Protein AF-0000000070206198 (afdb_homodimer)

Nearest PDB structures (foldseek):
  3ctz-assembly1_A  TM=8.657E-01  e=7.249E-51  Homo sapiens
  5jqk-assembly1_B  TM=8.959E-01  e=2.485E-43  Plasmodium falciparum 3D7
  5jqk-assembly1_A  TM=8.964E-01  e=6.941E-43  Plasmodium falciparum 3D7
  5jr6-assembly1_A  TM=8.856E-01  e=7.781E-43  Plasmodium falciparum 3D7
  5jr6-assembly1_B  TM=8.798E-01  e=1.015E-41  Plasmodium falciparum 3D7

InterPro domains:
  IPR000994 Peptidase M24 [PF00557] (266-506)
  IPR029149 Creatinase/Aminopeptidase P/Spt16, N-terminal [G3DSA:3.40.350.10] (60-255)
  IPR032416 Peptidase M24, C-terminal domain [PF16188] (518-578)
  IPR036005 Creatinase/aminopeptidase-like [G3DSA:3.90.230.10] (256-581)
  IPR036005 Creatinase/aminopeptidase-like [SSF55920] (259-543)
  IPR050422 Xaa-Pro aminopeptidase P [PTHR43763] (31-578)

Structure (mmCIF, N/CA/C/O backbone):
data_AF-0000000070206198-model_v1
#
loop_
_entity.id
_entity.type
_entity.pdbx_description
1 polymer 'Xaa-Pro aminopeptidase 2'
#
loop_
_atom_site.group_PDB
_atom_site.id
_atom_site.type_symbol
_atom_site.label_atom_id
_atom_site.label_alt_id
_atom_site.label_comp_id
_atom_site.label_asym_id
_atom_site.label_entity_id
_atom_site.label_seq_id
_atom_site.pdbx_PDB_ins_code
_atom_site.Cartn_x
_atom_site.Cartn_y
_atom_site.Cartn_z
_atom_site.occupancy
_atom_site.B_iso_or_equiv
_atom_site.auth_seq_id
_atom_site.auth_comp_id
_atom_site.auth_asym_id
_atom_site.auth_atom_id
_atom_site.pdbx_PDB_model_num
ATOM 1 N N . MET A 1 1 ? -30.25 1.085 -16.406 1 30.2 1 MET A N 1
ATOM 2 C CA . MET A 1 1 ? -29.781 1.892 -17.531 1 30.2 1 MET A CA 1
ATOM 3 C C . MET A 1 1 ? -30.578 1.557 -18.797 1 30.2 1 MET A C 1
ATOM 5 O O . MET A 1 1 ? -30.594 0.405 -19.234 1 30.2 1 MET A O 1
ATOM 9 N N . ARG A 1 2 ? -31.609 2.211 -19.172 1 36.41 2 ARG A N 1
ATOM 10 C CA . ARG A 1 2 ? -32.719 1.746 -20 1 36.41 2 ARG A CA 1
ATOM 11 C C . ARG A 1 2 ? -32.219 1.082 -21.281 1 36.41 2 ARG A C 1
ATOM 13 O O . ARG A 1 2 ? -32.781 0.085 -21.719 1 36.41 2 ARG A O 1
ATOM 20 N N . ASN A 1 3 ? -31.438 1.739 -22.125 1 33.91 3 ASN A N 1
ATOM 21 C CA . ASN A 1 3 ? -31.203 1.327 -23.516 1 33.91 3 ASN A CA 1
ATOM 22 C C . ASN A 1 3 ? -29.797 0.773 -23.703 1 33.91 3 ASN A C 1
ATOM 24 O O . ASN A 1 3 ? -29.266 0.753 -24.812 1 33.91 3 ASN A O 1
ATOM 28 N N . LYS A 1 4 ? -28.922 0.793 -22.672 1 36.22 4 LYS A N 1
ATOM 29 C CA . LYS A 1 4 ? -27.578 0.307 -22.953 1 36.22 4 LYS A CA 1
ATOM 30 C C . LYS A 1 4 ? -27.375 -1.102 -22.406 1 36.22 4 LYS A C 1
ATOM 32 O O . LYS A 1 4 ? -27.844 -1.419 -21.312 1 36.22 4 LYS A O 1
ATOM 37 N N . THR A 1 5 ? -27.375 -2.033 -23.312 1 38 5 THR A N 1
ATOM 38 C CA . THR A 1 5 ? -26.969 -3.385 -22.953 1 38 5 THR A CA 1
ATOM 39 C C . THR A 1 5 ? -25.5 -3.412 -22.531 1 38 5 THR A C 1
ATOM 41 O O . THR A 1 5 ? -24.641 -2.898 -23.234 1 38 5 THR A O 1
ATOM 44 N N . VAL A 1 6 ? -25.297 -3.48 -21.266 1 41.12 6 VAL A N 1
ATOM 45 C CA . VAL A 1 6 ? -23.938 -3.549 -20.719 1 41.12 6 VAL A CA 1
ATOM 46 C C . VAL A 1 6 ? -23.531 -5.008 -20.531 1 41.12 6 VAL A C 1
ATOM 48 O O . VAL A 1 6 ? -24.328 -5.84 -20.109 1 41.12 6 VAL A O 1
ATOM 51 N N . ILE A 1 7 ? -22.625 -5.426 -21.375 1 41.59 7 ILE A N 1
ATOM 52 C CA . ILE A 1 7 ? -22.047 -6.746 -21.125 1 41.59 7 ILE A CA 1
ATOM 53 C C . ILE A 1 7 ? -20.891 -6.629 -20.141 1 41.59 7 ILE A C 1
ATOM 55 O O . ILE A 1 7 ? -20.047 -5.738 -20.266 1 41.59 7 ILE A O 1
ATOM 59 N N . TRP A 1 8 ? -21.047 -7.23 -19.203 1 42.62 8 TRP A N 1
ATOM 60 C CA . TRP A 1 8 ? -20.016 -7.324 -18.172 1 42.62 8 TRP A CA 1
ATOM 61 C C . TRP A 1 8 ? -19 -8.414 -18.531 1 42.62 8 TRP A C 1
ATOM 63 O O . TRP A 1 8 ? -19.391 -9.531 -18.875 1 42.62 8 TRP A O 1
ATOM 73 N N . THR A 1 9 ? -17.922 -8.062 -19.156 1 40.81 9 THR A N 1
ATOM 74 C CA . THR A 1 9 ? -16.938 -9.094 -19.469 1 40.81 9 THR A CA 1
ATOM 75 C C . THR A 1 9 ? -15.688 -8.922 -18.594 1 40.81 9 THR A C 1
ATOM 77 O O . THR A 1 9 ? -15.438 -7.836 -18.062 1 40.81 9 THR A O 1
ATOM 80 N N . ASP A 1 10 ? -15.039 -9.938 -18.109 1 41.94 10 ASP A N 1
ATOM 81 C CA . ASP A 1 10 ? -13.875 -9.969 -17.234 1 41.94 10 ASP A CA 1
ATOM 82 C C . ASP A 1 10 ? -12.641 -9.414 -17.938 1 41.94 10 ASP A C 1
ATOM 84 O O . ASP A 1 10 ? -11.516 -9.617 -17.469 1 41.94 10 ASP A O 1
ATOM 88 N N . GLY A 1 11 ? -12.781 -8.57 -18.828 1 39.56 11 GLY A N 1
ATOM 89 C CA . GLY A 1 11 ? -11.68 -7.934 -19.531 1 39.56 11 GLY A CA 1
ATOM 90 C C . GLY A 1 11 ? -11.102 -8.789 -20.641 1 39.56 11 GLY A C 1
ATOM 91 O O . GLY A 1 11 ? -10.406 -8.281 -21.516 1 39.56 11 GLY A O 1
ATOM 92 N N . ARG A 1 12 ? -11.039 -10.203 -20.484 1 39.44 12 ARG A N 1
ATOM 93 C CA . ARG A 1 12 ? -10.438 -11.117 -21.453 1 39.44 12 ARG A CA 1
ATOM 94 C C . ARG A 1 12 ? -11.258 -11.172 -22.734 1 39.44 12 ARG A C 1
ATOM 96 O O . ARG A 1 12 ? -10.797 -11.695 -23.75 1 39.44 12 ARG A O 1
ATOM 103 N N . ASN A 1 13 ? -12.453 -10.938 -22.516 1 35.34 13 ASN A N 1
ATOM 104 C CA . ASN A 1 13 ? -13.273 -11.055 -23.719 1 35.34 13 ASN A CA 1
ATOM 105 C C . ASN A 1 13 ? -13.445 -9.703 -24.406 1 35.34 13 ASN A C 1
ATOM 107 O O . ASN A 1 13 ? -14.516 -9.406 -24.938 1 35.34 13 ASN A O 1
ATOM 111 N N . ILE A 1 14 ? -12.531 -8.922 -24.141 1 37.81 14 ILE A N 1
ATOM 112 C CA . ILE A 1 14 ? -12.602 -7.617 -24.797 1 37.81 14 ILE A CA 1
ATOM 113 C C . ILE A 1 14 ? -12.797 -7.797 -26.297 1 37.81 14 ILE A C 1
ATOM 115 O O . ILE A 1 14 ? -13.547 -7.047 -26.922 1 37.81 14 ILE A O 1
ATOM 119 N N . GLN A 1 15 ? -12.125 -8.742 -26.766 1 37.66 15 GLN A N 1
ATOM 120 C CA . GLN A 1 15 ? -12.281 -8.961 -28.203 1 37.66 15 GLN A CA 1
ATOM 121 C C . GLN A 1 15 ? -13.734 -9.242 -28.562 1 37.66 15 GLN A C 1
ATOM 123 O O . GLN A 1 15 ? -14.242 -8.727 -29.562 1 37.66 15 GLN A O 1
ATOM 128 N N . ASN A 1 16 ? -14.234 -10.07 -27.812 1 41.06 16 ASN A N 1
ATOM 129 C CA . ASN A 1 16 ? -15.633 -10.336 -28.141 1 41.06 16 ASN A CA 1
ATOM 130 C C . ASN A 1 16 ? -16.531 -9.156 -27.797 1 41.06 16 ASN A C 1
ATOM 132 O O . ASN A 1 16 ? -17.5 -8.883 -28.5 1 41.06 16 ASN A O 1
ATOM 136 N N . ALA A 1 17 ? -16.109 -8.531 -26.688 1 41.19 17 ALA A N 1
ATOM 137 C CA . ALA A 1 17 ? -16.844 -7.305 -26.375 1 41.19 17 ALA A CA 1
ATOM 138 C C . ALA A 1 17 ? -16.641 -6.258 -27.469 1 41.19 17 ALA A C 1
ATOM 140 O O . ALA A 1 17 ? -17.547 -5.504 -27.797 1 41.19 17 ALA A O 1
ATOM 141 N N . MET A 1 18 ? -15.461 -6.273 -27.984 1 38.88 18 MET A N 1
ATOM 142 C CA . MET A 1 18 ? -15.156 -5.375 -29.109 1 38.88 18 MET A CA 1
ATOM 143 C C . MET A 1 18 ? -15.906 -5.797 -30.359 1 38.88 18 MET A C 1
ATOM 145 O O . MET A 1 18 ? -16.031 -5.016 -31.312 1 38.88 18 MET A O 1
ATOM 149 N N . LYS A 1 19 ? -16.156 -7.039 -30.484 1 41.38 19 LYS A N 1
ATOM 150 C CA . LYS A 1 19 ? -16.922 -7.488 -31.641 1 41.38 19 LYS A CA 1
ATOM 151 C C . LYS A 1 19 ? -18.406 -7.195 -31.469 1 41.38 19 LYS A C 1
ATOM 153 O O . LYS A 1 19 ? -19.203 -7.434 -32.375 1 41.38 19 LYS A O 1
ATOM 158 N N . MET A 1 20 ? -18.688 -6.965 -30.234 1 38.75 20 MET A N 1
ATOM 159 C CA . MET A 1 20 ? -20.109 -6.703 -30.078 1 38.75 20 MET A CA 1
ATOM 160 C C . MET A 1 20 ? -20.453 -5.297 -30.547 1 38.75 20 MET A C 1
ATOM 162 O O . MET A 1 20 ? -19.609 -4.402 -30.547 1 38.75 20 MET A O 1
ATOM 166 N N . ASP A 1 21 ? -21.578 -5.133 -31.203 1 36.81 21 ASP A N 1
ATOM 167 C CA . ASP A 1 21 ? -22.078 -3.881 -31.766 1 36.81 21 ASP A CA 1
ATOM 168 C C . ASP A 1 21 ? -21.922 -2.73 -30.766 1 36.81 21 ASP A C 1
ATOM 170 O O . ASP A 1 21 ? -21.891 -2.953 -29.562 1 36.81 21 ASP A O 1
ATOM 174 N N . CYS A 1 22 ? -21.609 -1.554 -31.234 1 36.34 22 CYS A N 1
ATOM 175 C CA . CYS A 1 22 ? -21.297 -0.255 -30.641 1 36.34 22 CYS A CA 1
ATOM 176 C C . CYS A 1 22 ? -22.156 0.024 -29.422 1 36.34 22 CYS A C 1
ATOM 178 O O . CYS A 1 22 ? -21.875 0.941 -28.656 1 36.34 22 CYS A O 1
ATOM 180 N N . ASP A 1 23 ? -23.344 -0.534 -29.391 1 36.03 23 ASP A N 1
ATOM 181 C CA . ASP A 1 23 ? -24.281 -0.052 -28.391 1 36.03 23 ASP A CA 1
ATOM 182 C C . ASP A 1 23 ? -24.078 -0.774 -27.062 1 36.03 23 ASP A C 1
ATOM 184 O O . ASP A 1 23 ? -24.828 -0.547 -26.109 1 36.03 23 ASP A O 1
ATOM 188 N N . TRP A 1 24 ? -23.344 -1.861 -27.109 1 33.28 24 TRP A N 1
ATOM 189 C CA . TRP A 1 24 ? -23.234 -2.596 -25.859 1 33.28 24 TRP A CA 1
ATOM 190 C C . TRP A 1 24 ? -22.078 -2.051 -25.016 1 33.28 24 TRP A C 1
ATOM 192 O O . TRP A 1 24 ? -20.984 -1.808 -25.516 1 33.28 24 TRP A O 1
ATOM 202 N N . GLN A 1 25 ? -22.5 -1.375 -24.016 1 37.34 25 GLN A N 1
ATOM 203 C CA . GLN A 1 25 ? -21.484 -0.979 -23.031 1 37.34 25 GLN A CA 1
ATOM 204 C C . GLN A 1 25 ? -20.984 -2.186 -22.25 1 37.34 25 GLN A C 1
ATOM 206 O O . GLN A 1 25 ? -21.766 -3.006 -21.781 1 37.34 25 GLN A O 1
ATOM 211 N N . ILE A 1 26 ? -20.016 -2.779 -22.641 1 36.34 26 ILE A N 1
ATOM 212 C CA . ILE A 1 26 ? -19.391 -3.938 -22.016 1 36.34 26 ILE A CA 1
ATOM 213 C C . ILE A 1 26 ? -18.938 -3.58 -20.594 1 36.34 26 ILE A C 1
ATOM 215 O O . ILE A 1 26 ? -18.203 -2.607 -20.391 1 36.34 26 ILE A O 1
ATOM 219 N N . TYR A 1 27 ? -19.75 -4.074 -19.688 1 38.09 27 TYR A N 1
ATOM 220 C CA . TYR A 1 27 ? -19.312 -3.91 -18.297 1 38.09 27 TYR A CA 1
ATOM 221 C C . TYR A 1 27 ? -18.594 -5.156 -17.812 1 38.09 27 TYR A C 1
ATOM 223 O O . TYR A 1 27 ? -18.922 -6.273 -18.203 1 38.09 27 TYR A O 1
ATOM 231 N N . ARG A 1 28 ? -17.469 -5.203 -17.641 1 37.06 28 ARG A N 1
ATOM 232 C CA . ARG A 1 28 ? -16.781 -6.34 -17.016 1 37.06 28 ARG A CA 1
ATOM 233 C C . ARG A 1 28 ? -17.469 -6.766 -15.734 1 37.06 28 ARG A C 1
ATOM 235 O O . ARG A 1 28 ? -18.141 -5.957 -15.086 1 37.06 28 ARG A O 1
ATOM 242 N N . LYS A 1 29 ? -17.469 -7.988 -15.391 1 39.72 29 LYS A N 1
ATOM 243 C CA . LYS A 1 29 ? -18.016 -8.617 -14.195 1 39.72 29 LYS A CA 1
ATOM 244 C C . LYS A 1 29 ? -17.609 -7.863 -12.938 1 39.72 29 LYS A C 1
ATOM 246 O O . LYS A 1 29 ? -16.422 -7.723 -12.656 1 39.72 29 LYS A O 1
ATOM 251 N N . VAL A 1 30 ? -18.297 -6.789 -12.633 1 43.5 30 VAL A N 1
ATOM 252 C CA . VAL A 1 30 ? -18.141 -6.125 -11.344 1 43.5 30 VAL A CA 1
ATOM 253 C C . VAL A 1 30 ? -18.781 -6.973 -10.25 1 43.5 30 VAL A C 1
ATOM 255 O O . VAL A 1 30 ? -19.781 -7.66 -10.492 1 43.5 30 VAL A O 1
ATOM 258 N N . TRP A 1 31 ? -17.906 -7.184 -9.25 1 54.62 31 TRP A N 1
ATOM 259 C CA . TRP A 1 31 ? -18.422 -7.77 -8.023 1 54.62 31 TRP A CA 1
ATOM 260 C C . TRP A 1 31 ? -19.781 -7.168 -7.656 1 54.62 31 TRP A C 1
ATOM 262 O O . TRP A 1 31 ? -19.922 -5.945 -7.598 1 54.62 31 TRP A O 1
ATOM 272 N N . TRP A 1 32 ? -20.781 -8.039 -7.938 1 59.16 32 TRP A N 1
ATOM 273 C CA . TRP A 1 32 ? -22.156 -7.602 -7.676 1 59.16 32 TRP A CA 1
ATOM 274 C C . TRP A 1 32 ? -22.203 -6.68 -6.461 1 59.16 32 TRP A C 1
ATOM 276 O O . TRP A 1 32 ? -23.047 -5.777 -6.395 1 59.16 32 TRP A O 1
ATOM 286 N N . LYS A 1 33 ? -21.234 -6.852 -5.59 1 57.88 33 LYS A N 1
ATOM 287 C CA . LYS A 1 33 ? -21.234 -6.043 -4.375 1 57.88 33 LYS A CA 1
ATOM 288 C C . LYS A 1 33 ? -20.938 -4.578 -4.688 1 57.88 33 LYS A C 1
ATOM 290 O O . LYS A 1 33 ? -21.5 -3.678 -4.062 1 57.88 33 LYS A O 1
ATOM 295 N N . ASN A 1 34 ? -20.062 -4.477 -5.648 1 56.97 34 ASN A N 1
ATOM 296 C CA . ASN A 1 34 ? -19.75 -3.107 -6.047 1 56.97 34 ASN A CA 1
ATOM 297 C C . ASN A 1 34 ? -20.984 -2.418 -6.648 1 56.97 34 ASN A C 1
ATOM 299 O O . ASN A 1 34 ? -21.219 -1.235 -6.391 1 56.97 34 ASN A O 1
ATOM 303 N N . PHE A 1 35 ? -21.766 -3.197 -7.32 1 59.75 35 PHE A N 1
ATOM 304 C CA . PHE A 1 35 ? -22.984 -2.66 -7.906 1 59.75 35 PHE A CA 1
ATOM 305 C C . PHE A 1 35 ? -24.016 -2.355 -6.824 1 59.75 35 PHE A C 1
ATOM 307 O O . PHE A 1 35 ? -24.672 -1.312 -6.863 1 59.75 35 PHE A O 1
ATOM 314 N N . GLU A 1 36 ? -24.094 -3.246 -5.965 1 60.69 36 GLU A N 1
ATOM 315 C CA . GLU A 1 36 ? -25.062 -3.053 -4.883 1 60.69 36 GLU A CA 1
ATOM 316 C C . GLU A 1 36 ? -24.766 -1.777 -4.098 1 60.69 36 GLU A C 1
ATOM 318 O O . GLU A 1 36 ? -25.672 -0.99 -3.814 1 60.69 36 GLU A O 1
ATOM 323 N N . LEU A 1 37 ? -23.469 -1.62 -3.828 1 57.81 37 LEU A N 1
ATOM 324 C CA . LEU A 1 37 ? -23.062 -0.439 -3.076 1 57.81 37 LEU A CA 1
ATOM 325 C C . LEU A 1 37 ? -23.281 0.829 -3.895 1 57.81 37 LEU A C 1
ATOM 327 O O . LEU A 1 37 ? -23.766 1.833 -3.371 1 57.81 37 LEU A O 1
ATOM 331 N N . SER A 1 38 ? -22.922 0.688 -5.18 1 56.59 38 SER A N 1
ATOM 332 C CA . SER A 1 38 ? -23.062 1.844 -6.055 1 56.59 38 SER A CA 1
ATOM 333 C C . SER A 1 38 ? -24.531 2.207 -6.258 1 56.59 38 SER A C 1
ATOM 335 O O . SER A 1 38 ? -24.891 3.387 -6.281 1 56.59 38 SER A O 1
ATOM 337 N N . PHE A 1 39 ? -25.344 1.146 -6.301 1 60.5 39 PHE A N 1
ATOM 338 C CA . PHE A 1 39 ? -26.75 1.351 -6.57 1 60.5 39 PHE A CA 1
ATOM 339 C C . PHE A 1 39 ? -27.469 1.852 -5.324 1 60.5 39 PHE A C 1
ATOM 341 O O . PHE A 1 39 ? -28.453 2.607 -5.426 1 60.5 39 PHE A O 1
ATOM 348 N N . ALA A 1 40 ? -26.938 1.454 -4.25 1 58.25 40 ALA A N 1
ATOM 349 C CA . ALA A 1 40 ? -27.547 1.843 -2.982 1 58.25 40 ALA A CA 1
ATOM 350 C C . ALA A 1 40 ? -27.516 3.357 -2.795 1 58.25 40 ALA A C 1
ATOM 352 O O . ALA A 1 40 ? -28.422 3.939 -2.209 1 58.25 40 ALA A O 1
ATOM 353 N N . LYS A 1 41 ? -26.5 3.914 -3.348 1 55.16 41 LYS A N 1
ATOM 354 C CA . LYS A 1 41 ? -26.359 5.367 -3.256 1 55.16 41 LYS A CA 1
ATOM 355 C C . LYS A 1 41 ? -27.531 6.07 -3.93 1 55.16 41 LYS A C 1
ATOM 357 O O . LYS A 1 41 ? -27.922 7.172 -3.531 1 55.16 41 LYS A O 1
ATOM 362 N N . ASP A 1 42 ? -28.094 5.398 -4.926 1 54.72 42 ASP A N 1
ATOM 363 C CA . ASP A 1 42 ? -29.203 5.957 -5.691 1 54.72 42 ASP A CA 1
ATOM 364 C C . ASP A 1 42 ? -30.516 5.242 -5.363 1 54.72 42 ASP A C 1
ATOM 366 O O . ASP A 1 42 ? -31.469 5.277 -6.156 1 54.72 42 ASP A O 1
ATOM 370 N N . ASN A 1 43 ? -30.484 4.441 -4.309 1 56.88 43 ASN A N 1
ATOM 371 C CA . ASN A 1 43 ? -31.656 3.709 -3.832 1 56.88 43 ASN A CA 1
ATOM 372 C C . ASN A 1 43 ? -32.125 2.67 -4.848 1 56.88 43 ASN A C 1
ATOM 374 O O . ASN A 1 43 ? -33.312 2.516 -5.078 1 56.88 43 ASN A O 1
ATOM 378 N N . ILE A 1 44 ? -31.203 2.229 -5.613 1 63.62 44 ILE A N 1
ATOM 379 C CA . ILE A 1 44 ? -31.453 1.126 -6.535 1 63.62 44 ILE A CA 1
ATOM 380 C C . ILE A 1 44 ? -31.031 -0.193 -5.891 1 63.62 44 ILE A C 1
ATOM 382 O O . ILE A 1 44 ? -29.953 -0.286 -5.305 1 63.62 44 ILE A O 1
ATOM 386 N N . THR A 1 45 ? -32 -1.112 -5.879 1 67 45 THR A N 1
ATOM 387 C CA . THR A 1 45 ? -31.703 -2.416 -5.301 1 67 45 THR A CA 1
ATOM 388 C C . THR A 1 45 ? -31.625 -3.486 -6.387 1 67 45 THR A C 1
ATOM 390 O O . THR A 1 45 ? -32.344 -3.418 -7.383 1 67 45 THR A O 1
ATOM 393 N N . LEU A 1 46 ? -30.75 -4.422 -6.258 1 65.75 46 LEU A N 1
ATOM 394 C CA . LEU A 1 46 ? -30.609 -5.559 -7.164 1 65.75 46 LEU A CA 1
ATOM 395 C C . LEU A 1 46 ? -31.594 -6.66 -6.809 1 65.75 46 LEU A C 1
ATOM 397 O O . LEU A 1 46 ? -31.781 -6.977 -5.633 1 65.75 46 LEU A O 1
ATOM 401 N N . LEU A 1 47 ? -32.375 -7.031 -7.887 1 67.25 47 LEU A N 1
ATOM 402 C CA . LEU A 1 47 ? -33.312 -8.125 -7.695 1 67.25 47 LEU A CA 1
ATOM 403 C C . LEU A 1 47 ? -32.812 -9.406 -8.359 1 67.25 47 LEU A C 1
ATOM 405 O O . LEU A 1 47 ? -32.469 -9.398 -9.555 1 67.25 47 LEU A O 1
ATOM 409 N N . GLY A 1 48 ? -32.594 -10.398 -7.648 1 68.19 48 GLY A N 1
ATOM 410 C CA . GLY A 1 48 ? -32.281 -11.703 -8.195 1 68.19 48 GLY A CA 1
ATOM 411 C C . GLY A 1 48 ? -33.469 -12.414 -8.828 1 68.19 48 GLY A C 1
ATOM 412 O O . GLY A 1 48 ? -34.562 -12.383 -8.281 1 68.19 48 GLY A O 1
ATOM 413 N N . ILE A 1 49 ? -33.219 -12.875 -10.102 1 70.19 49 ILE A N 1
ATOM 414 C CA . ILE A 1 49 ? -34.281 -13.641 -10.758 1 70.19 49 ILE A CA 1
ATOM 415 C C . ILE A 1 49 ? -33.875 -15.109 -10.82 1 70.19 49 ILE A C 1
ATOM 417 O O . ILE A 1 49 ? -32.719 -15.445 -11.047 1 70.19 49 ILE A O 1
ATOM 421 N N . GLU A 1 50 ? -34.812 -15.945 -10.57 1 67.31 50 GLU A N 1
ATOM 422 C CA . GLU A 1 50 ? -34.562 -17.375 -10.531 1 67.31 50 GLU A CA 1
ATOM 423 C C . GLU A 1 50 ? -34.312 -17.938 -11.93 1 67.31 50 GLU A C 1
ATOM 425 O O . GLU A 1 50 ? -33.469 -18.812 -12.125 1 67.31 50 GLU A O 1
ATOM 430 N N . ASP A 1 51 ? -35.062 -17.375 -12.812 1 66.69 51 ASP A N 1
ATOM 431 C CA . ASP A 1 51 ? -34.969 -17.906 -14.172 1 66.69 51 ASP A CA 1
ATOM 432 C C . ASP A 1 51 ? -33.812 -17.266 -14.922 1 66.69 51 ASP A C 1
ATOM 434 O O . ASP A 1 51 ? -33.562 -16.062 -14.805 1 66.69 51 ASP A O 1
ATOM 438 N N . ASP A 1 52 ? -33 -18.156 -15.477 1 67.38 52 ASP A N 1
ATOM 439 C CA . ASP A 1 52 ? -31.938 -17.656 -16.344 1 67.38 52 ASP A CA 1
ATOM 440 C C . ASP A 1 52 ? -32.5 -17.188 -17.672 1 67.38 52 ASP A C 1
ATOM 442 O O . ASP A 1 52 ? -32.781 -17.984 -18.562 1 67.38 52 ASP A O 1
ATOM 446 N N . LEU A 1 53 ? -32.531 -15.938 -17.781 1 69.12 53 LEU A N 1
ATOM 447 C CA . LEU A 1 53 ? -33.156 -15.359 -18.984 1 69.12 53 LEU A CA 1
ATOM 448 C C . LEU A 1 53 ? -32.312 -15.641 -20.219 1 69.12 53 LEU A C 1
ATOM 450 O O . LEU A 1 53 ? -32.844 -15.703 -21.328 1 69.12 53 LEU A O 1
ATOM 454 N N . VAL A 1 54 ? -31.047 -15.797 -19.984 1 66.5 54 VAL A N 1
ATOM 455 C CA . VAL A 1 54 ? -30.156 -16.062 -21.125 1 66.5 54 VAL A CA 1
ATOM 456 C C . VAL A 1 54 ? -30.422 -17.469 -21.672 1 66.5 54 VAL A C 1
ATOM 458 O O . VAL A 1 54 ? -30.453 -17.672 -22.891 1 66.5 54 VAL A O 1
ATOM 461 N N . ASP A 1 55 ? -30.594 -18.375 -20.688 1 68.81 55 ASP A N 1
ATOM 462 C CA . ASP A 1 55 ? -30.891 -19.75 -21.094 1 68.81 55 ASP A CA 1
ATOM 463 C C . ASP A 1 55 ? -32.188 -19.812 -21.922 1 68.81 55 ASP A C 1
ATOM 465 O O . ASP A 1 55 ? -32.312 -20.656 -22.812 1 68.81 55 ASP A O 1
ATOM 469 N N . GLN A 1 56 ? -32.906 -18.906 -21.625 1 69.38 56 GLN A N 1
ATOM 470 C CA . GLN A 1 56 ? -34.219 -18.922 -22.297 1 69.38 56 GLN A CA 1
ATOM 471 C C . GLN A 1 56 ? -34.062 -18.5 -23.766 1 69.38 56 GLN A C 1
ATOM 473 O O . GLN A 1 56 ? -34.906 -18.859 -24.609 1 69.38 56 GLN A O 1
ATOM 478 N N . VAL A 1 57 ? -33.031 -17.734 -23.906 1 69.06 57 VAL A N 1
ATOM 479 C CA . VAL A 1 57 ? -32.875 -17.203 -25.25 1 69.06 57 VAL A CA 1
ATOM 480 C C . VAL A 1 57 ? -32.031 -18.156 -26.094 1 69.06 57 VAL A C 1
ATOM 482 O O . VAL A 1 57 ? -32.062 -18.109 -27.328 1 69.06 57 VAL A O 1
ATOM 485 N N . TRP A 1 58 ? -31.25 -18.938 -25.266 1 64.31 58 TRP A N 1
ATOM 486 C CA . TRP A 1 58 ? -30.438 -19.891 -26 1 64.31 58 TRP A CA 1
ATOM 487 C C . TRP A 1 58 ? -31.297 -21.016 -26.578 1 64.31 58 TRP A C 1
ATOM 489 O O . TRP A 1 58 ? -32 -21.688 -25.828 1 64.31 58 TRP A O 1
ATOM 499 N N . VAL A 1 59 ? -31.891 -21.062 -27.734 1 61.84 59 VAL A N 1
ATOM 500 C CA . VAL A 1 59 ? -32.812 -22.031 -28.297 1 61.84 59 VAL A CA 1
ATOM 501 C C . VAL A 1 59 ? -32.062 -23.234 -28.844 1 61.84 59 VAL A C 1
ATOM 503 O O . VAL A 1 59 ? -32.344 -24.375 -28.469 1 61.84 59 VAL A O 1
ATOM 506 N N . ASP A 1 60 ? -31.359 -23.281 -29.938 1 62.78 60 ASP A N 1
ATOM 507 C CA . ASP A 1 60 ? -30.891 -24.469 -30.625 1 62.78 60 ASP A CA 1
ATOM 508 C C . ASP A 1 60 ? -29.375 -24.547 -30.641 1 62.78 60 ASP A C 1
ATOM 510 O O . ASP A 1 60 ? -28.797 -25.625 -30.688 1 62.78 60 ASP A O 1
ATOM 514 N N . ASP A 1 61 ? -28.672 -23.469 -30.422 1 66.25 61 ASP A N 1
ATOM 515 C CA . ASP A 1 61 ? -27.266 -23.516 -30.812 1 66.25 61 ASP A CA 1
ATOM 516 C C . ASP A 1 61 ? -26.359 -23.203 -29.625 1 66.25 61 ASP A C 1
ATOM 518 O O . ASP A 1 61 ? -25.297 -22.594 -29.781 1 66.25 61 ASP A O 1
ATOM 522 N N . ARG A 1 62 ? -26.812 -23.797 -28.438 1 69.81 62 ARG A N 1
ATOM 523 C CA . ARG A 1 62 ? -25.891 -23.562 -27.328 1 69.81 62 ARG A CA 1
ATOM 524 C C . ARG A 1 62 ? -24.703 -24.531 -27.375 1 69.81 62 ARG A C 1
ATOM 526 O O . ARG A 1 62 ? -24.891 -25.75 -27.516 1 69.81 62 ARG A O 1
ATOM 533 N N . PRO A 1 63 ? -23.531 -24.016 -27.391 1 70.81 63 PRO A N 1
ATOM 534 C CA . PRO A 1 63 ? -22.375 -24.922 -27.359 1 70.81 63 PRO A CA 1
ATOM 535 C C . PRO A 1 63 ? -22.406 -25.891 -26.172 1 70.81 63 PRO A C 1
ATOM 537 O O . PRO A 1 63 ? -22.859 -25.516 -25.094 1 70.81 63 PRO A O 1
ATOM 540 N N . PRO A 1 64 ? -22.125 -27.141 -26.531 1 68.69 64 PRO A N 1
ATOM 541 C CA . PRO A 1 64 ? -22.125 -28.109 -25.438 1 68.69 64 PRO A CA 1
ATOM 542 C C . PRO A 1 64 ? -21.141 -27.734 -24.312 1 68.69 64 PRO A C 1
ATOM 544 O O . PRO A 1 64 ? -20.141 -27.062 -24.578 1 68.69 64 PRO A O 1
ATOM 547 N N . GLN A 1 65 ? -21.547 -28.109 -23.219 1 72.75 65 GLN A N 1
ATOM 548 C CA . GLN A 1 65 ? -20.672 -27.938 -22.062 1 72.75 65 GLN A CA 1
ATOM 549 C C . GLN A 1 65 ? -19.453 -28.844 -22.156 1 72.75 65 GLN A C 1
ATOM 551 O O . GLN A 1 65 ? -19.578 -30.016 -22.484 1 72.75 65 GLN A O 1
ATOM 556 N N . ILE A 1 66 ? -18.281 -28.312 -22.047 1 75.5 66 ILE A N 1
ATOM 557 C CA . ILE A 1 66 ? -17.047 -29.078 -22.109 1 75.5 66 ILE A CA 1
ATOM 558 C C . ILE A 1 66 ? -16.969 -30.031 -20.922 1 75.5 66 ILE A C 1
ATOM 560 O O . ILE A 1 66 ? -17.109 -29.609 -19.766 1 75.5 66 ILE A O 1
ATOM 564 N N . ASN A 1 67 ? -16.984 -31.266 -21.188 1 79.94 67 ASN A N 1
ATOM 565 C CA . ASN A 1 67 ? -16.875 -32.312 -20.188 1 79.94 67 ASN A CA 1
ATOM 566 C C . ASN A 1 67 ? -15.68 -33.219 -20.453 1 79.94 67 ASN A C 1
ATOM 568 O O . ASN A 1 67 ? -15.695 -34.031 -21.391 1 79.94 67 ASN A O 1
ATOM 572 N N . VAL A 1 68 ? -14.648 -33 -19.719 1 89.06 68 VAL A N 1
ATOM 573 C CA . VAL A 1 68 ? -13.422 -33.781 -19.875 1 89.06 68 VAL A CA 1
ATOM 574 C C . VAL A 1 68 ? -13.219 -34.688 -18.641 1 89.06 68 VAL A C 1
ATOM 576 O O . VAL A 1 68 ? -13.797 -34.406 -17.594 1 89.06 68 VAL A O 1
ATOM 579 N N . THR A 1 69 ? -12.461 -35.75 -18.875 1 94.06 69 THR A N 1
ATOM 580 C CA . THR A 1 69 ? -12.195 -36.688 -17.781 1 94.06 69 THR A CA 1
ATOM 581 C C . THR A 1 69 ? -11.477 -35.969 -16.641 1 94.06 69 THR A C 1
ATOM 583 O O . THR A 1 69 ? -10.508 -35.25 -16.859 1 94.06 69 THR A O 1
ATOM 586 N N . ILE A 1 70 ? -12.031 -36.125 -15.43 1 96.44 70 ILE A N 1
ATOM 587 C CA . ILE A 1 70 ? -11.375 -35.625 -14.219 1 96.44 70 ILE A CA 1
ATOM 588 C C . ILE A 1 70 ? -10.438 -36.688 -13.672 1 96.44 70 ILE A C 1
ATOM 590 O O . ILE A 1 70 ? -10.844 -37.844 -13.461 1 96.44 70 ILE A O 1
ATOM 594 N N . ASN A 1 71 ? -9.18 -36.375 -13.508 1 96.56 71 ASN A N 1
ATOM 595 C CA . ASN A 1 71 ? -8.18 -37.281 -13 1 96.56 71 ASN A CA 1
ATOM 596 C C . ASN A 1 71 ? -7.82 -37 -11.547 1 96.56 71 ASN A C 1
ATOM 598 O O . ASN A 1 71 ? -7.781 -35.844 -11.133 1 96.56 71 ASN A O 1
ATOM 602 N N . ALA A 1 72 ? -7.586 -38.094 -10.805 1 95.88 72 ALA A N 1
ATOM 603 C CA . ALA A 1 72 ? -6.988 -37.906 -9.477 1 95.88 72 ALA A CA 1
ATOM 604 C C . ALA A 1 72 ? -5.527 -37.469 -9.586 1 95.88 72 ALA A C 1
ATOM 606 O O . ALA A 1 72 ? -4.801 -37.938 -10.469 1 95.88 72 ALA A O 1
ATOM 607 N N . LEU A 1 73 ? -5.152 -36.594 -8.758 1 96.31 73 LEU A N 1
ATOM 608 C CA . LEU A 1 73 ? -3.736 -36.281 -8.641 1 96.31 73 LEU A CA 1
ATOM 609 C C . LEU A 1 73 ? -3.057 -37.156 -7.609 1 96.31 73 LEU A C 1
ATOM 611 O O . LEU A 1 73 ? -3.398 -37.125 -6.426 1 96.31 73 LEU A O 1
ATOM 615 N N . PRO A 1 74 ? -2.125 -37.906 -8.023 1 94.88 74 PRO A N 1
ATOM 616 C CA . PRO A 1 74 ? -1.46 -38.844 -7.098 1 94.88 74 PRO A CA 1
ATOM 617 C C . PRO A 1 74 ? -0.803 -38.125 -5.922 1 94.88 74 PRO A C 1
ATOM 619 O O . PRO A 1 74 ? -0.271 -37.031 -6.086 1 94.88 74 PRO A O 1
ATOM 622 N N . ILE A 1 75 ? -0.759 -38.75 -4.789 1 94.31 75 ILE A N 1
ATOM 623 C CA . ILE A 1 75 ? -0.279 -38.188 -3.533 1 94.31 75 ILE A CA 1
ATOM 624 C C . ILE A 1 75 ? 1.199 -37.812 -3.662 1 94.31 75 ILE A C 1
ATOM 626 O O . ILE A 1 75 ? 1.667 -36.875 -3.037 1 94.31 75 ILE A O 1
ATOM 630 N N . GLN A 1 76 ? 1.958 -38.531 -4.488 1 94.19 76 GLN A N 1
ATOM 631 C CA . GLN A 1 76 ? 3.379 -38.281 -4.672 1 94.19 76 GLN A CA 1
ATOM 632 C C . GLN A 1 76 ? 3.598 -36.875 -5.266 1 94.19 76 GLN A C 1
ATOM 634 O O . GLN A 1 76 ? 4.664 -36.281 -5.098 1 94.19 76 GLN A O 1
ATOM 639 N N . PHE A 1 77 ? 2.602 -36.344 -5.957 1 95.62 77 PHE A N 1
ATOM 640 C CA . PHE A 1 77 ? 2.689 -35.031 -6.531 1 95.62 77 PHE A CA 1
ATOM 641 C C . PHE A 1 77 ? 1.982 -34 -5.645 1 95.62 77 PHE A C 1
ATOM 643 O O . PHE A 1 77 ? 2.463 -32.875 -5.477 1 95.62 77 PHE A O 1
ATOM 650 N N . ALA A 1 78 ? 0.891 -34.438 -5.016 1 95.69 78 ALA A N 1
ATOM 651 C CA . ALA A 1 78 ? 0.104 -33.5 -4.191 1 95.69 78 ALA A CA 1
ATOM 652 C C . ALA A 1 78 ? 0.796 -33.25 -2.859 1 95.69 78 ALA A C 1
ATOM 654 O O . ALA A 1 78 ? 0.633 -32.156 -2.275 1 95.69 78 ALA A O 1
ATOM 655 N N . GLY A 1 79 ? 1.509 -34.188 -2.303 1 96.44 79 GLY A N 1
ATOM 656 C CA . GLY A 1 79 ? 2.232 -34.062 -1.049 1 96.44 79 GLY A CA 1
ATOM 657 C C . GLY A 1 79 ? 1.357 -34.281 0.171 1 96.44 79 GLY A C 1
ATOM 658 O O . GLY A 1 79 ? 1.857 -34.594 1.25 1 96.44 79 GLY A O 1
ATOM 659 N N . ARG A 1 80 ? 0.031 -34 0.049 1 96.44 80 ARG A N 1
ATOM 660 C CA . ARG A 1 80 ? -0.957 -34.188 1.105 1 96.44 80 ARG A CA 1
ATOM 661 C C . ARG A 1 80 ? -2.221 -34.844 0.558 1 96.44 80 ARG A C 1
ATOM 663 O O . ARG A 1 80 ? -2.672 -34.5 -0.542 1 96.44 80 ARG A O 1
ATOM 670 N N . SER A 1 81 ? -2.76 -35.75 1.345 1 94.88 81 SER A N 1
ATOM 671 C CA . SER A 1 81 ? -4.016 -36.375 0.923 1 94.88 81 SER A CA 1
ATOM 672 C C . SER A 1 81 ? -5.172 -35.375 1.012 1 94.88 81 SER A C 1
ATOM 674 O O . SER A 1 81 ? -5.098 -34.406 1.748 1 94.88 81 SER A O 1
ATOM 676 N N . TRP A 1 82 ? -6.164 -35.594 0.179 1 95.56 82 TRP A N 1
ATOM 677 C CA . TRP A 1 82 ? -7.316 -34.719 0.257 1 95.56 82 TRP A CA 1
ATOM 678 C C . TRP A 1 82 ? -7.988 -34.812 1.622 1 95.56 82 TRP A C 1
ATOM 680 O O . TRP A 1 82 ? -8.547 -33.812 2.117 1 95.56 82 TRP A O 1
ATOM 690 N N . GLN A 1 83 ? -7.91 -35.969 2.289 1 92.56 83 GLN A N 1
ATOM 691 C CA . GLN A 1 83 ? -8.461 -36.125 3.629 1 92.56 83 GLN A CA 1
ATOM 692 C C . GLN A 1 83 ? -7.754 -35.25 4.637 1 92.56 83 GLN A C 1
ATOM 694 O O . GLN A 1 83 ? -8.398 -34.594 5.477 1 92.56 83 GLN A O 1
ATOM 699 N N . ASP A 1 84 ? -6.449 -35.25 4.559 1 94.12 84 ASP A N 1
ATOM 700 C CA . ASP A 1 84 ? -5.68 -34.375 5.441 1 94.12 84 ASP A CA 1
ATOM 701 C C . ASP A 1 84 ? -6.027 -32.906 5.207 1 94.12 84 ASP A C 1
ATOM 703 O O . ASP A 1 84 ? -6.176 -32.156 6.16 1 94.12 84 ASP A O 1
ATOM 707 N N . LYS A 1 85 ? -6.16 -32.531 3.939 1 96.81 85 LYS A N 1
ATOM 708 C CA . LYS A 1 85 ? -6.543 -31.172 3.6 1 96.81 85 LYS A CA 1
ATOM 709 C C . LYS A 1 85 ? -7.922 -30.828 4.16 1 96.81 85 LYS A C 1
ATOM 711 O O . LYS A 1 85 ? -8.133 -29.734 4.691 1 96.81 85 LYS A O 1
ATOM 716 N N . MET A 1 86 ? -8.805 -31.766 4.039 1 95.38 86 MET A N 1
ATOM 717 C CA . MET A 1 86 ? -10.156 -31.578 4.555 1 95.38 86 MET A CA 1
ATOM 718 C C . MET A 1 86 ? -10.141 -31.375 6.066 1 95.38 86 MET A C 1
ATOM 720 O O . MET A 1 86 ? -10.883 -30.547 6.598 1 95.38 86 MET A O 1
ATOM 724 N N . ARG A 1 87 ? -9.32 -32.125 6.738 1 93.88 87 ARG A N 1
ATOM 725 C CA . ARG A 1 87 ? -9.195 -31.969 8.18 1 93.88 87 ARG A CA 1
ATOM 726 C C . ARG A 1 87 ? -8.742 -30.562 8.539 1 93.88 87 ARG A C 1
ATOM 728 O O . ARG A 1 87 ? -9.25 -29.953 9.492 1 93.88 87 ARG A O 1
ATOM 735 N N . ASP A 1 88 ? -7.785 -30.062 7.809 1 96.25 88 ASP A N 1
ATOM 736 C CA . ASP A 1 88 ? -7.324 -28.703 8.039 1 96.25 88 ASP A CA 1
ATOM 737 C C . ASP A 1 88 ? -8.453 -27.688 7.809 1 96.25 88 ASP A C 1
ATOM 739 O O . ASP A 1 88 ? -8.586 -26.719 8.555 1 96.25 88 ASP A O 1
ATOM 743 N N . VAL A 1 89 ? -9.219 -27.891 6.75 1 97.38 89 VAL A N 1
ATOM 744 C CA . VAL A 1 89 ? -10.336 -27.016 6.438 1 97.38 89 VAL A CA 1
ATOM 745 C C . VAL A 1 89 ? -11.344 -27.016 7.586 1 97.38 89 VAL A C 1
ATOM 747 O O . VAL A 1 89 ? -11.812 -25.969 8.023 1 97.38 89 VAL A O 1
ATOM 750 N N . LEU A 1 90 ? -11.633 -28.188 8.094 1 94.62 90 LEU A N 1
ATOM 751 C CA . LEU A 1 90 ? -12.578 -28.328 9.195 1 94.62 90 LEU A CA 1
ATOM 752 C C . LEU A 1 90 ? -12.055 -27.625 10.453 1 94.62 90 LEU A C 1
ATOM 754 O O . LEU A 1 90 ? -12.828 -27.047 11.211 1 94.62 90 LEU A O 1
ATOM 758 N N . GLU A 1 91 ? -10.828 -27.734 10.648 1 95.31 91 GLU A N 1
ATOM 759 C CA . GLU A 1 91 ? -10.219 -27.031 11.781 1 95.31 91 GLU A CA 1
ATOM 760 C C . GLU A 1 91 ? -10.383 -25.531 11.648 1 95.31 91 GLU A C 1
ATOM 762 O O . GLU A 1 91 ? -10.688 -24.844 12.625 1 95.31 91 GLU A O 1
ATOM 767 N N . GLU A 1 92 ? -10.156 -25.016 10.461 1 96.19 92 GLU A N 1
ATOM 768 C CA . GLU A 1 92 ? -10.336 -23.578 10.227 1 96.19 92 GLU A CA 1
ATOM 769 C C . GLU A 1 92 ? -11.789 -23.156 10.43 1 96.19 92 GLU A C 1
ATOM 771 O O . GLU A 1 92 ? -12.062 -22.062 10.93 1 96.19 92 GLU A O 1
ATOM 776 N N . MET A 1 93 ? -12.703 -24 10.023 1 94.88 93 MET A N 1
ATOM 777 C CA . MET A 1 93 ? -14.125 -23.734 10.242 1 94.88 93 MET A CA 1
ATOM 778 C C . MET A 1 93 ? -14.438 -23.672 11.734 1 94.88 93 MET A C 1
ATOM 780 O O . MET A 1 93 ? -15.211 -22.812 12.172 1 94.88 93 MET A O 1
ATOM 784 N N . THR A 1 94 ? -13.805 -24.562 12.461 1 93.75 94 THR A N 1
ATOM 785 C CA . THR A 1 94 ? -13.984 -24.578 13.906 1 93.75 94 THR A CA 1
ATOM 786 C C . THR A 1 94 ? -13.484 -23.281 14.523 1 93.75 94 THR A C 1
ATOM 788 O O . THR A 1 94 ? -14.18 -22.656 15.328 1 93.75 94 THR A O 1
ATOM 791 N N . LYS A 1 95 ? -12.336 -22.875 14.086 1 91.06 95 LYS A N 1
ATOM 792 C CA . LYS A 1 95 ? -11.742 -21.641 14.586 1 91.06 95 LYS A CA 1
ATOM 793 C C . LYS A 1 95 ? -12.633 -20.438 14.273 1 91.06 95 LYS A C 1
ATOM 795 O O . LYS A 1 95 ? -12.75 -19.516 15.086 1 91.06 95 LYS A O 1
ATOM 800 N N . ALA A 1 96 ? -13.281 -20.453 13.109 1 88 96 ALA A N 1
ATOM 801 C CA . ALA A 1 96 ? -14.094 -19.328 12.656 1 88 96 ALA A CA 1
ATOM 802 C C . ALA A 1 96 ? -15.508 -19.406 13.219 1 88 96 ALA A C 1
ATOM 804 O O . ALA A 1 96 ? -16.297 -18.469 13.094 1 88 96 ALA A O 1
ATOM 805 N N . GLY A 1 97 ? -15.812 -20.484 13.789 1 89.06 97 GLY A N 1
ATOM 806 C CA . GLY A 1 97 ? -17.141 -20.688 14.32 1 89.06 97 GLY A CA 1
ATOM 807 C C . GLY A 1 97 ? -18.203 -20.844 13.242 1 89.06 97 GLY A C 1
ATOM 808 O O . GLY A 1 97 ? -19.328 -20.359 13.391 1 89.06 97 GLY A O 1
ATOM 809 N N . VAL A 1 98 ? -17.844 -21.469 12.094 1 94.38 98 VAL A N 1
ATOM 810 C CA . VAL A 1 98 ? -18.766 -21.641 10.977 1 94.38 98 VAL A CA 1
ATOM 811 C C . VAL A 1 98 ? -19.203 -23.094 10.875 1 94.38 98 VAL A C 1
ATOM 813 O O . VAL A 1 98 ? -18.422 -24 11.156 1 94.38 98 VAL A O 1
ATOM 816 N N . ASP A 1 99 ? -20.406 -23.281 10.414 1 95.38 99 ASP A N 1
ATOM 817 C CA . ASP A 1 99 ? -20.984 -24.625 10.383 1 95.38 99 ASP A CA 1
ATOM 818 C C . ASP A 1 99 ? -20.953 -25.203 8.969 1 95.38 99 ASP A C 1
ATOM 820 O O . ASP A 1 99 ? -20.875 -26.406 8.789 1 95.38 99 ASP A O 1
ATOM 824 N N . VAL A 1 100 ? -21.078 -24.344 8.016 1 97.25 100 VAL A N 1
ATOM 825 C CA . VAL A 1 100 ? -21.141 -24.766 6.617 1 97.25 100 VAL A CA 1
ATOM 826 C C . VAL A 1 100 ? -20.172 -23.906 5.785 1 97.25 100 VAL A C 1
ATOM 828 O O . VAL A 1 100 ? -20.078 -22.703 5.988 1 97.25 100 VAL A O 1
ATOM 831 N N . LEU A 1 101 ? -19.438 -24.547 4.945 1 98.25 101 LEU A N 1
ATOM 832 C CA . LEU A 1 101 ? -18.594 -23.875 3.971 1 98.25 101 LEU A CA 1
ATOM 833 C C . LEU A 1 101 ? -19.016 -24.219 2.549 1 98.25 101 LEU A C 1
ATOM 835 O O . LEU A 1 101 ? -19.172 -25.391 2.215 1 98.25 101 LEU A O 1
ATOM 839 N N . VAL A 1 102 ? -19.203 -23.188 1.773 1 97.81 102 VAL A N 1
ATOM 840 C CA . VAL A 1 102 ? -19.484 -23.391 0.356 1 97.81 102 VAL A CA 1
ATOM 841 C C . VAL A 1 102 ? -18.25 -23.062 -0.472 1 97.81 102 VAL A C 1
ATOM 843 O O . VAL A 1 102 ? -17.766 -21.922 -0.449 1 97.81 102 VAL A O 1
ATOM 846 N N . VAL A 1 103 ? -17.734 -24.031 -1.146 1 97.56 103 VAL A N 1
ATOM 847 C CA . VAL A 1 103 ? -16.594 -23.844 -2.037 1 97.56 103 VAL A CA 1
ATOM 848 C C . VAL A 1 103 ? -17.078 -23.688 -3.475 1 97.56 103 VAL A C 1
ATOM 850 O O . VAL A 1 103 ? -17.531 -24.641 -4.098 1 97.56 103 VAL A O 1
ATOM 853 N N . SER A 1 104 ? -16.922 -22.484 -3.943 1 93.94 104 SER A N 1
ATOM 854 C CA . SER A 1 104 ? -17.516 -22.172 -5.242 1 93.94 104 SER A CA 1
ATOM 855 C C . SER A 1 104 ? -16.469 -21.703 -6.242 1 93.94 104 SER A C 1
ATOM 857 O O . SER A 1 104 ? -16.719 -21.656 -7.445 1 93.94 104 SER A O 1
ATOM 859 N N . ASP A 1 105 ? -15.273 -21.391 -5.797 1 88.81 105 ASP A N 1
ATOM 860 C CA . ASP A 1 105 ? -14.242 -20.906 -6.703 1 88.81 105 ASP A CA 1
ATOM 861 C C . ASP A 1 105 ? -13.633 -22.047 -7.504 1 88.81 105 ASP A C 1
ATOM 863 O O . ASP A 1 105 ? -13.406 -23.141 -6.965 1 88.81 105 ASP A O 1
ATOM 867 N N . LEU A 1 106 ? -13.281 -21.797 -8.664 1 88.69 106 LEU A N 1
ATOM 868 C CA . LEU A 1 106 ? -12.938 -22.828 -9.633 1 88.69 106 LEU A CA 1
ATOM 869 C C . LEU A 1 106 ? -11.648 -23.547 -9.234 1 88.69 106 LEU A C 1
ATOM 871 O O . LEU A 1 106 ? -11.461 -24.719 -9.562 1 88.69 106 LEU A O 1
ATOM 875 N N . ASP A 1 107 ? -10.797 -22.891 -8.57 1 93.19 107 ASP A N 1
ATOM 876 C CA . ASP A 1 107 ? -9.469 -23.438 -8.328 1 93.19 107 ASP A CA 1
ATOM 877 C C . ASP A 1 107 ? -9.406 -24.141 -6.969 1 93.19 107 ASP A C 1
ATOM 879 O O . ASP A 1 107 ? -8.383 -24.734 -6.617 1 93.19 107 ASP A O 1
ATOM 883 N N . GLU A 1 108 ? -10.453 -24.156 -6.203 1 96.81 108 GLU A N 1
ATOM 884 C CA . GLU A 1 108 ? -10.375 -24.625 -4.824 1 96.81 108 GLU A CA 1
ATOM 885 C C . GLU A 1 108 ? -10.664 -26.125 -4.734 1 96.81 108 GLU A C 1
ATOM 887 O O . GLU A 1 108 ? -9.898 -26.875 -4.121 1 96.81 108 GLU A O 1
ATOM 892 N N . ASN A 1 109 ? -11.703 -26.578 -5.383 1 97.06 109 ASN A N 1
ATOM 893 C CA . ASN A 1 109 ? -12.055 -27.984 -5.305 1 97.06 109 ASN A CA 1
ATOM 894 C C . ASN A 1 109 ? -10.969 -28.875 -5.926 1 97.06 109 ASN A C 1
ATOM 896 O O . ASN A 1 109 ? -10.625 -29.906 -5.371 1 97.06 109 ASN A O 1
ATOM 900 N N . PRO A 1 110 ? -10.445 -28.5 -7.113 1 96.81 110 PRO A N 1
ATOM 901 C CA . PRO A 1 110 ? -9.344 -29.297 -7.664 1 96.81 110 PRO A CA 1
ATOM 902 C C . PRO A 1 110 ? -8.195 -29.484 -6.68 1 96.81 110 PRO A C 1
ATOM 904 O O . PRO A 1 110 ? -7.629 -30.562 -6.582 1 96.81 110 PRO A O 1
ATOM 907 N N . TRP A 1 111 ? -7.875 -28.438 -5.961 1 97.69 111 TRP A N 1
ATOM 908 C CA . TRP A 1 111 ? -6.793 -28.547 -4.984 1 97.69 111 TRP A CA 1
ATOM 909 C C . TRP A 1 111 ? -7.223 -29.359 -3.773 1 97.69 111 TRP A C 1
ATOM 911 O O . TRP A 1 111 ? -6.5 -30.266 -3.338 1 97.69 111 TRP A O 1
ATOM 921 N N . LEU A 1 112 ? -8.367 -29.062 -3.217 1 98.19 112 LEU A N 1
ATOM 922 C CA . LEU A 1 112 ? -8.844 -29.672 -1.979 1 98.19 112 LEU A CA 1
ATOM 923 C C . LEU A 1 112 ? -8.953 -31.188 -2.129 1 98.19 112 LEU A C 1
ATOM 925 O O . LEU A 1 112 ? -8.523 -31.938 -1.246 1 98.19 112 LEU A O 1
ATOM 929 N N . PHE A 1 113 ? -9.438 -31.641 -3.264 1 97.31 113 PHE A N 1
ATOM 930 C CA . PHE A 1 113 ? -9.727 -33.062 -3.439 1 97.31 113 PHE A CA 1
ATOM 931 C C . PHE A 1 113 ? -8.648 -33.719 -4.27 1 97.31 113 PHE A C 1
ATOM 933 O O . PHE A 1 113 ? -8.773 -34.906 -4.625 1 97.31 113 PHE A O 1
ATOM 940 N N . ASN A 1 114 ? -7.598 -33.062 -4.645 1 96.88 114 ASN A N 1
ATOM 941 C CA . ASN A 1 114 ? -6.535 -33.594 -5.488 1 96.88 114 ASN A CA 1
ATOM 942 C C . ASN A 1 114 ? -7.086 -34.156 -6.797 1 96.88 114 ASN A C 1
ATOM 944 O O . ASN A 1 114 ? -6.809 -35.281 -7.152 1 96.88 114 ASN A O 1
ATOM 948 N N . MET A 1 115 ? -7.828 -33.312 -7.469 1 96.81 115 MET A N 1
ATOM 949 C CA . MET A 1 115 ? -8.398 -33.656 -8.773 1 96.81 115 MET A CA 1
ATOM 950 C C . MET A 1 115 ? -8.039 -32.594 -9.805 1 96.81 115 MET A C 1
ATOM 952 O O . MET A 1 115 ? -7.84 -31.406 -9.453 1 96.81 115 MET A O 1
ATOM 956 N N . ARG A 1 116 ? -7.887 -33 -11.039 1 96.19 116 ARG A N 1
ATOM 957 C CA . ARG A 1 116 ? -7.531 -32.062 -12.094 1 96.19 116 ARG A CA 1
ATOM 958 C C . ARG A 1 116 ? -8.203 -32.438 -13.406 1 96.19 116 ARG A C 1
ATOM 960 O O . ARG A 1 116 ? -8.406 -33.625 -13.695 1 96.19 116 ARG A O 1
ATOM 967 N N . ALA A 1 117 ? -8.516 -31.469 -14.141 1 94.88 117 ALA A N 1
ATOM 968 C CA . ALA A 1 117 ? -9.016 -31.609 -15.508 1 94.88 117 ALA A CA 1
ATOM 969 C C . ALA A 1 117 ? -8.836 -30.297 -16.281 1 94.88 117 ALA A C 1
ATOM 971 O O . ALA A 1 117 ? -8.844 -29.219 -15.703 1 94.88 117 ALA A O 1
ATOM 972 N N . PHE A 1 118 ? -8.641 -30.344 -17.531 1 92.19 118 PHE A N 1
ATOM 973 C CA . PHE A 1 118 ? -8.523 -29.156 -18.375 1 92.19 118 PHE A CA 1
ATOM 974 C C . PHE A 1 118 ? -9.852 -28.844 -19.047 1 92.19 118 PHE A C 1
ATOM 976 O O . PHE A 1 118 ? -9.953 -28.875 -20.281 1 92.19 118 PHE A O 1
ATOM 983 N N . SER A 1 119 ? -10.805 -28.375 -18.297 1 85.69 119 SER A N 1
ATOM 984 C CA . SER A 1 119 ? -12.125 -28.062 -18.828 1 85.69 119 SER A CA 1
ATOM 985 C C . SER A 1 119 ? -12.18 -26.672 -19.422 1 85.69 119 SER A C 1
ATOM 987 O O . SER A 1 119 ? -13.102 -26.344 -20.172 1 85.69 119 SER A O 1
ATOM 989 N N . PHE A 1 120 ? -11.336 -25.688 -19 1 72.69 120 PHE A N 1
ATOM 990 C CA . PHE A 1 120 ? -11.406 -24.266 -19.344 1 72.69 120 PHE A CA 1
ATOM 991 C C . PHE A 1 120 ? -10.156 -23.828 -20.094 1 72.69 120 PHE A C 1
ATOM 993 O O . PHE A 1 120 ? -9.711 -22.688 -19.938 1 72.69 120 PHE A O 1
ATOM 1000 N N . GLY A 1 121 ? -9.68 -24.688 -20.781 1 78.5 121 GLY A N 1
ATOM 1001 C CA . GLY A 1 121 ? -8.516 -24.125 -21.438 1 78.5 121 GLY A CA 1
ATOM 1002 C C . GLY A 1 121 ? -7.203 -24.609 -20.859 1 78.5 121 GLY A C 1
ATOM 1003 O O . GLY A 1 121 ? -6.949 -25.812 -20.812 1 78.5 121 GLY A O 1
ATOM 1004 N N . PHE A 1 122 ? -6.461 -23.578 -20.188 1 87.81 122 PHE A N 1
ATOM 1005 C CA . PHE A 1 122 ? -5.062 -23.812 -19.844 1 87.81 122 PHE A CA 1
ATOM 1006 C C . PHE A 1 122 ? -4.926 -24.25 -18.391 1 87.81 122 PHE A C 1
ATOM 1008 O O . PHE A 1 122 ? -3.912 -24.844 -18.016 1 87.81 122 PHE A O 1
ATOM 1015 N N . ASP A 1 123 ? -5.949 -23.953 -17.516 1 90.19 123 ASP A N 1
ATOM 1016 C CA . ASP A 1 123 ? -5.871 -24.281 -16.094 1 90.19 123 ASP A CA 1
ATOM 1017 C C . ASP A 1 123 ? -6.426 -25.672 -15.828 1 90.19 123 ASP A C 1
ATOM 1019 O O . ASP A 1 123 ? -7.441 -26.062 -16.406 1 90.19 123 ASP A O 1
ATOM 1023 N N . PRO A 1 124 ? -5.805 -26.453 -15.055 1 94.69 124 PRO A N 1
ATOM 1024 C CA . PRO A 1 124 ? -6.258 -27.812 -14.797 1 94.69 124 PRO A CA 1
ATOM 1025 C C . PRO A 1 124 ? -7.426 -27.875 -13.812 1 94.69 124 PRO A C 1
ATOM 1027 O O . PRO A 1 124 ? -7.34 -28.547 -12.781 1 94.69 124 PRO A O 1
ATOM 1030 N N . PHE A 1 125 ? -8.5 -27.219 -14.234 1 94.06 125 PHE A N 1
ATOM 1031 C CA . PHE A 1 125 ? -9.688 -27.109 -13.391 1 94.06 125 PHE A CA 1
ATOM 1032 C C . PHE A 1 125 ? -10.898 -27.719 -14.086 1 94.06 125 PHE A C 1
ATOM 1034 O O . PHE A 1 125 ? -10.812 -28.141 -15.242 1 94.06 125 PHE A O 1
ATOM 1041 N N . PHE A 1 126 ? -11.977 -27.875 -13.383 1 92.12 126 PHE A N 1
ATOM 1042 C CA . PHE A 1 126 ? -13.281 -28.344 -13.844 1 92.12 126 PHE A CA 1
ATOM 1043 C C . PHE A 1 126 ? -14.406 -27.688 -13.055 1 92.12 126 PHE A C 1
ATOM 1045 O O . PHE A 1 126 ? -14.188 -27.188 -11.953 1 92.12 126 PHE A O 1
ATOM 1052 N N . TYR A 1 127 ? -15.57 -27.656 -13.609 1 90.94 127 TYR A N 1
ATOM 1053 C CA . TYR A 1 127 ? -16.719 -27.094 -12.906 1 90.94 127 TYR A CA 1
ATOM 1054 C C . TYR A 1 127 ? -17.109 -27.953 -11.711 1 90.94 127 TYR A C 1
ATOM 1056 O O . TYR A 1 127 ? -17.344 -29.156 -11.859 1 90.94 127 TYR A O 1
ATOM 1064 N N . SER A 1 128 ? -17.172 -27.297 -10.625 1 94.31 128 SER A N 1
ATOM 1065 C CA . SER A 1 128 ? -17.578 -28.031 -9.43 1 94.31 128 SER A CA 1
ATOM 1066 C C . SER A 1 128 ? -17.984 -27.094 -8.305 1 94.31 128 SER A C 1
ATOM 1068 O O . SER A 1 128 ? -17.625 -25.906 -8.312 1 94.31 128 SER A O 1
ATOM 1070 N N . PHE A 1 129 ? -18.828 -27.516 -7.426 1 96.69 129 PHE A N 1
ATOM 1071 C CA . PHE A 1 129 ? -19.109 -26.938 -6.117 1 96.69 129 PHE A CA 1
ATOM 1072 C C . PHE A 1 129 ? -18.875 -27.953 -5.012 1 96.69 129 PHE A C 1
ATOM 1074 O O . PHE A 1 129 ? -18.906 -29.172 -5.254 1 96.69 129 PHE A O 1
ATOM 1081 N N . ALA A 1 130 ? -18.609 -27.484 -3.895 1 97.75 130 ALA A N 1
ATOM 1082 C CA . ALA A 1 130 ? -18.625 -28.328 -2.709 1 97.75 130 ALA A CA 1
ATOM 1083 C C . ALA A 1 130 ? -19.312 -27.625 -1.539 1 97.75 130 ALA A C 1
ATOM 1085 O O . ALA A 1 130 ? -19.141 -26.422 -1.354 1 97.75 130 ALA A O 1
ATOM 1086 N N . VAL A 1 131 ? -20.141 -28.312 -0.833 1 97.25 131 VAL A N 1
ATOM 1087 C CA . VAL A 1 131 ? -20.75 -27.844 0.408 1 97.25 131 VAL A CA 1
ATOM 1088 C C . VAL A 1 131 ? -20.281 -28.734 1.569 1 97.25 131 VAL A C 1
ATOM 1090 O O . VAL A 1 131 ? -20.594 -29.922 1.613 1 97.25 131 VAL A O 1
ATOM 1093 N N . ILE A 1 132 ? -19.594 -28.141 2.48 1 96.44 132 ILE A N 1
ATOM 1094 C CA . ILE A 1 132 ? -18.953 -28.875 3.566 1 96.44 132 ILE A CA 1
ATOM 1095 C C . ILE A 1 132 ? -19.656 -28.578 4.883 1 96.44 132 ILE A C 1
ATOM 1097 O O . ILE A 1 132 ? -19.781 -27.406 5.277 1 96.44 132 ILE A O 1
ATOM 1101 N N . GLU A 1 133 ? -20.062 -29.531 5.504 1 93.81 133 GLU A N 1
ATOM 1102 C CA . GLU A 1 133 ? -20.688 -29.406 6.812 1 93.81 133 GLU A CA 1
ATOM 1103 C C . GLU A 1 133 ? -19.734 -29.812 7.93 1 93.81 133 GLU A C 1
ATOM 1105 O O . GLU A 1 133 ? -19.281 -30.969 7.977 1 93.81 133 GLU A O 1
ATOM 1110 N N . ARG A 1 134 ? -19.531 -28.938 8.836 1 92.62 134 ARG A N 1
ATOM 1111 C CA . ARG A 1 134 ? -18.547 -29.172 9.883 1 92.62 134 ARG A CA 1
ATOM 1112 C C . ARG A 1 134 ? -19.031 -30.219 10.867 1 92.62 134 ARG A C 1
ATOM 1114 O O . ARG A 1 134 ? -18.281 -31.125 11.234 1 92.62 134 ARG A O 1
ATOM 1121 N N . ARG A 1 135 ? -20.234 -30.188 11.289 1 86.25 135 ARG A N 1
ATOM 1122 C CA . ARG A 1 135 ? -20.75 -31.031 12.359 1 86.25 135 ARG A CA 1
ATOM 1123 C C . ARG A 1 135 ? -20.891 -32.469 11.898 1 86.25 135 ARG A C 1
ATOM 1125 O O . ARG A 1 135 ? -20.516 -33.406 12.617 1 86.25 135 ARG A O 1
ATOM 1132 N N . THR A 1 136 ? -21.438 -32.625 10.703 1 82.81 136 THR A N 1
ATOM 1133 C CA . THR A 1 136 ? -21.672 -33.969 10.195 1 82.81 136 THR A CA 1
ATOM 1134 C C . THR A 1 136 ? -20.438 -34.5 9.469 1 82.81 136 THR A C 1
ATOM 1136 O O . THR A 1 136 ? -20.344 -35.688 9.188 1 82.81 136 THR A O 1
ATOM 1139 N N . ARG A 1 137 ? -19.547 -33.625 9.031 1 87.12 137 ARG A N 1
ATOM 1140 C CA . ARG A 1 137 ? -18.344 -33.906 8.266 1 87.12 137 ARG A CA 1
ATOM 1141 C C . ARG A 1 137 ? -18.688 -34.406 6.867 1 87.12 137 ARG A C 1
ATOM 1143 O O . ARG A 1 137 ? -17.875 -35.094 6.227 1 87.12 137 ARG A O 1
ATOM 1150 N N . ILE A 1 138 ? -19.922 -34.219 6.484 1 88.25 138 ILE A N 1
ATOM 1151 C CA . ILE A 1 138 ? -20.344 -34.562 5.133 1 88.25 138 ILE A CA 1
ATOM 1152 C C . ILE A 1 138 ? -19.969 -33.438 4.168 1 88.25 138 ILE A C 1
ATOM 1154 O O . ILE A 1 138 ? -20.203 -32.281 4.457 1 88.25 138 ILE A O 1
ATOM 1158 N N . THR A 1 139 ? -19.375 -33.875 3.119 1 94.06 139 THR A N 1
ATOM 1159 C CA . THR A 1 139 ? -19.109 -32.969 2.014 1 94.06 139 THR A CA 1
ATOM 1160 C C . THR A 1 139 ? -19.875 -33.375 0.763 1 94.06 139 THR A C 1
ATOM 1162 O O . THR A 1 139 ? -19.719 -34.531 0.292 1 94.06 139 THR A O 1
ATOM 1165 N N . ARG A 1 140 ? -20.688 -32.562 0.281 1 94.31 140 ARG A N 1
ATOM 1166 C CA . ARG A 1 140 ? -21.344 -32.781 -1.006 1 94.31 140 ARG A CA 1
ATOM 1167 C C . ARG A 1 140 ? -20.531 -32.156 -2.141 1 94.31 140 ARG A C 1
ATOM 1169 O O . ARG A 1 140 ? -20.375 -30.938 -2.199 1 94.31 140 ARG A O 1
ATOM 1176 N N . LEU A 1 141 ? -20.016 -33 -2.941 1 96.12 141 LEU A N 1
ATOM 1177 C CA . LEU A 1 141 ? -19.234 -32.562 -4.098 1 96.12 141 LEU A CA 1
ATOM 1178 C C . LEU A 1 141 ? -20.062 -32.656 -5.375 1 96.12 141 LEU A C 1
ATOM 1180 O O . LEU A 1 141 ? -20.547 -33.719 -5.723 1 96.12 141 LEU A O 1
ATOM 1184 N N . TYR A 1 142 ? -20.219 -31.531 -6.07 1 95.44 142 TYR A N 1
ATOM 1185 C CA . TYR A 1 142 ? -21.016 -31.469 -7.297 1 95.44 142 TYR A CA 1
ATOM 1186 C C . TYR A 1 142 ? -20.109 -31.391 -8.523 1 95.44 142 TYR A C 1
ATOM 1188 O O . TYR A 1 142 ? -19.344 -30.422 -8.688 1 95.44 142 TYR A O 1
ATOM 1196 N N . ILE A 1 143 ? -20.172 -32.375 -9.406 1 94.62 143 ILE A N 1
ATOM 1197 C CA . ILE A 1 143 ? -19.375 -32.344 -10.633 1 94.62 143 ILE A CA 1
ATOM 1198 C C . ILE A 1 143 ? -20.25 -32.75 -11.82 1 94.62 143 ILE A C 1
ATOM 1200 O O . ILE A 1 143 ? -21.297 -33.406 -11.633 1 94.62 143 ILE A O 1
ATOM 1204 N N . LEU A 1 144 ? -19.859 -32.344 -13 1 92 144 LEU A N 1
ATOM 1205 C CA . LEU A 1 144 ? -20.594 -32.688 -14.219 1 92 144 LEU A CA 1
ATOM 1206 C C . LEU A 1 144 ? -20.469 -34.188 -14.531 1 92 144 LEU A C 1
ATOM 1208 O O . LEU A 1 144 ? -19.391 -34.75 -14.438 1 92 144 LEU A O 1
ATOM 1212 N N . ASP A 1 145 ? -21.609 -34.781 -14.859 1 91.69 145 ASP A N 1
ATOM 1213 C CA . ASP A 1 145 ? -21.641 -36.188 -15.211 1 91.69 145 ASP A CA 1
ATOM 1214 C C . ASP A 1 145 ? -20.953 -37.062 -14.148 1 91.69 145 ASP A C 1
ATOM 1216 O O . ASP A 1 145 ? -20.047 -37.812 -14.445 1 91.69 145 ASP A O 1
ATOM 1220 N N . HIS A 1 146 ? -21.375 -36.844 -12.969 1 91.06 146 HIS A N 1
ATOM 1221 C CA . HIS A 1 146 ? -20.656 -37.375 -11.82 1 91.06 146 HIS A CA 1
ATOM 1222 C C . HIS A 1 146 ? -20.562 -38.875 -11.852 1 91.06 146 HIS A C 1
ATOM 1224 O O . HIS A 1 146 ? -19.531 -39.469 -11.492 1 91.06 146 HIS A O 1
ATOM 1230 N N . LYS A 1 147 ? -21.594 -39.594 -12.344 1 89.25 147 LYS A N 1
ATOM 1231 C CA . LYS A 1 147 ? -21.578 -41.062 -12.359 1 89.25 147 LYS A CA 1
ATOM 1232 C C . LYS A 1 147 ? -20.5 -41.562 -13.312 1 89.25 147 LYS A C 1
ATOM 1234 O O . LYS A 1 147 ? -19.688 -42.438 -12.938 1 89.25 147 LYS A O 1
ATOM 1239 N N . SER A 1 148 ? -20.531 -41 -14.445 1 90.81 148 SER A N 1
ATOM 1240 C CA . SER A 1 148 ? -19.547 -41.406 -15.445 1 90.81 148 SER A CA 1
ATOM 1241 C C . SER A 1 148 ? -18.141 -41.031 -15.031 1 90.81 148 SER A C 1
ATOM 1243 O O . SER A 1 148 ? -17.188 -41.781 -15.25 1 90.81 148 SER A O 1
ATOM 1245 N N . MET A 1 149 ? -18 -39.906 -14.484 1 91.12 149 MET A N 1
ATOM 1246 C CA . MET A 1 149 ? -16.688 -39.438 -14.055 1 91.12 149 MET A CA 1
ATOM 1247 C C . MET A 1 149 ? -16.109 -40.312 -12.961 1 91.12 149 MET A C 1
ATOM 1249 O O . MET A 1 149 ? -14.914 -40.594 -12.953 1 91.12 149 MET A O 1
ATOM 1253 N N . LEU A 1 150 ? -16.891 -40.75 -12.047 1 90.19 150 LEU A N 1
ATOM 1254 C CA . LEU A 1 150 ? -16.453 -41.562 -10.914 1 90.19 150 LEU A CA 1
ATOM 1255 C C . LEU A 1 150 ? -15.922 -42.938 -11.391 1 90.19 150 LEU A C 1
ATOM 1257 O O . LEU A 1 150 ? -14.859 -43.375 -10.945 1 90.19 150 LEU A O 1
ATOM 1261 N N . SER A 1 151 ? -16.641 -43.469 -12.328 1 88.06 151 SER A N 1
ATOM 1262 C CA . SER A 1 151 ? -16.328 -44.844 -12.719 1 88.06 151 SER A CA 1
ATOM 1263 C C . SER A 1 151 ? -15.406 -44.875 -13.938 1 88.06 151 SER A C 1
ATOM 1265 O O . SER A 1 151 ? -14.836 -45.906 -14.258 1 88.06 151 SER A O 1
ATOM 1267 N N . GLY A 1 152 ? -15.273 -43.781 -14.5 1 90.06 152 GLY A N 1
ATOM 1268 C CA . GLY A 1 152 ? -14.492 -43.75 -15.727 1 90.06 152 GLY A CA 1
ATOM 1269 C C . GLY A 1 152 ? -13.016 -44 -15.5 1 90.06 152 GLY A C 1
ATOM 1270 O O . GLY A 1 152 ? -12.492 -43.719 -14.414 1 90.06 152 GLY A O 1
ATOM 1271 N N . ARG A 1 153 ? -12.352 -44.469 -16.531 1 92.62 153 ARG A N 1
ATOM 1272 C CA . ARG A 1 153 ? -10.906 -44.656 -16.5 1 92.62 153 ARG A CA 1
ATOM 1273 C C . ARG A 1 153 ? -10.18 -43.312 -16.594 1 92.62 153 ARG A C 1
ATOM 1275 O O . ARG A 1 153 ? -10.609 -42.438 -17.344 1 92.62 153 ARG A O 1
ATOM 1282 N N . PRO A 1 154 ? -9.055 -43.25 -15.844 1 94.56 154 PRO A N 1
ATOM 1283 C CA . PRO A 1 154 ? -8.266 -42.031 -15.969 1 94.56 154 PRO A CA 1
ATOM 1284 C C . PRO A 1 154 ? -7.773 -41.812 -17.391 1 94.56 154 PRO A C 1
ATOM 1286 O O . PRO A 1 154 ? -7.531 -42.75 -18.141 1 94.56 154 PRO A O 1
ATOM 1289 N N . SER A 1 155 ? -7.641 -40.531 -17.766 1 93.69 155 SER A N 1
ATOM 1290 C CA . SER A 1 155 ? -7.156 -40.156 -19.094 1 93.69 155 SER A CA 1
ATOM 1291 C C . SER A 1 155 ? -5.672 -39.812 -19.062 1 93.69 155 SER A C 1
ATOM 1293 O O . SER A 1 155 ? -5.02 -39.781 -20.109 1 93.69 155 SER A O 1
ATOM 1295 N N . ASP A 1 156 ? -5.121 -39.594 -17.906 1 93.5 156 ASP A N 1
ATOM 1296 C CA . ASP A 1 156 ? -3.699 -39.312 -17.766 1 93.5 156 ASP A CA 1
ATOM 1297 C C . ASP A 1 156 ? -2.904 -40.594 -17.531 1 93.5 156 ASP A C 1
ATOM 1299 O O . ASP A 1 156 ? -3.227 -41.406 -16.641 1 93.5 156 ASP A O 1
ATOM 1303 N N . PRO A 1 157 ? -1.832 -40.781 -18.25 1 91.94 157 PRO A N 1
ATOM 1304 C CA . PRO A 1 157 ? -1.085 -42.031 -18.172 1 91.94 157 PRO A CA 1
ATOM 1305 C C . PRO A 1 157 ? -0.423 -42.25 -16.797 1 91.94 157 PRO A C 1
ATOM 1307 O O . PRO A 1 157 ? -0.103 -43.375 -16.438 1 91.94 157 PRO A O 1
ATOM 1310 N N . GLU A 1 158 ? -0.223 -41.188 -16.062 1 92.56 158 GLU A N 1
ATOM 1311 C CA . GLU A 1 158 ? 0.445 -41.312 -14.773 1 92.56 158 GLU A CA 1
ATOM 1312 C C . GLU A 1 158 ? -0.559 -41.562 -13.656 1 92.56 158 GLU A C 1
ATOM 1314 O O . GLU A 1 158 ? -0.171 -41.781 -12.5 1 92.56 158 GLU A O 1
ATOM 1319 N N . VAL A 1 159 ? -1.775 -41.531 -13.93 1 91.94 159 VAL A N 1
ATOM 1320 C CA . VAL A 1 159 ? -2.84 -41.719 -12.953 1 91.94 159 VAL A CA 1
ATOM 1321 C C . VAL A 1 159 ? -3.463 -43.094 -13.133 1 91.94 159 VAL A C 1
ATOM 1323 O O . VAL A 1 159 ? -3.904 -43.469 -14.227 1 91.94 159 VAL A O 1
ATOM 1326 N N . HIS A 1 160 ? -3.594 -43.844 -12.023 1 90.44 160 HIS A N 1
ATOM 1327 C CA . HIS A 1 160 ? -4.02 -45.219 -12.156 1 90.44 160 HIS A CA 1
ATOM 1328 C C . HIS A 1 160 ? -5.254 -45.5 -11.305 1 90.44 160 HIS A C 1
ATOM 1330 O O . HIS A 1 160 ? -5.824 -46.594 -11.367 1 90.44 160 HIS A O 1
ATOM 1336 N N . MET A 1 161 ? -5.652 -44.594 -10.625 1 91.31 161 MET A N 1
ATOM 1337 C CA . MET A 1 161 ? -6.789 -44.75 -9.727 1 91.31 161 MET A CA 1
ATOM 1338 C C . MET A 1 161 ? -8.023 -44.031 -10.258 1 91.31 161 MET A C 1
ATOM 1340 O O . MET A 1 161 ? -7.918 -42.906 -10.758 1 91.31 161 MET A O 1
ATOM 1344 N N . THR A 1 162 ? -9.18 -44.719 -10.172 1 92.69 162 THR A N 1
ATOM 1345 C CA . THR A 1 162 ? -10.43 -44.062 -10.531 1 92.69 162 THR A CA 1
ATOM 1346 C C . THR A 1 162 ? -10.797 -43 -9.484 1 92.69 162 THR A C 1
ATOM 1348 O O . THR A 1 162 ? -10.305 -43.031 -8.359 1 92.69 162 THR A O 1
ATOM 1351 N N . LEU A 1 163 ? -11.648 -42.125 -9.898 1 94.06 163 LEU A N 1
ATOM 1352 C CA . LEU A 1 163 ? -12.094 -41.094 -8.977 1 94.06 163 LEU A CA 1
ATOM 1353 C C . LEU A 1 163 ? -12.883 -41.688 -7.82 1 94.06 163 LEU A C 1
ATOM 1355 O O . LEU A 1 163 ? -12.828 -41.219 -6.695 1 94.06 163 LEU A O 1
ATOM 1359 N N . GLU A 1 164 ? -13.688 -42.719 -8.109 1 91.31 164 GLU A N 1
ATOM 1360 C CA . GLU A 1 164 ? -14.453 -43.406 -7.082 1 91.31 164 GLU A CA 1
ATOM 1361 C C . GLU A 1 164 ? -13.547 -43.938 -5.973 1 91.31 164 GLU A C 1
ATOM 1363 O O . GLU A 1 164 ? -13.836 -43.75 -4.789 1 91.31 164 GLU A O 1
ATOM 1368 N N . ASN A 1 165 ? -12.492 -44.594 -6.34 1 90.25 165 ASN A N 1
ATOM 1369 C CA . ASN A 1 165 ? -11.531 -45.094 -5.375 1 90.25 165 ASN A CA 1
ATOM 1370 C C . ASN A 1 165 ? -10.773 -43.969 -4.684 1 90.25 165 ASN A C 1
ATOM 1372 O O . ASN A 1 165 ? -10.508 -44.031 -3.482 1 90.25 165 ASN A O 1
ATOM 1376 N N . HIS A 1 166 ? -10.469 -42.969 -5.496 1 93.56 166 HIS A N 1
ATOM 1377 C CA . HIS A 1 166 ? -9.727 -41.812 -4.973 1 93.56 166 HIS A CA 1
ATOM 1378 C C . HIS A 1 166 ? -10.508 -41.125 -3.875 1 93.56 166 HIS A C 1
ATOM 1380 O O . HIS A 1 166 ? -9.953 -40.781 -2.832 1 93.56 166 HIS A O 1
ATOM 1386 N N . LEU A 1 167 ? -11.828 -40.906 -4.09 1 92.31 167 LEU A N 1
ATOM 1387 C CA . LEU A 1 167 ? -12.672 -40.156 -3.164 1 92.31 167 LEU A CA 1
ATOM 1388 C C . LEU A 1 167 ? -13.227 -41.062 -2.078 1 92.31 167 LEU A C 1
ATOM 1390 O O . LEU A 1 167 ? -13.969 -40.625 -1.202 1 92.31 167 LEU A O 1
ATOM 1394 N N . ASP A 1 168 ? -12.82 -42.312 -2.258 1 81.31 168 ASP A N 1
ATOM 1395 C CA . ASP A 1 168 ? -13.25 -43.312 -1.29 1 81.31 168 ASP A CA 1
ATOM 1396 C C . ASP A 1 168 ? -14.773 -43.375 -1.191 1 81.31 168 ASP A C 1
ATOM 1398 O O . ASP A 1 168 ? -15.336 -43.281 -0.096 1 81.31 168 ASP A O 1
ATOM 1402 N N . ILE A 1 169 ? -15.344 -43.156 -2.623 1 66.75 169 ILE A N 1
ATOM 1403 C CA . ILE A 1 169 ? -16.797 -43.25 -2.793 1 66.75 169 ILE A CA 1
ATOM 1404 C C . ILE A 1 169 ? -17.203 -44.688 -3.045 1 66.75 169 ILE A C 1
ATOM 1406 O O . ILE A 1 169 ? -16.547 -45.406 -3.787 1 66.75 169 ILE A O 1
ATOM 1410 N N . GLY A 1 170 ? -17.781 -45.594 -2.305 1 48.28 170 GLY A N 1
ATOM 1411 C CA . GLY A 1 170 ? -18.266 -46.969 -2.463 1 48.28 170 GLY A CA 1
ATOM 1412 C C . GLY A 1 170 ? -18.797 -47.562 -1.173 1 48.28 170 GLY A C 1
ATOM 1413 O O . GLY A 1 170 ? -19.047 -46.844 -0.204 1 48.28 170 GLY A O 1
ATOM 1414 N N . ASP A 1 171 ? -18.312 -48.906 -0.944 1 40.41 171 ASP A N 1
ATOM 1415 C CA . ASP A 1 171 ? -19.031 -49.844 -0.1 1 40.41 171 ASP A CA 1
ATOM 1416 C C . ASP A 1 171 ? -19.422 -49.188 1.228 1 40.41 171 ASP A C 1
ATOM 1418 O O . ASP A 1 171 ? -18.891 -48.156 1.599 1 40.41 171 ASP A O 1
ATOM 1422 N N . GLY A 1 172 ? -20.016 -50.094 2.381 1 36.22 172 GLY A N 1
ATOM 1423 C CA . GLY A 1 172 ? -20.766 -50.156 3.623 1 36.22 172 GLY A CA 1
ATOM 1424 C C . GLY A 1 172 ? -20.188 -49.312 4.73 1 36.22 172 GLY A C 1
ATOM 1425 O O . GLY A 1 172 ? -20.578 -49.438 5.891 1 36.22 172 GLY A O 1
ATOM 1426 N N . ARG A 1 173 ? -19.125 -48.781 4.57 1 38.25 173 ARG A N 1
ATOM 1427 C CA . ARG A 1 173 ? -18.625 -48.469 5.906 1 38.25 173 ARG A CA 1
ATOM 1428 C C . ARG A 1 173 ? -19.344 -47.25 6.484 1 38.25 173 ARG A C 1
ATOM 1430 O O . ARG A 1 173 ? -19.797 -47.281 7.633 1 38.25 173 ARG A O 1
ATOM 1437 N N . CYS A 1 174 ? -19.078 -46 6.102 1 39.91 174 CYS A N 1
ATOM 1438 C CA . CYS A 1 174 ? -19.734 -44.938 6.891 1 39.91 174 CYS A CA 1
ATOM 1439 C C . CYS A 1 174 ? -21.031 -44.5 6.234 1 39.91 174 CYS A C 1
ATOM 1441 O O . CYS A 1 174 ? -21.047 -43.5 5.512 1 39.91 174 CYS A O 1
ATOM 1443 N N . SER A 1 175 ? -21.922 -45.438 5.863 1 36.53 175 SER A N 1
ATOM 1444 C CA . SER A 1 175 ? -23.281 -45.094 5.516 1 36.53 175 SER A CA 1
ATOM 1445 C C . SER A 1 175 ? -23.922 -44.219 6.605 1 36.53 175 SER A C 1
ATOM 1447 O O . SER A 1 175 ? -24.266 -44.719 7.68 1 36.53 175 SER A O 1
ATOM 1449 N N . VAL A 1 176 ? -23.469 -43.062 6.871 1 39.25 176 VAL A N 1
ATOM 1450 C CA . VAL A 1 176 ? -24.188 -42.156 7.766 1 39.25 176 VAL A CA 1
ATOM 1451 C C . VAL A 1 176 ? -25.594 -41.906 7.23 1 39.25 176 VAL A C 1
ATOM 1453 O O . VAL A 1 176 ? -25.766 -41.562 6.059 1 39.25 176 VAL A O 1
ATOM 1456 N N . MET A 1 177 ? -26.594 -42.656 7.703 1 37.66 177 MET A N 1
ATOM 1457 C CA . MET A 1 177 ? -28 -42.344 7.41 1 37.66 177 MET A CA 1
ATOM 1458 C C . MET A 1 177 ? -28.375 -40.969 7.934 1 37.66 177 MET A C 1
ATOM 1460 O O . MET A 1 177 ? -28.109 -40.625 9.094 1 37.66 177 MET A O 1
ATOM 1464 N N . VAL A 1 178 ? -28.469 -39.969 7.172 1 39 178 VAL A N 1
ATOM 1465 C CA . VAL A 1 178 ? -29.047 -38.656 7.477 1 39 178 VAL A CA 1
ATOM 1466 C C . VAL A 1 178 ? -30.531 -38.812 7.793 1 39 178 VAL A C 1
ATOM 1468 O O . VAL A 1 178 ? -31.297 -39.344 6.984 1 39 178 VAL A O 1
ATOM 1471 N N . THR A 1 179 ? -30.938 -38.688 9.078 1 40.62 179 THR A N 1
ATOM 1472 C CA . THR A 1 179 ? -32.344 -38.719 9.445 1 40.62 179 THR A CA 1
ATOM 1473 C C . THR A 1 179 ? -33.094 -37.531 8.844 1 40.62 179 THR A C 1
ATOM 1475 O O . THR A 1 179 ? -32.469 -36.594 8.344 1 40.62 179 THR A O 1
ATOM 1478 N N . GLU A 1 180 ? -34.375 -37.656 8.742 1 39.47 180 GLU A N 1
ATOM 1479 C CA . GLU A 1 180 ? -35.312 -36.656 8.227 1 39.47 180 GLU A CA 1
ATOM 1480 C C . GLU A 1 180 ? -35 -35.281 8.805 1 39.47 180 GLU A C 1
ATOM 1482 O O . GLU A 1 180 ? -35.219 -34.25 8.141 1 39.47 180 GLU A O 1
ATOM 1487 N N . ASN A 1 181 ? -34.719 -35.25 10.117 1 39.72 181 ASN A N 1
ATOM 1488 C CA . ASN A 1 181 ? -34.531 -33.969 10.789 1 39.72 181 ASN A CA 1
ATOM 1489 C C . ASN A 1 181 ? -33.125 -33.406 10.602 1 39.72 181 ASN A C 1
ATOM 1491 O O . ASN A 1 181 ? -32.719 -32.469 11.281 1 39.72 181 ASN A O 1
ATOM 1495 N N . GLY A 1 182 ? -32.375 -33.938 9.57 1 38.97 182 GLY A N 1
ATOM 1496 C CA . GLY A 1 182 ? -31.094 -33.406 9.133 1 38.97 182 GLY A CA 1
ATOM 1497 C C . GLY A 1 182 ? -29.922 -33.906 9.953 1 38.97 182 GLY A C 1
ATOM 1498 O O . GLY A 1 182 ? -28.797 -33.438 9.812 1 38.97 182 GLY A O 1
ATOM 1499 N N . TYR A 1 183 ? -30.297 -34.594 11.109 1 38.44 183 TYR A N 1
ATOM 1500 C CA . TYR A 1 183 ? -29.266 -35.188 11.938 1 38.44 183 TYR A CA 1
ATOM 1501 C C . TYR A 1 183 ? -28.766 -36.5 11.328 1 38.44 183 TYR A C 1
ATOM 1503 O O . TYR A 1 183 ? -29.531 -37.188 10.648 1 38.44 183 TYR A O 1
ATOM 1511 N N . ILE A 1 184 ? -27.5 -36.688 11.094 1 41.84 184 ILE A N 1
ATOM 1512 C CA . ILE A 1 184 ? -26.859 -37.906 10.633 1 41.84 184 ILE A CA 1
ATOM 1513 C C . ILE A 1 184 ? -26.953 -38.969 11.719 1 41.84 184 ILE A C 1
ATOM 1515 O O . ILE A 1 184 ? -26.531 -38.75 12.859 1 41.84 184 ILE A O 1
ATOM 1519 N N . GLU A 1 185 ? -27.984 -39.812 11.781 1 40.06 185 GLU A N 1
ATOM 1520 C CA . GLU A 1 185 ? -27.969 -41 12.602 1 40.06 185 GLU A CA 1
ATOM 1521 C C . GLU A 1 185 ? -27.109 -42.094 11.969 1 40.06 185 GLU A C 1
ATOM 1523 O O . GLU A 1 185 ? -27.359 -42.5 10.836 1 40.06 185 GLU A O 1
ATOM 1528 N N . SER A 1 186 ? -25.828 -42 12 1 40.84 186 SER A N 1
ATOM 1529 C CA . SER A 1 186 ? -25.016 -43.125 11.516 1 40.84 186 SER A CA 1
ATOM 1530 C C . SER A 1 186 ? -25.266 -44.375 12.344 1 40.84 186 SER A C 1
ATOM 1532 O O . SER A 1 186 ? -25.266 -44.312 13.578 1 40.84 186 SER A O 1
ATOM 1534 N N . PRO A 1 187 ? -25.922 -45.344 11.93 1 37.56 187 PRO A N 1
ATOM 1535 C CA . PRO A 1 187 ? -25.953 -46.562 12.719 1 37.56 187 PRO A CA 1
ATOM 1536 C C . PRO A 1 187 ? -24.578 -46.969 13.234 1 37.56 187 PRO A C 1
ATOM 1538 O O . PRO A 1 187 ? -24.453 -47.938 14.016 1 37.56 187 PRO A O 1
ATOM 1541 N N . TYR A 1 188 ? -23.531 -47.031 12.375 1 37.34 188 TYR A N 1
ATOM 1542 C CA . TYR A 1 188 ? -22.25 -47.5 12.906 1 37.34 188 TYR A CA 1
ATOM 1543 C C . TYR A 1 188 ? -21.719 -46.562 13.977 1 37.34 188 TYR A C 1
ATOM 1545 O O . TYR A 1 188 ? -22.062 -45.375 14.008 1 37.34 188 TYR A O 1
ATOM 1553 N N . SER A 1 189 ? -21.016 -47.188 15.039 1 36.72 189 SER A N 1
ATOM 1554 C CA . SER A 1 189 ? -20.5 -46.5 16.219 1 36.72 189 SER A CA 1
ATOM 1555 C C . SER A 1 189 ? -19.891 -45.125 15.859 1 36.72 189 SER A C 1
ATOM 1557 O O . SER A 1 189 ? -19.25 -45 14.812 1 36.72 189 SER A O 1
ATOM 1559 N N . ALA A 1 190 ? -20.391 -44 16.391 1 36.72 190 ALA A N 1
ATOM 1560 C CA . ALA A 1 190 ? -19.969 -42.625 16.484 1 36.72 190 ALA A CA 1
ATOM 1561 C C . ALA A 1 190 ? -18.469 -42.469 16.297 1 36.72 190 ALA A C 1
ATOM 1563 O O . ALA A 1 190 ? -18 -41.531 15.68 1 36.72 190 ALA A O 1
ATOM 1564 N N . ASP A 1 191 ? -17.672 -43.375 16.781 1 38.56 191 ASP A N 1
ATOM 1565 C CA . ASP A 1 191 ? -16.219 -43.25 16.922 1 38.56 191 ASP A CA 1
ATOM 1566 C C . ASP A 1 191 ? -15.523 -43.438 15.578 1 38.56 191 ASP A C 1
ATOM 1568 O O . ASP A 1 191 ? -14.547 -42.75 15.289 1 38.56 191 ASP A O 1
ATOM 1572 N N . GLU A 1 192 ? -15.797 -44.469 14.82 1 39.38 192 GLU A N 1
ATOM 1573 C CA . GLU A 1 192 ? -15.023 -44.781 13.617 1 39.38 192 GLU A CA 1
ATOM 1574 C C . GLU A 1 192 ? -15.391 -43.844 12.469 1 39.38 192 GLU A C 1
ATOM 1576 O O . GLU A 1 192 ? -14.531 -43.469 11.672 1 39.38 192 GLU A O 1
ATOM 1581 N N . CYS A 1 193 ? -16.641 -43.719 12.031 1 41.78 193 CYS A N 1
ATOM 1582 C CA . CYS A 1 193 ? -17.062 -42.719 11.062 1 41.78 193 CYS A CA 1
ATOM 1583 C C . CYS A 1 193 ? -16.594 -41.312 11.469 1 41.78 193 CYS A C 1
ATOM 1585 O O . CYS A 1 193 ? -16.625 -40.375 10.664 1 41.78 193 CYS A O 1
ATOM 1587 N N . SER A 1 194 ? -16.391 -41.156 12.758 1 44.91 194 SER A N 1
ATOM 1588 C CA . SER A 1 194 ? -16.203 -39.844 13.406 1 44.91 194 SER A CA 1
ATOM 1589 C C . SER A 1 194 ? -14.922 -39.188 12.906 1 44.91 194 SER A C 1
ATOM 1591 O O . SER A 1 194 ? -14.805 -37.938 12.961 1 44.91 194 SER A O 1
ATOM 1593 N N . GLN A 1 195 ? -13.898 -40.031 12.477 1 55.47 195 GLN A N 1
ATOM 1594 C CA . GLN A 1 195 ? -12.672 -39.219 12.375 1 55.47 195 GLN A CA 1
ATOM 1595 C C . GLN A 1 195 ? -12.359 -38.906 10.914 1 55.47 195 GLN A C 1
ATOM 1597 O O . GLN A 1 195 ? -11.539 -38.031 10.641 1 55.47 195 GLN A O 1
ATOM 1602 N N . ASN A 1 196 ? -13.234 -39.531 9.859 1 67.56 196 ASN A N 1
ATOM 1603 C CA . ASN A 1 196 ? -12.781 -39.25 8.5 1 67.56 196 ASN A CA 1
ATOM 1604 C C . ASN A 1 196 ? -13.828 -38.5 7.711 1 67.56 196 ASN A C 1
ATOM 1606 O O . ASN A 1 196 ? -15.031 -38.75 7.844 1 67.56 196 ASN A O 1
ATOM 1610 N N . PRO A 1 197 ? -13.461 -37.531 6.871 1 77.56 197 PRO A N 1
ATOM 1611 C CA . PRO A 1 197 ? -14.391 -36.781 6.012 1 77.56 197 PRO A CA 1
ATOM 1612 C C . PRO A 1 197 ? -15.109 -37.656 5.004 1 77.56 197 PRO A C 1
ATOM 1614 O O . PRO A 1 197 ? -14.516 -38.625 4.488 1 77.56 197 PRO A O 1
ATOM 1617 N N . ILE A 1 198 ? -16.438 -37.5 4.867 1 83.88 198 ILE A N 1
ATOM 1618 C CA . ILE A 1 198 ? -17.266 -38.25 3.934 1 83.88 198 ILE A CA 1
ATOM 1619 C C . ILE A 1 198 ? -17.641 -37.375 2.744 1 83.88 198 ILE A C 1
ATOM 1621 O O . ILE A 1 198 ? -18.094 -36.25 2.918 1 83.88 198 ILE A O 1
ATOM 1625 N N . VAL A 1 199 ? -17.453 -37.969 1.52 1 91.44 199 VAL A N 1
ATOM 1626 C CA . VAL A 1 199 ? -17.797 -37.219 0.316 1 91.44 199 VAL A CA 1
ATOM 1627 C C . VAL A 1 199 ? -18.984 -37.875 -0.38 1 91.44 199 VAL A C 1
ATOM 1629 O O . VAL A 1 199 ? -19.016 -39.094 -0.579 1 91.44 199 VAL A O 1
ATOM 1632 N N . GLN A 1 200 ? -20 -37.125 -0.618 1 89.69 200 GLN A N 1
ATOM 1633 C CA . GLN A 1 200 ? -21.125 -37.5 -1.484 1 89.69 200 GLN A CA 1
ATOM 1634 C C . GLN A 1 200 ? -21.078 -36.688 -2.787 1 89.69 200 GLN A C 1
ATOM 1636 O O . GLN A 1 200 ? -21.047 -35.469 -2.768 1 89.69 200 GLN A O 1
ATOM 1641 N N . THR A 1 201 ? -21.094 -37.406 -3.895 1 93.56 201 THR A N 1
ATOM 1642 C CA . THR A 1 201 ? -21.031 -36.719 -5.18 1 93.56 201 THR A CA 1
ATOM 1643 C C . THR A 1 201 ? -22.422 -36.531 -5.762 1 93.56 201 THR A C 1
ATOM 1645 O O . THR A 1 201 ? -23.297 -37.375 -5.617 1 93.56 201 THR A O 1
ATOM 1648 N N . ARG A 1 202 ? -22.578 -35.438 -6.332 1 93.38 202 ARG A N 1
ATOM 1649 C CA . ARG A 1 202 ? -23.844 -35.094 -6.969 1 93.38 202 ARG A CA 1
ATOM 1650 C C . ARG A 1 202 ? -23.609 -34.438 -8.328 1 93.38 202 ARG A C 1
ATOM 1652 O O . ARG A 1 202 ? -22.469 -34.094 -8.672 1 93.38 202 ARG A O 1
ATOM 1659 N N . GLU A 1 203 ? -24.703 -34.375 -9.047 1 93.5 203 GLU A N 1
ATOM 1660 C CA . GLU A 1 203 ? -24.609 -33.719 -10.352 1 93.5 203 GLU A CA 1
ATOM 1661 C C . GLU A 1 203 ? -24.469 -32.219 -10.203 1 93.5 203 GLU A C 1
ATOM 1663 O O . GLU A 1 203 ? -25.125 -31.594 -9.367 1 93.5 203 GLU A O 1
ATOM 1668 N N . TYR A 1 204 ? -23.562 -31.688 -10.992 1 92.56 204 TYR A N 1
ATOM 1669 C CA . TYR A 1 204 ? -23.375 -30.234 -11.023 1 92.56 204 TYR A CA 1
ATOM 1670 C C . TYR A 1 204 ? -24.609 -29.547 -11.594 1 92.56 204 TYR A C 1
ATOM 1672 O O . TYR A 1 204 ? -24.922 -29.688 -12.773 1 92.56 204 TYR A O 1
ATOM 1680 N N . ASN A 1 205 ? -25.312 -28.812 -10.789 1 88.56 205 ASN A N 1
ATOM 1681 C CA . ASN A 1 205 ? -26.469 -27.969 -11.078 1 88.56 205 ASN A CA 1
ATOM 1682 C C . ASN A 1 205 ? -26.594 -26.828 -10.07 1 88.56 205 ASN A C 1
ATOM 1684 O O . ASN A 1 205 ? -26.859 -27.047 -8.891 1 88.56 205 ASN A O 1
ATOM 1688 N N . VAL A 1 206 ? -26.469 -25.656 -10.555 1 87.19 206 VAL A N 1
ATOM 1689 C CA . VAL A 1 206 ? -26.406 -24.484 -9.68 1 87.19 206 VAL A CA 1
ATOM 1690 C C . VAL A 1 206 ? -27.672 -24.391 -8.852 1 87.19 206 VAL A C 1
ATOM 1692 O O . VAL A 1 206 ? -27.625 -24.062 -7.664 1 87.19 206 VAL A O 1
ATOM 1695 N N . LYS A 1 207 ? -28.797 -24.703 -9.43 1 86.62 207 LYS A N 1
ATOM 1696 C CA . LYS A 1 207 ? -30.078 -24.625 -8.711 1 86.62 207 LYS A CA 1
ATOM 1697 C C . LYS A 1 207 ? -30.094 -25.609 -7.543 1 86.62 207 LYS A C 1
ATOM 1699 O O . LYS A 1 207 ? -30.578 -25.266 -6.457 1 86.62 207 LYS A O 1
ATOM 1704 N N . ASP A 1 208 ? -29.625 -26.766 -7.836 1 90.81 208 ASP A N 1
ATOM 1705 C CA . ASP A 1 208 ? -29.594 -27.781 -6.793 1 90.81 208 ASP A CA 1
ATOM 1706 C C . ASP A 1 208 ? -28.641 -27.375 -5.664 1 90.81 208 ASP A C 1
ATOM 1708 O O . ASP A 1 208 ? -28.938 -27.609 -4.488 1 90.81 208 ASP A O 1
ATOM 1712 N N . VAL A 1 209 ? -27.516 -26.812 -6.027 1 93.25 209 VAL A N 1
ATOM 1713 C CA . VAL A 1 209 ? -26.562 -26.359 -5.031 1 93.25 209 VAL A CA 1
ATOM 1714 C C . VAL A 1 209 ? -27.188 -25.266 -4.164 1 93.25 209 VAL A C 1
ATOM 1716 O O . VAL A 1 209 ? -27.078 -25.297 -2.936 1 93.25 209 VAL A O 1
ATOM 1719 N N . VAL A 1 210 ? -27.828 -24.312 -4.82 1 93 210 VAL A N 1
ATOM 1720 C CA . VAL A 1 210 ? -28.469 -23.203 -4.117 1 93 210 VAL A CA 1
ATOM 1721 C C . VAL A 1 210 ? -29.531 -23.75 -3.17 1 93 210 VAL A C 1
ATOM 1723 O O . VAL A 1 210 ? -29.641 -23.297 -2.023 1 93 210 VAL A O 1
ATOM 1726 N N . LYS A 1 211 ? -30.297 -24.672 -3.604 1 93.38 211 LYS A N 1
ATOM 1727 C CA . LYS A 1 211 ? -31.344 -25.297 -2.781 1 93.38 211 LYS A CA 1
ATOM 1728 C C . LYS A 1 211 ? -30.734 -25.969 -1.556 1 93.38 211 LYS A C 1
ATOM 1730 O O . LYS A 1 211 ? -31.266 -25.859 -0.449 1 93.38 211 LYS A O 1
ATOM 1735 N N . ASP A 1 212 ? -29.703 -26.703 -1.78 1 94.25 212 ASP A N 1
ATOM 1736 C CA . ASP A 1 212 ? -29.031 -27.391 -0.678 1 94.25 212 ASP A CA 1
ATOM 1737 C C . ASP A 1 212 ? -28.469 -26.391 0.335 1 94.25 212 ASP A C 1
ATOM 1739 O O . ASP A 1 212 ? -28.594 -26.594 1.546 1 94.25 212 ASP A O 1
ATOM 1743 N N . VAL A 1 213 ? -27.859 -25.344 -0.153 1 96.56 213 VAL A N 1
ATOM 1744 C CA . VAL A 1 213 ? -27.297 -24.312 0.714 1 96.56 213 VAL A CA 1
ATOM 1745 C C . VAL A 1 213 ? -28.406 -23.656 1.517 1 96.56 213 VAL A C 1
ATOM 1747 O O . VAL A 1 213 ? -28.266 -23.422 2.719 1 96.56 213 VAL A O 1
ATOM 1750 N N . THR A 1 214 ? -29.5 -23.359 0.841 1 95.56 214 THR A N 1
ATOM 1751 C CA . THR A 1 214 ? -30.641 -22.766 1.513 1 95.56 214 THR A CA 1
ATOM 1752 C C . THR A 1 214 ? -31.156 -23.688 2.619 1 95.56 214 THR A C 1
ATOM 1754 O O . THR A 1 214 ? -31.438 -23.234 3.73 1 95.56 214 THR A O 1
ATOM 1757 N N . ARG A 1 215 ? -31.328 -24.859 2.287 1 95.25 215 ARG A N 1
ATOM 1758 C CA . ARG A 1 215 ? -31.797 -25.859 3.248 1 95.25 215 ARG A CA 1
ATOM 1759 C C . ARG A 1 215 ? -30.875 -25.922 4.465 1 95.25 215 ARG A C 1
ATOM 1761 O O . ARG A 1 215 ? -31.344 -25.875 5.605 1 95.25 215 ARG A O 1
ATOM 1768 N N . LEU A 1 216 ? -29.625 -26.047 4.258 1 94.88 216 LEU A N 1
ATOM 1769 C CA . LEU A 1 216 ? -28.672 -26.156 5.348 1 94.88 216 LEU A CA 1
ATOM 1770 C C . LEU A 1 216 ? -28.656 -24.875 6.195 1 94.88 216 LEU A C 1
ATOM 1772 O O . LEU A 1 216 ? -28.562 -24.953 7.422 1 94.88 216 LEU A O 1
ATOM 1776 N N . ALA A 1 217 ? -28.734 -23.75 5.535 1 94.88 217 ALA A N 1
ATOM 1777 C CA . ALA A 1 217 ? -28.734 -22.469 6.23 1 94.88 217 ALA A CA 1
ATOM 1778 C C . ALA A 1 217 ? -29.969 -22.312 7.105 1 94.88 217 ALA A C 1
ATOM 1780 O O . ALA A 1 217 ? -29.969 -21.578 8.086 1 94.88 217 ALA A O 1
ATOM 1781 N N . SER A 1 218 ? -31 -23.031 6.727 1 92.81 218 SER A N 1
ATOM 1782 C CA . SER A 1 218 ? -32.281 -22.891 7.43 1 92.81 218 SER A CA 1
ATOM 1783 C C . SER A 1 218 ? -32.312 -23.781 8.672 1 92.81 218 SER A C 1
ATOM 1785 O O . SER A 1 218 ? -33.188 -23.625 9.531 1 92.81 218 SER A O 1
ATOM 1787 N N . ILE A 1 219 ? -31.438 -24.656 8.711 1 90.12 219 ILE A N 1
ATOM 1788 C CA . ILE A 1 219 ? -31.359 -25.484 9.898 1 90.12 219 ILE A CA 1
ATOM 1789 C C . ILE A 1 219 ? -31 -24.641 11.109 1 90.12 219 ILE A C 1
ATOM 1791 O O . ILE A 1 219 ? -30.062 -23.844 11.07 1 90.12 219 ILE A O 1
ATOM 1795 N N . PRO A 1 220 ? -31.734 -24.75 12.211 1 87.69 220 PRO A N 1
ATOM 1796 C CA . PRO A 1 220 ? -31.516 -23.922 13.398 1 87.69 220 PRO A CA 1
ATOM 1797 C C . PRO A 1 220 ? -30.094 -24.062 13.953 1 87.69 220 PRO A C 1
ATOM 1799 O O . PRO A 1 220 ? -29.547 -23.094 14.492 1 87.69 220 PRO A O 1
ATOM 1802 N N . GLN A 1 221 ? -29.547 -25.234 13.766 1 86.31 221 GLN A N 1
ATOM 1803 C CA . GLN A 1 221 ? -28.219 -25.5 14.312 1 86.31 221 GLN A CA 1
ATOM 1804 C C . GLN A 1 221 ? -27.125 -24.812 13.492 1 86.31 221 GLN A C 1
ATOM 1806 O O . GLN A 1 221 ? -26 -24.656 13.953 1 86.31 221 GLN A O 1
ATOM 1811 N N . THR A 1 222 ? -27.5 -24.453 12.289 1 92.06 222 THR A N 1
ATOM 1812 C CA . THR A 1 222 ? -26.547 -23.734 11.453 1 92.06 222 THR A CA 1
ATOM 1813 C C . THR A 1 222 ? -26.5 -22.25 11.82 1 92.06 222 THR A C 1
ATOM 1815 O O . THR A 1 222 ? -27.438 -21.516 11.5 1 92.06 222 THR A O 1
ATOM 1818 N N . ARG A 1 223 ? -25.453 -21.844 12.406 1 89.81 223 ARG A N 1
ATOM 1819 C CA . ARG A 1 223 ? -25.328 -20.453 12.852 1 89.81 223 ARG A CA 1
ATOM 1820 C C . ARG A 1 223 ? -24.719 -19.578 11.766 1 89.81 223 ARG A C 1
ATOM 1822 O O . ARG A 1 223 ? -25.156 -18.453 11.547 1 89.81 223 ARG A O 1
ATOM 1829 N N . LYS A 1 224 ? -23.688 -20.156 11.086 1 93.94 224 LYS A N 1
ATOM 1830 C CA . LYS A 1 224 ? -23 -19.375 10.07 1 93.94 224 LYS A CA 1
ATOM 1831 C C . LYS A 1 224 ? -22.672 -20.234 8.852 1 93.94 224 LYS A C 1
ATOM 1833 O O . LYS A 1 224 ? -22.375 -21.422 8.984 1 93.94 224 LYS A O 1
ATOM 1838 N N . VAL A 1 225 ? -22.688 -19.578 7.684 1 95 225 VAL A N 1
ATOM 1839 C CA . VAL A 1 225 ? -22.297 -20.156 6.402 1 95 225 VAL A CA 1
ATOM 1840 C C . VAL A 1 225 ? -21.172 -19.344 5.789 1 95 225 VAL A C 1
ATOM 1842 O O . VAL A 1 225 ? -21.312 -18.141 5.559 1 95 225 VAL A O 1
ATOM 1845 N N . TRP A 1 226 ? -20.062 -20 5.578 1 95.75 226 TRP A N 1
ATOM 1846 C CA . TRP A 1 226 ? -18.875 -19.359 5.004 1 95.75 226 TRP A CA 1
ATOM 1847 C C . TRP A 1 226 ? -18.984 -19.297 3.484 1 95.75 226 TRP A C 1
ATOM 1849 O O . TRP A 1 226 ? -19.062 -20.344 2.818 1 95.75 226 TRP A O 1
ATOM 1859 N N . LEU A 1 227 ? -19 -18.078 2.939 1 90.5 227 LEU A N 1
ATOM 1860 C CA . LEU A 1 227 ? -19.031 -17.828 1.503 1 90.5 227 LEU A CA 1
ATOM 1861 C C . LEU A 1 227 ? -17.812 -17.016 1.066 1 90.5 227 LEU A C 1
ATOM 1863 O O . LEU A 1 227 ? -17.375 -16.125 1.784 1 90.5 227 LEU A O 1
ATOM 1867 N N . SER A 1 228 ? -17.312 -17.375 -0.066 1 87.19 228 SER A N 1
ATOM 1868 C CA . SER A 1 228 ? -16.281 -16.547 -0.684 1 87.19 228 SER A CA 1
ATOM 1869 C C . SER A 1 228 ? -16.812 -15.164 -1.028 1 87.19 228 SER A C 1
ATOM 1871 O O . SER A 1 228 ? -17.969 -15.023 -1.456 1 87.19 228 SER A O 1
ATOM 1873 N N . PRO A 1 229 ? -15.93 -14.156 -0.868 1 77.44 229 PRO A N 1
ATOM 1874 C CA . PRO A 1 229 ? -16.359 -12.836 -1.347 1 77.44 229 PRO A CA 1
ATOM 1875 C C . PRO A 1 229 ? -16.688 -12.828 -2.84 1 77.44 229 PRO A C 1
ATOM 1877 O O . PRO A 1 229 ? -17.406 -11.953 -3.316 1 77.44 229 PRO A O 1
ATOM 1880 N N . TYR A 1 230 ? -16.25 -13.812 -3.549 1 76.5 230 TYR A N 1
ATOM 1881 C CA . TYR A 1 230 ? -16.438 -13.867 -4.996 1 76.5 230 TYR A CA 1
ATOM 1882 C C . TYR A 1 230 ? -17.594 -14.789 -5.363 1 76.5 230 TYR A C 1
ATOM 1884 O O . TYR A 1 230 ? -17.859 -15.016 -6.547 1 76.5 230 TYR A O 1
ATOM 1892 N N . CYS A 1 231 ? -18.25 -15.258 -4.355 1 84 231 CYS A N 1
ATOM 1893 C CA . CYS A 1 231 ? -19.344 -16.172 -4.676 1 84 231 CYS A CA 1
ATOM 1894 C C . CYS A 1 231 ? -20.422 -15.453 -5.488 1 84 231 CYS A C 1
ATOM 1896 O O . CYS A 1 231 ? -20.5 -14.227 -5.48 1 84 231 CYS A O 1
ATOM 1898 N N . SER A 1 232 ? -21.172 -16.188 -6.254 1 80.31 232 SER A N 1
ATOM 1899 C CA . SER A 1 232 ? -22.266 -15.609 -7.035 1 80.31 232 SER A CA 1
ATOM 1900 C C . SER A 1 232 ? -23.359 -15.047 -6.125 1 80.31 232 SER A C 1
ATOM 1902 O O . SER A 1 232 ? -23.484 -15.445 -4.965 1 80.31 232 SER A O 1
ATOM 1904 N N . TYR A 1 233 ? -24.094 -14.164 -6.656 1 79.19 233 TYR A N 1
ATOM 1905 C CA . TYR A 1 233 ? -25.203 -13.602 -5.891 1 79.19 233 TYR A CA 1
ATOM 1906 C C . TYR A 1 233 ? -26.219 -14.68 -5.531 1 79.19 233 TYR A C 1
ATOM 1908 O O . TYR A 1 233 ? -26.828 -14.633 -4.461 1 79.19 233 TYR A O 1
ATOM 1916 N N . ALA A 1 234 ? -26.406 -15.68 -6.395 1 83.5 234 ALA A N 1
ATOM 1917 C CA . ALA A 1 234 ? -27.328 -16.781 -6.125 1 83.5 234 ALA A CA 1
ATOM 1918 C C . ALA A 1 234 ? -26.953 -17.5 -4.832 1 83.5 234 ALA A C 1
ATOM 1920 O O . ALA A 1 234 ? -27.828 -17.797 -4.012 1 83.5 234 ALA A O 1
ATOM 1921 N N . LEU A 1 235 ? -25.719 -17.766 -4.684 1 88.94 235 LEU A N 1
ATOM 1922 C CA . LEU A 1 235 ? -25.25 -18.438 -3.469 1 88.94 235 LEU A CA 1
ATOM 1923 C C . LEU A 1 235 ? -25.359 -17.5 -2.266 1 88.94 235 LEU A C 1
ATOM 1925 O O . LEU A 1 235 ? -25.75 -17.938 -1.18 1 88.94 235 LEU A O 1
ATOM 1929 N N . TYR A 1 236 ? -24.953 -16.25 -2.482 1 85.81 236 TYR A N 1
ATOM 1930 C CA . TYR A 1 236 ? -25.016 -15.25 -1.414 1 85.81 236 TYR A CA 1
ATOM 1931 C C . TYR A 1 236 ? -26.453 -15.094 -0.903 1 85.81 236 TYR A C 1
ATOM 1933 O O . TYR A 1 236 ? -26.688 -15.094 0.307 1 85.81 236 TYR A O 1
ATOM 1941 N N . SER A 1 237 ? -27.391 -14.969 -1.773 1 82 237 SER A N 1
ATOM 1942 C CA . SER A 1 237 ? -28.797 -14.703 -1.428 1 82 237 SER A CA 1
ATOM 1943 C C . SER A 1 237 ? -29.469 -15.945 -0.859 1 82 237 SER A C 1
ATOM 1945 O O . SER A 1 237 ? -30.547 -15.859 -0.263 1 82 237 SER A O 1
ATOM 1947 N N . ALA A 1 238 ? -28.875 -17.078 -1.056 1 90.56 238 ALA A N 1
ATOM 1948 C 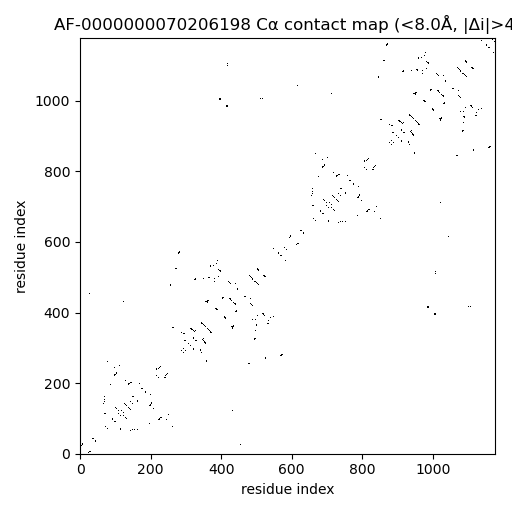CA . ALA A 1 238 ? -29.422 -18.344 -0.542 1 90.56 238 ALA A CA 1
ATOM 1949 C C . ALA A 1 238 ? -29.297 -18.406 0.977 1 90.56 238 ALA A C 1
ATOM 1951 O O . ALA A 1 238 ? -29.938 -19.234 1.622 1 90.56 238 ALA A O 1
ATOM 1952 N N . VAL A 1 239 ? -28.484 -17.562 1.532 1 92.5 239 VAL A N 1
ATOM 1953 C CA . VAL A 1 239 ? -28.172 -17.578 2.961 1 92.5 239 VAL A CA 1
ATOM 1954 C C . VAL A 1 239 ? -28.719 -16.312 3.615 1 92.5 239 VAL A C 1
ATOM 1956 O O . VAL A 1 239 ? -28.484 -15.203 3.125 1 92.5 239 VAL A O 1
ATOM 1959 N N . PRO A 1 240 ? -29.469 -16.453 4.727 1 88.38 240 PRO A N 1
ATOM 1960 C CA . PRO A 1 240 ? -29.875 -15.25 5.453 1 88.38 240 PRO A CA 1
ATOM 1961 C C . PRO A 1 240 ? -28.672 -14.375 5.844 1 88.38 240 PRO A C 1
ATOM 1963 O O . PRO A 1 240 ? -27.656 -14.891 6.289 1 88.38 240 PRO A O 1
ATOM 1966 N N . LYS A 1 241 ? -28.859 -13.117 5.73 1 80.31 241 LYS A N 1
ATOM 1967 C CA . LYS A 1 241 ? -27.781 -12.148 5.922 1 80.31 241 LYS A CA 1
ATOM 1968 C C . LYS A 1 241 ? -27.125 -12.32 7.289 1 80.31 241 LYS A C 1
ATOM 1970 O O . LYS A 1 241 ? -25.906 -12.25 7.406 1 80.31 241 LYS A O 1
ATOM 1975 N N . VAL A 1 242 ? -27.828 -12.578 8.258 1 78.62 242 VAL A N 1
ATOM 1976 C CA . VAL A 1 242 ? -27.344 -12.672 9.625 1 78.62 242 VAL A CA 1
ATOM 1977 C C . VAL A 1 242 ? -26.453 -13.914 9.781 1 78.62 242 VAL A C 1
ATOM 1979 O O . VAL A 1 242 ? -25.641 -13.992 10.711 1 78.62 242 VAL A O 1
ATOM 1982 N N . LYS A 1 243 ? -26.625 -14.898 8.828 1 89.38 243 LYS A N 1
ATOM 1983 C CA . LYS A 1 243 ? -25.891 -16.156 8.945 1 89.38 243 LYS A CA 1
ATOM 1984 C C . LYS A 1 243 ? -24.688 -16.188 8.008 1 89.38 243 LYS A C 1
ATOM 1986 O O . LYS A 1 243 ? -23.953 -17.172 7.961 1 89.38 243 LYS A O 1
ATOM 1991 N N . ILE A 1 244 ? -24.438 -15.141 7.285 1 87.88 244 ILE A N 1
ATOM 1992 C CA . ILE A 1 244 ? -23.359 -15.102 6.297 1 87.88 244 ILE A CA 1
ATOM 1993 C C . ILE A 1 244 ? -22.047 -14.781 6.984 1 87.88 244 ILE A C 1
ATOM 1995 O O . ILE A 1 244 ? -21.953 -13.836 7.781 1 87.88 244 ILE A O 1
ATOM 1999 N N . TYR A 1 245 ? -21.078 -15.562 6.789 1 86.75 245 TYR A N 1
ATOM 2000 C CA . TYR A 1 245 ? -19.656 -15.289 7.059 1 86.75 245 TYR A CA 1
ATOM 2001 C C . TYR A 1 245 ? -18.875 -15.172 5.758 1 86.75 245 TYR A C 1
ATOM 2003 O O . TYR A 1 245 ? -18.656 -16.172 5.062 1 86.75 245 TYR A O 1
ATOM 2011 N N . GLN A 1 246 ? -18.438 -13.945 5.438 1 83.25 246 GLN A N 1
ATOM 2012 C CA . GLN A 1 246 ? -17.75 -13.75 4.172 1 83.25 246 GLN A CA 1
ATOM 2013 C C . GLN A 1 246 ? -16.266 -13.422 4.406 1 83.25 246 GLN A C 1
ATOM 2015 O O . GLN A 1 246 ? -15.945 -12.453 5.098 1 83.25 246 GLN A O 1
ATOM 2020 N N . ASP A 1 247 ? -15.391 -14.211 3.898 1 83.19 247 ASP A N 1
ATOM 2021 C CA . ASP A 1 247 ? -13.938 -14.078 3.965 1 83.19 247 ASP A CA 1
ATOM 2022 C C . ASP A 1 247 ? -13.258 -14.984 2.943 1 83.19 247 ASP A C 1
ATOM 2024 O O . ASP A 1 247 ? -13.922 -15.766 2.258 1 83.19 247 ASP A O 1
ATOM 2028 N N . ASN A 1 248 ? -11.984 -14.758 2.801 1 88.31 248 ASN A N 1
ATOM 2029 C CA . ASN A 1 248 ? -11.25 -15.805 2.092 1 88.31 248 ASN A CA 1
ATOM 2030 C C . ASN A 1 248 ? -11.555 -17.188 2.656 1 88.31 248 ASN A C 1
ATOM 2032 O O . ASN A 1 248 ? -11.539 -17.391 3.873 1 88.31 248 ASN A O 1
ATOM 2036 N N . THR A 1 249 ? -11.852 -18.062 1.812 1 93.75 249 THR A N 1
ATOM 2037 C CA . THR A 1 249 ? -12.109 -19.406 2.295 1 93.75 249 THR A CA 1
ATOM 2038 C C . THR A 1 249 ? -10.828 -20.047 2.836 1 93.75 249 THR A C 1
ATOM 2040 O O . THR A 1 249 ? -9.727 -19.656 2.447 1 93.75 249 THR A O 1
ATOM 2043 N N . PRO A 1 250 ? -11 -20.938 3.748 1 96.38 250 PRO A N 1
ATOM 2044 C CA . PRO A 1 250 ? -9.789 -21.609 4.227 1 96.38 250 PRO A CA 1
ATOM 2045 C C . PRO A 1 250 ? -9.055 -22.375 3.119 1 96.38 250 PRO A C 1
ATOM 2047 O O . PRO A 1 250 ? -7.828 -22.484 3.152 1 96.38 250 PRO A O 1
ATOM 2050 N N . VAL A 1 251 ? -9.781 -22.875 2.119 1 97.81 251 VAL A N 1
ATOM 2051 C CA . VAL A 1 251 ? -9.156 -23.594 1.011 1 97.81 251 VAL A CA 1
ATOM 2052 C C . VAL A 1 251 ? -8.258 -22.641 0.219 1 97.81 251 VAL A C 1
ATOM 2054 O O . VAL A 1 251 ? -7.148 -23 -0.174 1 97.81 251 VAL A O 1
ATOM 2057 N N . ARG A 1 252 ? -8.789 -21.469 -0.015 1 95.75 252 ARG A N 1
ATOM 2058 C CA . ARG A 1 252 ? -8.039 -20.453 -0.745 1 95.75 252 ARG A CA 1
ATOM 2059 C C . ARG A 1 252 ? -6.699 -20.172 -0.069 1 95.75 252 ARG A C 1
ATOM 2061 O O . ARG A 1 252 ? -5.664 -20.078 -0.736 1 95.75 252 ARG A O 1
ATOM 2068 N N . ILE A 1 253 ? -6.688 -20.062 1.23 1 95.75 253 ILE A N 1
ATOM 2069 C CA . ILE A 1 253 ? -5.488 -19.734 1.991 1 95.75 253 ILE A CA 1
ATOM 2070 C C . ILE A 1 253 ? -4.547 -20.922 2.02 1 95.75 253 ILE A C 1
ATOM 2072 O O . ILE A 1 253 ? -3.355 -20.797 1.722 1 95.75 253 ILE A O 1
ATOM 2076 N N . LEU A 1 254 ? -5.074 -22.078 2.309 1 97.69 254 LEU A N 1
ATOM 2077 C CA . LEU A 1 254 ? -4.258 -23.266 2.461 1 97.69 254 LEU A CA 1
ATOM 2078 C C . LEU A 1 254 ? -3.578 -23.641 1.145 1 97.69 254 LEU A C 1
ATOM 2080 O O . LEU A 1 254 ? -2.414 -24.047 1.133 1 97.69 254 LEU A O 1
ATOM 2084 N N . LYS A 1 255 ? -4.285 -23.484 0.041 1 96.81 255 LYS A N 1
ATOM 2085 C CA . LYS A 1 255 ? -3.73 -23.828 -1.266 1 96.81 255 LYS A CA 1
ATOM 2086 C C . LYS A 1 255 ? -2.6 -22.875 -1.651 1 96.81 255 LYS A C 1
ATOM 2088 O O . LYS A 1 255 ? -1.709 -23.25 -2.422 1 96.81 255 LYS A O 1
ATOM 2093 N N . SER A 1 256 ? -2.66 -21.672 -1.177 1 96.94 256 SER A N 1
ATOM 2094 C CA . SER A 1 256 ? -1.692 -20.641 -1.561 1 96.94 256 SER A CA 1
ATOM 2095 C C . SER A 1 256 ? -0.357 -20.859 -0.854 1 96.94 256 SER A C 1
ATOM 2097 O O . SER A 1 256 ? 0.668 -20.328 -1.281 1 96.94 256 SER A O 1
ATOM 2099 N N . VAL A 1 257 ? -0.345 -21.547 0.264 1 97.81 257 VAL A N 1
ATOM 2100 C CA . VAL A 1 257 ? 0.869 -21.906 0.994 1 97.81 257 VAL A CA 1
ATOM 2101 C C . VAL A 1 257 ? 1.304 -23.312 0.624 1 97.81 257 VAL A C 1
ATOM 2103 O O . VAL A 1 257 ? 0.758 -24.297 1.14 1 97.81 257 VAL A O 1
ATOM 2106 N N . LYS A 1 258 ? 2.305 -23.422 -0.195 1 98.06 258 LYS A N 1
ATOM 2107 C CA . LYS A 1 258 ? 2.676 -24.719 -0.774 1 98.06 258 LYS A CA 1
ATOM 2108 C C . LYS A 1 258 ? 3.387 -25.594 0.25 1 98.06 258 LYS A C 1
ATOM 2110 O O . LYS A 1 258 ? 4.176 -25.094 1.059 1 98.06 258 LYS A O 1
ATOM 2115 N N . ASN A 1 259 ? 3.102 -26.906 0.248 1 97.44 259 ASN A N 1
ATOM 2116 C CA . ASN A 1 259 ? 3.822 -27.891 1.062 1 97.44 259 ASN A CA 1
ATOM 2117 C C . ASN A 1 259 ? 5.16 -28.266 0.435 1 97.44 259 ASN A C 1
ATOM 2119 O O . ASN A 1 259 ? 5.449 -27.875 -0.699 1 97.44 259 ASN A O 1
ATOM 2123 N N . PRO A 1 260 ? 5.992 -29 1.12 1 97.62 260 PRO A N 1
ATOM 2124 C CA . PRO A 1 260 ? 7.344 -29.281 0.634 1 97.62 260 PRO A CA 1
ATOM 2125 C C . PRO A 1 260 ? 7.355 -30.016 -0.708 1 97.62 260 PRO A C 1
ATOM 2127 O O . PRO A 1 260 ? 8.219 -29.75 -1.548 1 97.62 260 PRO A O 1
ATOM 2130 N N . VAL A 1 261 ? 6.414 -30.891 -0.958 1 97.69 261 VAL A N 1
ATOM 2131 C CA . VAL A 1 261 ? 6.344 -31.641 -2.211 1 97.69 261 VAL A CA 1
ATOM 2132 C C . VAL A 1 261 ? 5.957 -30.688 -3.35 1 97.69 261 VAL A C 1
ATOM 2134 O O . VAL A 1 261 ? 6.547 -30.75 -4.434 1 97.69 261 VAL A O 1
ATOM 2137 N N . GLU A 1 262 ? 4.988 -29.891 -3.094 1 97.94 262 GLU A N 1
ATOM 2138 C CA . GLU A 1 262 ? 4.59 -28.891 -4.082 1 97.94 262 GLU A CA 1
ATOM 2139 C C . GLU A 1 262 ? 5.742 -27.938 -4.406 1 97.94 262 GLU A C 1
ATOM 2141 O O . GLU A 1 262 ? 5.965 -27.594 -5.57 1 97.94 262 GLU A O 1
ATOM 2146 N N . ILE A 1 263 ? 6.469 -27.516 -3.395 1 98.25 263 ILE A N 1
ATOM 2147 C CA . ILE A 1 263 ? 7.594 -26.594 -3.582 1 98.25 263 ILE A CA 1
ATOM 2148 C C . ILE A 1 263 ? 8.641 -27.25 -4.48 1 98.25 263 ILE A C 1
ATOM 2150 O O . ILE A 1 263 ? 9.094 -26.656 -5.457 1 98.25 263 ILE A O 1
ATOM 2154 N N . LYS A 1 264 ? 8.977 -28.438 -4.152 1 97.56 264 LYS A N 1
ATOM 2155 C CA . LYS A 1 264 ? 9.969 -29.156 -4.945 1 97.56 264 LYS A CA 1
ATOM 2156 C C . LYS A 1 264 ? 9.5 -29.328 -6.391 1 97.56 264 LYS A C 1
ATOM 2158 O O . LYS A 1 264 ? 10.281 -29.156 -7.328 1 97.56 264 LYS A O 1
ATOM 2163 N N . GLY A 1 265 ? 8.25 -29.719 -6.551 1 97.06 265 GLY A N 1
ATOM 2164 C CA . GLY A 1 265 ? 7.695 -29.859 -7.891 1 97.06 265 GLY A CA 1
ATOM 2165 C C . GLY A 1 265 ? 7.758 -28.562 -8.688 1 97.06 265 GLY A C 1
ATOM 2166 O O . GLY A 1 265 ? 8.102 -28.578 -9.875 1 97.06 265 GLY A O 1
ATOM 2167 N N . MET A 1 266 ? 7.445 -27.5 -8.078 1 97.81 266 MET A N 1
ATOM 2168 C CA . MET A 1 266 ? 7.465 -26.203 -8.75 1 97.81 266 MET A CA 1
ATOM 2169 C C . MET A 1 266 ? 8.891 -25.797 -9.094 1 97.81 266 MET A C 1
ATOM 2171 O O . MET A 1 266 ? 9.141 -25.25 -10.164 1 97.81 266 MET A O 1
ATOM 2175 N N . GLU A 1 267 ? 9.844 -26.016 -8.156 1 97.88 267 GLU A N 1
ATOM 2176 C CA . GLU A 1 267 ? 11.258 -25.75 -8.438 1 97.88 267 GLU A CA 1
ATOM 2177 C C . GLU A 1 267 ? 11.734 -26.562 -9.641 1 97.88 267 GLU A C 1
ATOM 2179 O O . GLU A 1 267 ? 12.375 -26.016 -10.547 1 97.88 267 GLU A O 1
ATOM 2184 N N . ASP A 1 268 ? 11.398 -27.828 -9.648 1 97.31 268 ASP A N 1
ATOM 2185 C CA . ASP A 1 268 ? 11.828 -28.719 -10.719 1 97.31 268 ASP A CA 1
ATOM 2186 C C . ASP A 1 268 ? 11.219 -28.297 -12.062 1 97.31 268 ASP A C 1
ATOM 2188 O O . ASP A 1 268 ? 11.914 -28.281 -13.078 1 97.31 268 ASP A O 1
ATOM 2192 N N . ALA A 1 269 ? 9.953 -28.047 -12.039 1 97.56 269 ALA A N 1
ATOM 2193 C CA . ALA A 1 269 ? 9.273 -27.641 -13.266 1 97.56 269 ALA A CA 1
ATOM 2194 C C . ALA A 1 269 ? 9.875 -26.344 -13.828 1 97.56 269 ALA A C 1
ATOM 2196 O O . ALA A 1 269 ? 10.086 -26.234 -15.039 1 97.56 269 ALA A O 1
ATOM 2197 N N . ASN A 1 270 ? 10.125 -25.391 -12.984 1 98.12 270 ASN A N 1
ATOM 2198 C CA . ASN A 1 270 ? 10.68 -24.125 -13.453 1 98.12 270 ASN A CA 1
ATOM 2199 C C . ASN A 1 270 ? 12.102 -24.312 -13.984 1 98.12 270 ASN A C 1
ATOM 2201 O O . ASN A 1 270 ? 12.5 -23.641 -14.945 1 98.12 270 ASN A O 1
ATOM 2205 N N . LEU A 1 271 ? 12.867 -25.156 -13.344 1 98.06 271 LEU A N 1
ATOM 2206 C CA . LEU A 1 271 ? 14.211 -25.453 -13.836 1 98.06 271 LEU A CA 1
ATOM 2207 C C . LEU A 1 271 ? 14.164 -26.047 -15.234 1 98.06 271 LEU A C 1
ATOM 2209 O O . LEU A 1 271 ? 14.836 -25.562 -16.141 1 98.06 271 LEU A O 1
ATOM 2213 N N . GLN A 1 272 ? 13.359 -27.062 -15.438 1 97.44 272 GLN A N 1
ATOM 2214 C CA . GLN A 1 272 ? 13.258 -27.734 -16.734 1 97.44 272 GLN A CA 1
ATOM 2215 C C . GLN A 1 272 ? 12.688 -26.797 -17.797 1 97.44 272 GLN A C 1
ATOM 2217 O O . GLN A 1 272 ? 13.125 -26.812 -18.938 1 97.44 272 GLN A O 1
ATOM 2222 N N . ASP A 1 273 ? 11.703 -26.078 -17.391 1 98.25 273 ASP A N 1
ATOM 2223 C CA . ASP A 1 273 ? 11.109 -25.094 -18.312 1 98.25 273 ASP A CA 1
ATOM 2224 C C . ASP A 1 273 ? 12.125 -24.047 -18.719 1 98.25 273 ASP A C 1
ATOM 2226 O O . ASP A 1 273 ? 12.133 -23.594 -19.875 1 98.25 273 ASP A O 1
ATOM 2230 N N . SER A 1 274 ? 12.953 -23.609 -17.781 1 98.5 274 SER A N 1
ATOM 2231 C CA . SER A 1 274 ? 14.008 -22.641 -18.078 1 98.5 274 SER A CA 1
ATOM 2232 C C . SER A 1 274 ? 14.992 -23.203 -19.109 1 98.5 274 SER A C 1
ATOM 2234 O O . SER A 1 274 ? 15.414 -22.5 -20.016 1 98.5 274 SER A O 1
ATOM 2236 N N . VAL A 1 275 ? 15.352 -24.406 -18.953 1 98.25 275 VAL A N 1
ATOM 2237 C CA . VAL A 1 275 ? 16.25 -25.062 -19.906 1 98.25 275 VAL A CA 1
ATOM 2238 C C . VAL A 1 275 ? 15.617 -25.094 -21.281 1 98.25 275 VAL A C 1
ATOM 2240 O O . VAL A 1 275 ? 16.281 -24.797 -22.281 1 98.25 275 VAL A O 1
ATOM 2243 N N . ALA A 1 276 ? 14.352 -25.453 -21.344 1 98 276 ALA A N 1
ATOM 2244 C CA . ALA A 1 276 ? 13.625 -25.453 -22.609 1 98 276 ALA A CA 1
ATOM 2245 C C . ALA A 1 276 ? 13.625 -24.078 -23.25 1 98 276 ALA A C 1
ATOM 2247 O O . ALA A 1 276 ? 13.828 -23.953 -24.469 1 98 276 ALA A O 1
ATOM 2248 N N . ALA A 1 277 ? 13.391 -23.078 -22.484 1 98.31 277 ALA A N 1
ATOM 2249 C CA . ALA A 1 277 ? 13.367 -21.703 -22.969 1 98.31 277 ALA A CA 1
ATOM 2250 C C . ALA A 1 277 ? 14.734 -21.297 -23.5 1 98.31 277 ALA A C 1
ATOM 2252 O O . ALA A 1 277 ? 14.844 -20.688 -24.578 1 98.31 277 ALA A O 1
ATOM 2253 N N . ILE A 1 278 ? 15.781 -21.594 -22.734 1 98.5 278 ILE A N 1
ATOM 2254 C CA . ILE A 1 278 ? 17.141 -21.266 -23.141 1 98.5 278 ILE A CA 1
ATOM 2255 C C . ILE A 1 278 ? 17.453 -21.906 -24.484 1 98.5 278 ILE A C 1
ATOM 2257 O O . ILE A 1 278 ? 18 -21.25 -25.391 1 98.5 278 ILE A O 1
ATOM 2261 N N . ARG A 1 279 ? 17.078 -23.156 -24.656 1 98.38 279 ARG A N 1
ATOM 2262 C CA . ARG A 1 279 ? 17.312 -23.875 -25.906 1 98.38 279 ARG A CA 1
ATOM 2263 C C . ARG A 1 279 ? 16.578 -23.219 -27.062 1 98.38 279 ARG A C 1
ATOM 2265 O O . ARG A 1 279 ? 17.125 -23.031 -28.141 1 98.38 279 ARG A O 1
ATOM 2272 N N . PHE A 1 280 ? 15.375 -22.875 -26.875 1 98.31 280 PHE A N 1
ATOM 2273 C CA . PHE A 1 280 ? 14.57 -22.25 -27.906 1 98.31 280 PHE A CA 1
ATOM 2274 C C . PHE A 1 280 ? 15.148 -20.891 -28.281 1 98.31 280 PHE A C 1
ATOM 2276 O O . PHE A 1 280 ? 15.32 -20.578 -29.469 1 98.31 280 PHE A O 1
ATOM 2283 N N . PHE A 1 281 ? 15.43 -20 -27.266 1 98.25 281 PHE A N 1
ATOM 2284 C CA . PHE A 1 281 ? 15.914 -18.656 -27.531 1 98.25 281 PHE A CA 1
ATOM 2285 C C . PHE A 1 281 ? 17.266 -18.703 -28.234 1 98.25 281 PHE A C 1
ATOM 2287 O O . PHE A 1 281 ? 17.562 -17.859 -29.078 1 98.25 281 PHE A O 1
ATOM 2294 N N . ALA A 1 282 ? 18.125 -19.672 -27.891 1 98.06 282 ALA A N 1
ATOM 2295 C CA . ALA A 1 282 ? 19.391 -19.859 -28.578 1 98.06 282 ALA A CA 1
ATOM 2296 C C . ALA A 1 282 ? 19.172 -20.141 -30.062 1 98.06 282 ALA A C 1
ATOM 2298 O O . ALA A 1 282 ? 19.844 -19.547 -30.906 1 98.06 282 ALA A O 1
ATOM 2299 N N . LYS A 1 283 ? 18.234 -21.016 -30.344 1 97.88 283 LYS A N 1
ATOM 2300 C CA . LYS A 1 283 ? 17.922 -21.328 -31.734 1 97.88 283 LYS A CA 1
ATOM 2301 C C . LYS A 1 283 ? 17.344 -20.125 -32.469 1 97.88 283 LYS A C 1
ATOM 2303 O O . LYS A 1 283 ? 17.734 -19.812 -33.594 1 97.88 283 LYS A O 1
ATOM 2308 N N . LEU A 1 284 ? 16.422 -19.5 -31.844 1 97.81 284 LEU A N 1
ATOM 2309 C CA . LEU A 1 284 ? 15.75 -18.359 -32.438 1 97.81 284 LEU A CA 1
ATOM 2310 C C . LEU A 1 284 ? 16.766 -17.281 -32.844 1 97.81 284 LEU A C 1
ATOM 2312 O O . LEU A 1 284 ? 16.75 -16.812 -33.969 1 97.81 284 LEU A O 1
ATOM 2316 N N . GLU A 1 285 ? 17.594 -16.875 -31.891 1 97.31 285 GLU A N 1
ATOM 2317 C CA . GLU A 1 285 ? 18.578 -15.844 -32.188 1 97.31 285 GLU A CA 1
ATOM 2318 C C . GLU A 1 285 ? 19.5 -16.266 -33.312 1 97.31 285 GLU A C 1
ATOM 2320 O O . GLU A 1 285 ? 19.781 -15.469 -34.219 1 97.31 285 GLU A O 1
ATOM 2325 N N . LYS A 1 286 ? 20.031 -17.438 -33.25 1 97.25 286 LYS A N 1
ATOM 2326 C CA . LYS A 1 286 ? 20.938 -17.953 -34.281 1 97.25 286 LYS A CA 1
ATOM 2327 C C . LYS A 1 286 ? 20.297 -17.859 -35.656 1 97.25 286 LYS A C 1
ATOM 2329 O O . LYS A 1 286 ? 20.891 -17.328 -36.594 1 97.25 286 LYS A O 1
ATOM 2334 N N . GLU A 1 287 ? 19.109 -18.328 -35.75 1 97.69 287 GLU A N 1
ATOM 2335 C CA . GLU A 1 287 ? 18.438 -18.406 -37.031 1 97.69 287 GLU A CA 1
ATOM 2336 C C . GLU A 1 287 ? 18.016 -17.031 -37.531 1 97.69 287 GLU A C 1
ATOM 2338 O O . GLU A 1 287 ? 18.078 -16.75 -38.719 1 97.69 287 GLU A O 1
ATOM 2343 N N . VAL A 1 288 ? 17.562 -16.203 -36.688 1 96.62 288 VAL A N 1
ATOM 2344 C CA . VAL A 1 288 ? 17.234 -14.844 -37.062 1 96.62 288 VAL A CA 1
ATOM 2345 C C . VAL A 1 288 ? 18.484 -14.141 -37.594 1 96.62 288 VAL A C 1
ATOM 2347 O O . VAL A 1 288 ? 18.422 -13.477 -38.656 1 96.62 288 VAL A O 1
ATOM 2350 N N . LYS A 1 289 ? 19.578 -14.289 -36.938 1 95.56 289 LYS A N 1
ATOM 2351 C CA . LYS A 1 289 ? 20.828 -13.656 -37.344 1 95.56 289 LYS A CA 1
ATOM 2352 C C . LYS A 1 289 ? 21.344 -14.234 -38.656 1 95.56 289 LYS A C 1
ATOM 2354 O O . LYS A 1 289 ? 22.031 -13.547 -39.438 1 95.56 289 LYS A O 1
ATOM 2359 N N . GLN A 1 290 ? 20.969 -15.422 -38.938 1 96.31 290 GLN A N 1
ATOM 2360 C CA . GLN A 1 290 ? 21.359 -16.078 -40.188 1 96.31 290 GLN A CA 1
ATOM 2361 C C . GLN A 1 290 ? 20.422 -15.688 -41.344 1 96.31 290 GLN A C 1
ATOM 2363 O O . GLN A 1 290 ? 20.625 -16.094 -42.469 1 96.31 290 GLN A O 1
ATOM 2368 N N . GLY A 1 291 ? 19.375 -14.977 -41 1 94.38 291 GLY A N 1
ATOM 2369 C CA . GLY A 1 291 ? 18.484 -14.461 -42.031 1 94.38 291 GLY A CA 1
ATOM 2370 C C . GLY A 1 291 ? 17.25 -15.328 -42.25 1 94.38 291 GLY A C 1
ATOM 2371 O O . GLY A 1 291 ? 16.484 -15.102 -43.188 1 94.38 291 GLY A O 1
ATOM 2372 N N . LYS A 1 292 ? 17.094 -16.312 -41.406 1 95.88 292 LYS A N 1
ATOM 2373 C CA . LYS A 1 292 ? 15.883 -17.125 -41.531 1 95.88 292 LYS A CA 1
ATOM 2374 C C . LYS A 1 292 ? 14.641 -16.312 -41.125 1 95.88 292 LYS A C 1
ATOM 2376 O O . LYS A 1 292 ? 14.688 -15.523 -40.188 1 95.88 292 LYS A O 1
ATOM 2381 N N . ASN A 1 293 ? 13.586 -16.594 -41.812 1 92.69 293 ASN A N 1
ATOM 2382 C CA . ASN A 1 293 ? 12.344 -15.867 -41.562 1 92.69 293 ASN A CA 1
ATOM 2383 C C . ASN A 1 293 ? 11.594 -16.453 -40.375 1 92.69 293 ASN A C 1
ATOM 2385 O O . ASN A 1 293 ? 11.094 -17.578 -40.438 1 92.69 293 ASN A O 1
ATOM 2389 N N . TRP A 1 294 ? 11.547 -15.82 -39.312 1 94.06 294 TRP A N 1
ATOM 2390 C CA . TRP A 1 294 ? 10.75 -16.125 -38.125 1 94.06 294 TRP A CA 1
ATOM 2391 C C . TRP A 1 294 ? 9.625 -15.102 -37.938 1 94.06 294 TRP A C 1
ATOM 2393 O O . TRP A 1 294 ? 9.828 -13.906 -38.156 1 94.06 294 TRP A O 1
ATOM 2403 N N . THR A 1 295 ? 8.484 -15.578 -37.562 1 91 295 THR A N 1
ATOM 2404 C CA . THR A 1 295 ? 7.391 -14.695 -37.188 1 91 295 THR A CA 1
ATOM 2405 C C . THR A 1 295 ? 7.004 -14.914 -35.719 1 91 295 THR A C 1
ATOM 2407 O O . THR A 1 295 ? 7.434 -15.891 -35.094 1 91 295 THR A O 1
ATOM 2410 N N . VAL A 1 296 ? 6.188 -14.031 -35.25 1 89.62 296 VAL A N 1
ATOM 2411 C CA . VAL A 1 296 ? 5.691 -14.156 -33.875 1 89.62 296 VAL A CA 1
ATOM 2412 C C . VAL A 1 296 ? 4.84 -15.414 -33.75 1 89.62 296 VAL A C 1
ATOM 2414 O O . VAL A 1 296 ? 4.832 -16.062 -32.719 1 89.62 296 VAL A O 1
ATOM 2417 N N . TYR A 1 297 ? 4.176 -15.734 -34.812 1 89.44 297 TYR A N 1
ATOM 2418 C CA . TYR A 1 297 ? 3.383 -16.953 -34.844 1 89.44 297 TYR A CA 1
ATOM 2419 C C . TYR A 1 297 ? 4.273 -18.188 -34.688 1 89.44 297 TYR A C 1
ATOM 2421 O O . TYR A 1 297 ? 3.943 -19.125 -33.938 1 89.44 297 TYR A O 1
ATOM 2429 N N . ASP A 1 298 ? 5.332 -18.188 -35.406 1 92.75 298 ASP A N 1
ATOM 2430 C CA . ASP A 1 298 ? 6.27 -19.312 -35.344 1 92.75 298 ASP A CA 1
ATOM 2431 C C . ASP A 1 298 ? 6.816 -19.484 -33.938 1 92.75 298 ASP A C 1
ATOM 2433 O O . ASP A 1 298 ? 6.859 -20.594 -33.406 1 92.75 298 ASP A O 1
ATOM 2437 N N . ALA A 1 299 ? 7.219 -18.391 -33.375 1 92.94 299 ALA A N 1
ATOM 2438 C CA . ALA A 1 299 ? 7.82 -18.422 -32.062 1 92.94 299 ALA A CA 1
ATOM 2439 C C . ALA A 1 299 ? 6.805 -18.859 -31 1 92.94 299 ALA A C 1
ATOM 2441 O O . ALA A 1 299 ? 7.152 -19.547 -30.047 1 92.94 299 ALA A O 1
ATOM 2442 N N . PHE A 1 300 ? 5.605 -18.406 -31.188 1 87.75 300 PHE A N 1
ATOM 2443 C CA . PHE A 1 300 ? 4.484 -18.766 -30.328 1 87.75 300 PHE A CA 1
ATOM 2444 C C . PHE A 1 300 ? 4.367 -20.281 -30.203 1 87.75 300 PHE A C 1
ATOM 2446 O O . PHE A 1 300 ? 4.18 -20.812 -29.109 1 87.75 300 PHE A O 1
ATOM 2453 N N . HIS A 1 301 ? 4.574 -20.984 -31.219 1 90.88 301 HIS A N 1
ATOM 2454 C CA . HIS A 1 301 ? 4.379 -22.422 -31.266 1 90.88 301 HIS A CA 1
ATOM 2455 C C . HIS A 1 301 ? 5.664 -23.172 -30.906 1 90.88 301 HIS A C 1
ATOM 2457 O O . HIS A 1 301 ? 5.625 -24.188 -30.219 1 90.88 301 HIS A O 1
ATOM 2463 N N . GLU A 1 302 ? 6.723 -22.656 -31.359 1 95.25 302 GLU A N 1
ATOM 2464 C CA . GLU A 1 302 ? 7.988 -23.375 -31.266 1 95.25 302 GLU A CA 1
ATOM 2465 C C . GLU A 1 302 ? 8.391 -23.594 -29.812 1 95.25 302 GLU A C 1
ATOM 2467 O O . GLU A 1 302 ? 8.953 -24.641 -29.469 1 95.25 302 GLU A O 1
ATOM 2472 N N . ILE A 1 303 ? 8.125 -22.688 -28.938 1 96.75 303 ILE A N 1
ATOM 2473 C CA . ILE A 1 303 ? 8.508 -22.812 -27.531 1 96.75 303 ILE A CA 1
ATOM 2474 C C . ILE A 1 303 ? 7.82 -24.031 -26.922 1 96.75 303 ILE A C 1
ATOM 2476 O O . ILE A 1 303 ? 8.391 -24.703 -26.062 1 96.75 303 ILE A O 1
ATOM 2480 N N . HIS A 1 304 ? 6.633 -24.328 -27.312 1 95.56 304 HIS A N 1
ATOM 2481 C CA . HIS A 1 304 ? 5.895 -25.453 -26.734 1 95.56 304 HIS A CA 1
ATOM 2482 C C . HIS A 1 304 ? 6.426 -26.781 -27.266 1 95.56 304 HIS A C 1
ATOM 2484 O O . HIS A 1 304 ? 6.301 -27.812 -26.594 1 95.56 304 HIS A O 1
ATOM 2490 N N . ASN A 1 305 ? 7.051 -26.75 -28.438 1 97 305 ASN A N 1
ATOM 2491 C CA . ASN A 1 305 ? 7.715 -27.969 -28.922 1 97 305 ASN A CA 1
ATOM 2492 C C . ASN A 1 305 ? 8.875 -28.359 -28 1 97 305 ASN A C 1
ATOM 2494 O O . ASN A 1 305 ? 9.164 -29.547 -27.844 1 97 305 ASN A O 1
ATOM 2498 N N . TYR A 1 306 ? 9.523 -27.391 -27.5 1 97.38 306 TYR A N 1
ATOM 2499 C CA . TYR A 1 306 ? 10.586 -27.672 -26.531 1 97.38 306 TYR A CA 1
ATOM 2500 C C . TYR A 1 306 ? 10.008 -28.141 -25.203 1 97.38 306 TYR A C 1
ATOM 2502 O O . TYR A 1 306 ? 10.539 -29.062 -24.578 1 97.38 306 TYR A O 1
ATOM 2510 N N . ARG A 1 307 ? 8.891 -27.609 -24.734 1 97.06 307 ARG A N 1
ATOM 2511 C CA . ARG A 1 307 ? 8.281 -27.984 -23.469 1 97.06 307 ARG A CA 1
ATOM 2512 C C . ARG A 1 307 ? 7.715 -29.391 -23.531 1 97.06 307 ARG A C 1
ATOM 2514 O O . ARG A 1 307 ? 7.738 -30.125 -22.531 1 97.06 307 ARG A O 1
ATOM 2521 N N . LYS A 1 308 ? 7.223 -29.766 -24.688 1 96.56 308 LYS A N 1
ATOM 2522 C CA . LYS A 1 308 ? 6.645 -31.094 -24.891 1 96.56 308 LYS A CA 1
ATOM 2523 C C . LYS A 1 308 ? 7.68 -32.188 -24.641 1 96.56 308 LYS A C 1
ATOM 2525 O O . LYS A 1 308 ? 7.328 -33.344 -24.391 1 96.56 308 LYS A O 1
ATOM 2530 N N . GLN A 1 309 ? 8.922 -31.781 -24.672 1 95.06 309 GLN A N 1
ATOM 2531 C CA . GLN A 1 309 ? 9.992 -32.75 -24.453 1 95.06 309 GLN A CA 1
ATOM 2532 C C . GLN A 1 309 ? 10.266 -32.938 -22.953 1 95.06 309 GLN A C 1
ATOM 2534 O O . GLN A 1 309 ? 10.969 -33.844 -22.562 1 95.06 309 GLN A O 1
ATOM 2539 N N . ILE A 1 310 ? 9.727 -32.094 -22.141 1 94.12 310 ILE A N 1
ATOM 2540 C CA . ILE A 1 310 ? 9.938 -32.156 -20.703 1 94.12 310 ILE A CA 1
ATOM 2541 C C . ILE A 1 310 ? 9.008 -33.219 -20.094 1 94.12 310 ILE A C 1
ATOM 2543 O O . ILE A 1 310 ? 7.797 -33.188 -20.344 1 94.12 310 ILE A O 1
ATOM 2547 N N . PRO A 1 311 ? 9.562 -34 -19.234 1 92.44 311 PRO A N 1
ATOM 2548 C CA . PRO A 1 311 ? 8.688 -34.969 -18.547 1 92.44 311 PRO A CA 1
ATOM 2549 C C . PRO A 1 311 ? 7.551 -34.281 -17.797 1 92.44 311 PRO A C 1
ATOM 2551 O O . PRO A 1 311 ? 7.746 -33.219 -17.203 1 92.44 311 PRO A O 1
ATOM 2554 N N . TYR A 1 312 ? 6.297 -34.781 -17.859 1 94.75 312 TYR A N 1
ATOM 2555 C CA . TYR A 1 312 ? 5.125 -34.406 -17.094 1 94.75 312 TYR A CA 1
ATOM 2556 C C . TYR A 1 312 ? 4.473 -33.156 -17.688 1 94.75 312 TYR A C 1
ATOM 2558 O O . TYR A 1 312 ? 3.5 -32.625 -17.125 1 94.75 312 TYR A O 1
ATOM 2566 N N . PHE A 1 313 ? 5.043 -32.625 -18.766 1 96.69 313 PHE A N 1
ATOM 2567 C CA . PHE A 1 313 ? 4.344 -31.531 -19.422 1 96.69 313 PHE A CA 1
ATOM 2568 C C . PHE A 1 313 ? 2.934 -31.953 -19.828 1 96.69 313 PHE A C 1
ATOM 2570 O O . PHE A 1 313 ? 2.734 -33.062 -20.359 1 96.69 313 PHE A O 1
ATOM 2577 N N . ARG A 1 314 ? 1.917 -31.109 -19.641 1 95.56 314 ARG A N 1
ATOM 2578 C CA . ARG A 1 314 ? 0.546 -31.469 -20 1 95.56 314 ARG A CA 1
ATOM 2579 C C . ARG A 1 314 ? -0.073 -30.422 -20.922 1 95.56 314 ARG A C 1
ATOM 2581 O O . ARG A 1 314 ? -0.845 -30.75 -21.812 1 95.56 314 ARG A O 1
ATOM 2588 N N . ALA A 1 315 ? 0.269 -29.125 -20.688 1 94.62 315 ALA A N 1
ATOM 2589 C CA . ALA A 1 315 ? -0.316 -28.047 -21.484 1 94.62 315 ALA A CA 1
ATOM 2590 C C . ALA A 1 315 ? 0.415 -26.734 -21.234 1 94.62 315 ALA A C 1
ATOM 2592 O O . ALA A 1 315 ? 1.16 -26.609 -20.25 1 94.62 315 ALA A O 1
ATOM 2593 N N . PRO A 1 316 ? 0.248 -25.75 -22.203 1 94.81 316 PRO A N 1
ATOM 2594 C CA . PRO A 1 316 ? 0.638 -24.391 -21.828 1 94.81 316 PRO A CA 1
ATOM 2595 C C . PRO A 1 316 ? -0.131 -23.875 -20.609 1 94.81 316 PRO A C 1
ATOM 2597 O O . PRO A 1 316 ? -1.276 -24.281 -20.391 1 94.81 316 PRO A O 1
ATOM 2600 N N . ALA A 1 317 ? 0.496 -23.109 -19.766 1 94.62 317 ALA A N 1
ATOM 2601 C CA . ALA A 1 317 ? -0.134 -22.578 -18.562 1 94.62 317 ALA A CA 1
ATOM 2602 C C . ALA A 1 317 ? -1.131 -21.469 -18.891 1 94.62 317 ALA A C 1
ATOM 2604 O O . ALA A 1 317 ? -2.025 -21.172 -18.109 1 94.62 317 ALA A O 1
ATOM 2605 N N . PHE A 1 318 ? -0.978 -20.781 -19.969 1 89.5 318 PHE A N 1
ATOM 2606 C CA . PHE A 1 318 ? -1.804 -19.703 -20.5 1 89.5 318 PHE A CA 1
ATOM 2607 C C . PHE A 1 318 ? -1.482 -19.453 -21.969 1 89.5 318 PHE A C 1
ATOM 2609 O O . PHE A 1 318 ? -0.6 -20.094 -22.547 1 89.5 318 PHE A O 1
ATOM 2616 N N . ARG A 1 319 ? -2.209 -18.656 -22.5 1 85.31 319 ARG A N 1
ATOM 2617 C CA . ARG A 1 319 ? -1.928 -18.297 -23.875 1 85.31 319 ARG A CA 1
ATOM 2618 C C . ARG A 1 319 ? -0.611 -17.531 -23.984 1 85.31 319 ARG A C 1
ATOM 2620 O O . ARG A 1 319 ? -0.441 -16.484 -23.359 1 85.31 319 ARG A O 1
ATOM 2627 N N . THR A 1 320 ? 0.289 -18.062 -24.766 1 88.5 320 THR A N 1
ATOM 2628 C CA . THR A 1 320 ? 1.59 -17.438 -24.969 1 88.5 320 THR A CA 1
ATOM 2629 C C . THR A 1 320 ? 1.431 -16.062 -25.609 1 88.5 320 THR A C 1
ATOM 2631 O O . THR A 1 320 ? 0.625 -15.883 -26.516 1 88.5 320 THR A O 1
ATOM 2634 N N . LEU A 1 321 ? 2.141 -15.125 -25.078 1 85.38 321 LEU A N 1
ATOM 2635 C CA . LEU A 1 321 ? 2.201 -13.781 -25.641 1 85.38 321 LEU A CA 1
ATOM 2636 C C . LEU A 1 321 ? 3.566 -13.523 -26.281 1 85.38 321 LEU A C 1
ATOM 2638 O O . LEU A 1 321 ? 4.594 -13.641 -25.609 1 85.38 321 LEU A O 1
ATOM 2642 N N . THR A 1 322 ? 3.545 -13.281 -27.562 1 87.31 322 THR A N 1
ATOM 2643 C CA . THR A 1 322 ? 4.77 -13 -28.312 1 87.31 322 THR A CA 1
ATOM 2644 C C . THR A 1 322 ? 4.633 -11.703 -29.094 1 87.31 322 THR A C 1
ATOM 2646 O O . THR A 1 322 ? 3.578 -11.43 -29.672 1 87.31 322 THR A O 1
ATOM 2649 N N . GLY A 1 323 ? 5.68 -10.914 -29.016 1 84.12 323 GLY A N 1
ATOM 2650 C CA . GLY A 1 323 ? 5.684 -9.672 -29.781 1 84.12 323 GLY A CA 1
ATOM 2651 C C . GLY A 1 323 ? 7.07 -9.258 -30.234 1 84.12 323 GLY A C 1
ATOM 2652 O O . GLY A 1 323 ? 8.078 -9.766 -29.734 1 84.12 323 GLY A O 1
ATOM 2653 N N . SER A 1 324 ? 7.074 -8.438 -31.297 1 83.62 324 SER A N 1
ATOM 2654 C CA . SER A 1 324 ? 8.289 -7.828 -31.828 1 83.62 324 SER A CA 1
ATOM 2655 C C . SER A 1 324 ? 8.047 -6.375 -32.219 1 83.62 324 SER A C 1
ATOM 2657 O O . SER A 1 324 ? 7.141 -6.09 -33.031 1 83.62 324 SER A O 1
ATOM 2659 N N . GLY A 1 325 ? 8.914 -5.484 -31.656 1 75.81 325 GLY A N 1
ATOM 2660 C CA . GLY A 1 325 ? 8.773 -4.066 -31.953 1 75.81 325 GLY A CA 1
ATOM 2661 C C . GLY A 1 325 ? 7.418 -3.51 -31.547 1 75.81 325 GLY A C 1
ATOM 2662 O O . GLY A 1 325 ? 7.004 -3.643 -30.391 1 75.81 325 GLY A O 1
ATOM 2663 N N . PRO A 1 326 ? 6.789 -2.969 -32.562 1 66.31 326 PRO A N 1
ATOM 2664 C CA . PRO A 1 326 ? 5.508 -2.301 -32.312 1 66.31 326 PRO A CA 1
ATOM 2665 C C . PRO A 1 326 ? 4.457 -3.238 -31.719 1 66.31 326 PRO A C 1
ATOM 2667 O O . PRO A 1 326 ? 3.498 -2.779 -31.094 1 66.31 326 PRO A O 1
ATOM 2670 N N . THR A 1 327 ? 4.695 -4.535 -31.875 1 62.84 327 THR A N 1
ATOM 2671 C CA . THR A 1 327 ? 3.666 -5.469 -31.438 1 62.84 327 THR A CA 1
ATOM 2672 C C . THR A 1 327 ? 4.051 -6.109 -30.094 1 62.84 327 THR A C 1
ATOM 2674 O O . THR A 1 327 ? 3.355 -7.004 -29.609 1 62.84 327 THR A O 1
ATOM 2677 N N . ALA A 1 328 ? 5.152 -5.773 -29.594 1 60.81 328 ALA A N 1
ATOM 2678 C CA . ALA A 1 328 ? 5.551 -6.344 -28.312 1 60.81 328 ALA A CA 1
ATOM 2679 C C . ALA A 1 328 ? 4.617 -5.887 -27.203 1 60.81 328 ALA A C 1
ATOM 2681 O O . ALA A 1 328 ? 4.594 -6.48 -26.125 1 60.81 328 ALA A O 1
ATOM 2682 N N . ALA A 1 329 ? 3.887 -4.852 -27.312 1 55.31 329 ALA A N 1
ATOM 2683 C CA . ALA A 1 329 ? 2.918 -4.414 -26.312 1 55.31 329 ALA A CA 1
ATOM 2684 C C . ALA A 1 329 ? 1.675 -5.297 -26.312 1 55.31 329 ALA A C 1
ATOM 2686 O O . ALA A 1 329 ? 1.111 -5.57 -27.375 1 55.31 329 ALA A O 1
ATOM 2687 N N . PRO A 1 330 ? 1.57 -6.332 -25.375 1 53.53 330 PRO A N 1
ATOM 2688 C CA . PRO A 1 330 ? 0.699 -7.508 -25.297 1 53.53 330 PRO A CA 1
ATOM 2689 C C . PRO A 1 330 ? -0.726 -7.223 -25.766 1 53.53 330 PRO A C 1
ATOM 2691 O O . PRO A 1 330 ? -1.642 -7.996 -25.469 1 53.53 330 PRO A O 1
ATOM 2694 N N . ILE A 1 331 ? -1.104 -6.047 -25.953 1 46.56 331 ILE A N 1
ATOM 2695 C CA . ILE A 1 331 ? -2.541 -5.977 -25.719 1 46.56 331 ILE A CA 1
ATOM 2696 C C . ILE A 1 331 ? -3.242 -7.117 -26.453 1 46.56 331 ILE A C 1
ATOM 2698 O O . ILE A 1 331 ? -4.121 -7.777 -25.891 1 46.56 331 ILE A O 1
ATOM 2702 N N . TYR A 1 332 ? -3.625 -7.078 -27.688 1 46 332 TYR A N 1
ATOM 2703 C CA . TYR A 1 332 ? -4.941 -7.531 -28.109 1 46 332 TYR A CA 1
ATOM 2704 C C . TYR A 1 332 ? -4.836 -8.797 -28.953 1 46 332 TYR A C 1
ATOM 2706 O O . TYR A 1 332 ? -5.777 -9.594 -29.016 1 46 332 TYR A O 1
ATOM 2714 N N . ASN A 1 333 ? -3.918 -9.047 -30.031 1 50.38 333 ASN A N 1
ATOM 2715 C CA . ASN A 1 333 ? -4.422 -9.914 -31.094 1 50.38 333 ASN A CA 1
ATOM 2716 C C . ASN A 1 333 ? -3.586 -11.18 -31.219 1 50.38 333 ASN A C 1
ATOM 2718 O O . ASN A 1 333 ? -2.359 -11.133 -31.109 1 50.38 333 ASN A O 1
ATOM 2722 N N . MET A 1 334 ? -4.207 -12.453 -30.969 1 58.94 334 MET A N 1
ATOM 2723 C CA . MET A 1 334 ? -3.615 -13.719 -31.375 1 58.94 334 MET A CA 1
ATOM 2724 C C . MET A 1 334 ? -3.023 -13.609 -32.781 1 58.94 334 MET A C 1
ATOM 2726 O O . MET A 1 334 ? -3.709 -13.203 -33.719 1 58.94 334 MET A O 1
ATOM 2730 N N . PRO A 1 335 ? -1.645 -13.922 -32.75 1 67.12 335 PRO A N 1
ATOM 2731 C CA . PRO A 1 335 ? -1.087 -13.898 -34.094 1 67.12 335 PRO A CA 1
ATOM 2732 C C . PRO A 1 335 ? -1.673 -14.992 -35 1 67.12 335 PRO A C 1
ATOM 2734 O O . PRO A 1 335 ? -2.045 -16.062 -34.5 1 67.12 335 PRO A O 1
ATOM 2737 N N . THR A 1 336 ? -1.968 -14.656 -36.219 1 72.56 336 THR A N 1
ATOM 2738 C CA . THR A 1 336 ? -2.307 -15.633 -37.25 1 72.56 336 THR A CA 1
ATOM 2739 C C . THR A 1 336 ? -1.145 -15.812 -38.219 1 72.56 336 THR A C 1
ATOM 2741 O O . THR A 1 336 ? -0.268 -14.953 -38.312 1 72.56 336 THR A O 1
ATOM 2744 N N . PRO A 1 337 ? -1.141 -17.016 -38.781 1 77.44 337 PRO A N 1
ATOM 2745 C CA . PRO A 1 337 ? -0.063 -17.219 -39.75 1 77.44 337 PRO A CA 1
ATOM 2746 C C . PRO A 1 337 ? 0.004 -16.125 -40.781 1 77.44 337 PRO A C 1
ATOM 2748 O O . PRO A 1 337 ? 1.094 -15.758 -41.25 1 77.44 337 PRO A O 1
ATOM 2751 N N . GLU A 1 338 ? -1.105 -15.57 -41.188 1 76.81 338 GLU A N 1
ATOM 2752 C CA . GLU A 1 338 ? -1.187 -14.594 -42.281 1 76.81 338 GLU A CA 1
ATOM 2753 C C . GLU A 1 338 ? -0.808 -13.195 -41.781 1 76.81 338 GLU A C 1
ATOM 2755 O O . GLU A 1 338 ? -0.24 -12.406 -42.531 1 76.81 338 GLU A O 1
ATOM 2760 N N . ASP A 1 339 ? -1.112 -12.992 -40.594 1 71.69 339 ASP A N 1
ATOM 2761 C CA . ASP A 1 339 ? -0.927 -11.641 -40.062 1 71.69 339 ASP A CA 1
ATOM 2762 C C . ASP A 1 339 ? 0.045 -11.641 -38.875 1 71.69 339 ASP A C 1
ATOM 2764 O O . ASP A 1 339 ? -0.24 -11.055 -37.844 1 71.69 339 ASP A O 1
ATOM 2768 N N . SER A 1 340 ? 1.172 -12.32 -39.188 1 83.62 340 SER A N 1
ATOM 2769 C CA . SER A 1 340 ? 2.133 -12.398 -38.094 1 83.62 340 SER A CA 1
ATOM 2770 C C . SER A 1 340 ? 3.367 -11.547 -38.375 1 83.62 340 SER A C 1
ATOM 2772 O O . SER A 1 340 ? 3.924 -11.602 -39.469 1 83.62 340 SER A O 1
ATOM 2774 N N . GLN A 1 341 ? 3.693 -10.742 -37.469 1 84.75 341 GLN A N 1
ATOM 2775 C CA . GLN A 1 341 ? 4.84 -9.844 -37.594 1 84.75 341 GLN A CA 1
ATOM 2776 C C . GLN A 1 341 ? 6.148 -10.625 -37.625 1 84.75 341 GLN A C 1
ATOM 2778 O O . GLN A 1 341 ? 6.309 -11.609 -36.875 1 84.75 341 GLN A O 1
ATOM 2783 N N . PRO A 1 342 ? 7.082 -10.18 -38.469 1 89.94 342 PRO A N 1
ATOM 2784 C CA . PRO A 1 342 ? 8.391 -10.828 -38.469 1 89.94 342 PRO A CA 1
ATOM 2785 C C . PRO A 1 342 ? 9.219 -10.516 -37.219 1 89.94 342 PRO A C 1
ATOM 2787 O O . PRO A 1 342 ? 9.125 -9.414 -36.688 1 89.94 342 PRO A O 1
ATOM 2790 N N . ILE A 1 343 ? 9.961 -11.5 -36.781 1 92.69 343 ILE A N 1
ATOM 2791 C CA . ILE A 1 343 ? 10.984 -11.297 -35.75 1 92.69 343 ILE A CA 1
ATOM 2792 C C . ILE A 1 343 ? 12.312 -10.938 -36.438 1 92.69 343 ILE A C 1
ATOM 2794 O O . ILE A 1 343 ? 12.859 -11.719 -37.219 1 92.69 343 ILE A O 1
ATOM 2798 N N . THR A 1 344 ? 12.766 -9.648 -36.156 1 91.81 344 THR A N 1
ATOM 2799 C CA . THR A 1 344 ? 13.961 -9.141 -36.812 1 91.81 344 THR A CA 1
ATOM 2800 C C . THR A 1 344 ? 15.016 -8.734 -35.812 1 91.81 344 THR A C 1
ATOM 2802 O O . THR A 1 344 ? 14.789 -8.828 -34.594 1 91.81 344 THR A O 1
ATOM 2805 N N . SER A 1 345 ? 16.141 -8.312 -36.344 1 93.69 345 SER A N 1
ATOM 2806 C CA . SER A 1 345 ? 17.219 -7.828 -35.469 1 93.69 345 SER A CA 1
ATOM 2807 C C . SER A 1 345 ? 17.078 -6.332 -35.219 1 93.69 345 SER A C 1
ATOM 2809 O O . SER A 1 345 ? 17.984 -5.719 -34.625 1 93.69 345 SER A O 1
ATOM 2811 N N . GLU A 1 346 ? 15.969 -5.75 -35.562 1 91 346 GLU A N 1
ATOM 2812 C CA . GLU A 1 346 ? 15.836 -4.297 -35.5 1 91 346 GLU A CA 1
ATOM 2813 C C . GLU A 1 346 ? 15.047 -3.871 -34.25 1 91 346 GLU A C 1
ATOM 2815 O O . GLU A 1 346 ? 15.094 -2.707 -33.844 1 91 346 GLU A O 1
ATOM 2820 N N . HIS A 1 347 ? 14.328 -4.84 -33.75 1 89.56 347 HIS A N 1
ATOM 2821 C CA . HIS A 1 347 ? 13.438 -4.488 -32.656 1 89.56 347 HIS A CA 1
ATOM 2822 C C . HIS A 1 347 ? 13.586 -5.457 -31.484 1 89.56 347 HIS A C 1
ATOM 2824 O O . HIS A 1 347 ? 14.109 -6.562 -31.656 1 89.56 347 HIS A O 1
ATOM 2830 N N . ILE A 1 348 ? 13.055 -5.012 -30.359 1 93.38 348 ILE A N 1
ATOM 2831 C CA . ILE A 1 348 ? 13.008 -5.891 -29.203 1 93.38 348 ILE A CA 1
ATOM 2832 C C . ILE A 1 348 ? 11.992 -7.004 -29.438 1 93.38 348 ILE A C 1
ATOM 2834 O O . ILE A 1 348 ? 10.898 -6.758 -29.969 1 93.38 348 ILE A O 1
ATOM 2838 N N . PHE A 1 349 ? 12.422 -8.195 -29.172 1 93.06 349 PHE A N 1
ATOM 2839 C CA . PHE A 1 349 ? 11.57 -9.375 -29.125 1 93.06 349 PHE A CA 1
ATOM 2840 C C . PHE A 1 349 ? 11.102 -9.641 -27.703 1 93.06 349 PHE A C 1
ATOM 2842 O O . PHE A 1 349 ? 11.883 -9.508 -26.75 1 93.06 349 PHE A O 1
ATOM 2849 N N . MET A 1 350 ? 9.828 -9.969 -27.453 1 93.38 350 MET A N 1
ATOM 2850 C CA . MET A 1 350 ? 9.305 -10.297 -26.125 1 93.38 350 MET A CA 1
ATOM 2851 C C . MET A 1 350 ? 8.406 -11.531 -26.188 1 93.38 350 MET A C 1
ATOM 2853 O O . MET A 1 350 ? 7.578 -11.656 -27.094 1 93.38 350 MET A O 1
ATOM 2857 N N . GLN A 1 351 ? 8.562 -12.406 -25.266 1 93.94 351 GLN A N 1
ATOM 2858 C CA . GLN A 1 351 ? 7.68 -13.57 -25.172 1 93.94 351 GLN A CA 1
ATOM 2859 C C . GLN A 1 351 ? 7.344 -13.891 -23.719 1 93.94 351 GLN A C 1
ATOM 2861 O O . GLN A 1 351 ? 8.234 -13.945 -22.875 1 93.94 351 GLN A O 1
ATOM 2866 N N . ASP A 1 352 ? 6.098 -14 -23.453 1 93.75 352 ASP A N 1
ATOM 2867 C CA . ASP A 1 352 ? 5.496 -14.422 -22.188 1 93.75 352 ASP A CA 1
ATOM 2868 C C . ASP A 1 352 ? 4.832 -15.789 -22.328 1 93.75 352 ASP A C 1
ATOM 2870 O O . ASP A 1 352 ? 3.818 -15.922 -23.016 1 93.75 352 ASP A O 1
ATOM 2874 N N . SER A 1 353 ? 5.434 -16.766 -21.656 1 94.69 353 SER A N 1
ATOM 2875 C CA . SER A 1 353 ? 4.938 -18.125 -21.844 1 94.69 353 SER A CA 1
ATOM 2876 C C . SER A 1 353 ? 5.188 -18.969 -20.609 1 94.69 353 SER A C 1
ATOM 2878 O O . SER A 1 353 ? 6.004 -18.625 -19.75 1 94.69 353 SER A O 1
ATOM 2880 N N . GLY A 1 354 ? 4.461 -20.062 -20.469 1 96.69 354 GLY A N 1
ATOM 2881 C CA . GLY A 1 354 ? 4.578 -21 -19.359 1 96.69 354 GLY A CA 1
ATOM 2882 C C . GLY A 1 354 ? 3.943 -22.344 -19.656 1 96.69 354 GLY A C 1
ATOM 2883 O O . GLY A 1 354 ? 3.303 -22.531 -20.688 1 96.69 354 GLY A O 1
ATOM 2884 N N . GLY A 1 355 ? 4.199 -23.312 -18.812 1 97.25 355 GLY A N 1
ATOM 2885 C CA . GLY A 1 355 ? 3.672 -24.656 -18.953 1 97.25 355 GLY A CA 1
ATOM 2886 C C . GLY A 1 355 ? 3.047 -25.188 -17.688 1 97.25 355 GLY A C 1
ATOM 2887 O O . GLY A 1 355 ? 3.271 -24.656 -16.609 1 97.25 355 GLY A O 1
ATOM 2888 N N . GLN A 1 356 ? 2.172 -26.188 -17.875 1 97 356 GLN A N 1
ATOM 2889 C CA . GLN A 1 356 ? 1.606 -26.984 -16.797 1 97 356 GLN A CA 1
ATOM 2890 C C . GLN A 1 356 ? 2.291 -28.344 -16.703 1 97 356 GLN A C 1
ATOM 2892 O O . GLN A 1 356 ? 2.455 -29.031 -17.703 1 97 356 GLN A O 1
ATOM 2897 N N . TYR A 1 357 ? 2.666 -28.703 -15.531 1 97.12 357 TYR A N 1
ATOM 2898 C CA . TYR A 1 357 ? 3.379 -29.953 -15.312 1 97.12 357 TYR A CA 1
ATOM 2899 C C . TYR A 1 357 ? 2.721 -30.766 -14.203 1 97.12 357 TYR A C 1
ATOM 2901 O O . TYR A 1 357 ? 2.416 -30.234 -13.133 1 97.12 357 TYR A O 1
ATOM 2909 N N . LEU A 1 358 ? 2.568 -31.984 -14.398 1 94.94 358 LEU A N 1
ATOM 2910 C CA . LEU A 1 358 ? 1.892 -32.906 -13.484 1 94.94 358 LEU A CA 1
ATOM 2911 C C . LEU A 1 358 ? 2.588 -32.938 -12.133 1 94.94 358 LEU A C 1
ATOM 2913 O O . LEU A 1 358 ? 1.936 -33.094 -11.094 1 94.94 358 LEU A O 1
ATOM 2917 N N . ASN A 1 359 ? 3.844 -32.812 -12.078 1 87.06 359 ASN A N 1
ATOM 2918 C CA . ASN A 1 359 ? 4.594 -32.844 -10.828 1 87.06 359 ASN A CA 1
ATOM 2919 C C . ASN A 1 359 ? 4.523 -31.516 -10.102 1 87.06 359 ASN A C 1
ATOM 2921 O O . ASN A 1 359 ? 5.52 -31.062 -9.547 1 87.06 359 ASN A O 1
ATOM 2925 N N . THR A 1 360 ? 3.457 -30.906 -10.289 1 78.12 360 THR A N 1
ATOM 2926 C CA . THR A 1 360 ? 2.943 -29.766 -9.547 1 78.12 360 THR A CA 1
ATOM 2927 C C . THR A 1 360 ? 3.664 -28.484 -9.953 1 78.12 360 THR A C 1
ATOM 2929 O O . THR A 1 360 ? 3.918 -27.609 -9.117 1 78.12 360 THR A O 1
ATOM 2932 N N . GLY A 1 361 ? 3.859 -28.469 -11.133 1 87.62 361 GLY A N 1
ATOM 2933 C CA . GLY A 1 361 ? 4.5 -27.234 -11.555 1 87.62 361 GLY A CA 1
ATOM 2934 C C . GLY A 1 361 ? 3.648 -26.406 -12.5 1 87.62 361 GLY A C 1
ATOM 2935 O O . GLY A 1 361 ? 2.998 -26.953 -13.391 1 87.62 361 GLY A O 1
ATOM 2936 N N . THR A 1 362 ? 3.438 -25.188 -12.227 1 95.69 362 THR A N 1
ATOM 2937 C CA . THR A 1 362 ? 2.973 -24.156 -13.141 1 95.69 362 THR A CA 1
ATOM 2938 C C . THR A 1 362 ? 4.035 -23.078 -13.328 1 95.69 362 THR A C 1
ATOM 2940 O O . THR A 1 362 ? 4.57 -22.547 -12.352 1 95.69 362 THR A O 1
ATOM 2943 N N . THR A 1 363 ? 4.422 -22.828 -14.531 1 98 363 THR A N 1
ATOM 2944 C CA . THR A 1 363 ? 5.488 -21.859 -14.781 1 98 363 THR A CA 1
ATOM 2945 C C . THR A 1 363 ? 4.941 -20.625 -15.5 1 98 363 THR A C 1
ATOM 2947 O O . THR A 1 363 ? 3.838 -20.656 -16.047 1 98 363 THR A O 1
ATOM 2950 N N . ASP A 1 364 ? 5.578 -19.594 -15.43 1 97.94 364 ASP A N 1
ATOM 2951 C CA . ASP A 1 364 ? 5.273 -18.297 -16.016 1 97.94 364 ASP A CA 1
ATOM 2952 C C . ASP A 1 364 ? 6.539 -17.453 -16.156 1 97.94 364 ASP A C 1
ATOM 2954 O O . ASP A 1 364 ? 7.121 -17 -15.172 1 97.94 364 ASP A O 1
ATOM 2958 N N . MET A 1 365 ? 6.977 -17.297 -17.359 1 97.5 365 MET A N 1
ATOM 2959 C CA . MET A 1 365 ? 8.258 -16.641 -17.625 1 97.5 365 MET A CA 1
ATOM 2960 C C . MET A 1 365 ? 8.133 -15.664 -18.797 1 97.5 365 MET A C 1
ATOM 2962 O O . MET A 1 365 ? 7.504 -15.977 -19.797 1 97.5 365 MET A O 1
ATOM 2966 N N . THR A 1 366 ? 8.609 -14.484 -18.656 1 96.88 366 THR A N 1
ATOM 2967 C CA . THR A 1 366 ? 8.703 -13.523 -19.75 1 96.88 366 THR A CA 1
ATOM 2968 C C . THR A 1 366 ? 10.141 -13.039 -19.922 1 96.88 366 THR A C 1
ATOM 2970 O O . THR A 1 366 ? 10.836 -12.766 -18.938 1 96.88 366 THR A O 1
ATOM 2973 N N . ARG A 1 367 ? 10.617 -13.008 -21.156 1 97.38 367 ARG A N 1
ATOM 2974 C CA . ARG A 1 367 ? 11.914 -12.414 -21.484 1 97.38 367 ARG A CA 1
ATOM 2975 C C . ARG A 1 367 ? 11.812 -11.508 -22.703 1 97.38 367 ARG A C 1
ATOM 2977 O O . ARG A 1 367 ? 10.992 -11.742 -23.594 1 97.38 367 ARG A O 1
ATOM 2984 N N . SER A 1 368 ? 12.586 -10.508 -22.688 1 96.31 368 SER A N 1
ATOM 2985 C CA . SER A 1 368 ? 12.781 -9.594 -23.812 1 96.31 368 SER A CA 1
ATOM 2986 C C . SER A 1 368 ? 14.227 -9.617 -24.297 1 96.31 368 SER A C 1
ATOM 2988 O O . SER A 1 368 ? 15.156 -9.5 -23.5 1 96.31 368 SER A O 1
ATOM 2990 N N . PHE A 1 369 ? 14.391 -9.797 -25.594 1 96.38 369 PHE A N 1
ATOM 2991 C CA . PHE A 1 369 ? 15.703 -9.844 -26.219 1 96.38 369 PHE A CA 1
ATOM 2992 C C . PHE A 1 369 ? 15.781 -8.883 -27.406 1 96.38 369 PHE A C 1
ATOM 2994 O O . PHE A 1 369 ? 14.75 -8.398 -27.875 1 96.38 369 PHE A O 1
ATOM 3001 N N . HIS A 1 370 ? 16.984 -8.578 -27.797 1 96.12 370 HIS A N 1
ATOM 3002 C CA . HIS A 1 370 ? 17.281 -7.852 -29.016 1 96.12 370 HIS A CA 1
ATOM 3003 C C . HIS A 1 370 ? 18.359 -8.57 -29.828 1 96.12 370 HIS A C 1
ATOM 3005 O O . HIS A 1 370 ? 19.484 -8.758 -29.344 1 96.12 370 HIS A O 1
ATOM 3011 N N . PHE A 1 371 ? 18.125 -8.922 -31.094 1 95.75 371 PHE A N 1
ATOM 3012 C CA . PHE A 1 371 ? 19 -9.797 -31.844 1 95.75 371 PHE A CA 1
ATOM 3013 C C . PHE A 1 371 ? 19.938 -8.984 -32.75 1 95.75 371 PHE A C 1
ATOM 3015 O O . PHE A 1 371 ? 20.594 -9.531 -33.625 1 95.75 371 PHE A O 1
ATOM 3022 N N . GLY A 1 372 ? 19.938 -7.699 -32.562 1 95.75 372 GLY A N 1
ATOM 3023 C CA . GLY A 1 372 ? 20.812 -6.766 -33.25 1 95.75 372 GLY A CA 1
ATOM 3024 C C . GLY A 1 372 ? 21.391 -5.703 -32.312 1 95.75 372 GLY A C 1
ATOM 3025 O O . GLY A 1 372 ? 21.906 -6.02 -31.25 1 95.75 372 GLY A O 1
ATOM 3026 N N . ILE A 1 373 ? 21.375 -4.414 -32.844 1 96.38 373 ILE A N 1
ATOM 3027 C CA . ILE A 1 373 ? 21.922 -3.301 -32.062 1 96.38 373 ILE A CA 1
ATOM 3028 C C . ILE A 1 373 ? 20.766 -2.459 -31.516 1 96.38 373 ILE A C 1
ATOM 3030 O O . ILE A 1 373 ? 20.094 -1.751 -32.25 1 96.38 373 ILE A O 1
ATOM 3034 N N . PRO A 1 374 ? 20.641 -2.479 -30.203 1 96.25 374 PRO A N 1
ATOM 3035 C CA . PRO A 1 374 ? 19.531 -1.712 -29.609 1 96.25 374 PRO A CA 1
ATOM 3036 C C . PRO A 1 374 ? 19.797 -0.208 -29.594 1 96.25 374 PRO A C 1
ATOM 3038 O O . PRO A 1 374 ? 20.953 0.22 -29.578 1 96.25 374 PRO A O 1
ATOM 3041 N N . THR A 1 375 ? 18.766 0.607 -29.641 1 94.19 375 THR A N 1
ATOM 3042 C CA . THR A 1 375 ? 18.859 2.053 -29.469 1 94.19 375 THR A CA 1
ATOM 3043 C C . THR A 1 375 ? 19.078 2.412 -28 1 94.19 375 THR A C 1
ATOM 3045 O O . THR A 1 375 ? 18.859 1.58 -27.109 1 94.19 375 THR A O 1
ATOM 3048 N N . GLU A 1 376 ? 19.469 3.627 -27.797 1 94.62 376 GLU A N 1
ATOM 3049 C CA . GLU A 1 376 ? 19.656 4.098 -26.422 1 94.62 376 GLU A CA 1
ATOM 3050 C C . GLU A 1 376 ? 18.328 4.098 -25.656 1 94.62 376 GLU A C 1
ATOM 3052 O O . GLU A 1 376 ? 18.312 3.801 -24.453 1 94.62 376 GLU A O 1
ATOM 3057 N N . ALA A 1 377 ? 17.297 4.391 -26.344 1 90.69 377 ALA A N 1
ATOM 3058 C CA . ALA A 1 377 ? 15.977 4.406 -25.719 1 90.69 377 ALA A CA 1
ATOM 3059 C C . ALA A 1 377 ? 15.562 3.004 -25.281 1 90.69 377 ALA A C 1
ATOM 3061 O O . ALA A 1 377 ? 15 2.828 -24.203 1 90.69 377 ALA A O 1
ATOM 3062 N N . GLU A 1 378 ? 15.844 2.045 -26.125 1 93.75 378 GLU A N 1
ATOM 3063 C CA . GLU A 1 378 ? 15.555 0.654 -25.797 1 93.75 378 GLU A CA 1
ATOM 3064 C C . GLU A 1 378 ? 16.344 0.198 -24.578 1 93.75 378 GLU A C 1
ATOM 3066 O O . GLU A 1 378 ? 15.805 -0.47 -23.688 1 93.75 378 GLU A O 1
ATOM 3071 N N . LYS A 1 379 ? 17.594 0.605 -24.5 1 96.44 379 LYS A N 1
ATOM 3072 C CA . LYS A 1 379 ? 18.453 0.225 -23.391 1 96.44 379 LYS A CA 1
ATOM 3073 C C . LYS A 1 379 ? 17.969 0.862 -22.078 1 96.44 379 LYS A C 1
ATOM 3075 O O . LYS A 1 379 ? 17.969 0.22 -21.031 1 96.44 379 LYS A O 1
ATOM 3080 N N . ASP A 1 380 ? 17.594 2.088 -22.188 1 93.56 380 ASP A N 1
ATOM 3081 C CA . ASP A 1 380 ? 17.125 2.809 -21.016 1 93.56 380 ASP A CA 1
ATOM 3082 C C . ASP A 1 380 ? 15.875 2.15 -20.422 1 93.56 380 ASP A C 1
ATOM 3084 O O . ASP A 1 380 ? 15.812 1.891 -19.219 1 93.56 380 ASP A O 1
ATOM 3088 N N . ILE A 1 381 ? 14.938 1.832 -21.266 1 92.31 381 ILE A N 1
ATOM 3089 C CA . ILE A 1 381 ? 13.664 1.255 -20.844 1 92.31 381 ILE A CA 1
ATOM 3090 C C . ILE A 1 381 ? 13.891 -0.154 -20.297 1 92.31 381 ILE A C 1
ATOM 3092 O O . ILE A 1 381 ? 13.359 -0.517 -19.25 1 92.31 381 ILE A O 1
ATOM 3096 N N . TYR A 1 382 ? 14.68 -0.903 -21.047 1 96.38 382 TYR A N 1
ATOM 3097 C CA . TYR A 1 382 ? 14.992 -2.256 -20.594 1 96.38 382 TYR A CA 1
ATOM 3098 C C . TYR A 1 382 ? 15.625 -2.24 -19.219 1 96.38 382 TYR A C 1
ATOM 3100 O O . TYR A 1 382 ? 15.258 -3.035 -18.344 1 96.38 382 TYR A O 1
ATOM 3108 N N . THR A 1 383 ? 16.562 -1.344 -19.031 1 97.06 383 THR A N 1
ATOM 3109 C CA . THR A 1 383 ? 17.281 -1.271 -17.766 1 97.06 383 THR A CA 1
ATOM 3110 C C . THR A 1 383 ? 16.344 -0.88 -16.625 1 97.06 383 THR A C 1
ATOM 3112 O O . THR A 1 383 ? 16.422 -1.434 -15.531 1 97.06 383 THR A O 1
ATOM 3115 N N . ARG A 1 384 ? 15.445 0.01 -16.875 1 95.62 384 ARG A N 1
ATOM 3116 C CA . ARG A 1 384 ? 14.492 0.438 -15.852 1 95.62 384 ARG A CA 1
ATOM 3117 C C . ARG A 1 384 ? 13.555 -0.7 -15.469 1 95.62 384 ARG A C 1
ATOM 3119 O O . ARG A 1 384 ? 13.219 -0.863 -14.297 1 95.62 384 ARG A O 1
ATOM 3126 N N . VAL A 1 385 ? 13.109 -1.431 -16.438 1 97 385 VAL A N 1
ATOM 3127 C CA . VAL A 1 385 ? 12.25 -2.58 -16.156 1 97 385 VAL A CA 1
ATOM 3128 C C . VAL A 1 385 ? 13.031 -3.629 -15.367 1 97 385 VAL A C 1
ATOM 3130 O O . VAL A 1 385 ? 12.492 -4.238 -14.438 1 97 385 VAL A O 1
ATOM 3133 N N . LEU A 1 386 ? 14.273 -3.795 -15.742 1 98.31 386 LEU A N 1
ATOM 3134 C CA . LEU A 1 386 ? 15.125 -4.723 -15.008 1 98.31 386 LEU A CA 1
ATOM 3135 C C . LEU A 1 386 ? 15.297 -4.27 -13.562 1 98.31 386 LEU A C 1
ATOM 3137 O O . LEU A 1 386 ? 15.234 -5.086 -12.641 1 98.31 386 LEU A O 1
ATOM 3141 N N . MET A 1 387 ? 15.578 -2.975 -13.406 1 97.19 387 MET A N 1
ATOM 3142 C CA . MET A 1 387 ? 15.688 -2.428 -12.055 1 97.19 387 MET A CA 1
ATOM 3143 C C . MET A 1 387 ? 14.422 -2.705 -11.258 1 97.19 387 MET A C 1
ATOM 3145 O O . MET A 1 387 ? 14.492 -3.088 -10.086 1 97.19 387 MET A O 1
ATOM 3149 N N . ALA A 1 388 ? 13.281 -2.516 -11.883 1 97.81 388 ALA A N 1
ATOM 3150 C CA . ALA A 1 388 ? 12 -2.783 -11.242 1 97.81 388 ALA A CA 1
ATOM 3151 C C . ALA A 1 388 ? 11.914 -4.234 -10.781 1 97.81 388 ALA A C 1
ATOM 3153 O O . ALA A 1 388 ? 11.508 -4.512 -9.648 1 97.81 388 ALA A O 1
ATOM 3154 N N . HIS A 1 389 ? 12.281 -5.094 -11.617 1 98.62 389 HIS A N 1
ATOM 3155 C CA . HIS A 1 389 ? 12.266 -6.52 -11.312 1 98.62 389 HIS A CA 1
ATOM 3156 C C . HIS A 1 389 ? 13.195 -6.852 -10.156 1 98.62 389 HIS A C 1
ATOM 3158 O O . HIS A 1 389 ? 12.805 -7.543 -9.211 1 98.62 389 HIS A O 1
ATOM 3164 N N . ILE A 1 390 ? 14.422 -6.352 -10.227 1 98.19 390 ILE A N 1
ATOM 3165 C CA . ILE A 1 390 ? 15.438 -6.656 -9.227 1 98.19 390 ILE A CA 1
ATOM 3166 C C . ILE A 1 390 ? 15.016 -6.094 -7.871 1 98.19 390 ILE A C 1
ATOM 3168 O O . ILE A 1 390 ? 15.188 -6.754 -6.84 1 98.19 390 ILE A O 1
ATOM 3172 N N . ASN A 1 391 ? 14.477 -4.887 -7.859 1 97.31 391 ASN A N 1
ATOM 3173 C CA . ASN A 1 391 ? 14.039 -4.285 -6.602 1 97.31 391 ASN A CA 1
ATOM 3174 C C . ASN A 1 391 ? 13.055 -5.184 -5.863 1 97.31 391 ASN A C 1
ATOM 3176 O O . ASN A 1 391 ? 13.172 -5.387 -4.652 1 97.31 391 ASN A O 1
ATOM 3180 N N . MET A 1 392 ? 12.117 -5.719 -6.57 1 98 392 MET A N 1
ATOM 3181 C CA . MET A 1 392 ? 11.141 -6.605 -5.949 1 98 392 MET A CA 1
ATOM 3182 C C . MET A 1 392 ? 11.781 -7.938 -5.57 1 98 392 MET A C 1
ATOM 3184 O O . MET A 1 392 ? 11.539 -8.461 -4.48 1 98 392 MET A O 1
ATOM 3188 N N . ALA A 1 393 ? 12.578 -8.469 -6.422 1 98.19 393 ALA A N 1
ATOM 3189 C CA . ALA A 1 393 ? 13.172 -9.789 -6.227 1 98.19 393 ALA A CA 1
ATOM 3190 C C . ALA A 1 393 ? 14.07 -9.805 -4.996 1 98.19 393 ALA A C 1
ATOM 3192 O O . ALA A 1 393 ? 14.188 -10.836 -4.32 1 98.19 393 ALA A O 1
ATOM 3193 N N . LYS A 1 394 ? 14.742 -8.695 -4.719 1 96.56 394 LYS A N 1
ATOM 3194 C CA . LYS A 1 394 ? 15.711 -8.688 -3.627 1 96.56 394 LYS A CA 1
ATOM 3195 C C . LYS A 1 394 ? 15.102 -8.102 -2.355 1 96.56 394 LYS A C 1
ATOM 3197 O O . LYS A 1 394 ? 15.789 -7.957 -1.342 1 96.56 394 LYS A O 1
ATOM 3202 N N . LEU A 1 395 ? 13.93 -7.684 -2.396 1 97.19 395 LEU A N 1
ATOM 3203 C CA . LEU A 1 395 ? 13.297 -6.965 -1.295 1 97.19 395 LEU A CA 1
ATOM 3204 C C . LEU A 1 395 ? 13.211 -7.848 -0.053 1 97.19 395 LEU A C 1
ATOM 3206 O O . LEU A 1 395 ? 12.883 -9.031 -0.149 1 97.19 395 LEU A O 1
ATOM 3210 N N . VAL A 1 396 ? 13.492 -7.305 1.103 1 95.31 396 VAL A N 1
ATOM 3211 C CA . VAL A 1 396 ? 13.211 -7.855 2.422 1 95.31 396 VAL A CA 1
ATOM 3212 C C . VAL A 1 396 ? 12.094 -7.059 3.09 1 95.31 396 VAL A C 1
ATOM 3214 O O . VAL A 1 396 ? 12.094 -5.828 3.053 1 95.31 396 VAL A O 1
ATOM 3217 N N . TRP A 1 397 ? 11.102 -7.719 3.607 1 92.88 397 TRP A N 1
ATOM 3218 C CA . TRP A 1 397 ? 9.992 -7 4.227 1 92.88 397 TRP A CA 1
ATOM 3219 C C . TRP A 1 397 ? 9.484 -7.738 5.465 1 92.88 397 TRP A C 1
ATOM 3221 O O . TRP A 1 397 ? 9.703 -8.945 5.605 1 92.88 397 TRP A O 1
ATOM 3231 N N . PRO A 1 398 ? 8.867 -7.051 6.422 1 89 398 PRO A N 1
ATOM 3232 C CA . PRO A 1 398 ? 8.367 -7.711 7.629 1 89 398 PRO A CA 1
ATOM 3233 C C . PRO A 1 398 ? 7.148 -8.586 7.359 1 89 398 PRO A C 1
ATOM 3235 O O . PRO A 1 398 ? 6.309 -8.242 6.523 1 89 398 PRO A O 1
ATOM 3238 N N . GLU A 1 399 ? 7.039 -9.641 8.086 1 87.94 399 GLU A N 1
ATOM 3239 C CA . GLU A 1 399 ? 5.848 -10.484 8.031 1 87.94 399 GLU A CA 1
ATOM 3240 C C . GLU A 1 399 ? 4.586 -9.68 8.305 1 87.94 399 GLU A C 1
ATOM 3242 O O . GLU A 1 399 ? 4.609 -8.727 9.086 1 87.94 399 GLU A O 1
ATOM 3247 N N . GLY A 1 400 ? 3.52 -10.023 7.586 1 86.44 400 GLY A N 1
ATOM 3248 C CA . GLY A 1 400 ? 2.244 -9.352 7.789 1 86.44 400 GLY A CA 1
ATOM 3249 C C . GLY A 1 400 ? 1.917 -8.352 6.695 1 86.44 400 GLY A C 1
ATOM 3250 O O . GLY A 1 400 ? 0.778 -7.895 6.59 1 86.44 400 GLY A O 1
ATOM 3251 N N . ARG A 1 401 ? 2.887 -8.023 5.859 1 88.12 401 ARG A N 1
ATOM 3252 C CA . ARG A 1 401 ? 2.652 -7.086 4.77 1 88.12 401 ARG A CA 1
ATOM 3253 C C . ARG A 1 401 ? 2.016 -7.781 3.572 1 88.12 401 ARG A C 1
ATOM 3255 O O . ARG A 1 401 ? 2.271 -8.961 3.326 1 88.12 401 ARG A O 1
ATOM 3262 N N . THR A 1 402 ? 1.161 -7.023 2.816 1 89.25 402 THR A N 1
ATOM 3263 C CA . THR A 1 402 ? 0.54 -7.512 1.59 1 89.25 402 THR A CA 1
ATOM 3264 C C . THR A 1 402 ? 1.345 -7.082 0.367 1 89.25 402 THR A C 1
ATOM 3266 O O . THR A 1 402 ? 2.279 -6.285 0.482 1 89.25 402 THR A O 1
ATOM 3269 N N . GLY A 1 403 ? 0.991 -7.66 -0.757 1 91.81 403 GLY A N 1
ATOM 3270 C CA . GLY A 1 403 ? 1.624 -7.23 -1.994 1 91.81 403 GLY A CA 1
ATOM 3271 C C . GLY A 1 403 ? 1.362 -5.773 -2.324 1 91.81 403 GLY A C 1
ATOM 3272 O O . GLY A 1 403 ? 2.193 -5.113 -2.951 1 91.81 403 GLY A O 1
ATOM 3273 N N . HIS A 1 404 ? 0.243 -5.301 -1.9 1 87.94 404 HIS A N 1
ATOM 3274 C CA . HIS A 1 404 ? -0.092 -3.889 -2.045 1 87.94 404 HIS A CA 1
ATOM 3275 C C . HIS A 1 404 ? 0.921 -3.006 -1.326 1 87.94 404 HIS A C 1
ATOM 3277 O O . HIS A 1 404 ? 1.338 -1.974 -1.856 1 87.94 404 HIS A O 1
ATOM 3283 N N . ASP A 1 405 ? 1.378 -3.43 -0.215 1 88.94 405 ASP A N 1
ATOM 3284 C CA . ASP A 1 405 ? 2.273 -2.664 0.646 1 88.94 405 ASP A CA 1
ATOM 3285 C C . ASP A 1 405 ? 3.641 -2.48 -0.01 1 88.94 405 ASP A C 1
ATOM 3287 O O . ASP A 1 405 ? 4.332 -1.493 0.25 1 88.94 405 ASP A O 1
ATOM 3291 N N . ILE A 1 406 ? 3.977 -3.357 -0.885 1 94.62 406 ILE A N 1
ATOM 3292 C CA . ILE A 1 406 ? 5.371 -3.354 -1.313 1 94.62 406 ILE A CA 1
ATOM 3293 C C . ILE A 1 406 ? 5.453 -3.059 -2.809 1 94.62 406 ILE A C 1
ATOM 3295 O O . ILE A 1 406 ? 6.543 -2.928 -3.365 1 94.62 406 ILE A O 1
ATOM 3299 N N . ASP A 1 407 ? 4.355 -2.871 -3.498 1 94.81 407 ASP A N 1
ATOM 3300 C CA . ASP A 1 407 ? 4.266 -2.744 -4.949 1 94.81 407 ASP A CA 1
ATOM 3301 C C . ASP A 1 407 ? 5.113 -1.576 -5.449 1 94.81 407 ASP A C 1
ATOM 3303 O O . ASP A 1 407 ? 5.77 -1.679 -6.488 1 94.81 407 ASP A O 1
ATOM 3307 N N . ALA A 1 408 ? 5.113 -0.501 -4.734 1 95.38 408 ALA A N 1
ATOM 3308 C CA . ALA A 1 408 ? 5.773 0.728 -5.168 1 95.38 408 ALA A CA 1
ATOM 3309 C C . ALA A 1 408 ? 7.281 0.521 -5.309 1 95.38 408 ALA A C 1
ATOM 3311 O O . ALA A 1 408 ? 7.93 1.169 -6.133 1 95.38 408 ALA A O 1
ATOM 3312 N N . THR A 1 409 ? 7.875 -0.378 -4.539 1 96.19 409 THR A N 1
ATOM 3313 C CA . THR A 1 409 ? 9.312 -0.614 -4.578 1 96.19 409 THR A CA 1
ATOM 3314 C C . THR A 1 409 ? 9.742 -1.115 -5.953 1 96.19 409 THR A C 1
ATOM 3316 O O . THR A 1 409 ? 10.859 -0.838 -6.398 1 96.19 409 THR A O 1
ATOM 3319 N N . ALA A 1 410 ? 8.828 -1.759 -6.625 1 96.88 410 ALA A N 1
ATOM 3320 C CA . ALA A 1 410 ? 9.117 -2.236 -7.977 1 96.88 410 ALA A CA 1
ATOM 3321 C C . ALA A 1 410 ? 8.906 -1.13 -9.008 1 96.88 410 ALA A C 1
ATOM 3323 O O . ALA A 1 410 ? 9.672 -1.015 -9.969 1 96.88 410 ALA A O 1
ATOM 3324 N N . ARG A 1 411 ? 7.992 -0.305 -8.82 1 94.38 411 ARG A N 1
ATOM 3325 C CA . ARG A 1 411 ? 7.543 0.614 -9.867 1 94.38 411 ARG A CA 1
ATOM 3326 C C . ARG A 1 411 ? 8.406 1.873 -9.891 1 94.38 411 ARG A C 1
ATOM 3328 O O . ARG A 1 411 ? 8.461 2.572 -10.906 1 94.38 411 ARG A O 1
ATOM 3335 N N . GLU A 1 412 ? 9.062 2.146 -8.789 1 94.69 412 GLU A N 1
ATOM 3336 C CA . GLU A 1 412 ? 9.75 3.412 -8.555 1 94.69 412 GLU A CA 1
ATOM 3337 C C . GLU A 1 412 ? 10.727 3.734 -9.688 1 94.69 412 GLU A C 1
ATOM 3339 O O . GLU A 1 412 ? 10.781 4.871 -10.148 1 94.69 412 GLU A O 1
ATOM 3344 N N . PRO A 1 413 ? 11.516 2.779 -10.234 1 94.31 413 PRO A N 1
ATOM 3345 C CA . PRO A 1 413 ? 12.477 3.107 -11.297 1 94.31 413 PRO A CA 1
ATOM 3346 C C . PRO A 1 413 ? 11.805 3.65 -12.555 1 94.31 413 PRO A C 1
ATOM 3348 O O . PRO A 1 413 ? 12.383 4.484 -13.258 1 94.31 413 PRO A O 1
ATOM 3351 N N . LEU A 1 414 ? 10.641 3.178 -12.859 1 92 414 LEU A N 1
ATOM 3352 C CA . LEU A 1 414 ? 9.898 3.686 -14.008 1 92 414 LEU A CA 1
ATOM 3353 C C . LEU A 1 414 ? 9.242 5.023 -13.688 1 92 414 LEU A C 1
ATOM 3355 O O . LEU A 1 414 ? 9.172 5.91 -14.539 1 92 414 LEU A O 1
ATOM 3359 N N . TRP A 1 415 ? 8.781 5.164 -12.469 1 90.81 415 TRP A N 1
ATOM 3360 C CA . TRP A 1 415 ? 8.148 6.406 -12.039 1 90.81 415 TRP A CA 1
ATOM 3361 C C . TRP A 1 415 ? 9.117 7.578 -12.164 1 90.81 415 TRP A C 1
ATOM 3363 O O . TRP A 1 415 ? 8.711 8.703 -12.469 1 90.81 415 TRP A O 1
ATOM 3373 N N . GLU A 1 416 ? 10.352 7.301 -11.922 1 89.12 416 GLU A N 1
ATOM 3374 C CA . GLU A 1 416 ? 11.375 8.336 -12.023 1 89.12 416 GLU A CA 1
ATOM 3375 C C . GLU A 1 416 ? 11.375 8.992 -13.398 1 89.12 416 GLU A C 1
ATOM 3377 O O . GLU A 1 416 ? 11.766 10.148 -13.547 1 89.12 416 GLU A O 1
ATOM 3382 N N . LEU A 1 417 ? 10.852 8.242 -14.398 1 86.88 417 LEU A N 1
ATOM 3383 C CA . LEU A 1 417 ? 10.805 8.75 -15.766 1 86.88 417 LEU A CA 1
ATOM 3384 C C . LEU A 1 417 ? 9.391 9.141 -16.156 1 86.88 417 LEU A C 1
ATOM 3386 O O . LEU A 1 417 ? 9.133 9.477 -17.312 1 86.88 417 LEU A O 1
ATOM 3390 N N . GLY A 1 418 ? 8.547 9.047 -15.18 1 86.81 418 GLY A N 1
ATOM 3391 C CA . GLY A 1 418 ? 7.152 9.312 -15.5 1 86.81 418 GLY A CA 1
ATOM 3392 C C . GLY A 1 418 ? 6.484 8.18 -16.25 1 86.81 418 GLY A C 1
ATOM 3393 O O . GLY A 1 418 ? 5.57 8.406 -17.047 1 86.81 418 GLY A O 1
ATOM 3394 N N . LEU A 1 419 ? 7.047 7.004 -16.141 1 86.94 419 LEU A N 1
ATOM 3395 C CA . LEU A 1 419 ? 6.5 5.816 -16.781 1 86.94 419 LEU A CA 1
ATOM 3396 C C . LEU A 1 419 ? 5.867 4.879 -15.766 1 86.94 419 LEU A C 1
ATOM 3398 O O . LEU A 1 419 ? 6.184 4.949 -14.57 1 86.94 419 LEU A O 1
ATOM 3402 N N . ASP A 1 420 ? 4.93 4.082 -16.203 1 86.69 420 ASP A N 1
ATOM 3403 C CA . ASP A 1 420 ? 4.273 3.064 -15.383 1 86.69 420 ASP A CA 1
ATOM 3404 C C . ASP A 1 420 ? 3.77 1.909 -16.234 1 86.69 420 ASP A C 1
ATOM 3406 O O . ASP A 1 420 ? 3.992 1.888 -17.453 1 86.69 420 ASP A O 1
ATOM 3410 N N . TYR A 1 421 ? 3.348 0.922 -15.648 1 83.38 421 TYR A N 1
ATOM 3411 C CA . TYR A 1 421 ? 2.701 -0.172 -16.375 1 83.38 421 TYR A CA 1
ATOM 3412 C C . TYR A 1 421 ? 1.361 -0.523 -15.734 1 83.38 421 TYR A C 1
ATOM 3414 O O . TYR A 1 421 ? 1.171 -0.34 -14.531 1 83.38 421 TYR A O 1
ATOM 3422 N N . SER A 1 422 ? 0.456 -1.096 -16.438 1 75.31 422 SER A N 1
ATOM 3423 C CA . SER A 1 422 ? -0.946 -1.177 -16.031 1 75.31 422 SER A CA 1
ATOM 3424 C C . SER A 1 422 ? -1.251 -2.508 -15.352 1 75.31 422 SER A C 1
ATOM 3426 O O . SER A 1 422 ? -2.256 -2.635 -14.648 1 75.31 422 SER A O 1
ATOM 3428 N N . HIS A 1 423 ? -0.456 -3.457 -15.594 1 81.44 423 HIS A N 1
ATOM 3429 C CA . HIS A 1 423 ? -0.729 -4.754 -14.984 1 81.44 423 HIS A CA 1
ATOM 3430 C C . HIS A 1 423 ? -0.07 -4.871 -13.617 1 81.44 423 HIS A C 1
ATOM 3432 O O . HIS A 1 423 ? 0.711 -4.004 -13.219 1 81.44 423 HIS A O 1
ATOM 3438 N N . GLU A 1 424 ? -0.45 -5.91 -12.922 1 88.62 424 GLU A N 1
ATOM 3439 C CA . GLU A 1 424 ? 0.144 -6.156 -11.609 1 88.62 424 GLU A CA 1
ATOM 3440 C C . GLU A 1 424 ? 1.636 -6.453 -11.727 1 88.62 424 GLU A C 1
ATOM 3442 O O . GLU A 1 424 ? 2.092 -6.977 -12.742 1 88.62 424 GLU A O 1
ATOM 3447 N N . THR A 1 425 ? 2.342 -6.059 -10.703 1 95.19 425 THR A N 1
ATOM 3448 C CA . THR A 1 425 ? 3.754 -6.418 -10.625 1 95.19 425 THR A CA 1
ATOM 3449 C C . THR A 1 425 ? 3.92 -7.93 -10.5 1 95.19 425 THR A C 1
ATOM 3451 O O . THR A 1 425 ? 4.918 -8.492 -10.953 1 95.19 425 THR A O 1
ATOM 3454 N N . GLY A 1 426 ? 2.885 -8.484 -9.852 1 95.06 426 GLY A N 1
ATOM 3455 C CA . GLY A 1 426 ? 2.912 -9.93 -9.734 1 95.06 426 GLY A CA 1
ATOM 3456 C C . GLY A 1 426 ? 1.611 -10.508 -9.211 1 95.06 426 GLY A C 1
ATOM 3457 O O . GLY A 1 426 ? 0.766 -9.781 -8.688 1 95.06 426 GLY A O 1
ATOM 3458 N N . HIS A 1 427 ? 1.439 -11.797 -9.406 1 93.56 427 HIS A N 1
ATOM 3459 C CA . HIS A 1 427 ? 0.292 -12.547 -8.914 1 93.56 427 HIS A CA 1
ATOM 3460 C C . HIS A 1 427 ? 0.713 -13.922 -8.398 1 93.56 427 HIS A C 1
ATOM 3462 O O . HIS A 1 427 ? 1.79 -14.414 -8.742 1 93.56 427 HIS A O 1
ATOM 3468 N N . GLY A 1 428 ? -0.137 -14.438 -7.539 1 96 428 GLY A N 1
ATOM 3469 C CA . GLY A 1 428 ? 0.124 -15.789 -7.078 1 96 428 GLY A CA 1
ATOM 3470 C C . GLY A 1 428 ? 0.059 -16.828 -8.188 1 96 428 GLY A C 1
ATOM 3471 O O . GLY A 1 428 ? -0.628 -16.625 -9.188 1 96 428 GLY A O 1
ATOM 3472 N N . ILE A 1 429 ? 0.78 -17.922 -8.008 1 96.56 429 ILE A N 1
ATOM 3473 C CA . ILE A 1 429 ? 0.787 -19.016 -8.969 1 96.56 429 ILE A CA 1
ATOM 3474 C C . ILE A 1 429 ? 0.549 -20.344 -8.25 1 96.56 429 ILE A C 1
ATOM 3476 O O . ILE A 1 429 ? 1.074 -20.562 -7.152 1 96.56 429 ILE A O 1
ATOM 3480 N N . GLY A 1 430 ? -0.2 -21.172 -8.859 1 96.38 430 GLY A N 1
ATOM 3481 C CA . GLY A 1 430 ? -0.591 -22.438 -8.258 1 96.38 430 GLY A CA 1
ATOM 3482 C C . GLY A 1 430 ? 0.356 -23.562 -8.586 1 96.38 430 GLY A C 1
ATOM 3483 O O . GLY A 1 430 ? 1.216 -23.438 -9.453 1 96.38 430 GLY A O 1
ATOM 3484 N N . ALA A 1 431 ? 0.265 -24.625 -7.871 1 97.25 431 ALA A N 1
ATOM 3485 C CA . ALA A 1 431 ? 0.966 -25.875 -8.109 1 97.25 431 ALA A CA 1
ATOM 3486 C C . ALA A 1 431 ? 0.138 -26.812 -8.984 1 97.25 431 ALA A C 1
ATOM 3488 O O . ALA A 1 431 ? -0.769 -27.5 -8.5 1 97.25 431 ALA A O 1
ATOM 3489 N N . TYR A 1 432 ? 0.595 -26.906 -10.242 1 97.06 432 TYR A N 1
ATOM 3490 C CA . TYR A 1 432 ? -0.298 -27.562 -11.195 1 97.06 432 TYR A CA 1
ATOM 3491 C C . TYR A 1 432 ? -1.733 -27.078 -11.016 1 97.06 432 TYR A C 1
ATOM 3493 O O . TYR A 1 432 ? -2.641 -27.891 -10.805 1 97.06 432 TYR A O 1
ATOM 3501 N N . GLY A 1 433 ? -1.816 -25.812 -11.016 1 95.81 433 GLY A N 1
ATOM 3502 C CA . GLY A 1 433 ? -3.023 -25.047 -10.742 1 95.81 433 GLY A CA 1
ATOM 3503 C C . GLY A 1 433 ? -3.127 -23.797 -11.578 1 95.81 433 GLY A C 1
ATOM 3504 O O . GLY A 1 433 ? -2.643 -23.75 -12.711 1 95.81 433 GLY A O 1
ATOM 3505 N N . GLY A 1 434 ? -3.799 -22.859 -11.078 1 94.06 434 GLY A N 1
ATOM 3506 C CA . GLY A 1 434 ? -3.963 -21.625 -11.836 1 94.06 434 GLY A CA 1
ATOM 3507 C C . GLY A 1 434 ? -2.668 -20.859 -12.016 1 94.06 434 GLY A C 1
ATOM 3508 O O . GLY A 1 434 ? -1.879 -20.734 -11.078 1 94.06 434 GLY A O 1
ATOM 3509 N N . VAL A 1 435 ? -2.488 -20.391 -13.281 1 94.25 435 VAL A N 1
ATOM 3510 C CA . VAL A 1 435 ? -1.356 -19.484 -13.492 1 94.25 435 VAL A CA 1
ATOM 3511 C C . VAL A 1 435 ? -1.529 -18.234 -12.648 1 94.25 435 VAL A C 1
ATOM 3513 O O . VAL A 1 435 ? -0.545 -17.625 -12.227 1 94.25 435 VAL A O 1
ATOM 3516 N N . ILE A 1 436 ? -2.752 -17.906 -12.43 1 91.62 436 ILE A N 1
ATOM 3517 C CA . ILE A 1 436 ? -3.105 -16.891 -11.43 1 91.62 436 ILE A CA 1
ATOM 3518 C C . ILE A 1 436 ? -3.807 -17.562 -10.25 1 91.62 436 ILE A C 1
ATOM 3520 O O . ILE A 1 436 ? -4.832 -18.219 -10.422 1 91.62 436 ILE A O 1
ATOM 3524 N N . GLU A 1 437 ? -3.26 -17.438 -9.164 1 92.12 437 GLU A N 1
ATOM 3525 C CA . GLU A 1 437 ? -3.83 -18.047 -7.961 1 92.12 437 GLU A CA 1
ATOM 3526 C C . GLU A 1 437 ? -3.895 -17.031 -6.812 1 92.12 437 GLU A C 1
ATOM 3528 O O . GLU A 1 437 ? -2.939 -16.297 -6.578 1 92.12 437 GLU A O 1
ATOM 3533 N N . GLY A 1 438 ? -5.031 -16.953 -6.207 1 88.19 438 GLY A N 1
ATOM 3534 C CA . GLY A 1 438 ? -5.164 -16.141 -5.008 1 88.19 438 GLY A CA 1
ATOM 3535 C C . GLY A 1 438 ? -5.16 -16.969 -3.729 1 88.19 438 GLY A C 1
ATOM 3536 O O . GLY A 1 438 ? -5.188 -18.188 -3.773 1 88.19 438 GLY A O 1
ATOM 3537 N N . PRO A 1 439 ? -5.105 -16.375 -2.582 1 89.25 439 PRO A N 1
ATOM 3538 C CA . PRO A 1 439 ? -4.996 -14.93 -2.41 1 89.25 439 PRO A CA 1
ATOM 3539 C C . PRO A 1 439 ? -3.568 -14.422 -2.59 1 89.25 439 PRO A C 1
ATOM 3541 O O . PRO A 1 439 ? -2.637 -15.219 -2.715 1 89.25 439 PRO A O 1
ATOM 3544 N N . GLY A 1 440 ? -3.438 -13.141 -2.66 1 84.5 440 GLY A N 1
ATOM 3545 C CA . GLY A 1 440 ? -2.141 -12.484 -2.766 1 84.5 440 GLY A CA 1
ATOM 3546 C C . GLY A 1 440 ? -1.863 -11.93 -4.148 1 84.5 440 GLY A C 1
ATOM 3547 O O . GLY A 1 440 ? -2.086 -12.602 -5.152 1 84.5 440 GLY A O 1
ATOM 3548 N N . ARG A 1 441 ? -1.641 -10.812 -4.266 1 89.12 441 ARG A N 1
ATOM 3549 C CA . ARG A 1 441 ? -1.234 -10.055 -5.449 1 89.12 441 ARG A CA 1
ATOM 3550 C C . ARG A 1 441 ? -0.225 -8.977 -5.086 1 89.12 441 ARG A C 1
ATOM 3552 O O . ARG A 1 441 ? -0.186 -8.516 -3.941 1 89.12 441 ARG A O 1
ATOM 3559 N N . ILE A 1 442 ? 0.642 -8.742 -5.969 1 94.19 442 ILE A N 1
ATOM 3560 C CA . ILE A 1 442 ? 1.54 -7.605 -5.789 1 94.19 442 ILE A CA 1
ATOM 3561 C C . ILE A 1 442 ? 1.115 -6.461 -6.699 1 94.19 442 ILE A C 1
ATOM 3563 O O . ILE A 1 442 ? 1.526 -6.398 -7.863 1 94.19 442 ILE A O 1
ATOM 3567 N N . SER A 1 443 ? 0.243 -5.621 -6.113 1 88.56 443 SER A N 1
ATOM 3568 C CA . SER A 1 443 ? -0.298 -4.508 -6.887 1 88.56 443 SER A CA 1
ATOM 3569 C C . SER A 1 443 ? -0.967 -3.479 -5.984 1 88.56 443 SER A C 1
ATOM 3571 O O . SER A 1 443 ? -1.641 -3.84 -5.016 1 88.56 443 SER A O 1
ATOM 3573 N N . SER A 1 444 ? -0.624 -2.191 -6.191 1 74.69 444 SER A N 1
ATOM 3574 C CA . SER A 1 444 ? -1.304 -1.124 -5.465 1 74.69 444 SER A CA 1
ATOM 3575 C C . SER A 1 444 ? -2.518 -0.617 -6.238 1 74.69 444 SER A C 1
ATOM 3577 O O . SER A 1 444 ? -3.254 0.245 -5.75 1 74.69 444 SER A O 1
ATOM 3579 N N . THR A 1 445 ? -2.535 -0.85 -7.523 1 57.47 445 THR A N 1
ATOM 3580 C CA . THR A 1 445 ? -3.641 -0.357 -8.336 1 57.47 445 THR A CA 1
ATOM 3581 C C . THR A 1 445 ? -4.871 -1.246 -8.18 1 57.47 445 THR A C 1
ATOM 3583 O O . THR A 1 445 ? -4.746 -2.463 -8.016 1 57.47 445 THR A O 1
ATOM 3586 N N . TYR A 1 446 ? -5.695 -0.716 -7.457 1 48.34 446 TYR A N 1
ATOM 3587 C CA . TYR A 1 446 ? -6.93 -1.494 -7.418 1 48.34 446 TYR A CA 1
ATOM 3588 C C . TYR A 1 446 ? -7.336 -1.941 -8.812 1 48.34 446 TYR A C 1
ATOM 3590 O O . TYR A 1 446 ? -8.438 -2.471 -9.008 1 48.34 446 TYR A O 1
ATOM 3598 N N . ALA A 1 447 ? -6.395 -1.374 -9.758 1 39.47 447 ALA A N 1
ATOM 3599 C CA . ALA A 1 447 ? -6.816 -1.568 -11.148 1 39.47 447 ALA A CA 1
ATOM 3600 C C . ALA A 1 447 ? -7.305 -2.996 -11.375 1 39.47 447 ALA A C 1
ATOM 3602 O O . ALA A 1 447 ? -8.25 -3.221 -12.133 1 39.47 447 ALA A O 1
ATOM 3603 N N . ASP A 1 448 ? -6.289 -3.781 -11.008 1 36.84 448 ASP A N 1
ATOM 3604 C CA . ASP A 1 448 ? -6.336 -4.988 -11.828 1 36.84 448 ASP A CA 1
ATOM 3605 C C . ASP A 1 448 ? -7.676 -5.703 -11.672 1 36.84 448 ASP A C 1
ATOM 3607 O O . ASP A 1 448 ? -8 -6.598 -12.453 1 36.84 448 ASP A O 1
ATOM 3611 N N . PHE A 1 449 ? -7.977 -5.809 -10.43 1 34.12 449 PHE A N 1
ATOM 3612 C CA . PHE A 1 449 ? -9.227 -6.492 -10.742 1 34.12 449 PHE A CA 1
ATOM 3613 C C . PHE A 1 449 ? -10.094 -5.641 -11.656 1 34.12 449 PHE A C 1
ATOM 3615 O O . PHE A 1 449 ? -10.891 -6.168 -12.43 1 34.12 449 PHE A O 1
ATOM 3622 N N . ILE A 1 450 ? -9.75 -4.199 -11.461 1 32.28 450 ILE A N 1
ATOM 3623 C CA . ILE A 1 450 ? -10.5 -3.25 -12.273 1 32.28 450 ILE A CA 1
ATOM 3624 C C . ILE A 1 450 ? -9.688 -2.869 -13.508 1 32.28 450 ILE A C 1
ATOM 3626 O O . ILE A 1 450 ? -10.203 -2.242 -14.43 1 32.28 450 ILE A O 1
ATOM 3630 N N . SER A 1 451 ? -8.438 -2.791 -13.461 1 29.62 451 SER A N 1
ATOM 3631 C CA . SER A 1 451 ? -7.625 -2.146 -14.484 1 29.62 451 SER A CA 1
ATOM 3632 C C . SER A 1 451 ? -7.891 -2.744 -15.859 1 29.62 451 SER A C 1
ATOM 3634 O O . SER A 1 451 ? -7.617 -2.111 -16.875 1 29.62 451 SER A O 1
ATOM 3636 N N . ASP A 1 452 ? -7.695 -3.953 -15.945 1 29.61 452 ASP A N 1
ATOM 3637 C CA . ASP A 1 452 ? -7.828 -4.32 -17.344 1 29.61 452 ASP A CA 1
ATOM 3638 C C . ASP A 1 452 ? -9.094 -3.729 -17.953 1 29.61 452 ASP A C 1
ATOM 3640 O O . ASP A 1 452 ? -9.438 -4.023 -19.109 1 29.61 452 ASP A O 1
ATOM 3644 N N . VAL A 1 453 ? -10.047 -3.229 -17.109 1 28.31 453 VAL A N 1
ATOM 3645 C CA . VAL A 1 453 ? -11.172 -2.498 -17.688 1 28.31 453 VAL A CA 1
ATOM 3646 C C . VAL A 1 453 ? -10.852 -1.006 -17.719 1 28.31 453 VAL A C 1
ATOM 3648 O O . VAL A 1 453 ? -10.672 -0.375 -16.688 1 28.31 453 VAL A O 1
ATOM 3651 N N . PRO A 1 454 ? -10.195 -0.487 -18.703 1 28.02 454 PRO A N 1
ATOM 3652 C CA . PRO A 1 454 ? -10.148 0.97 -18.844 1 28.02 454 PRO A CA 1
ATOM 3653 C C . PRO A 1 454 ? -11.289 1.668 -18.109 1 28.02 454 PRO A C 1
ATOM 3655 O O . PRO A 1 454 ? -11.227 2.873 -17.859 1 28.02 454 PRO A O 1
ATOM 3658 N N . PHE A 1 455 ? -12.414 1.026 -18.047 1 27.45 455 PHE A N 1
ATOM 3659 C CA . PHE A 1 455 ? -13.719 1.627 -17.781 1 27.45 455 PHE A CA 1
ATOM 3660 C C . PHE A 1 455 ? -13.828 2.037 -16.312 1 27.45 455 PHE A C 1
ATOM 3662 O O . PHE A 1 455 ? -14.703 2.826 -15.945 1 27.45 455 PHE A O 1
ATOM 3669 N N . TYR A 1 456 ? -13.086 1.399 -15.562 1 30.25 456 TYR A N 1
ATOM 3670 C CA . TYR A 1 456 ? -13.422 1.908 -14.234 1 30.25 456 TYR A CA 1
ATOM 3671 C C . TYR A 1 456 ? -13.07 3.387 -14.117 1 30.25 456 TYR A C 1
ATOM 3673 O O . TYR A 1 456 ? -13.656 4.105 -13.305 1 30.25 456 TYR A O 1
ATOM 3681 N N . ALA A 1 457 ? -12.047 3.699 -14.75 1 30.5 457 ALA A N 1
ATOM 3682 C CA . ALA A 1 457 ? -11.977 5.156 -14.789 1 30.5 457 ALA A CA 1
ATOM 3683 C C . ALA A 1 457 ? -13.25 5.754 -15.375 1 30.5 457 ALA A C 1
ATOM 3685 O O . ALA A 1 457 ? -13.641 6.867 -15.023 1 30.5 457 ALA A O 1
ATOM 3686 N N . ALA A 1 458 ? -13.742 5.121 -16.422 1 28.23 458 ALA A N 1
ATOM 3687 C CA . ALA A 1 458 ? -14.875 5.758 -17.094 1 28.23 458 ALA A CA 1
ATOM 3688 C C . ALA A 1 458 ? -16.156 5.574 -16.297 1 28.23 458 ALA A C 1
ATOM 3690 O O . ALA A 1 458 ? -17.094 6.375 -16.406 1 28.23 458 ALA A O 1
ATOM 3691 N N . ILE A 1 459 ? -16.469 4.352 -15.945 1 30.36 459 ILE A N 1
ATOM 3692 C CA . ILE A 1 459 ? -17.812 4.227 -15.383 1 30.36 459 ILE A CA 1
ATOM 3693 C C . ILE A 1 459 ? -17.844 4.863 -13.992 1 30.36 459 ILE A C 1
ATOM 3695 O O . ILE A 1 459 ? -18.922 5.223 -13.5 1 30.36 459 ILE A O 1
ATOM 3699 N N . PHE A 1 460 ? -16.828 4.473 -13.203 1 31.91 460 PHE A N 1
ATOM 3700 C CA . PHE A 1 460 ? -16.953 5.281 -12 1 31.91 460 PHE A CA 1
ATOM 3701 C C . PHE A 1 460 ? -16.5 6.711 -12.258 1 31.91 460 PHE A C 1
ATOM 3703 O O . PHE A 1 460 ? -15.453 6.941 -12.844 1 31.91 460 PHE A O 1
ATOM 3710 N N . SER A 1 461 ? -17.453 7.434 -12.594 1 30.36 461 SER A N 1
ATOM 3711 C CA . SER A 1 461 ? -17.156 8.859 -12.703 1 30.36 461 SER A CA 1
ATOM 3712 C C . SER A 1 461 ? -16.016 9.258 -11.789 1 30.36 461 SER A C 1
ATOM 3714 O O . SER A 1 461 ? -15.727 8.578 -10.805 1 30.36 461 SER A O 1
ATOM 3716 N N . GLU A 1 462 ? -15 9.984 -12.289 1 33.38 462 GLU A N 1
ATOM 3717 C CA . GLU A 1 462 ? -14.023 10.719 -11.492 1 33.38 462 GLU A CA 1
ATOM 3718 C C . GLU A 1 462 ? -14.469 10.828 -10.039 1 33.38 462 GLU A C 1
ATOM 3720 O O . GLU A 1 462 ? -13.641 10.953 -9.133 1 33.38 462 GLU A O 1
ATOM 3725 N N . GLU A 1 463 ? -15.742 10.898 -9.859 1 33.59 463 GLU A N 1
ATOM 3726 C CA . GLU A 1 463 ? -16.391 11.25 -8.594 1 33.59 463 GLU A CA 1
ATOM 3727 C C . GLU A 1 463 ? -16.438 10.047 -7.652 1 33.59 463 GLU A C 1
ATOM 3729 O O . GLU A 1 463 ? -16.625 10.203 -6.445 1 33.59 463 GLU A O 1
ATOM 3734 N N . GLU A 1 464 ? -16.625 8.828 -8.211 1 36.09 464 GLU A N 1
ATOM 3735 C CA . GLU A 1 464 ? -16.812 7.691 -7.309 1 36.09 464 GLU A CA 1
ATOM 3736 C C . GLU A 1 464 ? -15.469 7.09 -6.895 1 36.09 464 GLU A C 1
ATOM 3738 O O . GLU A 1 464 ? -14.656 6.723 -7.746 1 36.09 464 GLU A O 1
ATOM 3743 N N . ASN A 1 465 ? -14.875 7.555 -5.918 1 36.78 465 ASN A N 1
ATOM 3744 C CA . ASN A 1 465 ? -13.602 7.246 -5.273 1 36.78 465 ASN A CA 1
ATOM 3745 C C . ASN A 1 465 ? -13.367 5.738 -5.203 1 36.78 465 ASN A C 1
ATOM 3747 O O . ASN A 1 465 ? -13.805 5.078 -4.266 1 36.78 465 ASN A O 1
ATOM 3751 N N . ILE A 1 466 ? -13.289 5.047 -6.312 1 39.88 466 ILE A N 1
ATOM 3752 C CA . ILE A 1 466 ? -12.953 3.643 -6.52 1 39.88 466 ILE A CA 1
ATOM 3753 C C . ILE A 1 466 ? -11.812 3.244 -5.578 1 39.88 466 ILE A C 1
ATOM 3755 O O . ILE A 1 466 ? -11.531 2.057 -5.402 1 39.88 466 ILE A O 1
ATOM 3759 N N . TYR A 1 467 ? -10.977 4.223 -5.242 1 39.66 467 TYR A N 1
ATOM 3760 C CA . TYR A 1 467 ? -9.805 3.961 -4.414 1 39.66 467 TYR A CA 1
ATOM 3761 C C . TYR A 1 467 ? -10.203 3.381 -3.064 1 39.66 467 TYR A C 1
ATOM 3763 O O . TYR A 1 467 ? -9.352 2.938 -2.291 1 39.66 467 TYR A O 1
ATOM 3771 N N . LYS A 1 468 ? -11.727 3.355 -2.969 1 45.59 468 LYS A N 1
ATOM 3772 C CA . LYS A 1 468 ? -12.164 3.107 -1.596 1 45.59 468 LYS A CA 1
ATOM 3773 C C . LYS A 1 468 ? -12.375 1.618 -1.348 1 45.59 468 LYS A C 1
ATOM 3775 O O . LYS A 1 468 ? -12.625 1.202 -0.214 1 45.59 468 LYS A O 1
ATOM 3780 N N . PHE A 1 469 ? -12.273 0.848 -2.475 1 46.12 469 PHE A N 1
ATOM 3781 C CA . PHE A 1 469 ? -12.641 -0.499 -2.057 1 46.12 469 PHE A CA 1
ATOM 3782 C C . PHE A 1 469 ? -11.453 -1.447 -2.168 1 46.12 469 PHE A C 1
ATOM 3784 O O . PHE A 1 469 ? -11.031 -1.796 -3.273 1 46.12 469 PHE A O 1
ATOM 3791 N N . PRO A 1 470 ? -10.734 -1.515 -1 1 52.44 470 PRO A N 1
ATOM 3792 C CA . PRO A 1 470 ? -9.648 -2.498 -1.037 1 52.44 470 PRO A CA 1
ATOM 3793 C C . PRO A 1 470 ? -10.117 -3.875 -1.503 1 52.44 470 PRO A C 1
ATOM 3795 O O . PRO A 1 470 ? -11.305 -4.199 -1.388 1 52.44 470 PRO A O 1
ATOM 3798 N N . ASP A 1 471 ? -9.32 -4.621 -2.293 1 61.81 471 ASP A N 1
ATOM 3799 C CA . ASP A 1 471 ? -9.555 -6.027 -2.604 1 61.81 471 ASP A CA 1
ATOM 3800 C C . ASP A 1 471 ? -9.906 -6.816 -1.345 1 61.81 471 ASP A C 1
ATOM 3802 O O . ASP A 1 471 ? -9.086 -6.941 -0.435 1 61.81 471 ASP A O 1
ATOM 3806 N N . PRO A 1 472 ? -11.172 -7.184 -1.26 1 61.28 472 PRO A N 1
ATOM 3807 C CA . PRO A 1 472 ? -11.578 -7.887 -0.042 1 61.28 472 PRO A CA 1
ATOM 3808 C C . PRO A 1 472 ? -10.773 -9.164 0.201 1 61.28 472 PRO A C 1
ATOM 3810 O O . PRO A 1 472 ? -10.836 -9.742 1.288 1 61.28 472 PRO A O 1
ATOM 3813 N N . THR A 1 473 ? -10.008 -9.484 -0.792 1 66.88 473 THR A N 1
ATOM 3814 C CA . THR A 1 473 ? -9.281 -10.734 -0.642 1 66.88 473 THR A CA 1
ATOM 3815 C C . THR A 1 473 ? -7.797 -10.477 -0.388 1 66.88 473 THR A C 1
ATOM 3817 O O . THR A 1 473 ? -6.988 -11.406 -0.391 1 66.88 473 THR A O 1
ATOM 3820 N N . GLU A 1 474 ? -7.512 -9.211 -0.18 1 79.19 474 GLU A N 1
ATOM 3821 C CA . GLU A 1 474 ? -6.113 -8.922 0.122 1 79.19 474 GLU A CA 1
ATOM 3822 C C . GLU A 1 474 ? -5.629 -9.734 1.321 1 79.19 474 GLU A C 1
ATOM 3824 O O . GLU A 1 474 ? -6.348 -9.875 2.311 1 79.19 474 GLU A O 1
ATOM 3829 N N . TYR A 1 475 ? -4.496 -10.273 1.177 1 87 475 TYR A N 1
ATOM 3830 C CA . TYR A 1 475 ? -3.943 -11.188 2.17 1 87 475 TYR A CA 1
ATOM 3831 C C . TYR A 1 475 ? -2.434 -11.008 2.295 1 87 475 TYR A C 1
ATOM 3833 O O . TYR A 1 475 ? -1.742 -10.812 1.293 1 87 475 TYR A O 1
ATOM 3841 N N . PRO A 1 476 ? -1.912 -11.039 3.551 1 89.75 476 PRO A N 1
ATOM 3842 C CA . PRO A 1 476 ? -0.463 -10.906 3.719 1 89.75 476 PRO A CA 1
ATOM 3843 C C . PRO A 1 476 ? 0.314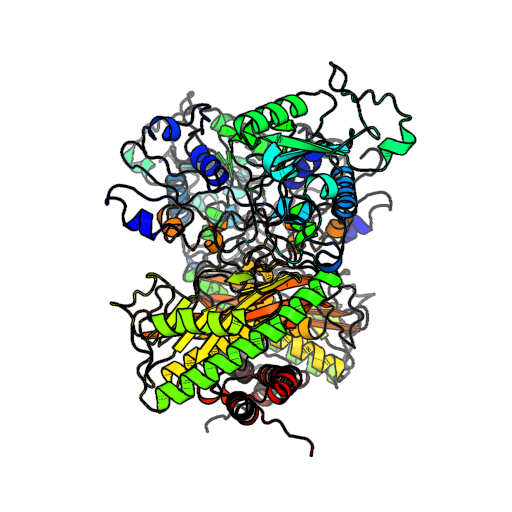 -12 2.984 1 89.75 476 PRO A C 1
ATOM 3845 O O . PRO A 1 476 ? -0.131 -13.148 2.93 1 89.75 476 PRO A O 1
ATOM 3848 N N . LEU A 1 477 ? 1.418 -11.609 2.465 1 94.19 477 LEU A N 1
ATOM 3849 C CA . LEU A 1 477 ? 2.314 -12.594 1.866 1 94.19 477 LEU A CA 1
ATOM 3850 C C . LEU A 1 477 ? 2.885 -13.531 2.928 1 94.19 477 LEU A C 1
ATOM 3852 O O . LEU A 1 477 ? 3.346 -13.078 3.979 1 94.19 477 LEU A O 1
ATOM 3856 N N . GLN A 1 478 ? 2.83 -14.797 2.709 1 95.44 478 GLN A N 1
ATOM 3857 C CA . GLN A 1 478 ? 3.283 -15.789 3.686 1 95.44 478 GLN A CA 1
ATOM 3858 C C . GLN A 1 478 ? 4.371 -16.672 3.102 1 95.44 478 GLN A C 1
ATOM 3860 O O . GLN A 1 478 ? 4.441 -16.859 1.884 1 95.44 478 GLN A O 1
ATOM 3865 N N . LYS A 1 479 ? 5.164 -17.172 4.051 1 97 479 LYS A N 1
ATOM 3866 C CA . LYS A 1 479 ? 6.184 -18.141 3.65 1 97 479 LYS A CA 1
ATOM 3867 C C . LYS A 1 479 ? 5.574 -19.266 2.822 1 97 479 LYS A C 1
ATOM 3869 O O . LYS A 1 479 ? 4.484 -19.75 3.131 1 97 479 LYS A O 1
ATOM 3874 N N . ASN A 1 480 ? 6.195 -19.594 1.681 1 98.19 480 ASN A N 1
ATOM 3875 C CA . ASN A 1 480 ? 5.875 -20.719 0.805 1 98.19 480 ASN A CA 1
ATOM 3876 C C . ASN A 1 480 ? 4.77 -20.359 -0.184 1 98.19 480 ASN A C 1
ATOM 3878 O O . ASN A 1 480 ? 4.258 -21.234 -0.89 1 98.19 480 ASN A O 1
ATOM 3882 N N . MET A 1 481 ? 4.316 -19.125 -0.18 1 98.12 481 MET A N 1
ATOM 3883 C CA . MET A 1 481 ? 3.49 -18.656 -1.284 1 98.12 481 MET A CA 1
ATOM 3884 C C . MET A 1 481 ? 4.344 -18.359 -2.516 1 98.12 481 MET A C 1
ATOM 3886 O O . MET A 1 481 ? 5.465 -17.875 -2.398 1 98.12 481 MET A O 1
ATOM 3890 N N . PHE A 1 482 ? 3.887 -18.656 -3.654 1 98.31 482 PHE A N 1
ATOM 3891 C CA . PHE A 1 482 ? 4.59 -18.438 -4.914 1 98.31 482 PHE A CA 1
ATOM 3892 C C . PHE A 1 482 ? 3.965 -17.281 -5.684 1 98.31 482 PHE A C 1
ATOM 3894 O O . PHE A 1 482 ? 2.74 -17.141 -5.727 1 98.31 482 PHE A O 1
ATOM 3901 N N . PHE A 1 483 ? 4.805 -16.484 -6.273 1 98.06 483 PHE A N 1
ATOM 3902 C CA . PHE A 1 483 ? 4.363 -15.312 -7.031 1 98.06 483 PHE A CA 1
ATOM 3903 C C . PHE A 1 483 ? 5.191 -15.148 -8.297 1 98.06 483 PHE A C 1
ATOM 3905 O O . PHE A 1 483 ? 6.332 -15.617 -8.367 1 98.06 483 PHE A O 1
ATOM 3912 N N . THR A 1 484 ? 4.59 -14.5 -9.273 1 97.69 484 THR A N 1
ATOM 3913 C CA . THR A 1 484 ? 5.367 -13.898 -10.352 1 97.69 484 THR A CA 1
ATOM 3914 C C . THR A 1 484 ? 5.844 -12.508 -9.961 1 97.69 484 THR A C 1
ATOM 3916 O O . THR A 1 484 ? 5.234 -11.852 -9.109 1 97.69 484 THR A O 1
ATOM 3919 N N . VAL A 1 485 ? 6.926 -12.109 -10.469 1 98.19 485 VAL A N 1
ATOM 3920 C CA . VAL A 1 485 ? 7.359 -10.711 -10.516 1 98.19 485 VAL A CA 1
ATOM 3921 C C . VAL A 1 485 ? 7.605 -10.297 -11.969 1 98.19 485 VAL A C 1
ATOM 3923 O O . VAL A 1 485 ? 8.562 -10.758 -12.594 1 98.19 485 VAL A O 1
ATOM 3926 N N . GLU A 1 486 ? 6.73 -9.406 -12.445 1 97 486 GLU A N 1
ATOM 3927 C CA . GLU A 1 486 ? 6.703 -9.258 -13.891 1 97 486 GLU A CA 1
ATOM 3928 C C . GLU A 1 486 ? 6.48 -7.801 -14.289 1 97 486 GLU A C 1
ATOM 3930 O O . GLU A 1 486 ? 5.574 -7.496 -15.07 1 97 486 GLU A O 1
ATOM 3935 N N . PRO A 1 487 ? 7.367 -6.922 -13.82 1 96.38 487 PRO A N 1
ATOM 3936 C CA . PRO A 1 487 ? 7.25 -5.551 -14.32 1 96.38 487 PRO A CA 1
ATOM 3937 C C . PRO A 1 487 ? 7.43 -5.457 -15.828 1 96.38 487 PRO A C 1
ATOM 3939 O O . PRO A 1 487 ? 7.992 -6.363 -16.453 1 96.38 487 PRO A O 1
ATOM 3942 N N . GLY A 1 488 ? 6.855 -4.379 -16.406 1 92.19 488 GLY A N 1
ATOM 3943 C CA . GLY A 1 488 ? 6.977 -4.148 -17.828 1 92.19 488 GLY A CA 1
ATOM 3944 C C . GLY A 1 488 ? 6.734 -2.701 -18.219 1 92.19 488 GLY A C 1
ATOM 3945 O O . GLY A 1 488 ? 6.523 -1.846 -17.359 1 92.19 488 GLY A O 1
ATOM 3946 N N . PHE A 1 489 ? 6.973 -2.418 -19.469 1 88.75 489 PHE A N 1
ATOM 3947 C CA . PHE A 1 489 ? 6.641 -1.147 -20.094 1 88.75 489 PHE A CA 1
ATOM 3948 C C . PHE A 1 489 ? 6.246 -1.357 -21.562 1 88.75 489 PHE A C 1
ATOM 3950 O O . PHE A 1 489 ? 6.875 -2.143 -22.266 1 88.75 489 PHE A O 1
ATOM 3957 N N . TYR A 1 490 ? 5.203 -0.65 -21.906 1 82.81 490 TYR A N 1
ATOM 3958 C CA . TYR A 1 490 ? 4.676 -0.773 -23.266 1 82.81 490 TYR A CA 1
ATOM 3959 C C . TYR A 1 490 ? 4.359 0.596 -23.844 1 82.81 490 TYR A C 1
ATOM 3961 O O . TYR A 1 490 ? 3.592 1.367 -23.266 1 82.81 490 TYR A O 1
ATOM 3969 N N . GLU A 1 491 ? 5.035 0.942 -24.812 1 79.44 491 GLU A N 1
ATOM 3970 C CA . GLU A 1 491 ? 4.707 2.107 -25.625 1 79.44 491 GLU A CA 1
ATOM 3971 C C . GLU A 1 491 ? 4.129 1.692 -26.984 1 79.44 491 GLU A C 1
ATOM 3973 O O . GLU A 1 491 ? 4.789 0.999 -27.75 1 79.44 491 GLU A O 1
ATOM 3978 N N . MET A 1 492 ? 3.037 2.17 -27.266 1 72 492 MET A N 1
ATOM 3979 C CA . MET A 1 492 ? 2.324 1.749 -28.469 1 72 492 MET A CA 1
ATOM 3980 C C . MET A 1 492 ? 3.156 2.025 -29.719 1 72 492 MET A C 1
ATOM 3982 O O . MET A 1 492 ? 3.729 3.107 -29.859 1 72 492 MET A O 1
ATOM 3986 N N . ASP A 1 493 ? 3.244 0.97 -30.531 1 73.44 493 ASP A N 1
ATOM 3987 C CA . ASP A 1 493 ? 3.869 0.983 -31.859 1 73.44 493 ASP A CA 1
ATOM 3988 C C . ASP A 1 493 ? 5.359 1.296 -31.75 1 73.44 493 ASP A C 1
ATOM 3990 O O . ASP A 1 493 ? 5.957 1.814 -32.688 1 73.44 493 ASP A O 1
ATOM 3994 N N . ASN A 1 494 ? 5.898 1.087 -30.656 1 79.62 494 ASN A N 1
ATOM 3995 C CA . ASN A 1 494 ? 7.301 1.455 -30.516 1 79.62 494 ASN A CA 1
ATOM 3996 C C . ASN A 1 494 ? 8.078 0.406 -29.719 1 79.62 494 ASN A C 1
ATOM 3998 O O . ASN A 1 494 ? 8.703 -0.481 -30.312 1 79.62 494 ASN A O 1
ATOM 4002 N N . ILE A 1 495 ? 7.918 0.363 -28.344 1 82.19 495 ILE A N 1
ATOM 4003 C CA . ILE A 1 495 ? 8.75 -0.498 -27.5 1 82.19 495 ILE A CA 1
ATOM 4004 C C . ILE A 1 495 ? 7.863 -1.281 -26.531 1 82.19 495 ILE A C 1
ATOM 4006 O O . ILE A 1 495 ? 6.891 -0.746 -26 1 82.19 495 ILE A O 1
ATOM 4010 N N . GLY A 1 496 ? 8.102 -2.576 -26.406 1 87.12 496 GLY A N 1
ATOM 4011 C CA . GLY A 1 496 ? 7.531 -3.404 -25.359 1 87.12 496 GLY A CA 1
ATOM 4012 C C . GLY A 1 496 ? 8.562 -4.262 -24.641 1 87.12 496 GLY A C 1
ATOM 4013 O O . GLY A 1 496 ? 9.367 -4.938 -25.297 1 87.12 496 GLY A O 1
ATOM 4014 N N . VAL A 1 497 ? 8.617 -4.066 -23.344 1 93.12 497 VAL A N 1
ATOM 4015 C CA . VAL A 1 497 ? 9.555 -4.84 -22.531 1 93.12 497 VAL A CA 1
ATOM 4016 C C . VAL A 1 497 ? 8.828 -5.422 -21.312 1 93.12 497 VAL A C 1
ATOM 4018 O O . VAL A 1 497 ? 7.992 -4.75 -20.703 1 93.12 497 VAL A O 1
ATOM 4021 N N . ARG A 1 498 ? 9.031 -6.672 -21.031 1 93.69 498 ARG A N 1
ATOM 4022 C CA . ARG A 1 498 ? 8.562 -7.328 -19.812 1 93.69 498 ARG A CA 1
ATOM 4023 C C . ARG A 1 498 ? 9.547 -8.406 -19.375 1 93.69 498 ARG A C 1
ATOM 4025 O O . ARG A 1 498 ? 10.227 -9.016 -20.203 1 93.69 498 ARG A O 1
ATOM 4032 N N . MET A 1 499 ? 9.742 -8.547 -18.188 1 96.19 499 MET A N 1
ATOM 4033 C CA . MET A 1 499 ? 10.531 -9.633 -17.609 1 96.19 499 MET A CA 1
ATOM 4034 C C . MET A 1 499 ? 9.812 -10.242 -16.406 1 96.19 499 MET A C 1
ATOM 4036 O O . MET A 1 499 ? 9.242 -9.523 -15.586 1 96.19 499 MET A O 1
ATOM 4040 N N . GLU A 1 500 ? 9.805 -11.484 -16.391 1 97.81 500 GLU A N 1
ATOM 4041 C CA . GLU A 1 500 ? 8.984 -12.172 -15.383 1 97.81 500 GLU A CA 1
ATOM 4042 C C . GLU A 1 500 ? 9.688 -13.422 -14.859 1 97.81 500 GLU A C 1
ATOM 4044 O O . GLU A 1 500 ? 10.188 -14.227 -15.641 1 97.81 500 GLU A O 1
ATOM 4049 N N . ASN A 1 501 ? 9.82 -13.531 -13.602 1 98.69 501 ASN A N 1
ATOM 4050 C CA . ASN A 1 501 ? 10.242 -14.75 -12.914 1 98.69 501 ASN A CA 1
ATOM 4051 C C . ASN A 1 501 ? 9.18 -15.227 -11.93 1 98.69 501 ASN A C 1
ATOM 4053 O O . ASN A 1 501 ? 8.414 -14.422 -11.398 1 98.69 501 ASN A O 1
ATOM 4057 N N . VAL A 1 502 ? 9.141 -16.516 -11.773 1 98.62 502 VAL A N 1
ATOM 4058 C CA . VAL A 1 502 ? 8.43 -17.094 -10.641 1 98.62 502 VAL A CA 1
ATOM 4059 C C . VAL A 1 502 ? 9.352 -17.141 -9.422 1 98.62 502 VAL A C 1
ATOM 4061 O O . VAL A 1 502 ? 10.523 -17.5 -9.531 1 98.62 502 VAL A O 1
ATOM 4064 N N . MET A 1 503 ? 8.82 -16.703 -8.312 1 98.31 503 MET A N 1
ATOM 4065 C CA . MET A 1 503 ? 9.523 -16.703 -7.039 1 98.31 503 MET A CA 1
ATOM 4066 C C . MET A 1 503 ? 8.625 -17.188 -5.914 1 98.31 503 MET A C 1
ATOM 4068 O O . MET A 1 503 ? 7.406 -17.281 -6.086 1 98.31 503 MET A O 1
ATOM 4072 N N . TYR A 1 504 ? 9.188 -17.578 -4.816 1 98.19 504 TYR A N 1
ATOM 4073 C CA . TYR A 1 504 ? 8.367 -17.891 -3.648 1 98.19 504 TYR A CA 1
ATOM 4074 C C . TYR A 1 504 ? 8.945 -17.234 -2.396 1 98.19 504 TYR A C 1
ATOM 4076 O O . TYR A 1 504 ? 10.117 -16.859 -2.365 1 98.19 504 TYR A O 1
ATOM 4084 N N . VAL A 1 505 ? 8.109 -17.031 -1.416 1 98.25 505 VAL A N 1
ATOM 4085 C CA . VAL A 1 505 ? 8.43 -16.297 -0.192 1 98.25 505 VAL A CA 1
ATOM 4086 C C . VAL A 1 505 ? 9.148 -17.234 0.788 1 98.25 505 VAL A C 1
ATOM 4088 O O . VAL A 1 505 ? 8.688 -18.344 1.039 1 98.25 505 VAL A O 1
ATOM 4091 N N . THR A 1 506 ? 10.219 -16.812 1.287 1 97.75 506 THR A N 1
ATOM 4092 C CA . THR A 1 506 ? 10.977 -17.516 2.311 1 97.75 506 THR A CA 1
ATOM 4093 C C . THR A 1 506 ? 11.375 -16.578 3.443 1 97.75 506 THR A C 1
ATOM 4095 O O . THR A 1 506 ? 11.141 -15.367 3.363 1 97.75 506 THR A O 1
ATOM 4098 N N . SER A 1 507 ? 11.898 -17.109 4.523 1 94.56 507 SER A N 1
ATOM 4099 C CA . SER A 1 507 ? 12.383 -16.297 5.633 1 94.56 507 SER A CA 1
ATOM 4100 C C . SER A 1 507 ? 13.664 -15.562 5.258 1 94.56 507 SER A C 1
ATOM 4102 O O . SER A 1 507 ? 14.531 -16.125 4.582 1 94.56 507 SER A O 1
ATOM 4104 N N . ALA A 1 508 ? 13.656 -14.281 5.652 1 91.62 508 ALA A N 1
ATOM 4105 C CA . ALA A 1 508 ? 14.898 -13.539 5.496 1 91.62 508 ALA A CA 1
ATOM 4106 C C . ALA A 1 508 ? 15.82 -13.75 6.691 1 91.62 508 ALA A C 1
ATOM 4108 O O . ALA A 1 508 ? 15.43 -13.523 7.836 1 91.62 508 ALA A O 1
ATOM 4109 N N . HIS A 1 509 ? 16.938 -14.43 6.645 1 81.44 509 HIS A N 1
ATOM 4110 C CA . HIS A 1 509 ? 17.891 -14.625 7.738 1 81.44 509 HIS A CA 1
ATOM 4111 C C . HIS A 1 509 ? 18.891 -13.484 7.801 1 81.44 509 HIS A C 1
ATOM 4113 O O . HIS A 1 509 ? 19.875 -13.484 7.062 1 81.44 509 HIS A O 1
ATOM 4119 N N . LEU A 1 510 ? 18.484 -12.555 8.688 1 77.31 510 LEU A N 1
ATOM 4120 C CA . LEU A 1 510 ? 19.312 -11.352 8.781 1 77.31 510 LEU A CA 1
ATOM 4121 C C . LEU A 1 510 ? 20.156 -11.367 10.047 1 77.31 510 LEU A C 1
ATOM 4123 O O . LEU A 1 510 ? 19.719 -11.891 11.078 1 77.31 510 LEU A O 1
ATOM 4127 N N . LYS A 1 511 ? 21.547 -11.5 9.977 1 60.28 511 LYS A N 1
ATOM 4128 C CA . LYS A 1 511 ? 22.516 -11.633 11.07 1 60.28 511 LYS A CA 1
ATOM 4129 C C . LYS A 1 511 ? 22.125 -10.742 12.25 1 60.28 511 LYS A C 1
ATOM 4131 O O . LYS A 1 511 ? 22.328 -11.109 13.406 1 60.28 511 LYS A O 1
ATOM 4136 N N . GLN A 1 512 ? 22.078 -9.633 12.023 1 54.16 512 GLN A N 1
ATOM 4137 C CA . GLN A 1 512 ? 22.234 -8.672 13.117 1 54.16 512 GLN A CA 1
ATOM 4138 C C . GLN A 1 512 ? 20.969 -8.617 13.969 1 54.16 512 GLN A C 1
ATOM 4140 O O . GLN A 1 512 ? 20.969 -8.008 15.039 1 54.16 512 GLN A O 1
ATOM 4145 N N . ILE A 1 513 ? 19.781 -8.898 13.531 1 51.94 513 ILE A N 1
ATOM 4146 C CA . ILE A 1 513 ? 18.828 -8.055 14.258 1 51.94 513 ILE A CA 1
ATOM 4147 C C . ILE A 1 513 ? 17.828 -8.93 15 1 51.94 513 ILE A C 1
ATOM 4149 O O . ILE A 1 513 ? 17.328 -9.914 14.453 1 51.94 513 ILE A O 1
ATOM 4153 N N . SER A 1 514 ? 18.031 -8.945 16.281 1 49.25 514 SER A N 1
ATOM 4154 C CA . SER A 1 514 ? 17.047 -9.352 17.281 1 49.25 514 SER A CA 1
ATOM 4155 C C . SER A 1 514 ? 15.672 -8.766 16.984 1 49.25 514 SER A C 1
ATOM 4157 O O . SER A 1 514 ? 15.258 -7.793 17.625 1 49.25 514 SER A O 1
ATOM 4159 N N . SER A 1 515 ? 15.375 -8.57 15.789 1 53.53 515 SER A N 1
ATOM 4160 C CA . SER A 1 515 ? 14.109 -7.859 15.648 1 53.53 515 SER A CA 1
ATOM 4161 C C . SER A 1 515 ? 12.938 -8.742 16.062 1 53.53 515 SER A C 1
ATOM 4163 O O . SER A 1 515 ? 12.992 -9.961 15.914 1 53.53 515 SER A O 1
ATOM 4165 N N . ARG A 1 516 ? 12.188 -8.289 16.922 1 56.72 516 ARG A N 1
ATOM 4166 C CA . ARG A 1 516 ? 10.922 -8.852 17.344 1 56.72 516 ARG A CA 1
ATOM 4167 C C . ARG A 1 516 ? 10.055 -9.25 16.156 1 56.72 516 ARG A C 1
ATOM 4169 O O . ARG A 1 516 ? 9.109 -10.023 16.297 1 56.72 516 ARG A O 1
ATOM 4176 N N . CYS A 1 517 ? 10.523 -8.688 14.938 1 68 517 CYS A N 1
ATOM 4177 C CA . CYS A 1 517 ? 9.672 -8.984 13.797 1 68 517 CYS A CA 1
ATOM 4178 C C . CYS A 1 517 ? 10.359 -9.953 12.836 1 68 517 CYS A C 1
ATOM 4180 O O . CYS A 1 517 ? 11.578 -9.945 12.711 1 68 517 CYS A O 1
ATOM 4182 N N . LYS A 1 518 ? 9.688 -10.953 12.383 1 85.25 518 LYS A N 1
ATOM 4183 C CA . LYS A 1 518 ? 10.172 -11.852 11.328 1 85.25 518 LYS A CA 1
ATOM 4184 C C . LYS A 1 518 ? 10.094 -11.18 9.961 1 85.25 518 LYS A C 1
ATOM 4186 O O . LYS A 1 518 ? 9.164 -10.43 9.68 1 85.25 518 LYS A O 1
ATOM 4191 N N . PHE A 1 519 ? 11.148 -11.367 9.211 1 91.44 519 PHE A N 1
ATOM 4192 C CA . PHE A 1 519 ? 11.195 -10.773 7.883 1 91.44 519 PHE A CA 1
ATOM 4193 C C . PHE A 1 519 ? 11.18 -11.852 6.809 1 91.44 519 PHE A C 1
ATOM 4195 O O . PHE A 1 519 ? 11.594 -12.984 7.051 1 91.44 519 PHE A O 1
ATOM 4202 N N . LEU A 1 520 ? 10.656 -11.477 5.691 1 95.69 520 LEU A N 1
ATOM 4203 C CA . LEU A 1 520 ? 10.492 -12.359 4.547 1 95.69 520 LEU A CA 1
ATOM 4204 C C . LEU A 1 520 ? 11.273 -11.844 3.34 1 95.69 520 LEU A C 1
ATOM 4206 O O . LEU A 1 520 ? 11.688 -10.68 3.318 1 95.69 520 LEU A O 1
ATOM 4210 N N . ARG A 1 521 ? 11.531 -12.672 2.396 1 97.31 521 ARG A N 1
ATOM 4211 C CA . ARG A 1 521 ? 12.156 -12.344 1.118 1 97.31 521 ARG A CA 1
ATOM 4212 C C . ARG A 1 521 ? 11.711 -13.312 0.028 1 97.31 521 ARG A C 1
ATOM 4214 O O . ARG A 1 521 ? 11.023 -14.297 0.307 1 97.31 521 ARG A O 1
ATOM 4221 N N . PHE A 1 522 ? 12.086 -13.039 -1.188 1 98.06 522 PHE A N 1
ATOM 4222 C CA . PHE A 1 522 ? 11.773 -13.914 -2.309 1 98.06 522 PHE A CA 1
ATOM 4223 C C . PHE A 1 522 ? 12.961 -14.812 -2.639 1 98.06 522 PHE A C 1
ATOM 4225 O O . PHE A 1 522 ? 14.109 -14.406 -2.488 1 98.06 522 PHE A O 1
ATOM 4232 N N . GLU A 1 523 ? 12.633 -15.953 -3.043 1 98.12 523 GLU A N 1
ATOM 4233 C CA . GLU A 1 523 ? 13.555 -16.859 -3.707 1 98.12 523 GLU A CA 1
ATOM 4234 C C . GLU A 1 523 ? 13.156 -17.094 -5.16 1 98.12 523 GLU A C 1
ATOM 4236 O O . GLU A 1 523 ? 12.055 -17.578 -5.434 1 98.12 523 GLU A O 1
ATOM 4241 N N . THR A 1 524 ? 14.055 -16.766 -6.098 1 98.44 524 THR A N 1
ATOM 4242 C CA . THR A 1 524 ? 13.758 -16.875 -7.52 1 98.44 524 THR A CA 1
ATOM 4243 C C . THR A 1 524 ? 13.984 -18.297 -8.023 1 98.44 524 THR A C 1
ATOM 4245 O O . THR A 1 524 ? 15.023 -18.891 -7.75 1 98.44 524 THR A O 1
ATOM 4248 N N . ILE A 1 525 ? 13.047 -18.781 -8.867 1 98.31 525 ILE A N 1
ATOM 4249 C CA . ILE A 1 525 ? 13.242 -20.156 -9.312 1 98.31 525 ILE A CA 1
ATOM 4250 C C . ILE A 1 525 ? 13.156 -20.234 -10.836 1 98.31 525 ILE A C 1
ATOM 4252 O O . ILE A 1 525 ? 13.477 -21.266 -11.438 1 98.31 525 ILE A O 1
ATOM 4256 N N . THR A 1 526 ? 12.68 -19.203 -11.531 1 98.62 526 THR A N 1
ATOM 4257 C CA . THR A 1 526 ? 12.867 -19.094 -12.977 1 98.62 526 THR A CA 1
ATOM 4258 C C . THR A 1 526 ? 14.312 -18.75 -13.312 1 98.62 526 THR A C 1
ATOM 4260 O O . THR A 1 526 ? 14.859 -17.781 -12.781 1 98.62 526 THR A O 1
ATOM 4263 N N . LEU A 1 527 ? 14.93 -19.484 -14.203 1 98.31 527 LEU A N 1
ATOM 4264 C CA . LEU A 1 527 ? 16.375 -19.391 -14.391 1 98.31 527 LEU A CA 1
ATOM 4265 C C . LEU A 1 527 ? 16.719 -19.188 -15.859 1 98.31 527 LEU A C 1
ATOM 4267 O O . LEU A 1 527 ? 17.438 -20.016 -16.453 1 98.31 527 LEU A O 1
ATOM 4271 N N . VAL A 1 528 ? 16.281 -18.156 -16.453 1 98.5 528 VAL A N 1
ATOM 4272 C CA . VAL A 1 528 ? 16.609 -17.734 -17.828 1 98.5 528 VAL A CA 1
ATOM 4273 C C . VAL A 1 528 ? 17.359 -16.422 -17.797 1 98.5 528 VAL A C 1
ATOM 4275 O O . VAL A 1 528 ? 16.938 -15.461 -17.141 1 98.5 528 VAL A O 1
ATOM 4278 N N . PRO A 1 529 ? 18.484 -16.328 -18.469 1 97.5 529 PRO A N 1
ATOM 4279 C CA . PRO A 1 529 ? 19.297 -15.102 -18.375 1 97.5 529 PRO A CA 1
ATOM 4280 C C . PRO A 1 529 ? 18.594 -13.891 -18.984 1 97.5 529 PRO A C 1
ATOM 4282 O O . PRO A 1 529 ? 17.672 -14.039 -19.797 1 97.5 529 PRO A O 1
ATOM 4285 N N . TYR A 1 530 ? 19 -12.703 -18.5 1 97.56 530 TYR A N 1
ATOM 4286 C CA . TYR A 1 530 ? 18.578 -11.445 -19.094 1 97.56 530 TYR A CA 1
ATOM 4287 C C . TYR A 1 530 ? 19.469 -11.086 -20.281 1 97.56 530 TYR A C 1
ATOM 4289 O O . TYR A 1 530 ? 20.422 -11.805 -20.594 1 97.56 530 TYR A O 1
ATOM 4297 N N . GLU A 1 531 ? 19.109 -10.055 -21 1 96.81 531 GLU A N 1
ATOM 4298 C CA . GLU A 1 531 ? 19.828 -9.641 -22.188 1 96.81 531 GLU A CA 1
ATOM 4299 C C . GLU A 1 531 ? 20.922 -8.625 -21.859 1 96.81 531 GLU A C 1
ATOM 4301 O O . GLU A 1 531 ? 20.641 -7.43 -21.719 1 96.81 531 GLU A O 1
ATOM 4306 N N . PRO A 1 532 ? 22.156 -8.992 -21.891 1 95.56 532 PRO A N 1
ATOM 4307 C CA . PRO A 1 532 ? 23.234 -8.148 -21.375 1 95.56 532 PRO A CA 1
ATOM 4308 C C . PRO A 1 532 ? 23.406 -6.852 -22.172 1 95.56 532 PRO A C 1
ATOM 4310 O O . PRO A 1 532 ? 23.641 -5.793 -21.594 1 95.56 532 PRO A O 1
ATOM 4313 N N . HIS A 1 533 ? 23.328 -6.852 -23.5 1 94 533 HIS A N 1
ATOM 4314 C CA . HIS A 1 533 ? 23.656 -5.66 -24.281 1 94 533 HIS A CA 1
ATOM 4315 C C . HIS A 1 533 ? 22.484 -4.676 -24.281 1 94 533 HIS A C 1
ATOM 4317 O O . HIS A 1 533 ? 22.562 -3.607 -24.891 1 94 533 HIS A O 1
ATOM 4323 N N . LEU A 1 534 ? 21.422 -5.062 -23.609 1 96.62 534 LEU A N 1
ATOM 4324 C CA . LEU A 1 534 ? 20.328 -4.117 -23.391 1 96.62 534 LEU A CA 1
ATOM 4325 C C . LEU A 1 534 ? 20.469 -3.43 -22.031 1 96.62 534 LEU A C 1
ATOM 4327 O O . LEU A 1 534 ? 19.734 -2.475 -21.75 1 96.62 534 LEU A O 1
ATOM 4331 N N . ILE A 1 535 ? 21.406 -3.82 -21.203 1 96.81 535 ILE A N 1
ATOM 4332 C CA . ILE A 1 535 ? 21.5 -3.322 -19.844 1 96.81 535 ILE A CA 1
ATOM 4333 C C . ILE A 1 535 ? 22.516 -2.176 -19.781 1 96.81 535 ILE A C 1
ATOM 4335 O O . ILE A 1 535 ? 23.656 -2.318 -20.234 1 96.81 535 ILE A O 1
ATOM 4339 N N . LYS A 1 536 ? 22.078 -1.058 -19.312 1 95.31 536 LYS A N 1
ATOM 4340 C CA . LYS A 1 536 ? 22.984 0.014 -18.906 1 95.31 536 LYS A CA 1
ATOM 4341 C C . LYS A 1 536 ? 23.469 -0.19 -17.484 1 95.31 536 LYS A C 1
ATOM 4343 O O . LYS A 1 536 ? 22.875 0.338 -16.531 1 95.31 536 LYS A O 1
ATOM 4348 N N . TYR A 1 537 ? 24.594 -0.729 -17.312 1 92.94 537 TYR A N 1
ATOM 4349 C CA . TYR A 1 537 ? 25.078 -1.212 -16.031 1 92.94 537 TYR A CA 1
ATOM 4350 C C . TYR A 1 537 ? 25.375 -0.051 -15.086 1 92.94 537 TYR A C 1
ATOM 4352 O O . TYR A 1 537 ? 25.266 -0.192 -13.859 1 92.94 537 TYR A O 1
ATOM 4360 N N . ASN A 1 538 ? 25.688 1.083 -15.586 1 88.69 538 ASN A N 1
ATOM 4361 C CA . ASN A 1 538 ? 26.016 2.24 -14.758 1 88.69 538 ASN A CA 1
ATOM 4362 C C . ASN A 1 538 ? 24.781 2.797 -14.055 1 88.69 538 ASN A C 1
ATOM 4364 O O . ASN A 1 538 ? 24.906 3.6 -13.125 1 88.69 538 ASN A O 1
ATOM 4368 N N . MET A 1 539 ? 23.641 2.383 -14.508 1 90.81 539 MET A N 1
ATOM 4369 C CA . MET A 1 539 ? 22.406 2.83 -13.883 1 90.81 539 MET A CA 1
ATOM 4370 C C . MET A 1 539 ? 22.078 1.987 -12.656 1 90.81 539 MET A C 1
ATOM 4372 O O . MET A 1 539 ? 21.266 2.385 -11.82 1 90.81 539 MET A O 1
ATOM 4376 N N . LEU A 1 540 ? 22.656 0.831 -12.555 1 92.56 540 LEU A N 1
ATOM 4377 C CA . LEU A 1 540 ? 22.328 -0.086 -11.469 1 92.56 540 LEU A CA 1
ATOM 4378 C C . LEU A 1 540 ? 23.109 0.27 -10.211 1 92.56 540 LEU A C 1
ATOM 4380 O O . LEU A 1 540 ? 24.281 0.646 -10.281 1 92.56 540 LEU A O 1
ATOM 4384 N N . SER A 1 541 ? 22.469 0.178 -9.094 1 86.56 541 SER A N 1
ATOM 4385 C CA . SER A 1 541 ? 23.172 0.281 -7.816 1 86.56 541 SER A CA 1
ATOM 4386 C C . SER A 1 541 ? 24.047 -0.942 -7.57 1 86.56 541 SER A C 1
ATOM 4388 O O . SER A 1 541 ? 23.922 -1.949 -8.273 1 86.56 541 SER A O 1
ATOM 4390 N N . GLN A 1 542 ? 24.859 -0.844 -6.535 1 86.62 542 GLN A N 1
ATOM 4391 C CA . GLN A 1 542 ? 25.719 -1.979 -6.199 1 86.62 542 GLN A CA 1
ATOM 4392 C C . GLN A 1 542 ? 24.891 -3.188 -5.777 1 86.62 542 GLN A C 1
ATOM 4394 O O . GLN A 1 542 ? 25.203 -4.32 -6.141 1 86.62 542 GLN A O 1
ATOM 4399 N N . THR A 1 543 ? 23.875 -2.953 -5.035 1 89.31 543 THR A N 1
ATOM 4400 C CA . THR A 1 543 ? 23.047 -4.059 -4.57 1 89.31 543 THR A CA 1
ATOM 4401 C C . THR A 1 543 ? 22.312 -4.711 -5.738 1 89.31 543 THR A C 1
ATOM 4403 O O . THR A 1 543 ? 22.078 -5.922 -5.738 1 89.31 543 THR A O 1
ATOM 4406 N N . GLN A 1 544 ? 21.922 -3.955 -6.75 1 93.19 544 GLN A N 1
ATOM 4407 C CA . GLN A 1 544 ? 21.281 -4.496 -7.945 1 93.19 544 GLN A CA 1
ATOM 4408 C C . GLN A 1 544 ? 22.266 -5.336 -8.758 1 93.19 544 GLN A C 1
ATOM 4410 O O . GLN A 1 544 ? 21.922 -6.41 -9.25 1 93.19 544 GLN A O 1
ATOM 4415 N N . LEU A 1 545 ? 23.469 -4.812 -8.859 1 93.31 545 LEU A N 1
ATOM 4416 C CA . LEU A 1 545 ? 24.5 -5.547 -9.57 1 93.31 545 LEU A CA 1
ATOM 4417 C C . LEU A 1 545 ? 24.812 -6.859 -8.859 1 93.31 545 LEU A C 1
ATOM 4419 O O . LEU A 1 545 ? 25 -7.895 -9.508 1 93.31 545 LEU A O 1
ATOM 4423 N N . ASP A 1 546 ? 24.891 -6.789 -7.559 1 93.19 546 ASP A N 1
ATOM 4424 C CA . ASP A 1 546 ? 25.156 -7.996 -6.785 1 93.19 546 ASP A CA 1
ATOM 4425 C C . ASP A 1 546 ? 24.062 -9.039 -7.004 1 93.19 546 ASP A C 1
ATOM 4427 O O . ASP A 1 546 ? 24.344 -10.227 -7.176 1 93.19 546 ASP A O 1
ATOM 4431 N N . TRP A 1 547 ? 22.875 -8.609 -6.969 1 95.44 547 TRP A N 1
ATOM 4432 C CA . TRP A 1 547 ? 21.75 -9.523 -7.195 1 95.44 547 TRP A CA 1
ATOM 4433 C C . TRP A 1 547 ? 21.844 -10.148 -8.586 1 95.44 547 TRP A C 1
ATOM 4435 O O . TRP A 1 547 ? 21.641 -11.352 -8.742 1 95.44 547 TRP A O 1
ATOM 4445 N N . LEU A 1 548 ? 22.062 -9.312 -9.594 1 96.44 548 LEU A N 1
ATOM 4446 C CA . LEU A 1 548 ? 22.141 -9.789 -10.977 1 96.44 548 LEU A CA 1
ATOM 4447 C C . LEU A 1 548 ? 23.25 -10.828 -11.125 1 96.44 548 LEU A C 1
ATOM 4449 O O . LEU A 1 548 ? 23.078 -11.844 -11.789 1 96.44 548 LEU A O 1
ATOM 4453 N N . ASN A 1 549 ? 24.359 -10.57 -10.484 1 94.94 549 ASN A N 1
ATOM 4454 C CA . ASN A 1 549 ? 25.484 -11.508 -10.523 1 94.94 549 ASN A CA 1
ATOM 4455 C C . ASN A 1 549 ? 25.125 -12.828 -9.844 1 94.94 549 ASN A C 1
ATOM 4457 O O . ASN A 1 549 ? 25.453 -13.906 -10.359 1 94.94 549 ASN A O 1
ATOM 4461 N N . ASP A 1 550 ? 24.594 -12.711 -8.703 1 95.75 550 ASP A N 1
ATOM 4462 C CA . ASP A 1 550 ? 24.172 -13.906 -7.988 1 95.75 550 ASP A CA 1
ATOM 4463 C C . ASP A 1 550 ? 23.156 -14.711 -8.805 1 95.75 550 ASP A C 1
ATOM 4465 O O . ASP A 1 550 ? 23.234 -15.938 -8.859 1 95.75 550 ASP A O 1
ATOM 4469 N N . TYR A 1 551 ? 22.25 -14.039 -9.375 1 97 551 TYR A N 1
ATOM 4470 C CA . TYR A 1 551 ? 21.234 -14.672 -10.211 1 97 551 TYR A CA 1
ATOM 4471 C C . TYR A 1 551 ? 21.891 -15.391 -11.398 1 97 551 TYR A C 1
ATOM 4473 O O . TYR A 1 551 ? 21.562 -16.547 -11.688 1 97 551 TYR A O 1
ATOM 4481 N N . ASN A 1 552 ? 22.719 -14.711 -12.102 1 96.38 552 ASN A N 1
ATOM 4482 C CA . ASN A 1 552 ? 23.438 -15.312 -13.227 1 96.38 552 ASN A CA 1
ATOM 4483 C C . ASN A 1 552 ? 24.219 -16.547 -12.789 1 96.38 552 ASN A C 1
ATOM 4485 O O . ASN A 1 552 ? 24.266 -17.547 -13.516 1 96.38 552 ASN A O 1
ATOM 4489 N N . GLY A 1 553 ? 24.844 -16.422 -11.664 1 95.62 553 GLY A N 1
ATOM 4490 C CA . GLY A 1 553 ? 25.531 -17.594 -11.125 1 95.62 553 GLY A CA 1
ATOM 4491 C C . GLY A 1 553 ? 24.625 -18.781 -10.898 1 95.62 553 GLY A C 1
ATOM 4492 O O . GLY A 1 553 ? 24.984 -19.906 -11.227 1 95.62 553 GLY A O 1
ATOM 4493 N N . LYS A 1 554 ? 23.5 -18.5 -10.383 1 97 554 LYS A N 1
ATOM 4494 C CA . LYS A 1 554 ? 22.516 -19.547 -10.141 1 97 554 LYS A CA 1
ATOM 4495 C C . LYS A 1 554 ? 22.031 -20.156 -11.453 1 97 554 LYS A C 1
ATOM 4497 O O . LYS A 1 554 ? 21.859 -21.375 -11.555 1 97 554 LYS A O 1
ATOM 4502 N N . VAL A 1 555 ? 21.734 -19.297 -12.414 1 97.88 555 VAL A N 1
ATOM 4503 C CA . VAL A 1 555 ? 21.312 -19.766 -13.734 1 97.88 555 VAL A CA 1
ATOM 4504 C C . VAL A 1 555 ? 22.359 -20.719 -14.297 1 97.88 555 VAL A C 1
ATOM 4506 O O . VAL A 1 555 ? 22.031 -21.828 -14.742 1 97.88 555 VAL A O 1
ATOM 4509 N N . LEU A 1 556 ? 23.578 -20.312 -14.25 1 96.25 556 LEU A N 1
ATOM 4510 C CA . LEU A 1 556 ? 24.672 -21.125 -14.781 1 96.25 556 LEU A CA 1
ATOM 4511 C C . LEU A 1 556 ? 24.781 -22.438 -14.016 1 96.25 556 LEU A C 1
ATOM 4513 O O . LEU A 1 556 ? 24.859 -23.516 -14.625 1 96.25 556 LEU A O 1
ATOM 4517 N N . GLN A 1 557 ? 24.781 -22.359 -12.781 1 96.62 557 GLN A N 1
ATOM 4518 C CA . GLN A 1 557 ? 24.984 -23.516 -11.922 1 96.62 557 GLN A CA 1
ATOM 4519 C C . GLN A 1 557 ? 23.891 -24.562 -12.125 1 96.62 557 GLN A C 1
ATOM 4521 O O . GLN A 1 557 ? 24.156 -25.766 -12.094 1 96.62 557 GLN A O 1
ATOM 4526 N N . LYS A 1 558 ? 22.719 -24.156 -12.367 1 97.88 558 LYS A N 1
ATOM 4527 C CA . LYS A 1 558 ? 21.594 -25.078 -12.375 1 97.88 558 LYS A CA 1
ATOM 4528 C C . LYS A 1 558 ? 21.281 -25.547 -13.789 1 97.88 558 LYS A C 1
ATOM 4530 O O . LYS A 1 558 ? 20.891 -26.703 -13.992 1 97.88 558 LYS A O 1
ATOM 4535 N N . THR A 1 559 ? 21.438 -24.703 -14.805 1 98.19 559 THR A N 1
ATOM 4536 C CA . THR A 1 559 ? 20.953 -25.031 -16.141 1 98.19 559 THR A CA 1
ATOM 4537 C C . THR A 1 559 ? 22.078 -25.594 -17 1 98.19 559 THR A C 1
ATOM 4539 O O . THR A 1 559 ? 21.844 -26.438 -17.875 1 98.19 559 THR A O 1
ATOM 4542 N N . ALA A 1 560 ? 23.312 -25.172 -16.812 1 97.12 560 ALA A N 1
ATOM 4543 C CA . ALA A 1 560 ? 24.438 -25.562 -17.656 1 97.12 560 ALA A CA 1
ATOM 4544 C C . ALA A 1 560 ? 24.641 -27.078 -17.625 1 97.12 560 ALA A C 1
ATOM 4546 O O . ALA A 1 560 ? 24.828 -27.703 -18.672 1 97.12 560 ALA A O 1
ATOM 4547 N N . PRO A 1 561 ? 24.656 -27.734 -16.453 1 97.81 561 PRO A N 1
ATOM 4548 C CA . PRO A 1 561 ? 24.844 -29.188 -16.406 1 97.81 561 PRO A CA 1
ATOM 4549 C C . PRO A 1 561 ? 23.766 -29.938 -17.203 1 97.81 561 PRO A C 1
ATOM 4551 O O . PRO A 1 561 ? 24.047 -30.984 -17.781 1 97.81 561 PRO A O 1
ATOM 4554 N N . ILE A 1 562 ? 22.594 -29.422 -17.188 1 97.56 562 ILE A N 1
ATOM 4555 C CA . ILE A 1 562 ? 21.5 -30.078 -17.906 1 97.56 562 ILE A CA 1
ATOM 4556 C C . ILE A 1 562 ? 21.719 -29.922 -19.406 1 97.56 562 ILE A C 1
ATOM 4558 O O . ILE A 1 562 ? 21.531 -30.875 -20.172 1 97.56 562 ILE A O 1
ATOM 4562 N N . LEU A 1 563 ? 22.125 -28.766 -19.859 1 97.88 563 LEU A N 1
ATOM 4563 C CA . LEU A 1 563 ? 22.422 -28.531 -21.266 1 97.88 563 LEU A CA 1
ATOM 4564 C C . LEU A 1 563 ? 23.594 -29.391 -21.719 1 97.88 563 LEU A C 1
ATOM 4566 O O . LEU A 1 563 ? 23.594 -29.906 -22.844 1 97.88 563 LEU A O 1
ATOM 4570 N N . GLU A 1 564 ? 24.594 -29.531 -20.922 1 97.06 564 GLU A N 1
ATOM 4571 C CA . GLU A 1 564 ? 25.75 -30.375 -21.234 1 97.06 564 GLU A CA 1
ATOM 4572 C C . GLU A 1 564 ? 25.328 -31.828 -21.406 1 97.06 564 GLU A C 1
ATOM 4574 O O . GLU A 1 564 ? 25.734 -32.469 -22.391 1 97.06 564 GLU A O 1
ATOM 4579 N N . ARG A 1 565 ? 24.531 -32.281 -20.516 1 96.69 565 ARG A N 1
ATOM 4580 C CA . ARG A 1 565 ? 24.078 -33.688 -20.562 1 96.69 565 ARG A CA 1
ATOM 4581 C C . ARG A 1 565 ? 23.219 -33.938 -21.797 1 96.69 565 ARG A C 1
ATOM 4583 O O . ARG A 1 565 ? 23.25 -35.031 -22.359 1 96.69 565 ARG A O 1
ATOM 4590 N N . SER A 1 566 ? 22.484 -32.938 -22.156 1 94.19 566 SER A N 1
ATOM 4591 C CA . SER A 1 566 ? 21.609 -33.094 -23.312 1 94.19 566 SER A CA 1
ATOM 4592 C C . SER A 1 566 ? 22.406 -32.938 -24.609 1 94.19 566 SER A C 1
ATOM 4594 O O . SER A 1 566 ? 21.891 -33.281 -25.688 1 94.19 566 SER A O 1
ATOM 4596 N N . GLY A 1 567 ? 23.641 -32.438 -24.562 1 95.19 567 GLY A N 1
ATOM 4597 C CA . GLY A 1 567 ? 24.5 -32.281 -25.719 1 95.19 567 GLY A CA 1
ATOM 4598 C C . GLY A 1 567 ? 24.172 -31.078 -26.562 1 95.19 567 GLY A C 1
ATOM 4599 O O . GLY A 1 567 ? 24.594 -30.984 -27.719 1 95.19 567 GLY A O 1
ATOM 4600 N N . ASP A 1 568 ? 23.375 -30.203 -26.031 1 96.75 568 ASP A N 1
ATOM 4601 C CA . ASP A 1 568 ? 23.016 -29 -26.781 1 96.75 568 ASP A CA 1
ATOM 4602 C C . ASP A 1 568 ? 24.094 -27.938 -26.656 1 96.75 568 ASP A C 1
ATOM 4604 O O . ASP A 1 568 ? 23.938 -26.953 -25.922 1 96.75 568 ASP A O 1
ATOM 4608 N N . LYS A 1 569 ? 25.094 -27.953 -27.453 1 96.75 569 LYS A N 1
ATOM 4609 C CA . LYS A 1 569 ? 26.281 -27.094 -27.391 1 96.75 569 LYS A CA 1
ATOM 4610 C C . LYS A 1 569 ? 25.938 -25.656 -27.75 1 96.75 569 LYS A C 1
ATOM 4612 O O . LYS A 1 569 ? 26.531 -24.719 -27.234 1 96.75 569 LYS A O 1
ATOM 4617 N N . GLU A 1 570 ? 25.062 -25.562 -28.609 1 96.56 570 GLU A N 1
ATOM 4618 C CA . GLU A 1 570 ? 24.672 -24.219 -29.047 1 96.56 570 GLU A CA 1
ATOM 4619 C C . GLU A 1 570 ? 23.984 -23.453 -27.922 1 96.56 570 GLU A C 1
ATOM 4621 O O . GLU A 1 570 ? 24.297 -22.281 -27.688 1 96.56 570 GLU A O 1
ATOM 4626 N N . ALA A 1 571 ? 23.062 -24.094 -27.266 1 97.94 571 ALA A N 1
ATOM 4627 C CA . ALA A 1 571 ? 22.359 -23.469 -26.156 1 97.94 571 ALA A CA 1
ATOM 4628 C C . ALA A 1 571 ? 23.328 -23.141 -25.016 1 97.94 571 ALA A C 1
ATOM 4630 O O . ALA A 1 571 ? 23.219 -22.094 -24.375 1 97.94 571 ALA A O 1
ATOM 4631 N N . LEU A 1 572 ? 24.234 -24.062 -24.797 1 97.5 572 LEU A N 1
ATOM 4632 C CA . LEU A 1 572 ? 25.234 -23.828 -23.75 1 97.5 572 LEU A CA 1
ATOM 4633 C C . LEU A 1 572 ? 26.109 -22.625 -24.078 1 97.5 572 LEU A C 1
ATOM 4635 O O . LEU A 1 572 ? 26.391 -21.797 -23.219 1 97.5 572 LEU A O 1
ATOM 4639 N N . ALA A 1 573 ? 26.547 -22.5 -25.312 1 96.75 573 ALA A N 1
ATOM 4640 C CA . ALA A 1 573 ? 27.344 -21.359 -25.75 1 96.75 573 ALA A CA 1
ATOM 4641 C C . ALA A 1 573 ? 26.562 -20.062 -25.625 1 96.75 573 ALA A C 1
ATOM 4643 O O . ALA A 1 573 ? 27.125 -19.031 -25.234 1 96.75 573 ALA A O 1
ATOM 4644 N N . TRP A 1 574 ? 25.344 -20.188 -26.031 1 97 574 TRP A N 1
ATOM 4645 C CA . TRP A 1 574 ? 24.438 -19.031 -25.938 1 97 574 TRP A CA 1
ATOM 4646 C C . TRP A 1 574 ? 24.312 -18.547 -24.5 1 97 574 TRP A C 1
ATOM 4648 O O . TRP A 1 574 ? 24.375 -17.344 -24.234 1 97 574 TRP A O 1
ATOM 4658 N N . LEU A 1 575 ? 24.109 -19.453 -23.562 1 97.06 575 LEU A N 1
ATOM 4659 C CA . LEU A 1 575 ? 23.984 -19.172 -22.141 1 97.06 575 LEU A CA 1
ATOM 4660 C C . LEU A 1 575 ? 25.266 -18.547 -21.594 1 97.06 575 LEU A C 1
ATOM 4662 O O . LEU A 1 575 ? 25.203 -17.531 -20.891 1 97.06 575 LEU A O 1
ATOM 4666 N N . MET A 1 576 ? 26.391 -19.047 -21.953 1 94.38 576 MET A N 1
ATOM 4667 C CA . MET A 1 576 ? 27.688 -18.578 -21.453 1 94.38 576 MET A CA 1
ATOM 4668 C C . MET A 1 576 ? 27.984 -17.156 -21.922 1 94.38 576 MET A C 1
ATOM 4670 O O . MET A 1 576 ? 28.5 -16.344 -21.156 1 94.38 576 MET A O 1
ATOM 4674 N N . LYS A 1 577 ? 27.656 -16.938 -23.094 1 92.5 577 LYS A N 1
ATOM 4675 C CA . LYS A 1 577 ? 27.859 -15.602 -23.641 1 92.5 577 LYS A CA 1
ATOM 4676 C C . LYS A 1 577 ? 27.078 -14.555 -22.859 1 92.5 577 LYS A C 1
ATOM 4678 O O . LYS A 1 577 ? 27.547 -13.438 -22.656 1 92.5 577 LYS A O 1
ATOM 4683 N N . ARG A 1 578 ? 25.969 -14.867 -22.438 1 91.81 578 ARG A N 1
ATOM 4684 C CA . ARG A 1 578 ? 25.109 -13.922 -21.734 1 91.81 578 ARG A CA 1
ATOM 4685 C C . ARG A 1 578 ? 25.531 -13.766 -20.281 1 91.81 578 ARG A C 1
ATOM 4687 O O . ARG A 1 578 ? 25.438 -12.68 -19.703 1 91.81 578 ARG A O 1
ATOM 4694 N N . ILE A 1 579 ? 25.906 -14.781 -19.672 1 89.06 579 ILE A N 1
ATOM 4695 C CA . ILE A 1 579 ? 26.297 -14.742 -18.266 1 89.06 579 ILE A CA 1
ATOM 4696 C C . ILE A 1 579 ? 27.641 -14.031 -18.125 1 89.06 579 ILE A C 1
ATOM 4698 O O . ILE A 1 579 ? 27.844 -13.25 -17.188 1 89.06 579 ILE A O 1
ATOM 4702 N N . LEU A 1 580 ? 28.594 -14.227 -18.984 1 71.56 580 LEU A N 1
ATOM 4703 C CA . LEU A 1 580 ? 29.922 -13.641 -18.938 1 71.56 580 LEU A CA 1
ATOM 4704 C C . LEU A 1 580 ? 29.859 -12.133 -19.188 1 71.56 580 LEU A C 1
ATOM 4706 O O . LEU A 1 580 ? 30.641 -11.375 -18.594 1 71.56 580 LEU A O 1
ATOM 4710 N N . LYS A 1 581 ? 28.984 -11.703 -19.938 1 63.41 581 LYS A N 1
ATOM 4711 C CA . LYS A 1 581 ? 28.875 -10.289 -20.312 1 63.41 581 LYS A CA 1
ATOM 4712 C C . LYS A 1 581 ? 28.219 -9.484 -19.188 1 63.41 581 LYS A C 1
ATOM 4714 O O . LYS A 1 581 ? 28.469 -8.281 -19.047 1 63.41 581 LYS A O 1
ATOM 4719 N N . THR A 1 582 ? 27.297 -9.969 -18.469 1 57.62 582 THR A N 1
ATOM 4720 C CA . THR A 1 582 ? 26.656 -9.25 -17.375 1 57.62 582 THR A CA 1
ATOM 4721 C C . THR A 1 582 ? 27.562 -9.242 -16.141 1 57.62 582 THR A C 1
ATOM 4723 O O . THR A 1 582 ? 27.469 -8.336 -15.305 1 57.62 582 THR A O 1
ATOM 4726 N N . GLY A 1 583 ? 28.297 -10.414 -15.75 1 54.47 583 GLY A N 1
ATOM 4727 C CA . GLY A 1 583 ? 29.109 -10.609 -14.562 1 54.47 583 GLY A CA 1
ATOM 4728 C C . GLY A 1 583 ? 30.453 -9.898 -14.641 1 54.47 583 GLY A C 1
ATOM 4729 O O . GLY A 1 583 ? 31.125 -9.938 -15.68 1 54.47 583 GLY A O 1
ATOM 4730 N N . ARG A 1 584 ? 30.672 -8.727 -14.266 1 47.75 584 ARG A N 1
ATOM 4731 C CA . ARG A 1 584 ? 32 -8.695 -13.688 1 47.75 584 ARG A CA 1
ATOM 4732 C C . ARG A 1 584 ? 32.312 -9.969 -12.906 1 47.75 584 ARG A C 1
ATOM 4734 O O . ARG A 1 584 ? 32.188 -9.984 -11.68 1 47.75 584 ARG A O 1
ATOM 4741 N N . LEU A 1 585 ? 31.672 -10.883 -13.242 1 42 585 LEU A N 1
ATOM 4742 C CA . LEU A 1 585 ? 31.969 -12.156 -12.586 1 42 585 LEU A CA 1
ATOM 4743 C C . LEU A 1 585 ? 33.469 -12.336 -12.438 1 42 585 LEU A C 1
ATOM 4745 O O . LEU A 1 585 ? 34.219 -12.344 -13.43 1 42 585 LEU A O 1
ATOM 4749 N N . MET A 1 586 ? 34.094 -11.68 -11.57 1 36.53 586 MET A N 1
ATOM 4750 C CA . MET A 1 586 ? 35.375 -12.234 -11.109 1 36.53 586 MET A CA 1
ATOM 4751 C C . MET A 1 586 ? 35.312 -13.758 -11.016 1 36.53 586 MET A C 1
ATOM 4753 O O . MET A 1 586 ? 34.531 -14.297 -10.211 1 36.53 586 MET A O 1
ATOM 4757 N N . ILE A 1 587 ? 35.219 -14.562 -11.984 1 27.81 587 ILE A N 1
ATOM 4758 C CA . ILE A 1 587 ? 35.719 -15.914 -11.742 1 27.81 587 ILE A CA 1
ATOM 4759 C C . ILE A 1 587 ? 36.938 -15.852 -10.812 1 27.81 587 ILE A C 1
ATOM 4761 O O . ILE A 1 587 ? 37.938 -15.258 -11.164 1 27.81 587 ILE A O 1
ATOM 4765 N N . LYS A 1 588 ? 36.812 -15.812 -9.594 1 27.48 588 LYS A N 1
ATOM 4766 C CA . LYS A 1 588 ? 37.938 -16.281 -8.789 1 27.48 588 LYS A CA 1
ATOM 4767 C C . LYS A 1 588 ? 38.594 -17.531 -9.398 1 27.48 588 LYS A C 1
ATOM 4769 O O . LYS A 1 588 ? 37.938 -18.578 -9.484 1 27.48 588 LYS A O 1
ATOM 4774 N N . GLU A 1 589 ? 39.281 -17.281 -10.492 1 20.27 589 GLU A N 1
ATOM 4775 C CA . GLU A 1 589 ? 40.281 -18.328 -10.633 1 20.27 589 GLU A CA 1
ATOM 4776 C C . GLU A 1 589 ? 40.938 -18.656 -9.297 1 20.27 589 GLU A C 1
ATOM 4778 O O . GLU A 1 589 ? 41.281 -17.766 -8.531 1 20.27 589 GLU A O 1
ATOM 4783 N N . MET B 1 1 ? -17.781 -7.477 28.328 1 30.31 1 MET B N 1
ATOM 4784 C CA . MET B 1 1 ? -16.734 -8.195 29.047 1 30.31 1 MET B CA 1
ATOM 4785 C C . MET B 1 1 ? -16.906 -8.031 30.547 1 30.31 1 MET B C 1
ATOM 4787 O O . MET B 1 1 ? -16.953 -6.902 31.047 1 30.31 1 MET B O 1
ATOM 4791 N N . ARG B 1 2 ? -17.453 -8.922 31.281 1 36.5 2 ARG B N 1
ATOM 4792 C CA . ARG B 1 2 ? -18.125 -8.719 32.562 1 36.5 2 ARG B CA 1
ATOM 4793 C C . ARG B 1 2 ? -17.266 -7.859 33.5 1 36.5 2 ARG B C 1
ATOM 4795 O O . ARG B 1 2 ? -17.797 -7.02 34.219 1 36.5 2 ARG B O 1
ATOM 4802 N N . ASN B 1 3 ? -16.031 -8.242 33.844 1 34.19 3 ASN B N 1
ATOM 4803 C CA . ASN B 1 3 ? -15.297 -7.691 34.969 1 34.19 3 ASN B CA 1
ATOM 4804 C C . ASN B 1 3 ? -14.164 -6.773 34.5 1 34.19 3 ASN B C 1
ATOM 4806 O O . ASN B 1 3 ? -13.211 -6.539 35.25 1 34.19 3 ASN B O 1
ATOM 4810 N N . LYS B 1 4 ? -13.891 -6.641 33.188 1 36.5 4 LYS B N 1
ATOM 4811 C CA . LYS B 1 4 ? -12.75 -5.797 32.844 1 36.5 4 LYS B CA 1
ATOM 4812 C C . LYS B 1 4 ? -13.211 -4.426 32.375 1 36.5 4 LYS B C 1
ATOM 4814 O O . LYS B 1 4 ? -14.203 -4.312 31.641 1 36.5 4 LYS B O 1
ATOM 4819 N N . THR B 1 5 ? -13 -3.479 33.219 1 38.16 5 THR B N 1
ATOM 4820 C CA . THR B 1 5 ? -13.18 -2.094 32.812 1 38.16 5 THR B CA 1
ATOM 4821 C C . THR B 1 5 ? -12.141 -1.717 31.75 1 38.16 5 THR B C 1
ATOM 4823 O O . THR B 1 5 ? -10.945 -1.946 31.938 1 38.16 5 THR B O 1
ATOM 4826 N N . VAL B 1 6 ? -12.562 -1.687 30.531 1 41.19 6 VAL B N 1
ATOM 4827 C CA . VAL B 1 6 ? -11.695 -1.3 29.422 1 41.19 6 VAL B CA 1
ATOM 4828 C C . VAL B 1 6 ? -11.805 0.203 29.172 1 41.19 6 VAL B C 1
ATOM 4830 O O . VAL B 1 6 ? -12.898 0.765 29.219 1 41.19 6 VAL B O 1
ATOM 4833 N N . ILE B 1 7 ? -10.758 0.892 29.531 1 41.47 7 ILE B N 1
ATOM 4834 C CA . ILE B 1 7 ? -10.727 2.299 29.156 1 41.47 7 ILE B CA 1
ATOM 4835 C C . ILE B 1 7 ? -10.164 2.436 27.734 1 41.47 7 ILE B C 1
ATOM 4837 O O . ILE B 1 7 ? -9.156 1.81 27.406 1 41.47 7 ILE B O 1
ATOM 4841 N N . TRP B 1 8 ? -10.891 2.918 27.016 1 42.62 8 TRP B N 1
ATOM 4842 C CA . TRP B 1 8 ? -10.508 3.219 25.656 1 42.62 8 TRP B CA 1
ATOM 4843 C C . TRP B 1 8 ? -9.766 4.551 25.578 1 42.62 8 TRP B C 1
ATOM 4845 O O . TRP B 1 8 ? -10.219 5.551 26.141 1 42.62 8 TRP B O 1
ATOM 4855 N N . THR B 1 9 ? -8.469 4.535 25.594 1 40.75 9 THR B N 1
ATOM 4856 C CA . THR B 1 9 ? -7.746 5.797 25.484 1 40.75 9 THR B CA 1
ATOM 4857 C C . THR B 1 9 ? -7.055 5.906 24.141 1 40.75 9 THR B C 1
ATOM 4859 O O . THR B 1 9 ? -6.82 4.895 23.469 1 40.75 9 THR B O 1
ATOM 4862 N N . ASP B 1 10 ? -6.977 7.023 23.5 1 41.88 10 ASP B N 1
ATOM 4863 C CA . ASP B 1 10 ? -6.414 7.309 22.172 1 41.88 10 ASP B CA 1
ATOM 4864 C C . ASP B 1 10 ? -4.898 7.129 22.172 1 41.88 10 ASP B C 1
ATOM 4866 O O . ASP B 1 10 ? -4.219 7.57 21.25 1 41.88 10 ASP B O 1
ATOM 4870 N N . GLY B 1 11 ? -4.387 6.316 22.953 1 39.38 11 GLY B N 1
ATOM 4871 C CA . GLY B 1 11 ? -2.963 6.016 23 1 39.38 11 GLY B CA 1
ATOM 4872 C C . GLY B 1 11 ? -2.164 7.043 23.781 1 39.38 11 GLY B C 1
ATOM 4873 O O . GLY B 1 11 ? -1.031 6.773 24.188 1 39.38 11 GLY B O 1
ATOM 4874 N N . ARG B 1 12 ? -2.512 8.422 23.719 1 39.19 12 ARG B N 1
ATOM 4875 C CA . ARG B 1 12 ? -1.773 9.508 24.359 1 39.19 12 ARG B CA 1
ATOM 4876 C C . ARG B 1 12 ? -1.883 9.414 25.891 1 39.19 12 ARG B C 1
ATOM 4878 O O . ARG B 1 12 ? -1.15 10.094 26.609 1 39.19 12 ARG B O 1
ATOM 4885 N N . ASN B 1 13 ? -2.941 8.883 26.219 1 35.25 13 ASN B N 1
ATOM 4886 C CA . ASN B 1 13 ? -3.1 8.852 27.672 1 35.25 13 ASN B CA 1
ATOM 4887 C C . ASN B 1 13 ? -2.568 7.547 28.25 1 35.25 13 ASN B C 1
ATOM 4889 O O . ASN B 1 13 ? -3.141 7.012 29.203 1 35.25 13 ASN B O 1
ATOM 4893 N N . ILE B 1 14 ? -1.708 7.023 27.547 1 37.75 14 ILE B N 1
ATOM 4894 C CA . ILE B 1 14 ? -1.121 5.789 28.047 1 37.75 14 ILE B CA 1
ATOM 4895 C C . ILE B 1 14 ? -0.623 5.996 29.469 1 37.75 14 ILE B C 1
ATOM 4897 O O . ILE B 1 14 ? -0.749 5.105 30.312 1 37.75 14 ILE B O 1
ATOM 4901 N N . GLN B 1 15 ? -0.079 7.105 29.656 1 37.41 15 GLN B N 1
ATOM 4902 C CA . GLN B 1 15 ? 0.412 7.363 31 1 37.41 15 GLN B CA 1
ATOM 4903 C C . GLN B 1 15 ? -0.717 7.273 32.031 1 37.41 15 GLN B C 1
ATOM 4905 O O . GLN B 1 15 ? -0.541 6.703 33.094 1 37.41 15 GLN B O 1
ATOM 4910 N N . ASN B 1 16 ? -1.71 7.891 31.656 1 40.94 16 ASN B N 1
ATOM 4911 C CA . ASN B 1 16 ? -2.805 7.801 32.625 1 40.94 16 ASN B CA 1
ATOM 4912 C C . ASN B 1 16 ? -3.418 6.402 32.656 1 40.94 16 ASN B C 1
ATOM 4914 O O . ASN B 1 16 ? -3.844 5.926 33.688 1 40.94 16 ASN B O 1
ATOM 4918 N N . ALA B 1 17 ? -3.436 5.84 31.438 1 41.06 17 ALA B N 1
ATOM 4919 C CA . ALA B 1 17 ? -3.869 4.445 31.406 1 41.06 17 ALA B CA 1
ATOM 4920 C C . ALA B 1 17 ? -2.91 3.564 32.219 1 41.06 17 ALA B C 1
ATOM 4922 O O . ALA B 1 17 ? -3.336 2.617 32.875 1 41.06 17 ALA B O 1
ATOM 4923 N N . MET B 1 18 ? -1.687 3.934 32.125 1 38.62 18 MET B N 1
ATOM 4924 C CA . MET B 1 18 ? -0.68 3.221 32.906 1 38.62 18 MET B CA 1
ATOM 4925 C C . MET B 1 18 ? -0.847 3.504 34.406 1 38.62 18 MET B C 1
ATOM 4927 O O . MET B 1 18 ? -0.33 2.766 35.219 1 38.62 18 MET B O 1
ATOM 4931 N N . LYS B 1 19 ? -1.319 4.645 34.719 1 41.25 19 LYS B N 1
ATOM 4932 C CA . LYS B 1 19 ? -1.544 4.949 36.125 1 41.25 19 LYS B CA 1
ATOM 4933 C C . LYS B 1 19 ? -2.811 4.273 36.625 1 41.25 19 LYS B C 1
ATOM 4935 O O . LYS B 1 19 ? -3.115 4.34 37.844 1 41.25 19 LYS B O 1
ATOM 4940 N N . MET B 1 20 ? -3.561 3.902 35.656 1 38.59 20 MET B N 1
ATOM 4941 C CA . MET B 1 20 ? -4.781 3.275 36.156 1 38.59 20 MET B CA 1
ATOM 4942 C C . MET B 1 20 ? -4.508 1.854 36.625 1 38.59 20 MET B C 1
ATOM 4944 O O . MET B 1 20 ? -3.57 1.205 36.156 1 38.59 20 MET B O 1
ATOM 4948 N N . ASP B 1 21 ? -5.113 1.439 37.719 1 36.75 21 ASP B N 1
ATOM 4949 C CA . ASP B 1 21 ? -4.957 0.136 38.344 1 36.75 21 ASP B CA 1
ATOM 4950 C C . ASP B 1 21 ? -5 -0.989 37.312 1 36.75 21 ASP B C 1
ATOM 4952 O O . ASP B 1 21 ? -5.582 -0.833 36.25 1 36.75 21 ASP B O 1
ATOM 4956 N N . CYS B 1 22 ? -4.215 -2.023 37.5 1 36.38 22 CYS B N 1
ATOM 4957 C CA . CYS B 1 22 ? -3.893 -3.232 36.75 1 36.38 22 CYS B CA 1
ATOM 4958 C C . CYS B 1 22 ? -5.133 -3.803 36.062 1 36.38 22 CYS B C 1
ATOM 4960 O O . CYS B 1 22 ? -5.027 -4.664 35.188 1 36.38 22 CYS B O 1
ATOM 4962 N N . ASP B 1 23 ? -6.289 -3.582 36.625 1 35.97 23 ASP B N 1
ATOM 4963 C CA . ASP B 1 23 ? -7.438 -4.344 36.156 1 35.97 23 ASP B CA 1
ATOM 4964 C C . ASP B 1 23 ? -8.07 -3.68 34.906 1 35.97 23 ASP B C 1
ATOM 4966 O O . ASP B 1 23 ? -9.094 -4.145 34.406 1 35.97 23 ASP B O 1
ATOM 4970 N N . TRP B 1 24 ? -7.695 -2.432 34.688 1 33.25 24 TRP B N 1
ATOM 4971 C CA . TRP B 1 24 ? -8.375 -1.771 33.562 1 33.25 24 TRP B CA 1
ATOM 4972 C C . TRP B 1 24 ? -7.648 -2.039 32.25 1 33.25 24 TRP B C 1
ATOM 4974 O O . TRP B 1 24 ? -6.418 -1.947 32.188 1 33.25 24 TRP B O 1
ATOM 4984 N N . GLN B 1 25 ? -8.273 -2.863 31.531 1 36.94 25 GLN B N 1
ATOM 4985 C CA . GLN B 1 25 ? -7.773 -3.039 30.172 1 36.94 25 GLN B CA 1
ATOM 4986 C C . GLN B 1 25 ? -8.023 -1.793 29.328 1 36.94 25 GLN B C 1
ATOM 4988 O O . GLN B 1 25 ? -9.133 -1.245 29.328 1 36.94 25 GLN B O 1
ATOM 4993 N N . ILE B 1 26 ? -7.188 -0.936 29.25 1 36.06 26 ILE B N 1
ATOM 4994 C CA . ILE B 1 26 ? -7.246 0.303 28.484 1 36.06 26 ILE B CA 1
ATOM 4995 C C . ILE B 1 26 ? -7.434 -0.015 27 1 36.06 26 ILE B C 1
ATOM 4997 O O . ILE B 1 26 ? -6.652 -0.773 26.422 1 36.06 26 ILE B O 1
ATOM 5001 N N . TYR B 1 27 ? -8.656 0.196 26.609 1 38.12 27 TYR B N 1
ATOM 5002 C CA . TYR B 1 27 ? -8.891 0.065 25.172 1 38.12 27 TYR B CA 1
ATOM 5003 C C . TYR B 1 27 ? -8.828 1.422 24.484 1 38.12 27 TYR B C 1
ATOM 5005 O O . TYR B 1 27 ? -9.234 2.436 25.047 1 38.12 27 TYR B O 1
ATOM 5013 N N . ARG B 1 28 ? -7.965 1.752 23.828 1 37.09 28 ARG B N 1
ATOM 5014 C CA . ARG B 1 28 ? -7.957 2.986 23.062 1 37.09 28 ARG B CA 1
ATOM 5015 C C . ARG B 1 28 ? -9.258 3.146 22.266 1 37.09 28 ARG B C 1
ATOM 5017 O O . ARG B 1 28 ? -9.922 2.156 21.953 1 37.09 28 ARG B O 1
ATOM 5024 N N . LYS B 1 29 ? -9.711 4.316 22.047 1 39.78 29 LYS B N 1
ATOM 5025 C CA . LYS B 1 29 ? -10.898 4.707 21.297 1 39.78 29 LYS B CA 1
ATOM 5026 C C . LYS B 1 29 ? -10.945 4.012 19.938 1 39.78 29 LYS B C 1
ATOM 5028 O O . LYS B 1 29 ? -10.031 4.156 19.125 1 39.78 29 LYS B O 1
ATOM 5033 N N . VAL B 1 30 ? -11.383 2.775 19.938 1 43.44 30 VAL B N 1
ATOM 5034 C CA . VAL B 1 30 ? -11.68 2.092 18.672 1 43.44 30 VAL B CA 1
ATOM 5035 C C . VAL B 1 30 ? -12.938 2.689 18.047 1 43.44 30 VAL B C 1
ATOM 5037 O O . VAL B 1 30 ? -13.844 3.131 18.766 1 43.44 30 VAL B O 1
ATOM 5040 N N . TRP B 1 31 ? -12.703 3.035 16.781 1 54.59 31 TRP B N 1
ATOM 5041 C CA . TRP B 1 31 ? -13.852 3.391 15.953 1 54.59 31 TRP B CA 1
ATOM 5042 C C . TRP B 1 31 ? -15.023 2.455 16.219 1 54.59 31 TRP B C 1
ATOM 5044 O O . TRP B 1 31 ? -14.875 1.232 16.172 1 54.59 31 TRP B O 1
ATOM 5054 N N . TRP B 1 32 ? -15.969 3.076 17 1 58.94 32 TRP B N 1
ATOM 5055 C CA . TRP B 1 32 ? -17.141 2.299 17.375 1 58.94 32 TRP B CA 1
ATOM 5056 C C . TRP B 1 32 ? -17.531 1.316 16.266 1 58.94 32 TRP B C 1
ATOM 5058 O O . TRP B 1 32 ? -18.047 0.235 16.547 1 58.94 32 TRP B O 1
ATOM 5068 N N . LYS B 1 33 ? -17.141 1.65 15.062 1 57.72 33 LYS B N 1
ATOM 5069 C CA . LYS B 1 33 ? -17.516 0.787 13.945 1 57.72 33 LYS B CA 1
ATOM 5070 C C . LYS B 1 33 ? -16.75 -0.535 14 1 57.72 33 LYS B C 1
ATOM 5072 O O . LYS B 1 33 ? -17.297 -1.586 13.656 1 57.72 33 LYS B O 1
ATOM 5077 N N . ASN B 1 34 ? -15.531 -0.355 14.43 1 56.78 34 ASN B N 1
ATOM 5078 C CA . ASN B 1 34 ? -14.758 -1.583 14.562 1 56.78 34 ASN B CA 1
ATOM 5079 C C . ASN B 1 34 ? -15.344 -2.51 15.617 1 56.78 34 ASN B C 1
ATOM 5081 O O . ASN B 1 34 ? -15.383 -3.727 15.438 1 56.78 34 ASN B O 1
ATOM 5085 N N . PHE B 1 35 ? -15.898 -1.909 16.625 1 59.59 35 PHE B N 1
ATOM 5086 C CA . PHE B 1 35 ? -16.531 -2.688 17.688 1 59.59 35 PHE B CA 1
ATOM 5087 C C . PHE B 1 35 ? -17.828 -3.303 17.203 1 59.59 35 PHE B C 1
ATOM 5089 O O . PHE B 1 35 ? -18.125 -4.469 17.469 1 59.59 35 PHE B O 1
ATOM 5096 N N . GLU B 1 36 ? -18.516 -2.508 16.516 1 60.69 36 GLU B N 1
ATOM 5097 C CA . GLU B 1 36 ? -19.797 -3 16 1 60.69 36 GLU B CA 1
ATOM 5098 C C . GLU B 1 36 ? -19.594 -4.211 15.094 1 60.69 36 GLU B C 1
ATOM 5100 O O . GLU B 1 36 ? -20.297 -5.211 15.211 1 60.69 36 GLU B O 1
ATOM 5105 N N . LEU B 1 37 ? -18.578 -4.07 14.242 1 57.56 37 LEU B N 1
ATOM 5106 C CA . LEU B 1 37 ? -18.281 -5.16 13.32 1 57.56 37 LEU B CA 1
ATOM 5107 C C . LEU B 1 37 ? -17.781 -6.387 14.07 1 57.56 37 LEU B C 1
ATOM 5109 O O . LEU B 1 37 ? -18.203 -7.512 13.781 1 57.56 37 LEU B O 1
ATOM 5113 N N . SER B 1 38 ? -16.922 -6.078 15.047 1 56.16 38 SER B N 1
ATOM 5114 C CA . SER B 1 38 ? -16.359 -7.176 15.82 1 56.16 38 SER B CA 1
ATOM 5115 C C . SER B 1 38 ? -17.422 -7.863 16.656 1 56.16 38 SER B C 1
ATOM 5117 O O . SER B 1 38 ? -17.438 -9.094 16.781 1 56.16 38 SER B O 1
ATOM 5119 N N . PHE B 1 39 ? -18.344 -7.031 17.141 1 60.19 39 PHE B N 1
ATOM 5120 C CA . PHE B 1 39 ? -19.391 -7.551 18.031 1 60.19 39 PHE B CA 1
ATOM 5121 C C . PHE B 1 39 ? -20.453 -8.289 17.234 1 60.19 39 PHE B C 1
ATOM 5123 O O . PHE B 1 39 ? -21.047 -9.25 17.734 1 60.19 39 PHE B O 1
ATOM 5130 N N . ALA B 1 40 ? -20.594 -7.84 16.047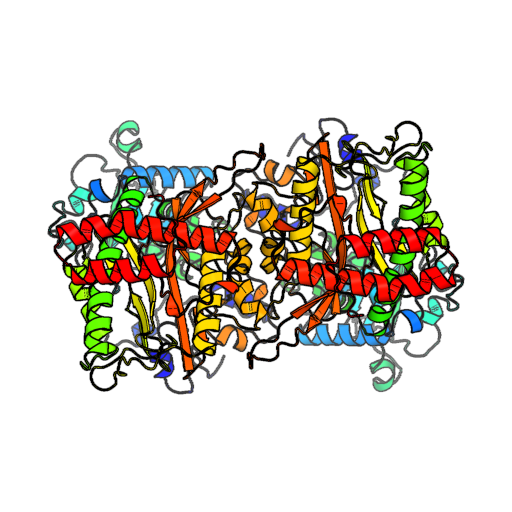 1 58.09 40 ALA B N 1
ATOM 5131 C CA . ALA B 1 40 ? -21.609 -8.445 15.195 1 58.09 40 ALA B CA 1
ATOM 5132 C C . ALA B 1 40 ? -21.297 -9.914 14.93 1 58.09 40 ALA B C 1
ATOM 5134 O O . ALA B 1 40 ? -22.203 -10.742 14.805 1 58.09 40 ALA B O 1
ATOM 5135 N N . LYS B 1 41 ? -20.047 -10.18 14.914 1 55.03 41 LYS B N 1
ATOM 5136 C CA . LYS B 1 41 ? -19.625 -11.555 14.688 1 55.03 41 LYS B CA 1
ATOM 5137 C C . LYS B 1 41 ? -20.141 -12.477 15.789 1 55.03 41 LYS B C 1
ATOM 5139 O O . LYS B 1 41 ? -20.375 -13.664 15.555 1 55.03 41 LYS B O 1
ATOM 5144 N N . ASP B 1 42 ? -20.312 -11.898 16.969 1 54.31 42 ASP B N 1
ATOM 5145 C CA . ASP B 1 42 ? -20.766 -12.656 18.125 1 54.31 42 ASP B CA 1
ATOM 5146 C C . ASP B 1 42 ? -22.203 -12.297 18.484 1 54.31 42 ASP B C 1
ATOM 5148 O O . ASP B 1 42 ? -22.625 -12.508 19.625 1 54.31 42 ASP B O 1
ATOM 5152 N N . ASN B 1 43 ? -22.859 -11.578 17.594 1 56.69 43 ASN B N 1
ATOM 5153 C CA . ASN B 1 43 ? -24.25 -11.172 17.766 1 56.69 43 ASN B CA 1
ATOM 5154 C C . ASN B 1 43 ? -24.422 -10.219 18.953 1 56.69 43 ASN B C 1
ATOM 5156 O O . ASN B 1 43 ? -25.375 -10.344 19.719 1 56.69 43 ASN B O 1
ATOM 5160 N N . ILE B 1 44 ? -23.391 -9.523 19.219 1 63.38 44 ILE B N 1
ATOM 5161 C CA . ILE B 1 44 ? -23.438 -8.469 20.219 1 63.38 44 ILE B CA 1
ATOM 5162 C C . ILE B 1 44 ? -23.703 -7.125 19.531 1 63.38 44 ILE B C 1
ATOM 5164 O O . ILE B 1 44 ? -23.094 -6.809 18.516 1 63.38 44 ILE B O 1
ATOM 5168 N N . THR B 1 45 ? -24.766 -6.48 20.047 1 66.88 45 THR B N 1
ATOM 5169 C CA . THR B 1 45 ? -25.109 -5.188 19.469 1 66.88 45 THR B CA 1
ATOM 5170 C C . THR B 1 45 ? -24.797 -4.059 20.438 1 66.88 45 THR B C 1
ATOM 5172 O O . THR B 1 45 ? -24.922 -4.23 21.656 1 66.88 45 THR B O 1
ATOM 5175 N N . LEU B 1 46 ? -24.328 -2.949 19.969 1 65.62 46 LEU B N 1
ATOM 5176 C CA . LEU B 1 46 ? -24.062 -1.757 20.766 1 65.62 46 LEU B CA 1
ATOM 5177 C C . LEU B 1 46 ? -25.344 -0.95 20.984 1 65.62 46 LEU B C 1
ATOM 5179 O O . LEU B 1 46 ? -26.125 -0.774 20.062 1 65.62 46 LEU B O 1
ATOM 5183 N N . LEU B 1 47 ? -25.578 -0.705 22.312 1 67.19 47 LEU B N 1
ATOM 5184 C CA . LEU B 1 47 ? -26.734 0.114 22.656 1 67.19 47 LEU B CA 1
ATOM 5185 C C . LEU B 1 47 ? -26.297 1.51 23.094 1 67.19 47 LEU B C 1
ATOM 5187 O O . LEU B 1 47 ? -25.453 1.655 23.969 1 67.19 47 LEU B O 1
ATOM 5191 N N . GLY B 1 48 ? -26.719 2.49 22.453 1 68.19 48 GLY B N 1
ATOM 5192 C CA . GLY B 1 48 ? -26.5 3.865 22.859 1 68.19 48 GLY B CA 1
ATOM 5193 C C . GLY B 1 48 ? -27.375 4.301 24.016 1 68.19 48 GLY B C 1
ATOM 5194 O O . GLY B 1 48 ? -28.562 3.979 24.047 1 68.19 48 GLY B O 1
ATOM 5195 N N . ILE B 1 49 ? -26.688 4.887 25.047 1 70.19 49 ILE B N 1
ATOM 5196 C CA . ILE B 1 49 ? -27.469 5.41 26.172 1 70.19 49 ILE B CA 1
ATOM 5197 C C . ILE B 1 49 ? -27.453 6.938 26.141 1 70.19 49 ILE B C 1
ATOM 5199 O O . ILE B 1 49 ? -26.438 7.551 25.812 1 70.19 49 ILE B O 1
ATOM 5203 N N . GLU B 1 50 ? -28.578 7.5 26.406 1 67.12 50 GLU B N 1
ATOM 5204 C CA . GLU B 1 50 ? -28.719 8.953 26.328 1 67.12 50 GLU B CA 1
ATOM 5205 C C . GLU B 1 50 ? -28 9.633 27.5 1 67.12 50 GLU B C 1
ATOM 5207 O O . GLU B 1 50 ? -27.391 10.695 27.328 1 67.12 50 GLU B O 1
ATOM 5212 N N . ASP B 1 51 ? -28.094 8.953 28.594 1 66.56 51 ASP B N 1
ATOM 5213 C CA . ASP B 1 51 ? -27.484 9.57 29.766 1 66.56 51 ASP B CA 1
ATOM 5214 C C . ASP B 1 51 ? -26 9.281 29.844 1 66.56 51 ASP B C 1
ATOM 5216 O O . ASP B 1 51 ? -25.562 8.164 29.562 1 66.56 51 ASP B O 1
ATOM 5220 N N . ASP B 1 52 ? -25.266 10.375 30.016 1 66.94 52 ASP B N 1
ATOM 5221 C CA . ASP B 1 52 ? -23.844 10.195 30.25 1 66.94 52 ASP B CA 1
ATOM 5222 C C . ASP B 1 52 ? -23.578 9.68 31.656 1 66.94 52 ASP B C 1
ATOM 5224 O O . ASP B 1 52 ? -23.609 10.445 32.625 1 66.94 52 ASP B O 1
ATOM 5228 N N . LEU B 1 53 ? -23.25 8.477 31.688 1 68.56 53 LEU B N 1
ATOM 5229 C CA . LEU B 1 53 ? -23.078 7.836 32.969 1 68.56 53 LEU B CA 1
ATOM 5230 C C . LEU B 1 53 ? -21.844 8.383 33.688 1 68.56 53 LEU B C 1
ATOM 5232 O O . LEU B 1 53 ? -21.781 8.383 34.938 1 68.56 53 LEU B O 1
ATOM 5236 N N . VAL B 1 54 ? -20.922 8.836 32.906 1 66.31 54 VAL B N 1
ATOM 5237 C CA . VAL B 1 54 ? -19.703 9.383 33.5 1 66.31 54 VAL B CA 1
ATOM 5238 C C . VAL B 1 54 ? -20.016 10.695 34.219 1 66.31 54 VAL B C 1
ATOM 5240 O O . VAL B 1 54 ? -19.531 10.953 35.312 1 66.31 54 VAL B O 1
ATOM 5243 N N . ASP B 1 55 ? -20.828 11.477 33.5 1 68.31 55 ASP B N 1
ATOM 5244 C CA . ASP B 1 55 ? -21.234 12.758 34.062 1 68.31 55 ASP B CA 1
ATOM 5245 C C . ASP B 1 55 ? -21.953 12.555 35.406 1 68.31 55 ASP B C 1
ATOM 5247 O O . ASP B 1 55 ? -21.844 13.391 36.312 1 68.31 55 ASP B O 1
ATOM 5251 N N . GLN B 1 56 ? -22.484 11.484 35.438 1 68.75 56 GLN B N 1
ATOM 5252 C CA . GLN B 1 56 ? -23.281 11.227 36.625 1 68.75 56 GLN B CA 1
ATOM 5253 C C . GLN B 1 56 ? -22.375 10.922 37.844 1 68.75 56 GLN B C 1
ATOM 5255 O O . GLN B 1 56 ? -22.766 11.133 38.969 1 68.75 56 GLN B O 1
ATOM 5260 N N . VAL B 1 57 ? -21.234 10.453 37.406 1 68.31 57 VAL B N 1
ATOM 5261 C CA . VAL B 1 57 ? -20.344 10.055 38.5 1 68.31 57 VAL B CA 1
ATOM 5262 C C . VAL B 1 57 ? -19.438 11.227 38.875 1 68.31 57 VAL B C 1
ATOM 5264 O O . VAL B 1 57 ? -18.875 11.25 39.969 1 68.31 57 VAL B O 1
ATOM 5267 N N . TRP B 1 58 ? -19.359 12.117 37.844 1 63.91 58 TRP B N 1
ATOM 5268 C CA . TRP B 1 58 ? -18.531 13.281 38.156 1 63.91 58 TRP B CA 1
ATOM 5269 C C . TRP B 1 58 ? -19.25 14.219 39.125 1 63.91 58 TRP B C 1
ATOM 5271 O O . TRP B 1 58 ? -20.344 14.703 38.812 1 63.91 58 TRP B O 1
ATOM 5281 N N . VAL B 1 59 ? -19.266 14.18 40.406 1 61.22 59 VAL B N 1
ATOM 5282 C CA . VAL B 1 59 ? -20.031 14.922 41.406 1 61.22 59 VAL B CA 1
ATOM 5283 C C . VAL B 1 59 ? -19.406 16.297 41.625 1 61.22 59 VAL B C 1
ATOM 5285 O O . VAL B 1 59 ? -20.062 17.328 41.5 1 61.22 59 VAL B O 1
ATOM 5288 N N . ASP B 1 60 ? -18.328 16.531 42.281 1 62.59 60 ASP B N 1
ATOM 5289 C CA . ASP B 1 60 ? -17.875 17.828 42.781 1 62.59 60 ASP B CA 1
ATOM 5290 C C . ASP B 1 60 ? -16.609 18.297 42.062 1 62.59 60 ASP B C 1
ATOM 5292 O O . ASP B 1 60 ? -16.391 19.5 41.906 1 62.59 60 ASP B O 1
ATOM 5296 N N . ASP B 1 61 ? -15.812 17.438 41.469 1 65.81 61 ASP B N 1
ATOM 5297 C CA . ASP B 1 61 ? -14.461 17.875 41.156 1 65.81 61 ASP B CA 1
ATOM 5298 C C . ASP B 1 61 ? -14.172 17.734 39.656 1 65.81 61 ASP B C 1
ATOM 5300 O O . ASP B 1 61 ? -13.047 17.422 39.281 1 65.81 61 ASP B O 1
ATOM 5304 N N . ARG B 1 62 ? -15.266 18.156 38.875 1 69.56 62 ARG B N 1
ATOM 5305 C CA . ARG B 1 62 ? -14.953 18.078 37.469 1 69.56 62 ARG B CA 1
ATOM 5306 C C . ARG B 1 62 ? -14.164 19.312 37 1 69.56 62 ARG B C 1
ATOM 5308 O O . ARG B 1 62 ? -14.555 20.438 37.312 1 69.56 62 ARG B O 1
ATOM 5315 N N . PRO B 1 63 ? -13.023 19.109 36.438 1 70.81 63 PRO B N 1
ATOM 5316 C CA . PRO B 1 63 ? -12.281 20.25 35.938 1 70.81 63 PRO B CA 1
ATOM 5317 C C . PRO B 1 63 ? -13.102 21.094 34.938 1 70.81 63 PRO B C 1
ATOM 5319 O O . PRO B 1 63 ? -13.898 20.547 34.188 1 70.81 63 PRO B O 1
ATOM 5322 N N . PRO B 1 64 ? -12.984 22.391 35.219 1 68.62 64 PRO B N 1
ATOM 5323 C CA . PRO B 1 64 ? -13.734 23.266 34.281 1 68.62 64 PRO B CA 1
ATOM 5324 C C . PRO B 1 64 ? -13.344 23.062 32.844 1 68.62 64 PRO B C 1
ATOM 5326 O O . PRO B 1 64 ? -12.203 22.688 32.531 1 68.62 64 PRO B O 1
ATOM 5329 N N . GLN B 1 65 ? -14.297 23.266 32.062 1 73.12 65 GLN B N 1
ATOM 5330 C CA . GLN B 1 65 ? -14.039 23.219 30.641 1 73.12 65 GLN B CA 1
ATOM 5331 C C . GLN B 1 65 ? -13.188 24.406 30.203 1 73.12 65 GLN B C 1
ATOM 5333 O O . GLN B 1 65 ? -13.422 25.547 30.625 1 73.12 65 GLN B O 1
ATOM 5338 N N . ILE B 1 66 ? -12.125 24.172 29.516 1 75.88 66 ILE B N 1
ATOM 5339 C CA . ILE B 1 66 ? -11.227 25.219 29.031 1 75.88 66 ILE B CA 1
ATOM 5340 C C . ILE B 1 66 ? -11.953 26.094 28.016 1 75.88 66 ILE B C 1
ATOM 5342 O O . ILE B 1 66 ? -12.508 25.578 27.047 1 75.88 66 ILE B O 1
ATOM 5346 N N . ASN B 1 67 ? -12.141 27.297 28.328 1 80.06 67 ASN B N 1
ATOM 5347 C CA . ASN B 1 67 ? -12.781 28.281 27.469 1 80.06 67 ASN B CA 1
ATOM 5348 C C . ASN B 1 67 ? -11.867 29.469 27.203 1 80.06 67 ASN B C 1
ATOM 5350 O O . ASN B 1 67 ? -11.641 30.297 28.078 1 80.06 67 ASN B O 1
ATOM 5354 N N . VAL B 1 68 ? -11.273 29.469 26.047 1 89.12 68 VAL B N 1
ATOM 5355 C CA . VAL B 1 68 ? -10.352 30.531 25.672 1 89.12 68 VAL B CA 1
ATOM 5356 C C . VAL B 1 68 ? -10.961 31.359 24.547 1 89.12 68 VAL B C 1
ATOM 5358 O O . VAL B 1 68 ? -11.883 30.906 23.859 1 89.12 68 VAL B O 1
ATOM 5361 N N . THR B 1 69 ? -10.469 32.594 24.469 1 94.19 69 THR B N 1
ATOM 5362 C CA . THR B 1 69 ? -10.984 33.5 23.438 1 94.19 69 THR B CA 1
ATOM 5363 C C . THR B 1 69 ? -10.734 32.938 22.047 1 94.19 69 THR B C 1
ATOM 5365 O O . THR B 1 69 ? -9.633 32.469 21.734 1 94.19 69 THR B O 1
ATOM 5368 N N . ILE B 1 70 ? -11.812 32.844 21.25 1 96.56 70 ILE B N 1
ATOM 5369 C CA . ILE B 1 70 ? -11.703 32.469 19.844 1 96.56 70 ILE B CA 1
ATOM 5370 C C . ILE B 1 70 ? -11.422 33.688 19 1 96.56 70 ILE B C 1
ATOM 5372 O O . ILE B 1 70 ? -12.141 34.688 19.078 1 96.56 70 ILE B O 1
ATOM 5376 N N . ASN B 1 71 ? -10.359 33.688 18.234 1 96.69 71 ASN B N 1
ATOM 5377 C CA . ASN B 1 71 ? -9.977 34.781 17.375 1 96.69 71 ASN B CA 1
ATOM 5378 C C . ASN B 1 71 ? -10.273 34.5 15.906 1 96.69 71 ASN B C 1
ATOM 5380 O O . ASN B 1 71 ? -10.156 33.344 15.461 1 96.69 71 ASN B O 1
ATOM 5384 N N . ALA B 1 72 ? -10.688 35.562 15.195 1 95.94 72 ALA B N 1
ATOM 5385 C CA . ALA B 1 72 ? -10.75 35.469 13.742 1 95.94 72 ALA B CA 1
ATOM 5386 C C . ALA B 1 72 ? -9.352 35.406 13.133 1 95.94 72 ALA B C 1
ATOM 5388 O O . ALA B 1 72 ? -8.438 36.062 13.602 1 95.94 72 ALA B O 1
ATOM 5389 N N . LEU B 1 73 ? -9.211 34.594 12.164 1 96.44 73 LEU B N 1
ATOM 5390 C CA . LEU B 1 73 ? -7.984 34.594 11.375 1 96.44 73 LEU B CA 1
ATOM 5391 C C . LEU B 1 73 ? -8.109 35.562 10.203 1 96.44 73 LEU B C 1
ATOM 5393 O O . LEU B 1 73 ? -8.945 35.375 9.32 1 96.44 73 LEU B O 1
ATOM 5397 N N . PRO B 1 74 ? -7.301 36.562 10.18 1 94.94 74 PRO B N 1
ATOM 5398 C CA . PRO B 1 74 ? -7.395 37.562 9.109 1 94.94 74 PRO B CA 1
ATOM 5399 C C . PRO B 1 74 ? -7.215 36.969 7.723 1 94.94 74 PRO B C 1
ATOM 5401 O O . PRO B 1 74 ? -6.418 36.031 7.547 1 94.94 74 PRO B O 1
ATOM 5404 N N . ILE B 1 75 ? -7.871 37.5 6.742 1 94.25 75 ILE B N 1
ATOM 5405 C CA . ILE B 1 75 ? -7.918 37 5.375 1 94.25 75 ILE B CA 1
ATOM 5406 C C . ILE B 1 75 ? -6.516 37.031 4.773 1 94.25 75 ILE B C 1
ATOM 5408 O O . ILE B 1 75 ? -6.18 36.188 3.943 1 94.25 75 ILE B O 1
ATOM 5412 N N . GLN B 1 76 ? -5.66 37.969 5.199 1 94.25 76 GLN B N 1
ATOM 5413 C CA . GLN B 1 76 ? -4.301 38.031 4.672 1 94.25 76 GLN B CA 1
ATOM 5414 C C . GLN B 1 76 ? -3.5 36.781 5.004 1 94.25 76 GLN B C 1
ATOM 5416 O O . GLN B 1 76 ? -2.527 36.469 4.316 1 94.25 76 GLN B O 1
ATOM 5421 N N . PHE B 1 77 ? -3.893 36.094 6.043 1 95.69 77 PHE B N 1
ATOM 5422 C CA . PHE B 1 77 ? -3.223 34.844 6.422 1 95.69 77 PHE B CA 1
ATOM 5423 C C . PHE B 1 77 ? -3.992 33.625 5.906 1 95.69 77 PHE B C 1
ATOM 5425 O O . PHE B 1 77 ? -3.393 32.656 5.457 1 95.69 77 PHE B O 1
ATOM 5432 N N . ALA B 1 78 ? -5.32 33.719 5.895 1 95.75 78 ALA B N 1
ATOM 5433 C CA . ALA B 1 78 ? -6.152 32.594 5.48 1 95.75 78 ALA B CA 1
ATOM 5434 C C . ALA B 1 78 ? -6.125 32.438 3.965 1 95.75 78 ALA B C 1
ATOM 5436 O O . ALA B 1 78 ? -6.277 31.312 3.459 1 95.75 78 ALA B O 1
ATOM 5437 N N . GLY B 1 79 ? -6.02 33.5 3.197 1 96.38 79 GLY B N 1
ATOM 5438 C CA . GLY B 1 79 ? -5.961 33.469 1.743 1 96.38 79 GLY B CA 1
ATOM 5439 C C . GLY B 1 79 ? -7.332 33.406 1.095 1 96.38 79 GLY B C 1
ATOM 5440 O O . GLY B 1 79 ? -7.496 33.781 -0.069 1 96.38 79 GLY B O 1
ATOM 5441 N N . ARG B 1 80 ? -8.32 32.781 1.809 1 96.38 80 ARG B N 1
ATOM 5442 C CA . ARG B 1 80 ? -9.703 32.688 1.352 1 96.38 80 ARG B CA 1
ATOM 5443 C C . ARG B 1 80 ? -10.68 33.031 2.469 1 96.38 80 ARG B C 1
ATOM 5445 O O . ARG B 1 80 ? -10.461 32.656 3.627 1 96.38 80 ARG B O 1
ATOM 5452 N N . SER B 1 81 ? -11.727 33.75 2.09 1 94.81 81 SER B N 1
ATOM 5453 C CA . SER B 1 81 ? -12.742 34.062 3.086 1 94.81 81 SER B CA 1
ATOM 5454 C C . SER B 1 81 ? -13.523 32.812 3.49 1 94.81 81 SER B C 1
ATOM 5456 O O . SER B 1 81 ? -13.57 31.828 2.742 1 94.81 81 SER B O 1
ATOM 5458 N N . TRP B 1 82 ? -14.031 32.812 4.707 1 95.56 82 TRP B N 1
ATOM 5459 C CA . TRP B 1 82 ? -14.828 31.672 5.121 1 95.56 82 TRP B CA 1
ATOM 5460 C C . TRP B 1 82 ? -16.062 31.516 4.242 1 95.56 82 TRP B C 1
ATOM 5462 O O . TRP B 1 82 ? -16.531 30.406 4.008 1 95.56 82 TRP B O 1
ATOM 5472 N N . GLN B 1 83 ? -16.594 32.625 3.684 1 92.38 83 GLN B N 1
ATOM 5473 C CA . GLN B 1 83 ? -17.734 32.594 2.771 1 92.38 83 GLN B CA 1
ATOM 5474 C C . GLN B 1 83 ? -17.375 31.828 1.495 1 92.38 83 GLN B C 1
ATOM 5476 O O . GLN B 1 83 ? -18.172 31 1.017 1 92.38 83 GLN B O 1
ATOM 5481 N N . ASP B 1 84 ? -16.234 32.156 0.955 1 94 84 ASP B N 1
ATOM 5482 C CA . ASP B 1 84 ? -15.781 31.438 -0.238 1 94 84 ASP B CA 1
ATOM 5483 C C . ASP B 1 84 ? -15.609 29.953 0.042 1 94 84 ASP B C 1
ATOM 5485 O O . ASP B 1 84 ? -15.992 29.109 -0.778 1 94 84 ASP B O 1
ATOM 5489 N N . LYS B 1 85 ? -15.039 29.641 1.199 1 96.75 85 LYS B N 1
ATOM 5490 C CA . LYS B 1 85 ? -14.867 28.25 1.592 1 96.75 85 LYS B CA 1
ATOM 5491 C C . LYS B 1 85 ? -16.219 27.547 1.725 1 96.75 85 LYS B C 1
ATOM 5493 O O . LYS B 1 85 ? -16.375 26.406 1.286 1 96.75 85 LYS B O 1
ATOM 5498 N N . MET B 1 86 ? -17.141 28.25 2.309 1 95.38 86 MET B N 1
ATOM 5499 C CA . MET B 1 86 ? -18.484 27.703 2.477 1 95.38 86 MET B CA 1
ATOM 5500 C C . MET B 1 86 ? -19.141 27.422 1.124 1 95.38 86 MET B C 1
ATOM 5502 O O . MET B 1 86 ? -19.812 26.406 0.953 1 95.38 86 MET B O 1
ATOM 5506 N N . ARG B 1 87 ? -18.938 28.312 0.184 1 93.75 87 ARG B N 1
ATOM 5507 C CA . ARG B 1 87 ? -19.469 28.094 -1.156 1 93.75 87 ARG B CA 1
ATOM 5508 C C . ARG B 1 87 ? -18.906 26.812 -1.772 1 93.75 87 ARG B C 1
ATOM 5510 O O . ARG B 1 87 ? -19.641 26.062 -2.414 1 93.75 87 ARG B O 1
ATOM 5517 N N . ASP B 1 88 ? -17.641 26.609 -1.602 1 96.25 88 ASP B N 1
ATOM 5518 C CA . ASP B 1 88 ? -17.031 25.375 -2.102 1 96.25 88 ASP B CA 1
ATOM 5519 C C . ASP B 1 88 ? -17.625 24.156 -1.436 1 96.25 88 ASP B C 1
ATOM 5521 O O . ASP B 1 88 ? -17.859 23.125 -2.09 1 96.25 88 ASP B O 1
ATOM 5525 N N . VAL B 1 89 ? -17.828 24.219 -0.122 1 97.38 89 VAL B N 1
ATOM 5526 C CA . VAL B 1 89 ? -18.422 23.109 0.623 1 97.38 89 VAL B CA 1
ATOM 5527 C C . VAL B 1 89 ? -19.828 22.812 0.081 1 97.38 89 VAL B C 1
ATOM 5529 O O . VAL B 1 89 ? -20.172 21.656 -0.147 1 97.38 89 VAL B O 1
ATOM 5532 N N . LEU B 1 90 ? -20.578 23.844 -0.161 1 94.62 90 LEU B N 1
ATOM 5533 C CA . LEU B 1 90 ? -21.938 23.688 -0.682 1 94.62 90 LEU B CA 1
ATOM 5534 C C . LEU B 1 90 ? -21.922 23.062 -2.074 1 94.62 90 LEU B C 1
ATOM 5536 O O . LEU B 1 90 ? -22.781 22.266 -2.416 1 94.62 90 LEU B O 1
ATOM 5540 N N . GLU B 1 91 ? -20.984 23.453 -2.826 1 95.25 91 GLU B N 1
ATOM 5541 C CA . GLU B 1 91 ? -20.828 22.844 -4.148 1 95.25 91 GLU B CA 1
ATOM 5542 C C . GLU B 1 91 ? -20.547 21.359 -4.047 1 95.25 91 GLU B C 1
ATOM 5544 O O . GLU B 1 91 ? -21.094 20.562 -4.809 1 95.25 91 GLU B O 1
ATOM 5549 N N . GLU B 1 92 ? -19.672 20.969 -3.141 1 96.25 92 GLU B N 1
ATOM 5550 C CA . GLU B 1 92 ? -19.359 19.562 -2.943 1 96.25 92 GLU B CA 1
ATOM 5551 C C . GLU B 1 92 ? -20.594 18.797 -2.463 1 96.25 92 GLU B C 1
ATOM 5553 O O . GLU B 1 92 ? -20.781 17.641 -2.838 1 96.25 92 GLU B O 1
ATOM 5558 N N . MET B 1 93 ? -21.391 19.406 -1.611 1 95 93 MET B N 1
ATOM 5559 C CA . MET B 1 93 ? -22.625 18.797 -1.158 1 95 93 MET B CA 1
ATOM 5560 C C . MET B 1 93 ? -23.578 18.562 -2.33 1 95 93 MET B C 1
ATOM 5562 O O . MET B 1 93 ? -24.234 17.516 -2.402 1 95 93 MET B O 1
ATOM 5566 N N . THR B 1 94 ? -23.594 19.531 -3.213 1 93.88 94 THR B N 1
ATOM 5567 C CA . THR B 1 94 ? -24.438 19.406 -4.402 1 93.88 94 THR B CA 1
ATOM 5568 C C . THR B 1 94 ? -23.984 18.234 -5.262 1 93.88 94 THR B C 1
ATOM 5570 O O . THR B 1 94 ? -24.797 17.422 -5.688 1 93.88 94 THR B O 1
ATOM 5573 N N . LYS B 1 95 ? -22.703 18.141 -5.445 1 91.31 95 LYS B N 1
ATOM 5574 C CA . LYS B 1 95 ? -22.141 17.062 -6.242 1 91.31 95 LYS B CA 1
ATOM 5575 C C . LYS B 1 95 ? -22.453 15.703 -5.625 1 91.31 95 LYS B C 1
ATOM 5577 O O . LYS B 1 95 ? -22.703 14.734 -6.344 1 91.31 95 LYS B O 1
ATOM 5582 N N . ALA B 1 96 ? -22.469 15.641 -4.293 1 88.38 96 ALA B N 1
ATOM 5583 C CA . ALA B 1 96 ? -22.672 14.383 -3.582 1 88.38 96 ALA B CA 1
ATOM 5584 C C . ALA B 1 96 ? -24.156 14.086 -3.404 1 88.38 96 ALA B C 1
ATOM 5586 O O . ALA B 1 96 ? -24.531 12.984 -2.994 1 88.38 96 ALA B O 1
ATOM 5587 N N . GLY B 1 97 ? -24.938 15.016 -3.699 1 89.25 97 GLY B N 1
ATOM 5588 C CA . GLY B 1 97 ? -26.375 14.859 -3.531 1 89.25 97 GLY B CA 1
ATOM 5589 C C . GLY B 1 97 ? -26.797 14.82 -2.076 1 89.25 97 GLY B C 1
ATOM 5590 O O . GLY B 1 97 ? -27.703 14.07 -1.71 1 89.25 97 GLY B O 1
ATOM 5591 N N . VAL B 1 98 ? -26.109 15.578 -1.197 1 94.62 98 VAL B N 1
ATOM 5592 C CA . VAL B 1 98 ? -26.406 15.578 0.231 1 94.62 98 VAL B CA 1
ATOM 5593 C C . VAL B 1 98 ? -27.078 16.891 0.614 1 94.62 98 VAL B C 1
ATOM 5595 O O . VAL B 1 98 ? -26.766 17.953 0.056 1 94.62 98 VAL B O 1
ATOM 5598 N N . ASP B 1 99 ? -27.938 16.812 1.604 1 95.31 99 ASP B N 1
ATOM 5599 C CA . ASP B 1 99 ? -28.734 17.969 1.987 1 95.31 99 ASP B CA 1
ATOM 5600 C C . ASP B 1 99 ? -28.188 18.625 3.252 1 95.31 99 ASP B C 1
ATOM 5602 O O . ASP B 1 99 ? -28.328 19.828 3.447 1 95.31 99 ASP B O 1
ATOM 5606 N N . VAL B 1 100 ? -27.625 17.828 4.105 1 97.25 100 VAL B N 1
ATOM 5607 C CA . VAL B 1 100 ? -27.125 18.297 5.383 1 97.25 100 VAL B CA 1
ATOM 5608 C C . VAL B 1 100 ? -25.719 17.766 5.617 1 97.25 100 VAL B C 1
ATOM 5610 O O . VAL B 1 100 ? -25.438 16.594 5.316 1 97.25 100 VAL B O 1
ATOM 5613 N N . LEU B 1 101 ? -24.844 18.609 6.051 1 98.31 101 LEU B N 1
ATOM 5614 C CA . LEU B 1 101 ? -23.516 18.219 6.473 1 98.31 101 LEU B CA 1
ATOM 5615 C C . LEU B 1 101 ? -23.281 18.531 7.945 1 98.31 101 LEU B C 1
ATOM 5617 O O . LEU B 1 101 ? -23.562 19.656 8.391 1 98.31 101 LEU B O 1
ATOM 5621 N N . VAL B 1 102 ? -22.828 17.547 8.648 1 97.88 102 VAL B N 1
ATOM 5622 C CA . VAL B 1 102 ? -22.453 17.766 10.047 1 97.88 102 VAL B CA 1
ATOM 5623 C C . VAL B 1 102 ? -20.938 17.797 10.172 1 97.88 102 VAL B C 1
ATOM 5625 O O . VAL B 1 102 ? -20.25 16.812 9.852 1 97.88 102 VAL B O 1
ATOM 5628 N N . VAL B 1 103 ? -20.422 18.891 10.594 1 97.62 103 VAL B N 1
ATOM 5629 C CA . VAL B 1 103 ? -18.984 19.047 10.828 1 97.62 103 VAL B CA 1
ATOM 5630 C C . VAL B 1 103 ? -18.688 18.859 12.312 1 97.62 103 VAL B C 1
ATOM 5632 O O . VAL B 1 103 ? -19.016 19.719 13.141 1 97.62 103 VAL B O 1
ATOM 5635 N N . SER B 1 104 ? -18.031 17.766 12.562 1 93.94 104 SER B N 1
ATOM 5636 C CA . SER B 1 104 ? -17.859 17.406 13.969 1 93.94 104 SER B CA 1
ATOM 5637 C C . SER B 1 104 ? -16.391 17.266 14.328 1 93.94 104 SER B C 1
ATOM 5639 O O . SER B 1 104 ? -16.031 17.234 15.508 1 93.94 104 SER B O 1
ATOM 5641 N N . ASP B 1 105 ? -15.508 17.203 13.359 1 88.88 105 ASP B N 1
ATOM 5642 C CA . ASP B 1 105 ? -14.086 17.047 13.641 1 88.88 1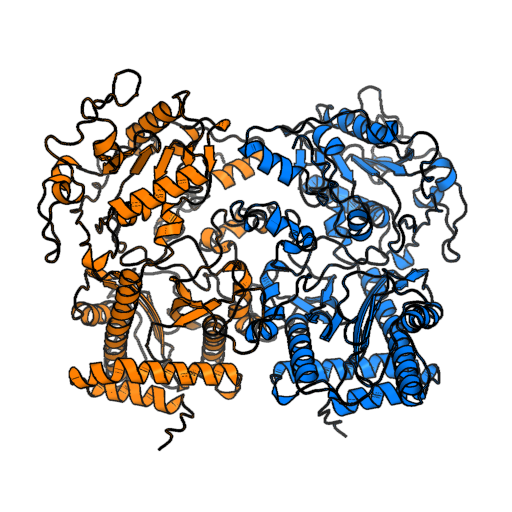05 ASP B CA 1
ATOM 5643 C C . ASP B 1 105 ? -13.477 18.359 14.133 1 88.88 105 ASP B C 1
ATOM 5645 O O . ASP B 1 105 ? -13.805 19.438 13.617 1 88.88 105 ASP B O 1
ATOM 5649 N N . LEU B 1 106 ? -12.578 18.281 14.977 1 88.62 106 LEU B N 1
ATOM 5650 C CA . LEU B 1 106 ? -12.078 19.422 15.734 1 88.62 106 LEU B CA 1
ATOM 5651 C C . LEU B 1 106 ? -11.352 20.406 14.828 1 88.62 106 LEU B C 1
ATOM 5653 O O . LEU B 1 106 ? -11.312 21.609 15.102 1 88.62 106 LEU B O 1
ATOM 5657 N N . ASP B 1 107 ? -10.773 19.922 13.797 1 93.12 107 ASP B N 1
ATOM 5658 C CA . ASP B 1 107 ? -9.898 20.781 12.992 1 93.12 107 ASP B CA 1
ATOM 5659 C C . ASP B 1 107 ? -10.641 21.375 11.812 1 93.12 107 ASP B C 1
ATOM 5661 O O . ASP B 1 107 ? -10.078 22.172 11.055 1 93.12 107 ASP B O 1
ATOM 5665 N N . GLU B 1 108 ? -11.898 21.094 11.625 1 96.81 108 GLU B N 1
ATOM 5666 C CA . GLU B 1 108 ? -12.586 21.484 10.406 1 96.81 108 GLU B CA 1
ATOM 5667 C C . GLU B 1 108 ? -13.234 22.859 10.555 1 96.81 108 GLU B C 1
ATOM 5669 O O . GLU B 1 108 ? -13.055 23.719 9.703 1 96.81 108 GLU B O 1
ATOM 5674 N N . ASN B 1 109 ? -13.93 23.094 11.633 1 97.12 109 ASN B N 1
ATOM 5675 C CA . ASN B 1 109 ? -14.609 24.375 11.82 1 97.12 109 ASN B CA 1
ATOM 5676 C C . ASN B 1 109 ? -13.609 25.516 11.914 1 97.12 109 ASN B C 1
ATOM 5678 O O . ASN B 1 109 ? -13.828 26.578 11.328 1 97.12 109 ASN B O 1
ATOM 5682 N N . PRO B 1 110 ? -12.516 25.359 12.688 1 96.88 110 PRO B N 1
ATOM 5683 C CA . PRO B 1 110 ? -11.516 26.438 12.711 1 96.88 110 PRO B CA 1
ATOM 5684 C C . PRO B 1 110 ? -11.047 26.828 11.312 1 96.88 110 PRO B C 1
ATOM 5686 O O . PRO B 1 110 ? -10.875 28.016 11.031 1 96.88 110 PRO B O 1
ATOM 5689 N N . TRP B 1 111 ? -10.859 25.859 10.477 1 97.69 111 TRP B N 1
ATOM 5690 C CA . TRP B 1 111 ? -10.422 26.156 9.109 1 97.69 111 TRP B CA 1
ATOM 5691 C C . TRP B 1 111 ? -11.555 26.781 8.297 1 97.69 111 TRP B C 1
ATOM 5693 O O . TRP B 1 111 ? -11.367 27.797 7.629 1 97.69 111 TRP B O 1
ATOM 5703 N N . LEU B 1 112 ? -12.727 26.172 8.328 1 98.19 112 LEU B N 1
ATOM 5704 C CA . LEU B 1 112 ? -13.859 26.578 7.496 1 98.19 112 LEU B CA 1
ATOM 5705 C C . LEU B 1 112 ? -14.25 28.016 7.77 1 98.19 112 LEU B C 1
ATOM 5707 O O . LEU B 1 112 ? -14.484 28.797 6.84 1 98.19 112 LEU B O 1
ATOM 5711 N N . PHE B 1 113 ? -14.234 28.406 9.031 1 97.31 113 PHE B N 1
ATOM 5712 C CA . PHE B 1 113 ? -14.742 29.719 9.406 1 97.31 113 PHE B CA 1
ATOM 5713 C C . PHE B 1 113 ? -13.594 30.688 9.672 1 97.31 113 PHE B C 1
ATOM 5715 O O . PHE B 1 113 ? -13.82 31.812 10.109 1 97.31 113 PHE B O 1
ATOM 5722 N N . ASN B 1 114 ? -12.367 30.312 9.469 1 96.94 114 ASN B N 1
ATOM 5723 C CA . ASN B 1 114 ? -11.195 31.141 9.742 1 96.94 114 ASN B CA 1
ATOM 5724 C C . ASN B 1 114 ? -11.188 31.625 11.188 1 96.94 114 ASN B C 1
ATOM 5726 O O . ASN B 1 114 ? -11.062 32.812 11.445 1 96.94 114 ASN B O 1
ATOM 5730 N N . MET B 1 115 ? -11.297 30.688 12.078 1 96.94 115 MET B N 1
ATOM 5731 C CA . MET B 1 115 ? -11.25 30.938 13.516 1 96.94 115 MET B CA 1
ATOM 5732 C C . MET B 1 115 ? -10.203 30.062 14.188 1 96.94 115 MET B C 1
ATOM 5734 O O . MET B 1 115 ? -9.914 28.969 13.719 1 96.94 115 MET B O 1
ATOM 5738 N N . ARG B 1 116 ? -9.594 30.578 15.227 1 96.31 116 ARG B N 1
ATOM 5739 C CA . ARG B 1 116 ? -8.562 29.828 15.938 1 96.31 116 ARG B CA 1
ATOM 5740 C C . ARG B 1 116 ? -8.617 30.094 17.438 1 96.31 116 ARG B C 1
ATOM 5742 O O . ARG B 1 116 ? -8.938 31.219 17.859 1 96.31 116 ARG B O 1
ATOM 5749 N N . ALA B 1 117 ? -8.305 29.141 18.156 1 94.94 117 ALA B N 1
ATOM 5750 C CA . ALA B 1 117 ? -8.117 29.234 19.609 1 94.94 117 ALA B CA 1
ATOM 5751 C C . ALA B 1 117 ? -7.289 28.062 20.125 1 94.94 117 ALA B C 1
ATOM 5753 O O . ALA B 1 117 ? -7.305 26.969 19.547 1 94.94 117 ALA B O 1
ATOM 5754 N N . PHE B 1 118 ? -6.555 28.203 21.141 1 92.25 118 PHE B N 1
ATOM 5755 C CA . PHE B 1 118 ? -5.77 27.141 21.75 1 92.25 118 PHE B CA 1
ATOM 5756 C C . PHE B 1 118 ? -6.5 26.547 22.953 1 92.25 118 PHE B C 1
ATOM 5758 O O . PHE B 1 118 ? -6.012 26.625 24.078 1 92.25 118 PHE B O 1
ATOM 5765 N N . SER B 1 119 ? -7.551 25.828 22.688 1 85.75 119 SER B N 1
ATOM 5766 C CA . SER B 1 119 ? -8.352 25.25 23.766 1 85.75 119 SER B CA 1
ATOM 5767 C C . SER B 1 119 ? -7.781 23.906 24.219 1 85.75 119 SER B C 1
ATOM 5769 O O . SER B 1 119 ? -8.117 23.422 25.297 1 85.75 119 SER B O 1
ATOM 5771 N N . PHE B 1 120 ? -7.02 23.156 23.391 1 72.94 120 PHE B N 1
ATOM 5772 C CA . PHE B 1 120 ? -6.574 21.781 23.625 1 72.94 120 PHE B CA 1
ATOM 5773 C C . PHE B 1 120 ? -5.055 21.719 23.672 1 72.94 120 PHE B C 1
ATOM 5775 O O . PHE B 1 120 ? -4.461 20.719 23.234 1 72.94 120 PHE B O 1
ATOM 5782 N N . GLY B 1 121 ? -4.531 22.703 24.125 1 78.56 121 GLY B N 1
ATOM 5783 C CA . GLY B 1 121 ? -3.092 22.484 24.141 1 78.56 121 GLY B CA 1
ATOM 5784 C C . GLY B 1 121 ? -2.375 23.234 23.031 1 78.56 121 GLY B C 1
ATOM 5785 O O . GLY B 1 121 ? -2.475 24.469 22.938 1 78.56 121 GLY B O 1
ATOM 5786 N N . PHE B 1 122 ? -1.804 22.375 22.047 1 87.94 122 PHE B N 1
ATOM 5787 C CA . PHE B 1 122 ? -0.832 22.922 21.094 1 87.94 122 PHE B CA 1
ATOM 5788 C C . PHE B 1 122 ? -1.5 23.281 19.781 1 87.94 122 PHE B C 1
ATOM 5790 O O . PHE B 1 122 ? -0.965 24.078 19 1 87.94 122 PHE B O 1
ATOM 5797 N N . ASP B 1 123 ? -2.707 22.688 19.469 1 90.25 123 ASP B N 1
ATOM 5798 C CA . ASP B 1 123 ? -3.387 22.938 18.203 1 90.25 123 ASP B CA 1
ATOM 5799 C C . ASP B 1 123 ? -4.324 24.141 18.312 1 90.25 123 ASP B C 1
ATOM 5801 O O . ASP B 1 123 ? -5.012 24.312 19.312 1 90.25 123 ASP B O 1
ATOM 5805 N N . PRO B 1 124 ? -4.344 25 17.375 1 94.75 124 PRO B N 1
ATOM 5806 C CA . PRO B 1 124 ? -5.188 26.203 17.438 1 94.75 124 PRO B CA 1
ATOM 5807 C C . PRO B 1 124 ? -6.652 25.906 17.125 1 94.75 124 PRO B C 1
ATOM 5809 O O . PRO B 1 124 ? -7.227 26.5 16.219 1 94.75 124 PRO B O 1
ATOM 5812 N N . PHE B 1 125 ? -7.211 25.031 17.984 1 94.12 125 PHE B N 1
ATOM 5813 C CA . PHE B 1 125 ? -8.586 24.594 17.781 1 94.12 125 PHE B CA 1
ATOM 5814 C C . PHE B 1 125 ? -9.438 24.938 19 1 94.12 125 PHE B C 1
ATOM 5816 O O . PHE B 1 125 ? -8.922 25.422 20.016 1 94.12 125 PHE B O 1
ATOM 5823 N N . PHE B 1 126 ? -10.727 24.781 18.891 1 92.25 126 PHE B N 1
ATOM 5824 C CA . PHE B 1 126 ? -11.727 24.953 19.938 1 92.25 126 PHE B CA 1
ATOM 5825 C C . PHE B 1 126 ? -12.898 23.984 19.734 1 92.25 126 PHE B C 1
ATOM 5827 O O . PHE B 1 126 ? -13.102 23.484 18.641 1 92.25 126 PHE B O 1
ATOM 5834 N N . TYR B 1 127 ? -13.617 23.703 20.766 1 90.94 127 TYR B N 1
ATOM 5835 C CA . TYR B 1 127 ? -14.781 22.828 20.656 1 90.94 127 TYR B CA 1
ATOM 5836 C C . TYR B 1 127 ? -15.883 23.484 19.828 1 90.94 127 TYR B C 1
ATOM 5838 O O . TYR B 1 127 ? -16.312 24.609 20.141 1 90.94 127 TYR B O 1
ATOM 5846 N N . SER B 1 128 ? -16.297 22.781 18.875 1 94.44 128 SER B N 1
ATOM 5847 C CA . SER B 1 128 ? -17.375 23.328 18.047 1 94.44 128 SER B CA 1
ATOM 5848 C C . SER B 1 128 ? -18.016 22.234 17.188 1 94.44 128 SER B C 1
ATOM 5850 O O . SER B 1 128 ? -17.422 21.188 16.953 1 94.44 128 SER B O 1
ATOM 5852 N N . PHE B 1 129 ? -19.25 22.375 16.844 1 96.75 129 PHE B N 1
ATOM 5853 C CA . PHE B 1 129 ? -19.969 21.672 15.789 1 96.75 129 PHE B CA 1
ATOM 5854 C C . PHE B 1 129 ? -20.531 22.656 14.766 1 96.75 129 PHE B C 1
ATOM 5856 O O . PHE B 1 129 ? -20.734 23.828 15.07 1 96.75 129 PHE B O 1
ATOM 5863 N N . ALA B 1 130 ? -20.703 22.188 13.625 1 97.75 130 ALA B N 1
ATOM 5864 C CA . ALA B 1 130 ? -21.484 22.938 12.641 1 97.75 130 ALA B CA 1
ATOM 5865 C C . ALA B 1 130 ? -22.438 22.016 11.891 1 97.75 130 ALA B C 1
ATOM 5867 O O . ALA B 1 130 ? -22.094 20.875 11.578 1 97.75 130 ALA B O 1
ATOM 5868 N N . VAL B 1 131 ? -23.641 22.438 11.695 1 97.31 131 VAL B N 1
ATOM 5869 C CA . VAL B 1 131 ? -24.641 21.766 10.859 1 97.31 131 VAL B CA 1
ATOM 5870 C C . VAL B 1 131 ? -25 22.656 9.68 1 97.31 131 VAL B C 1
ATOM 5872 O O . VAL B 1 131 ? -25.578 23.734 9.859 1 97.31 131 VAL B O 1
ATOM 5875 N N . ILE B 1 132 ? -24.688 22.219 8.516 1 96.5 132 ILE B N 1
ATOM 5876 C CA . ILE B 1 132 ? -24.828 23.016 7.301 1 96.5 132 ILE B CA 1
ATOM 5877 C C . ILE B 1 132 ? -25.984 22.469 6.453 1 96.5 132 ILE B C 1
ATOM 5879 O O . ILE B 1 132 ? -25.984 21.281 6.086 1 96.5 132 ILE B O 1
ATOM 5883 N N . GLU B 1 133 ? -26.844 23.266 6.16 1 93.69 133 GLU B N 1
ATOM 5884 C CA . GLU B 1 133 ? -27.969 22.906 5.297 1 93.69 133 GLU B CA 1
ATOM 5885 C C . GLU B 1 133 ? -27.781 23.469 3.889 1 93.69 133 GLU B C 1
ATOM 5887 O O . GLU B 1 133 ? -27.688 24.688 3.705 1 93.69 133 GLU B O 1
ATOM 5892 N N . ARG B 1 134 ? -27.828 22.609 2.943 1 92.44 134 ARG B N 1
ATOM 5893 C CA . ARG B 1 134 ? -27.531 23 1.57 1 92.44 134 ARG B CA 1
ATOM 5894 C C . ARG B 1 134 ? -28.672 23.844 0.995 1 92.44 134 ARG B C 1
ATOM 5896 O O . ARG B 1 134 ? -28.422 24.891 0.372 1 92.44 134 ARG B O 1
ATOM 5903 N N . ARG B 1 135 ? -29.859 23.5 1.194 1 86.06 135 ARG B N 1
ATOM 5904 C CA . ARG B 1 135 ? -31.016 24.125 0.552 1 86.06 135 ARG B CA 1
ATOM 5905 C C . ARG B 1 135 ? -31.266 25.531 1.112 1 86.06 135 ARG B C 1
ATOM 5907 O O . ARG B 1 135 ? -31.5 26.469 0.356 1 86.06 135 ARG B O 1
ATOM 5914 N N . THR B 1 136 ? -31.203 25.594 2.434 1 82.62 136 THR B N 1
ATOM 5915 C CA . THR B 1 136 ? -31.5 26.875 3.072 1 82.62 136 THR B CA 1
ATOM 5916 C C . THR B 1 136 ? -30.234 27.734 3.164 1 82.62 136 THR B C 1
ATOM 5918 O O . THR B 1 136 ? -30.312 28.938 3.443 1 82.62 136 THR B O 1
ATOM 5921 N N . ARG B 1 137 ? -29.062 27.109 3.078 1 86.94 137 ARG B N 1
ATOM 5922 C CA . ARG B 1 137 ? -27.75 27.734 3.201 1 86.94 137 ARG B CA 1
ATOM 5923 C C . ARG B 1 137 ? -27.5 28.234 4.625 1 86.94 137 ARG B C 1
ATOM 5925 O O . ARG B 1 137 ? -26.672 29.109 4.852 1 86.94 137 ARG B O 1
ATOM 5932 N N . ILE B 1 138 ? -28.328 27.781 5.523 1 88.12 138 ILE B N 1
ATOM 5933 C CA . ILE B 1 138 ? -28.141 28.094 6.938 1 88.12 138 ILE B CA 1
ATOM 5934 C C . ILE B 1 138 ? -27.094 27.156 7.539 1 88.12 138 ILE B C 1
ATOM 5936 O O . ILE B 1 138 ? -27.156 25.938 7.328 1 88.12 138 ILE B O 1
ATOM 5940 N N . THR B 1 139 ? -26.203 27.781 8.211 1 94.06 139 THR B N 1
ATOM 5941 C CA . THR B 1 139 ? -25.234 27.031 9 1 94.06 139 THR B CA 1
ATOM 5942 C C . THR B 1 139 ? -25.391 27.328 10.484 1 94.06 139 THR B C 1
ATOM 5944 O O . THR B 1 139 ? -25.312 28.484 10.906 1 94.06 139 THR B O 1
ATOM 5947 N N . ARG B 1 140 ? -25.672 26.375 11.242 1 94.31 140 ARG B N 1
ATOM 5948 C CA . ARG B 1 140 ? -25.672 26.484 12.695 1 94.31 140 ARG B CA 1
ATOM 5949 C C . ARG B 1 140 ? -24.297 26.156 13.273 1 94.31 140 ARG B C 1
ATOM 5951 O O . ARG B 1 140 ? -23.844 25.016 13.164 1 94.31 140 ARG B O 1
ATOM 5958 N N . LEU B 1 141 ? -23.688 27.125 13.789 1 96.19 141 LEU B N 1
ATOM 5959 C CA . LEU B 1 141 ? -22.375 26.969 14.414 1 96.19 141 LEU B CA 1
ATOM 5960 C C . LEU B 1 141 ? -22.5 26.938 15.938 1 96.19 141 LEU B C 1
ATOM 5962 O O . LEU B 1 141 ? -23.031 27.875 16.547 1 96.19 141 LEU B O 1
ATOM 5966 N N . TYR B 1 142 ? -22.047 25.844 16.562 1 95.5 142 TYR B N 1
ATOM 5967 C CA . TYR B 1 142 ? -22.125 25.672 18 1 95.5 142 TYR B CA 1
ATOM 5968 C C . TYR B 1 142 ? -20.766 25.891 18.656 1 95.5 142 TYR B C 1
ATOM 5970 O O . TYR B 1 142 ? -19.812 25.141 18.391 1 95.5 142 TYR B O 1
ATOM 5978 N N . ILE B 1 143 ? -20.625 26.875 19.516 1 94.75 143 ILE B N 1
ATOM 5979 C CA . ILE B 1 143 ? -19.375 27.125 20.219 1 94.75 143 ILE B CA 1
ATOM 5980 C C . ILE B 1 143 ? -19.672 27.375 21.703 1 94.75 143 ILE B C 1
ATOM 5982 O O . ILE B 1 143 ? -20.781 27.75 22.062 1 94.75 143 ILE B O 1
ATOM 5986 N N . LEU B 1 144 ? -18.672 27.156 22.531 1 92.06 144 LEU B N 1
ATOM 5987 C CA . LEU B 1 144 ? -18.797 27.391 23.969 1 92.06 144 LEU B CA 1
ATOM 5988 C C . LEU B 1 144 ? -18.922 28.875 24.281 1 92.06 144 LEU B C 1
ATOM 5990 O O . LEU B 1 144 ? -18.188 29.688 23.734 1 92.06 144 LEU B O 1
ATOM 5994 N N . ASP B 1 145 ? -19.875 29.203 25.141 1 91.88 145 ASP B N 1
ATOM 5995 C CA . ASP B 1 145 ? -20.062 30.594 25.562 1 91.88 145 ASP B CA 1
ATOM 5996 C C . ASP B 1 145 ? -20.203 31.516 24.359 1 91.88 145 ASP B C 1
ATOM 5998 O O . ASP B 1 145 ? -19.484 32.5 24.25 1 91.88 145 ASP B O 1
ATOM 6002 N N . HIS B 1 146 ? -21.078 31.141 23.516 1 91.25 146 HIS B N 1
ATOM 6003 C CA . HIS B 1 146 ? -21.125 31.75 22.188 1 91.25 146 HIS B CA 1
ATOM 6004 C C . HIS B 1 146 ? -21.406 33.25 22.281 1 91.25 146 HIS B C 1
ATOM 6006 O O . HIS B 1 146 ? -20.844 34.031 21.5 1 91.25 146 HIS B O 1
ATOM 6012 N N . LYS B 1 147 ? -22.234 33.719 23.234 1 89.56 147 LYS B N 1
ATOM 6013 C CA . LYS B 1 147 ? -22.562 35.125 23.328 1 89.56 147 LYS B CA 1
ATOM 6014 C C . LYS B 1 147 ? -21.328 35.938 23.703 1 89.56 147 LYS B C 1
ATOM 6016 O O . LYS B 1 147 ? -21.031 36.969 23.047 1 89.56 147 LYS B O 1
ATOM 6021 N N . SER B 1 148 ? -20.672 35.469 24.672 1 91.06 148 SER B N 1
ATOM 6022 C CA . SER B 1 148 ? -19.469 36.156 25.109 1 91.06 148 SER B CA 1
ATOM 6023 C C . SER B 1 148 ? -18.375 36.094 24.062 1 91.06 148 SER B C 1
ATOM 6025 O O . SER B 1 148 ? -17.641 37.062 23.859 1 91.06 148 SER B O 1
ATOM 6027 N N . MET B 1 149 ? -18.25 35.031 23.453 1 91.5 149 MET B N 1
ATOM 6028 C CA . MET B 1 149 ? -17.219 34.844 22.422 1 91.5 149 MET B CA 1
ATOM 6029 C C . MET B 1 149 ? -17.469 35.781 21.25 1 91.5 149 MET B C 1
ATOM 6031 O O . MET B 1 149 ? -16.516 36.344 20.688 1 91.5 149 MET B O 1
ATOM 6035 N N . LEU B 1 150 ? -18.672 35.969 20.828 1 90.75 150 LEU B N 1
ATOM 6036 C CA . LEU B 1 150 ? -19.016 36.781 19.688 1 90.75 150 LEU B CA 1
ATOM 6037 C C . LEU B 1 150 ? -18.688 38.25 19.938 1 90.75 150 LEU B C 1
ATOM 6039 O O . LEU B 1 150 ? -18.109 38.906 19.062 1 90.75 150 LEU B O 1
ATOM 6043 N N . SER B 1 151 ? -18.969 38.656 21.141 1 88.62 151 SER B N 1
ATOM 6044 C CA . SER B 1 151 ? -18.859 40.094 21.422 1 88.62 151 SER B CA 1
ATOM 6045 C C . SER B 1 151 ? -17.516 40.406 22.062 1 88.62 151 SER B C 1
ATOM 6047 O O . SER B 1 151 ? -17.125 41.594 22.141 1 88.62 151 SER B O 1
ATOM 6049 N N . GLY B 1 152 ? -16.875 39.438 22.422 1 90.38 152 GLY B N 1
ATOM 6050 C CA . GLY B 1 152 ? -15.625 39.656 23.141 1 90.38 152 GLY B CA 1
ATOM 6051 C C . GLY B 1 152 ? -14.531 40.25 22.266 1 90.38 152 GLY B C 1
ATOM 6052 O O . GLY B 1 152 ? -14.531 40.031 21.047 1 90.38 152 GLY B O 1
ATOM 6053 N N . ARG B 1 153 ? -13.609 40.969 22.906 1 92.75 153 ARG B N 1
ATOM 6054 C CA . ARG B 1 153 ? -12.438 41.469 22.203 1 92.75 153 ARG B CA 1
ATOM 6055 C C . ARG B 1 153 ? -11.453 40.375 21.875 1 92.75 153 ARG B C 1
ATOM 6057 O O . ARG B 1 153 ? -11.258 39.438 22.672 1 92.75 153 ARG B O 1
ATOM 6064 N N . PRO B 1 154 ? -10.836 40.531 20.672 1 94.31 154 PRO B N 1
ATOM 6065 C CA . PRO B 1 154 ? -9.805 39.562 20.344 1 94.31 154 PRO B CA 1
ATOM 6066 C C . PRO B 1 154 ? -8.664 39.531 21.344 1 94.31 154 PRO B C 1
ATOM 6068 O O . PRO B 1 154 ? -8.336 40.562 21.953 1 94.31 154 PRO B O 1
ATOM 6071 N N . SER B 1 155 ? -8.062 38.344 21.531 1 93.69 155 SER B N 1
ATOM 6072 C CA . SER B 1 155 ? -6.934 38.188 22.453 1 93.69 155 SER B CA 1
ATOM 6073 C C . SER B 1 155 ? -5.605 38.219 21.703 1 93.69 155 SER B C 1
ATOM 6075 O O . SER B 1 155 ? -4.551 38.406 22.312 1 93.69 155 SER B O 1
ATOM 6077 N N . ASP B 1 156 ? -5.633 38.062 20.422 1 93.62 156 ASP B N 1
ATOM 6078 C CA . ASP B 1 156 ? -4.43 38.125 19.594 1 93.62 156 ASP B CA 1
ATOM 6079 C C . ASP B 1 156 ? -4.172 39.562 19.109 1 93.62 156 ASP B C 1
ATOM 6081 O O . ASP B 1 156 ? -5.059 40.188 18.516 1 93.62 156 ASP B O 1
ATOM 6085 N N . PRO B 1 157 ? -2.967 40.031 19.234 1 92 157 PRO B N 1
ATOM 6086 C CA . PRO B 1 157 ? -2.676 41.406 18.891 1 92 157 PRO B CA 1
ATOM 6087 C C . PRO B 1 157 ? -2.803 41.688 17.406 1 92 157 PRO B C 1
ATOM 6089 O O . PRO B 1 157 ? -2.977 42.844 17 1 92 157 PRO B O 1
ATOM 6092 N N . GLU B 1 158 ? -2.736 40.688 16.578 1 92.69 158 GLU B N 1
ATOM 6093 C CA . GLU B 1 158 ? -2.805 40.875 15.141 1 92.69 158 GLU B CA 1
ATOM 6094 C C . GLU B 1 158 ? -4.246 40.812 14.641 1 92.69 158 GLU B C 1
ATOM 6096 O O . GLU B 1 158 ? -4.512 41.031 13.461 1 92.69 158 GLU B O 1
ATOM 6101 N N . VAL B 1 159 ? -5.129 40.5 15.469 1 92 159 VAL B N 1
ATOM 6102 C CA . VAL B 1 159 ? -6.539 40.375 15.117 1 92 159 VAL B CA 1
ATOM 6103 C C . VAL B 1 159 ? -7.32 41.562 15.656 1 92 159 VAL B C 1
ATOM 6105 O O . VAL B 1 159 ? -7.258 41.875 16.844 1 92 159 VAL B O 1
ATOM 6108 N N . HIS B 1 160 ? -8.133 42.188 14.781 1 90.5 160 HIS B N 1
ATOM 6109 C CA . HIS B 1 160 ? -8.773 43.438 15.18 1 90.5 160 HIS B CA 1
ATOM 6110 C C . HIS B 1 160 ? -10.289 43.344 15.031 1 90.5 160 HIS B C 1
ATOM 6112 O O . HIS B 1 160 ? -11.008 44.25 15.422 1 90.5 160 HIS B O 1
ATOM 6118 N N . MET B 1 161 ? -10.719 42.312 14.555 1 91.38 161 MET B N 1
ATOM 6119 C CA . MET B 1 161 ? -12.148 42.156 14.305 1 91.38 161 MET B CA 1
ATOM 6120 C C . MET B 1 161 ? -12.766 41.188 15.305 1 91.38 161 MET B C 1
ATOM 6122 O O . MET B 1 161 ? -12.18 40.156 15.625 1 91.38 161 MET B O 1
ATOM 6126 N N . THR B 1 162 ? -13.961 41.562 15.82 1 92.75 162 THR B N 1
ATOM 6127 C CA . THR B 1 162 ? -14.688 40.625 16.688 1 92.75 162 THR B CA 1
ATOM 6128 C C . THR B 1 162 ? -15.234 39.469 15.867 1 92.75 162 THR B C 1
ATOM 6130 O O . THR B 1 162 ? -15.352 39.562 14.648 1 92.75 162 THR B O 1
ATOM 6133 N N . LEU B 1 163 ? -15.562 38.438 16.562 1 94.19 163 LEU B N 1
ATOM 6134 C CA . LEU B 1 163 ? -16.125 37.25 15.891 1 94.19 163 LEU B CA 1
ATOM 6135 C C . LEU B 1 163 ? -17.484 37.594 15.281 1 94.19 163 LEU B C 1
ATOM 6137 O O . LEU B 1 163 ? -17.828 37.062 14.227 1 94.19 163 LEU B O 1
ATOM 6141 N N . GLU B 1 164 ? -18.266 38.375 15.969 1 91.31 164 GLU B N 1
ATOM 6142 C CA . GLU B 1 164 ? -19.562 38.812 15.461 1 91.31 164 GLU B CA 1
ATOM 6143 C C . GLU B 1 164 ? -19.438 39.469 14.094 1 91.31 164 GLU B C 1
ATOM 6145 O O . GLU B 1 164 ? -20.203 39.156 13.172 1 91.31 164 GLU B O 1
ATOM 6150 N N . ASN B 1 165 ? -18.531 40.375 13.969 1 90.31 165 ASN B N 1
ATOM 6151 C CA . ASN B 1 165 ? -18.281 41.062 12.703 1 90.31 165 ASN B CA 1
ATOM 6152 C C . ASN B 1 165 ? -17.688 40.125 11.664 1 90.31 165 ASN B C 1
ATOM 6154 O O . ASN B 1 165 ? -18.047 40.156 10.484 1 90.31 165 ASN B O 1
ATOM 6158 N N . HIS B 1 166 ? -16.812 39.25 12.18 1 93.62 166 HIS B N 1
ATOM 6159 C CA . HIS B 1 166 ? -16.156 38.312 11.305 1 93.62 166 HIS B CA 1
ATOM 6160 C C . HIS B 1 166 ? -17.156 37.344 10.656 1 93.62 166 HIS B C 1
ATOM 6162 O O . HIS B 1 166 ? -17.094 37.094 9.453 1 93.62 166 HIS B O 1
ATOM 6168 N N . LEU B 1 167 ? -18.125 36.844 11.445 1 92.38 167 LEU B N 1
ATOM 6169 C CA . LEU B 1 167 ? -19.109 35.875 10.977 1 92.38 167 LEU B CA 1
ATOM 6170 C C . LEU B 1 167 ? -20.297 36.562 10.336 1 92.38 167 LEU B C 1
ATOM 6172 O O . LEU B 1 167 ? -21.234 35.875 9.883 1 92.38 167 LEU B O 1
ATOM 6176 N N . ASP B 1 168 ? -20.188 37.844 10.391 1 81.69 168 ASP B N 1
ATOM 6177 C CA . ASP B 1 168 ? -21.25 38.656 9.797 1 81.69 168 ASP B CA 1
ATOM 6178 C C . ASP B 1 168 ? -22.594 38.344 10.43 1 81.69 168 ASP B C 1
ATOM 6180 O O . ASP B 1 168 ? -23.562 38.062 9.719 1 81.69 168 ASP B O 1
ATOM 6184 N N . ILE B 1 169 ? -22.375 38.094 11.953 1 67.75 169 ILE B N 1
ATOM 6185 C CA . ILE B 1 169 ? -23.547 37.844 12.789 1 67.75 169 ILE B CA 1
ATOM 6186 C C . ILE B 1 169 ? -24.125 39.156 13.297 1 67.75 169 ILE B C 1
ATOM 6188 O O . ILE B 1 169 ? -23.391 40.062 13.695 1 67.75 169 ILE B O 1
ATOM 6192 N N . GLY B 1 170 ? -25.234 39.812 12.969 1 48.88 170 GLY B N 1
ATOM 6193 C CA . GLY B 1 170 ? -25.891 41 13.406 1 48.88 170 GLY B CA 1
ATOM 6194 C C . GLY B 1 170 ? -27.094 41.375 12.555 1 48.88 170 GLY B C 1
ATOM 6195 O O . GLY B 1 170 ? -27.531 40.594 11.703 1 48.88 170 GLY B O 1
ATOM 6196 N N . ASP B 1 171 ? -27.328 42.812 12.5 1 40.5 171 ASP B N 1
ATOM 6197 C CA . ASP B 1 171 ? -28.609 43.438 12.211 1 40.5 171 ASP B CA 1
ATOM 6198 C C . ASP B 1 171 ? -29.281 42.75 11.016 1 40.5 171 ASP B C 1
ATOM 6200 O O . ASP B 1 171 ? -28.656 41.969 10.305 1 40.5 171 ASP B O 1
ATOM 6204 N N . GLY B 1 172 ? -30.094 43.625 10 1 35.91 172 GLY B N 1
ATOM 6205 C CA . GLY B 1 172 ? -31.234 43.656 9.094 1 35.91 172 GLY B CA 1
ATOM 6206 C C . GLY B 1 172 ? -31.062 42.781 7.879 1 35.91 172 GLY B C 1
ATOM 6207 O O . GLY B 1 172 ? -31.891 42.781 6.973 1 35.91 172 GLY B O 1
ATOM 6208 N N . ARG B 1 173 ? -29.953 42.344 7.551 1 38.34 173 ARG B N 1
ATOM 6209 C CA . ARG B 1 173 ? -30.062 42 6.137 1 38.34 173 ARG B CA 1
ATOM 6210 C C . ARG B 1 173 ? -30.703 40.625 5.945 1 38.34 173 ARG B C 1
ATOM 6212 O O . ARG B 1 173 ? -31.625 40.469 5.141 1 38.34 173 ARG B O 1
ATOM 6219 N N . CYS B 1 174 ? -30.047 39.438 6.129 1 40.03 174 CYS B N 1
ATOM 6220 C CA . CYS B 1 174 ? -30.75 38.25 5.723 1 40.03 174 CYS B CA 1
ATOM 6221 C C . CYS B 1 174 ? -31.453 37.594 6.91 1 40.03 174 CYS B C 1
ATOM 6223 O O . CYS B 1 174 ? -30.922 36.688 7.539 1 40.03 174 CYS B O 1
ATOM 6225 N N . SER B 1 175 ? -32.281 38.375 7.688 1 36.47 175 SER B N 1
ATOM 6226 C CA . SER B 1 175 ? -33.219 37.75 8.641 1 36.47 175 SER B CA 1
ATOM 6227 C C . SER B 1 175 ? -34.062 36.688 7.977 1 36.47 175 SER B C 1
ATOM 6229 O O . SER B 1 175 ? -35 37 7.23 1 36.47 175 SER B O 1
ATOM 6231 N N . VAL B 1 176 ? -33.531 35.625 7.492 1 39.34 176 VAL B N 1
ATOM 6232 C CA . VAL B 1 176 ? -34.375 34.531 7.016 1 39.34 176 VAL B CA 1
ATOM 6233 C C . VAL B 1 176 ? -35.25 34 8.156 1 39.34 176 VAL B C 1
ATOM 6235 O O . VAL B 1 176 ? -34.75 33.688 9.242 1 39.34 176 VAL B O 1
ATOM 6238 N N . MET B 1 177 ? -36.469 34.469 8.273 1 37.38 177 MET B N 1
ATOM 6239 C CA . MET B 1 177 ? -37.438 33.875 9.195 1 37.38 177 MET B CA 1
ATOM 6240 C C . MET B 1 177 ? -37.688 32.406 8.852 1 37.38 177 MET B C 1
ATOM 6242 O O . MET B 1 177 ? -37.938 32.062 7.695 1 37.38 177 MET B O 1
ATOM 6246 N N . VAL B 1 178 ? -37.188 31.469 9.523 1 38.84 178 VAL B N 1
ATOM 6247 C CA . VAL B 1 178 ? -37.5 30.047 9.484 1 38.84 178 VAL B CA 1
ATOM 6248 C C . VAL B 1 178 ? -38.969 29.844 9.906 1 38.84 178 VAL B C 1
ATOM 6250 O O . VAL B 1 178 ? -39.375 30.25 10.992 1 38.84 178 VAL B O 1
ATOM 6253 N N . THR B 1 179 ? -39.875 29.531 8.953 1 40.38 179 THR B N 1
ATOM 6254 C CA . THR B 1 179 ? -41.25 29.219 9.289 1 40.38 179 THR B CA 1
ATOM 6255 C C . THR B 1 179 ? -41.344 27.938 10.109 1 40.38 179 THR B C 1
ATOM 6257 O O . THR B 1 179 ? -40.375 27.188 10.203 1 40.38 179 THR B O 1
ATOM 6260 N N . GLU B 1 180 ? -42.406 27.75 10.812 1 39.12 180 GLU B N 1
ATOM 6261 C CA . GLU B 1 180 ? -42.75 26.594 11.664 1 39.12 180 GLU B CA 1
ATOM 6262 C C . GLU B 1 180 ? -42.438 25.281 10.953 1 39.12 180 GLU B C 1
ATOM 6264 O O . GLU B 1 180 ? -42.062 24.297 11.594 1 39.12 180 GLU B O 1
ATOM 6269 N N . ASN B 1 181 ? -42.781 25.219 9.664 1 39.22 181 ASN B N 1
ATOM 6270 C CA . ASN B 1 181 ? -42.656 23.953 8.945 1 39.22 181 ASN B CA 1
ATOM 6271 C C . ASN B 1 181 ? -41.25 23.75 8.422 1 39.22 181 ASN B C 1
ATOM 6273 O O . ASN B 1 181 ? -41 22.875 7.582 1 39.22 181 ASN B O 1
ATOM 6277 N N . GLY B 1 182 ? -40.219 24.516 9 1 38.66 182 GLY B N 1
ATOM 6278 C CA . GLY B 1 182 ? -38.812 24.328 8.758 1 38.66 182 GLY B CA 1
ATOM 6279 C C . GLY B 1 182 ? -38.312 25.031 7.5 1 38.66 182 GLY B C 1
ATOM 6280 O O . GLY B 1 182 ? -37.188 24.828 7.082 1 38.66 182 GLY B O 1
ATOM 6281 N N . TYR B 1 183 ? -39.344 25.469 6.699 1 38.28 183 TYR B N 1
ATOM 6282 C CA . TYR B 1 183 ? -38.969 26.219 5.5 1 38.28 183 TYR B CA 1
ATOM 6283 C C . TYR B 1 183 ? -38.625 27.656 5.848 1 38.28 183 TYR B C 1
ATOM 6285 O O . TYR B 1 183 ? -39.125 28.219 6.836 1 38.28 183 TYR B O 1
ATOM 6293 N N . ILE B 1 184 ? -37.469 28.156 5.465 1 41.34 184 ILE B N 1
ATOM 6294 C CA . ILE B 1 184 ? -37.031 29.531 5.617 1 41.34 184 ILE B CA 1
ATOM 6295 C C . ILE B 1 184 ? -37.875 30.453 4.746 1 41.34 184 ILE B C 1
ATOM 6297 O O . ILE B 1 184 ? -37.969 30.25 3.535 1 41.34 184 ILE B O 1
ATOM 6301 N N . GLU B 1 185 ? -38.969 31 5.207 1 40 185 GLU B N 1
ATOM 6302 C CA . GLU B 1 185 ? -39.656 32.125 4.535 1 40 185 GLU B CA 1
ATOM 6303 C C . GLU B 1 185 ? -38.906 33.406 4.715 1 40 185 GLU B C 1
ATOM 6305 O O . GLU B 1 185 ? -38.656 33.875 5.84 1 40 185 GLU B O 1
ATOM 6310 N N . SER B 1 186 ? -37.781 33.594 4.09 1 40.72 186 SER B N 1
ATOM 6311 C CA . SER B 1 186 ? -37.156 34.906 4.172 1 40.72 186 SER B CA 1
ATOM 6312 C C . SER B 1 186 ? -38.062 36 3.596 1 40.72 186 SER B C 1
ATOM 6314 O O . SER B 1 186 ? -38.594 35.844 2.502 1 40.72 186 SER B O 1
ATOM 6316 N N . PRO B 1 187 ? -38.656 36.812 4.309 1 37.41 187 PRO B N 1
ATOM 6317 C CA . PRO B 1 187 ? -39.344 37.906 3.674 1 37.41 187 PRO B CA 1
ATOM 6318 C C . PRO B 1 187 ? -38.531 38.594 2.58 1 37.41 187 PRO B C 1
ATOM 6320 O O . PRO B 1 187 ? -39.031 39.469 1.87 1 37.41 187 PRO B O 1
ATOM 6323 N N . TYR B 1 188 ? -37.25 38.938 2.838 1 37.22 188 TYR B N 1
ATOM 6324 C CA . TYR B 1 188 ? -36.531 39.656 1.789 1 37.22 188 TYR B CA 1
ATOM 6325 C C . TYR B 1 188 ? -36.344 38.781 0.561 1 37.22 188 TYR B C 1
ATOM 6327 O O . TYR B 1 188 ? -36.344 37.531 0.664 1 37.22 188 TYR B O 1
ATOM 6335 N N . SER B 1 189 ? -36.406 39.406 -0.696 1 36.56 189 SER B N 1
ATOM 6336 C CA . SER B 1 189 ? -36.344 38.75 -1.998 1 36.56 189 SER B CA 1
ATOM 6337 C C . SER B 1 189 ? -35.281 37.656 -2.018 1 36.56 189 SER B C 1
ATOM 6339 O O . SER B 1 189 ? -34.219 37.812 -1.43 1 36.56 189 SER B O 1
ATOM 6341 N N . ALA B 1 190 ? -35.656 36.375 -2.24 1 36.62 190 ALA B N 1
ATOM 6342 C CA . ALA B 1 190 ? -34.969 35.125 -2.582 1 36.62 190 ALA B CA 1
ATOM 6343 C C . ALA B 1 190 ? -33.594 35.406 -3.191 1 36.62 190 ALA B C 1
ATOM 6345 O O . ALA B 1 190 ? -32.656 34.656 -2.953 1 36.62 190 ALA B O 1
ATOM 6346 N N . ASP B 1 191 ? -33.438 36.406 -3.943 1 38.78 191 ASP B N 1
ATOM 6347 C CA . ASP B 1 191 ? -32.281 36.688 -4.789 1 38.78 191 ASP B CA 1
ATOM 6348 C C . ASP B 1 191 ? -31.094 37.156 -3.961 1 38.78 191 ASP B C 1
ATOM 6350 O O . ASP B 1 191 ? -29.953 36.75 -4.223 1 38.78 191 ASP B O 1
ATOM 6354 N N . GLU B 1 192 ? -31.219 38.125 -3.117 1 39.34 192 GLU B N 1
ATOM 6355 C CA . GLU B 1 192 ? -30.078 38.719 -2.416 1 39.34 192 GLU B CA 1
ATOM 6356 C C . GLU B 1 192 ? -29.609 37.812 -1.284 1 39.34 192 GLU B C 1
ATOM 6358 O O . GLU B 1 192 ? -28.406 37.688 -1.023 1 39.34 192 GLU B O 1
ATOM 6363 N N . CYS B 1 193 ? -30.406 37.375 -0.295 1 41.78 193 CYS B N 1
ATOM 6364 C CA . CYS B 1 193 ? -30.047 36.375 0.697 1 41.78 193 CYS B CA 1
ATOM 6365 C C . CYS B 1 193 ? -29.516 35.094 0.027 1 41.78 193 CYS B C 1
ATOM 6367 O O . CYS B 1 193 ? -28.938 34.25 0.689 1 41.78 193 CYS B O 1
ATOM 6369 N N . SER B 1 194 ? -29.969 34.906 -1.205 1 44.53 194 SER B N 1
ATOM 6370 C CA . SER B 1 194 ? -29.766 33.656 -1.955 1 44.53 194 SER B CA 1
ATOM 6371 C C . SER B 1 194 ? -28.281 33.375 -2.16 1 44.53 194 SER B C 1
ATOM 6373 O O . SER B 1 194 ? -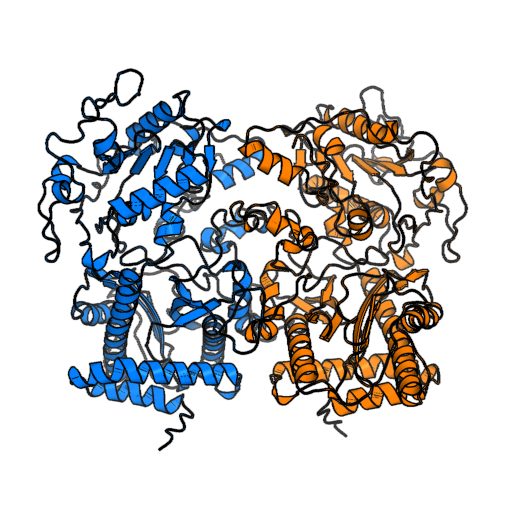27.891 32.219 -2.332 1 44.53 194 SER B O 1
ATOM 6375 N N . GLN B 1 195 ? -27.438 34.469 -2.217 1 55.19 195 GLN B N 1
ATOM 6376 C CA . GLN B 1 195 ? -26.156 34.062 -2.75 1 55.19 195 GLN B CA 1
ATOM 6377 C C . GLN B 1 195 ? -25.125 33.906 -1.637 1 55.19 195 GLN B C 1
ATOM 6379 O O . GLN B 1 195 ? -24.062 33.281 -1.84 1 55.19 195 GLN B O 1
ATOM 6384 N N . ASN B 1 196 ? -25.531 34.344 -0.252 1 67.25 196 ASN B N 1
ATOM 6385 C CA . ASN B 1 196 ? -24.453 34.281 0.716 1 67.25 196 ASN B CA 1
ATOM 6386 C C . ASN B 1 196 ? -24.781 33.312 1.859 1 67.25 196 ASN B C 1
ATOM 6388 O O . ASN B 1 196 ? -25.922 33.25 2.314 1 67.25 196 ASN B O 1
ATOM 6392 N N . PRO B 1 197 ? -23.828 32.5 2.352 1 77.62 197 PRO B N 1
ATOM 6393 C CA . PRO B 1 197 ? -24.016 31.625 3.498 1 77.62 197 PRO B CA 1
ATOM 6394 C C . PRO B 1 197 ? -24.375 32.375 4.777 1 77.62 197 PRO B C 1
ATOM 6396 O O . PRO B 1 197 ? -23.859 33.469 5.012 1 77.62 197 PRO B O 1
ATOM 6399 N N . ILE B 1 198 ? -25.406 31.891 5.516 1 83.88 198 ILE B N 1
ATOM 6400 C CA . ILE B 1 198 ? -25.859 32.469 6.773 1 83.88 198 ILE B CA 1
ATOM 6401 C C . ILE B 1 198 ? -25.391 31.594 7.941 1 83.88 198 ILE B C 1
ATOM 6403 O O . ILE B 1 198 ? -25.578 30.375 7.93 1 83.88 198 ILE B O 1
ATOM 6407 N N . VAL B 1 199 ? -24.812 32.312 8.977 1 91.44 199 VAL B N 1
ATOM 6408 C CA . VAL B 1 199 ? -24.359 31.562 10.148 1 91.44 199 VAL B CA 1
ATOM 6409 C C . VAL B 1 199 ? -25.203 31.938 11.367 1 91.44 199 VAL B C 1
ATOM 6411 O O . VAL B 1 199 ? -25.422 33.125 11.633 1 91.44 199 VAL B O 1
ATOM 6414 N N . GLN B 1 200 ? -25.781 31 12 1 89.75 200 GLN B N 1
ATOM 6415 C CA . GLN B 1 200 ? -26.406 31.125 13.312 1 89.75 200 GLN B CA 1
ATOM 6416 C C . GLN B 1 200 ? -25.578 30.453 14.391 1 89.75 200 GLN B C 1
ATOM 6418 O O . GLN B 1 200 ? -25.25 29.266 14.281 1 89.75 200 GLN B O 1
ATOM 6423 N N . THR B 1 201 ? -25.234 31.203 15.422 1 93.69 201 THR B N 1
ATOM 6424 C CA . THR B 1 201 ? -24.406 30.625 16.469 1 93.69 201 THR B CA 1
ATOM 6425 C C . THR B 1 201 ? -25.266 30.125 17.625 1 93.69 201 THR B C 1
ATOM 6427 O O . THR B 1 201 ? -26.281 30.75 17.969 1 93.69 201 THR B O 1
ATOM 6430 N N . ARG B 1 202 ? -24.859 29.078 18.141 1 93.44 202 ARG B N 1
ATOM 6431 C CA . ARG B 1 202 ? -25.547 28.469 19.266 1 93.44 202 ARG B CA 1
ATOM 6432 C C . ARG B 1 202 ? -24.547 27.984 20.312 1 93.44 202 ARG B C 1
ATOM 6434 O O . ARG B 1 202 ? -23.344 27.953 20.062 1 93.44 202 ARG B O 1
ATOM 6441 N N . GLU B 1 203 ? -25.141 27.688 21.453 1 93.62 203 GLU B N 1
ATOM 6442 C CA . GLU B 1 203 ? -24.297 27.172 22.516 1 93.62 203 GLU B CA 1
ATOM 6443 C C . GLU B 1 203 ? -23.875 25.734 22.234 1 93.62 203 GLU B C 1
ATOM 6445 O O . GLU B 1 203 ? -24.672 24.922 21.766 1 93.62 203 GLU B O 1
ATOM 6450 N N . TYR B 1 204 ? -22.609 25.484 22.469 1 92.69 204 TYR B N 1
ATOM 6451 C CA . TYR B 1 204 ? -22.078 24.141 22.328 1 92.69 204 TYR B CA 1
ATOM 6452 C C . TYR B 1 204 ? -22.703 23.203 23.359 1 92.69 204 TYR B C 1
ATOM 6454 O O . TYR B 1 204 ? -22.438 23.344 24.562 1 92.69 204 TYR B O 1
ATOM 6462 N N . ASN B 1 205 ? -23.484 22.281 22.938 1 88.69 205 ASN B N 1
ATOM 6463 C CA . ASN B 1 205 ? -24.125 21.203 23.672 1 88.69 205 ASN B CA 1
ATOM 6464 C C . ASN B 1 205 ? -24.422 20 22.781 1 88.69 205 ASN B C 1
ATOM 6466 O O . ASN B 1 205 ? -25.266 20.078 21.875 1 88.69 205 ASN B O 1
ATOM 6470 N N . VAL B 1 206 ? -23.812 18.922 23.078 1 87.25 206 VAL B N 1
ATOM 6471 C CA . VAL B 1 206 ? -23.891 17.766 22.203 1 87.25 206 VAL B CA 1
ATOM 6472 C C . VAL B 1 206 ? -25.344 17.312 22.062 1 87.25 206 VAL B C 1
ATOM 6474 O O . VAL B 1 206 ? -25.781 16.922 20.969 1 87.25 206 VAL B O 1
ATOM 6477 N N . LYS B 1 207 ? -26.094 17.359 23.125 1 86.75 207 LYS B N 1
ATOM 6478 C CA . LYS B 1 207 ? -27.5 16.938 23.078 1 86.75 207 LYS B CA 1
ATOM 6479 C C . LYS B 1 207 ? -28.312 17.812 22.125 1 86.75 207 LYS B C 1
ATOM 6481 O O . LYS B 1 207 ? -29.141 17.297 21.375 1 86.75 207 LYS B O 1
ATOM 6486 N N . ASP B 1 208 ? -28.031 19.078 22.234 1 90.88 208 ASP B N 1
ATOM 6487 C CA . ASP B 1 208 ? -28.75 20 21.359 1 90.88 208 ASP B CA 1
ATOM 6488 C C . ASP B 1 208 ? -28.375 19.766 19.891 1 90.88 208 ASP B C 1
ATOM 6490 O O . ASP B 1 208 ? -29.219 19.859 19 1 90.88 208 ASP B O 1
ATOM 6494 N N . VAL B 1 209 ? -27.109 19.5 19.656 1 93.38 209 VAL B N 1
ATOM 6495 C CA . VAL B 1 209 ? -26.641 19.234 18.297 1 93.38 209 VAL B CA 1
ATOM 6496 C C . VAL B 1 209 ? -27.328 17.984 17.766 1 93.38 209 VAL B C 1
ATOM 6498 O O . VAL B 1 209 ? -27.812 17.969 16.625 1 93.38 209 VAL B O 1
ATOM 6501 N N . VAL B 1 210 ? -27.328 16.953 18.578 1 93.19 210 VAL B N 1
ATOM 6502 C CA . VAL B 1 210 ? -27.938 15.68 18.188 1 93.19 210 VAL B CA 1
ATOM 6503 C C . VAL B 1 210 ? -29.422 15.883 17.891 1 93.19 210 VAL B C 1
ATOM 6505 O O . VAL B 1 210 ? -29.938 15.359 16.891 1 93.19 210 VAL B O 1
ATOM 6508 N N . LYS B 1 211 ? -30.094 16.625 18.688 1 93.38 211 LYS B N 1
ATOM 6509 C CA . LYS B 1 211 ? -31.516 16.922 18.484 1 93.38 211 LYS B CA 1
ATOM 6510 C C . LYS B 1 211 ? -31.734 17.656 17.156 1 93.38 211 LYS B C 1
ATOM 6512 O O . LYS B 1 211 ? -32.688 17.344 16.438 1 93.38 211 LYS B O 1
ATOM 6517 N N . ASP B 1 212 ? -30.922 18.625 16.922 1 94.19 212 ASP B N 1
ATOM 6518 C CA . ASP B 1 212 ? -31.047 19.391 15.68 1 94.19 212 ASP B CA 1
ATOM 6519 C C . ASP B 1 212 ? -30.812 18.5 14.461 1 94.19 212 ASP B C 1
ATOM 6521 O O . ASP B 1 212 ? -31.516 18.594 13.461 1 94.19 212 ASP B O 1
ATOM 6525 N N . VAL B 1 213 ? -29.797 17.656 14.531 1 96.62 213 VAL B N 1
ATOM 6526 C CA . VAL B 1 213 ? -29.484 16.734 13.445 1 96.62 213 VAL B CA 1
ATOM 6527 C C . VAL B 1 213 ? -30.641 15.781 13.219 1 96.62 213 VAL B C 1
ATOM 6529 O O . VAL B 1 213 ? -31.031 15.516 12.078 1 96.62 213 VAL B O 1
ATOM 6532 N N . THR B 1 214 ? -31.172 15.281 14.312 1 95.56 214 THR B N 1
ATOM 6533 C CA . THR B 1 214 ? -32.312 14.391 14.219 1 95.56 214 THR B CA 1
ATOM 6534 C C . THR B 1 214 ? -33.5 15.086 13.547 1 95.56 214 THR B C 1
ATOM 6536 O O . THR B 1 214 ? -34.156 14.508 12.672 1 95.56 214 THR B O 1
ATOM 6539 N N . ARG B 1 215 ? -33.781 16.203 13.984 1 95.19 215 ARG B N 1
ATOM 6540 C CA . ARG B 1 215 ? -34.875 16.984 13.422 1 95.19 215 ARG B CA 1
ATOM 6541 C C . ARG B 1 215 ? -34.688 17.203 11.93 1 95.19 215 ARG B C 1
ATOM 6543 O O . ARG B 1 215 ? -35.594 16.984 11.141 1 95.19 215 ARG B O 1
ATOM 6550 N N . LEU B 1 216 ? -33.531 17.641 11.531 1 94.81 216 LEU B N 1
ATOM 6551 C CA . LEU B 1 216 ? -33.25 17.922 10.125 1 94.81 216 LEU B CA 1
ATOM 6552 C C . LEU B 1 216 ? -33.344 16.641 9.297 1 94.81 216 LEU B C 1
ATOM 6554 O O . LEU B 1 216 ? -33.844 16.656 8.172 1 94.81 216 LEU B O 1
ATOM 6558 N N . ALA B 1 217 ? -32.812 15.555 9.844 1 94.94 217 ALA B N 1
ATOM 6559 C CA . ALA B 1 217 ? -32.844 14.266 9.156 1 94.94 217 ALA B CA 1
ATOM 6560 C C . ALA B 1 217 ? -34.25 13.773 8.953 1 94.94 217 ALA B C 1
ATOM 6562 O O . ALA B 1 217 ? -34.531 13 8.031 1 94.94 217 ALA B O 1
ATOM 6563 N N . SER B 1 218 ? -35.125 14.234 9.805 1 92.88 218 SER B N 1
ATOM 6564 C CA . SER B 1 218 ? -36.5 13.75 9.773 1 92.88 218 SER B CA 1
ATOM 6565 C C . SER B 1 218 ? -37.344 14.523 8.75 1 92.88 218 SER B C 1
ATOM 6567 O O . SER B 1 218 ? -38.438 14.102 8.391 1 92.88 218 SER B O 1
ATOM 6569 N N . ILE B 1 219 ? -36.812 15.578 8.367 1 90.06 219 ILE B N 1
ATOM 6570 C CA . ILE B 1 219 ? -37.531 16.344 7.336 1 90.06 219 ILE B CA 1
ATOM 6571 C C . ILE B 1 219 ? -37.594 15.531 6.047 1 90.06 219 ILE B C 1
ATOM 6573 O O . ILE B 1 219 ? -36.562 14.992 5.59 1 90.06 219 ILE B O 1
ATOM 6577 N N . PRO B 1 220 ? -38.75 15.406 5.43 1 87.5 220 PRO B N 1
ATOM 6578 C CA . PRO B 1 220 ? -38.906 14.586 4.227 1 87.5 220 PRO B CA 1
ATOM 6579 C C . PRO B 1 220 ? -38 15.031 3.08 1 87.5 220 PRO B C 1
ATOM 6581 O O . PRO B 1 220 ? -37.562 14.203 2.287 1 87.5 220 PRO B O 1
ATOM 6584 N N . GLN B 1 221 ? -37.719 16.312 3.066 1 86.06 221 GLN B N 1
ATOM 6585 C CA . GLN B 1 221 ? -36.938 16.859 1.977 1 86.06 221 GLN B CA 1
ATOM 6586 C C . GLN B 1 221 ? -35.469 16.5 2.15 1 86.06 221 GLN B C 1
ATOM 6588 O O . GLN B 1 221 ? -34.688 16.594 1.202 1 86.06 221 GLN B O 1
ATOM 6593 N N . THR B 1 222 ? -35.094 16.125 3.354 1 92 222 THR B N 1
ATOM 6594 C CA . THR B 1 222 ? -33.719 15.711 3.598 1 92 222 THR B CA 1
ATOM 6595 C C . THR B 1 222 ? -33.5 14.266 3.166 1 92 222 THR B C 1
ATOM 6597 O O . THR B 1 222 ? -33.969 13.336 3.838 1 92 222 THR B O 1
ATOM 6600 N N . ARG B 1 223 ? -32.812 14.094 2.121 1 90 223 ARG B N 1
ATOM 6601 C CA . ARG B 1 223 ? -32.562 12.758 1.587 1 90 223 ARG B CA 1
ATOM 6602 C C . ARG B 1 223 ? -31.328 12.125 2.203 1 90 223 ARG B C 1
ATOM 6604 O O . ARG B 1 223 ? -31.328 10.938 2.529 1 90 223 ARG B O 1
ATOM 6611 N N . LYS B 1 224 ? -30.297 12.961 2.354 1 94 224 LYS B N 1
ATOM 6612 C CA . LYS B 1 224 ? -29.031 12.438 2.875 1 94 224 LYS B CA 1
ATOM 6613 C C . LYS B 1 224 ? -28.391 13.422 3.848 1 94 224 LYS B C 1
ATOM 6615 O O . LYS B 1 224 ? -28.484 14.633 3.666 1 94 224 LYS B O 1
ATOM 6620 N N . VAL B 1 225 ? -27.703 12.852 4.855 1 95.12 225 VAL B N 1
ATOM 6621 C CA . VAL B 1 225 ? -26.906 13.586 5.832 1 95.12 225 VAL B CA 1
ATOM 6622 C C . VAL B 1 225 ? -25.453 13.102 5.793 1 95.12 225 VAL B C 1
ATOM 6624 O O . VAL B 1 225 ? -25.188 11.922 5.992 1 95.12 225 VAL B O 1
ATOM 6627 N N . TRP B 1 226 ? -24.578 14.016 5.504 1 95.88 226 TRP B N 1
ATOM 6628 C CA . TRP B 1 226 ? -23.156 13.719 5.414 1 95.88 226 TRP B CA 1
ATOM 6629 C C . TRP B 1 226 ? -22.5 13.727 6.797 1 95.88 226 TRP B C 1
ATOM 6631 O O . TRP B 1 226 ? -22.5 14.75 7.48 1 95.88 226 TRP B O 1
ATOM 6641 N N . LEU B 1 227 ? -21.984 12.57 7.211 1 90.69 227 LEU B N 1
ATOM 6642 C CA . LEU B 1 227 ? -21.266 12.406 8.477 1 90.69 227 LEU B CA 1
ATOM 6643 C C . LEU B 1 227 ? -19.828 11.945 8.242 1 90.69 227 LEU B C 1
ATOM 6645 O O . LEU B 1 227 ? -19.578 11.141 7.344 1 90.69 227 LEU B O 1
ATOM 6649 N N . SER B 1 228 ? -18.969 12.484 9.023 1 87.25 228 SER B N 1
ATOM 6650 C CA . SER B 1 228 ? -17.594 11.977 9.031 1 87.25 228 SER B CA 1
ATOM 6651 C C . SER B 1 228 ? -17.562 10.523 9.5 1 87.25 228 SER B C 1
ATOM 6653 O O . SER B 1 228 ? -18.297 10.133 10.406 1 87.25 228 SER B O 1
ATOM 6655 N N . PRO B 1 229 ? -16.625 9.75 8.875 1 77.56 229 PRO B N 1
ATOM 6656 C CA . PRO B 1 229 ? -16.453 8.398 9.414 1 77.56 229 PRO B CA 1
ATOM 6657 C C . PRO B 1 229 ? -16.016 8.406 10.883 1 77.56 229 PRO B C 1
ATOM 6659 O O . PRO B 1 229 ? -16.203 7.406 11.586 1 77.56 229 PRO B O 1
ATOM 6662 N N . TYR B 1 230 ? -15.57 9.5 11.359 1 76.44 230 TYR B N 1
ATOM 6663 C CA . TYR B 1 230 ? -15.055 9.594 12.727 1 76.44 230 TYR B CA 1
ATOM 6664 C C . TYR B 1 230 ? -16.094 10.227 13.648 1 76.44 230 TYR B C 1
ATOM 6666 O O . TYR B 1 230 ? -15.812 10.445 14.836 1 76.44 230 TYR B O 1
ATOM 6674 N N . CYS B 1 231 ? -17.234 10.469 13.102 1 84 231 CYS B N 1
ATOM 6675 C CA . CYS B 1 231 ? -18.234 11.102 13.953 1 84 231 CYS B CA 1
ATOM 6676 C C . CYS B 1 231 ? -18.594 10.203 15.133 1 84 231 CYS B C 1
ATOM 6678 O O . CYS B 1 231 ? -18.359 8.992 15.086 1 84 231 CYS B O 1
ATOM 6680 N N . SER B 1 232 ? -19.047 10.766 16.203 1 80.31 232 SER B N 1
ATOM 6681 C CA . SER B 1 232 ? -19.469 10 17.375 1 80.31 232 SER B CA 1
ATOM 6682 C C . SER B 1 232 ? -20.688 9.133 17.047 1 80.31 232 SER B C 1
ATOM 6684 O O . SER B 1 232 ? -21.422 9.422 16.109 1 80.31 232 SER B O 1
ATOM 6686 N N . TYR B 1 233 ? -20.844 8.125 17.797 1 79.38 233 TYR B N 1
ATOM 6687 C CA . TYR B 1 233 ? -22.016 7.27 17.609 1 79.38 233 TYR B CA 1
ATOM 6688 C C . TYR B 1 233 ? -23.297 8.047 17.828 1 79.38 233 TYR B C 1
ATOM 6690 O O . TYR B 1 233 ? -24.312 7.781 17.172 1 79.38 233 TYR B O 1
ATOM 6698 N N . ALA B 1 234 ? -23.297 9.016 18.75 1 83.62 234 ALA B N 1
ATOM 6699 C CA . ALA B 1 234 ? -24.469 9.836 19.016 1 83.62 234 ALA B CA 1
ATOM 6700 C C . ALA B 1 234 ? -24.938 10.547 17.734 1 83.62 234 ALA B C 1
ATOM 6702 O O . ALA B 1 234 ? -26.141 10.578 17.438 1 83.62 234 ALA B O 1
ATOM 6703 N N . LEU B 1 235 ? -24.016 11.109 17.047 1 89.06 235 LEU B N 1
ATOM 6704 C CA . LEU B 1 235 ? -24.359 11.789 15.797 1 89.06 235 LEU B CA 1
ATOM 6705 C C . LEU B 1 235 ? -24.797 10.789 14.734 1 89.06 235 LEU B C 1
ATOM 6707 O O . LEU B 1 235 ? -25.75 11.047 13.992 1 89.06 235 LEU B O 1
ATOM 6711 N N . TYR B 1 236 ? -24.047 9.688 14.656 1 85.81 236 TYR B N 1
ATOM 6712 C CA . TYR B 1 236 ? -24.359 8.648 13.688 1 85.81 236 TYR B CA 1
ATOM 6713 C C . TYR B 1 236 ? -25.766 8.117 13.898 1 85.81 236 TYR B C 1
ATOM 6715 O O . TYR B 1 236 ? -26.547 7.988 12.938 1 85.81 236 TYR B O 1
ATOM 6723 N N . SER B 1 237 ? -26.141 7.812 15.102 1 82.19 237 SER B N 1
ATOM 6724 C CA . SER B 1 237 ? -27.422 7.195 15.438 1 82.19 237 SER B CA 1
ATOM 6725 C C . SER B 1 237 ? -28.562 8.203 15.328 1 82.19 237 SER B C 1
ATOM 6727 O O . SER B 1 237 ? -29.734 7.82 15.305 1 82.19 237 SER B O 1
ATOM 6729 N N . ALA B 1 238 ? -28.25 9.461 15.305 1 90.69 238 ALA B N 1
ATOM 6730 C CA . ALA B 1 238 ? -29.25 10.508 15.188 1 90.69 238 ALA B CA 1
ATOM 6731 C C . ALA B 1 238 ? -29.875 10.523 13.797 1 90.69 238 ALA B C 1
ATOM 6733 O O . ALA B 1 238 ? -30.922 11.133 13.578 1 90.69 238 ALA B O 1
ATOM 6734 N N . VAL B 1 239 ? -29.25 9.867 12.859 1 92.62 239 VAL B N 1
ATOM 6735 C CA . VAL B 1 239 ? -29.672 9.867 11.461 1 92.62 239 VAL B CA 1
ATOM 6736 C C . VAL B 1 239 ? -30.125 8.469 11.062 1 92.62 239 VAL B C 1
ATOM 6738 O O . VAL B 1 239 ? -29.438 7.484 11.312 1 92.62 239 VAL B O 1
ATOM 6741 N N . PRO B 1 240 ? -31.312 8.367 10.445 1 88.5 240 PRO B N 1
ATOM 6742 C CA . PRO B 1 240 ? -31.703 7.055 9.914 1 88.5 240 PRO B CA 1
ATOM 6743 C C . PRO B 1 240 ? -30.656 6.473 8.953 1 88.5 240 PRO B C 1
ATOM 6745 O O . PRO B 1 240 ? -30.125 7.195 8.109 1 88.5 240 PRO B O 1
ATOM 6748 N N . LYS B 1 241 ? -30.453 5.203 9.055 1 80.81 241 LYS B N 1
ATOM 6749 C CA . LYS B 1 241 ? -29.391 4.52 8.328 1 80.81 241 LYS B CA 1
ATOM 6750 C C . LYS B 1 241 ? -29.516 4.762 6.824 1 80.81 241 LYS B C 1
ATOM 6752 O O . LYS B 1 241 ? -28.516 4.98 6.141 1 80.81 241 LYS B O 1
ATOM 6757 N N . VAL B 1 242 ? -30.641 4.785 6.316 1 78.88 242 VAL B N 1
ATOM 6758 C CA . VAL B 1 242 ? -30.891 4.906 4.883 1 78.88 242 VAL B CA 1
ATOM 6759 C C . VAL B 1 242 ? -30.516 6.309 4.41 1 78.88 242 VAL B C 1
ATOM 6761 O O . VAL B 1 242 ? -30.281 6.527 3.219 1 78.88 242 VAL B O 1
ATOM 6764 N N . LYS B 1 243 ? -30.453 7.293 5.387 1 89.56 243 LYS B N 1
ATOM 6765 C CA . LYS B 1 243 ? -30.188 8.68 5.02 1 89.56 243 LYS B CA 1
ATOM 6766 C C . LYS B 1 243 ? -28.734 9.055 5.281 1 89.56 243 LYS B C 1
ATOM 6768 O O . LYS B 1 243 ? -28.312 10.188 5.031 1 89.56 243 LYS B O 1
ATOM 6773 N N . ILE B 1 244 ? -27.922 8.148 5.73 1 88.19 244 ILE B N 1
ATOM 6774 C CA . ILE B 1 244 ? -26.531 8.438 6.098 1 88.19 244 ILE B CA 1
ATOM 6775 C C . ILE B 1 244 ? -25.656 8.398 4.852 1 88.19 244 ILE B C 1
ATOM 6777 O O . ILE B 1 244 ? -25.734 7.453 4.059 1 88.19 244 ILE B O 1
ATOM 6781 N N . TYR B 1 245 ? -24.922 9.398 4.625 1 86.88 245 TYR B N 1
ATOM 6782 C CA . TYR B 1 245 ? -23.797 9.461 3.713 1 86.88 245 TYR B CA 1
ATOM 6783 C C . TYR B 1 245 ? -22.484 9.617 4.48 1 86.88 245 TYR B C 1
ATOM 6785 O O . TYR B 1 245 ? -22.219 10.672 5.062 1 86.88 245 TYR B O 1
ATOM 6793 N N . GLN B 1 246 ? -21.672 8.555 4.48 1 83.62 246 GLN B N 1
ATOM 6794 C CA . GLN B 1 246 ? -20.438 8.609 5.25 1 83.62 246 GLN B CA 1
ATOM 6795 C C . GLN B 1 246 ? -19.219 8.641 4.332 1 83.62 246 GLN B C 1
ATOM 6797 O O . GLN B 1 246 ? -19.031 7.746 3.502 1 83.62 246 GLN B O 1
ATOM 6802 N N . ASP B 1 247 ? -18.406 9.641 4.414 1 83.38 247 ASP B N 1
ATOM 6803 C CA . ASP B 1 247 ? -17.172 9.867 3.67 1 83.38 247 ASP B CA 1
ATOM 6804 C C . ASP B 1 247 ? -16.344 10.969 4.305 1 83.38 247 ASP B C 1
ATOM 6806 O O . ASP B 1 247 ? -16.766 11.602 5.273 1 83.38 247 ASP B O 1
ATOM 6810 N N . ASN B 1 248 ? -15.141 11.07 3.83 1 88.44 248 ASN B N 1
ATOM 6811 C CA . ASN B 1 248 ? -14.438 12.297 4.176 1 88.44 248 ASN B CA 1
ATOM 6812 C C . ASN B 1 248 ? -15.297 13.531 3.908 1 88.44 248 ASN B C 1
ATOM 6814 O O . ASN B 1 248 ? -15.898 13.648 2.84 1 88.44 248 ASN B O 1
ATOM 6818 N N . THR B 1 249 ? -15.367 14.367 4.84 1 93.94 249 THR B N 1
ATOM 6819 C CA . THR B 1 249 ? -16.141 15.586 4.617 1 93.94 249 THR B CA 1
ATOM 6820 C C . THR B 1 249 ? -15.453 16.469 3.582 1 93.94 249 THR B C 1
ATOM 6822 O O . THR B 1 249 ? -14.242 16.391 3.385 1 93.94 249 THR B O 1
ATOM 6825 N N . PRO B 1 250 ? -16.25 17.25 2.918 1 96.44 250 PRO B N 1
ATOM 6826 C CA . PRO B 1 250 ? -15.602 18.172 1.975 1 96.44 250 PRO B CA 1
ATOM 6827 C C . PRO B 1 250 ? -14.641 19.141 2.656 1 96.44 250 PRO B C 1
ATOM 6829 O O . PRO B 1 250 ? -13.641 19.547 2.061 1 96.44 250 PRO B O 1
ATOM 6832 N N . VAL B 1 251 ? -14.922 19.516 3.904 1 97.88 251 VAL B N 1
ATOM 6833 C CA . VAL B 1 251 ? -14.047 20.422 4.637 1 97.88 251 VAL B CA 1
ATOM 6834 C C . VAL B 1 251 ? -12.688 19.766 4.855 1 97.88 251 VAL B C 1
ATOM 6836 O O . VAL B 1 251 ? -11.648 20.406 4.707 1 97.88 251 VAL B O 1
ATOM 6839 N N . ARG B 1 252 ? -12.734 18.516 5.234 1 95.81 252 ARG B N 1
ATOM 6840 C CA . ARG B 1 252 ? -11.508 17.75 5.461 1 95.81 252 ARG B CA 1
ATOM 6841 C C . ARG B 1 252 ? -10.617 17.766 4.223 1 95.81 252 ARG B C 1
ATOM 6843 O O . ARG B 1 252 ? -9.406 17.969 4.324 1 95.81 252 ARG B O 1
ATOM 6850 N N . ILE B 1 253 ? -11.195 17.594 3.062 1 95.81 253 ILE B N 1
ATOM 6851 C CA . ILE B 1 253 ? -10.445 17.516 1.811 1 95.81 253 ILE B CA 1
ATOM 6852 C C . ILE B 1 253 ? -9.953 18.906 1.419 1 95.81 253 ILE B C 1
ATOM 6854 O O . ILE B 1 253 ? -8.773 19.078 1.118 1 95.81 253 ILE B O 1
ATOM 6858 N N . LEU B 1 254 ? -10.82 19.875 1.483 1 97.75 254 LEU B N 1
ATOM 6859 C CA . LEU B 1 254 ? -10.484 21.219 1.041 1 97.75 254 LEU B CA 1
ATOM 6860 C C . LEU B 1 254 ? -9.383 21.812 1.907 1 97.75 254 LEU B C 1
ATOM 6862 O O . LEU B 1 254 ? -8.484 22.5 1.397 1 97.75 254 LEU B O 1
ATOM 6866 N N . LYS B 1 255 ? -9.422 21.562 3.203 1 96.88 255 LYS B N 1
ATOM 6867 C CA . LYS B 1 255 ? -8.422 22.109 4.113 1 96.88 255 LYS B CA 1
ATOM 6868 C C . LYS B 1 255 ? -7.055 21.484 3.867 1 96.88 255 LYS B C 1
ATOM 6870 O O . LYS B 1 255 ? -6.027 22.109 4.152 1 96.88 255 LYS B O 1
ATOM 6875 N N . SER B 1 256 ? -7.039 20.266 3.4 1 97 256 SER B N 1
ATOM 6876 C CA . SER B 1 256 ? -5.789 19.547 3.221 1 97 256 SER B CA 1
ATOM 6877 C C . SER B 1 256 ? -5.039 20.031 1.984 1 97 256 SER B C 1
ATOM 6879 O O . SER B 1 256 ? -3.838 19.781 1.847 1 97 256 SER B O 1
ATOM 6881 N N . VAL B 1 257 ? -5.719 20.625 1.037 1 97.88 257 VAL B N 1
ATOM 6882 C CA . VAL B 1 257 ? -5.113 21.219 -0.153 1 97.88 257 VAL B CA 1
ATOM 6883 C C . VAL B 1 257 ? -4.918 22.719 0.059 1 97.88 257 VAL B C 1
ATOM 6885 O O . VAL B 1 257 ? -5.863 23.5 -0.075 1 97.88 257 VAL B O 1
ATOM 6888 N N . LYS B 1 258 ? -3.715 23.125 0.315 1 98.12 258 LYS B N 1
ATOM 6889 C CA . LYS B 1 258 ? -3.441 24.5 0.729 1 98.12 258 LYS B CA 1
ATOM 6890 C C . LYS B 1 258 ? -3.533 25.453 -0.453 1 98.12 258 LYS B C 1
ATOM 6892 O O . LYS B 1 258 ? -3.119 25.125 -1.564 1 98.12 258 LYS B O 1
ATOM 6897 N N . ASN B 1 259 ? -4.09 26.672 -0.236 1 97.56 259 ASN B N 1
ATOM 6898 C CA . ASN B 1 259 ? -4.098 27.734 -1.232 1 97.56 259 ASN B CA 1
ATOM 6899 C C . ASN B 1 259 ? -2.758 28.469 -1.284 1 97.56 259 ASN B C 1
ATOM 6901 O O . ASN B 1 259 ? -1.887 28.234 -0.443 1 97.56 259 ASN B O 1
ATOM 6905 N N . PRO B 1 260 ? -2.559 29.344 -2.234 1 97.69 260 PRO B N 1
ATOM 6906 C CA . PRO B 1 260 ? -1.248 29.969 -2.426 1 97.69 260 PRO B CA 1
ATOM 6907 C C . PRO B 1 260 ? -0.787 30.75 -1.202 1 97.69 260 PRO B C 1
ATOM 6909 O O . PRO B 1 260 ? 0.405 30.766 -0.884 1 97.69 260 PRO B O 1
ATOM 6912 N N . VAL B 1 261 ? -1.682 31.391 -0.482 1 97.75 261 VAL B N 1
ATOM 6913 C CA . VAL B 1 261 ? -1.336 32.188 0.701 1 97.75 261 VAL B CA 1
ATOM 6914 C C . VAL B 1 261 ? -0.899 31.234 1.828 1 97.75 261 VAL B C 1
ATOM 6916 O O . VAL B 1 261 ? 0.095 31.5 2.51 1 97.75 261 VAL B O 1
ATOM 6919 N N . GLU B 1 262 ? -1.644 30.203 2.002 1 98 262 GLU B N 1
ATOM 6920 C CA . GLU B 1 262 ? -1.274 29.203 2.998 1 98 262 GLU B CA 1
ATOM 6921 C C . GLU B 1 262 ? 0.085 28.594 2.684 1 98 262 GLU B C 1
ATOM 6923 O O . GLU B 1 262 ? 0.902 28.375 3.584 1 98 262 GLU B O 1
ATOM 6928 N N . ILE B 1 263 ? 0.334 28.281 1.427 1 98.25 263 ILE B N 1
ATOM 6929 C CA . ILE B 1 263 ? 1.599 27.688 1.008 1 98.25 263 ILE B CA 1
ATOM 6930 C C . ILE B 1 263 ? 2.75 28.625 1.349 1 98.25 263 ILE B C 1
ATOM 6932 O O . ILE B 1 263 ? 3.74 28.219 1.956 1 98.25 263 ILE B O 1
ATOM 6936 N N . LYS B 1 264 ? 2.584 29.844 0.97 1 97.62 264 LYS B N 1
ATOM 6937 C CA . LYS B 1 264 ? 3.623 30.828 1.248 1 97.62 264 LYS B CA 1
ATOM 6938 C C . LYS B 1 264 ? 3.861 30.969 2.75 1 97.62 264 LYS B C 1
ATOM 6940 O O . LYS B 1 264 ? 5.008 31.062 3.197 1 97.62 264 LYS B O 1
ATOM 6945 N N . GLY B 1 265 ? 2.787 31.062 3.496 1 97.12 265 GLY B N 1
ATOM 6946 C CA . GLY B 1 265 ? 2.912 31.141 4.945 1 97.12 265 GLY B CA 1
ATOM 6947 C C . GLY B 1 265 ? 3.65 29.953 5.539 1 97.12 265 GLY B C 1
ATOM 6948 O O . GLY B 1 265 ? 4.496 30.125 6.418 1 97.12 265 GLY B O 1
ATOM 6949 N N . MET B 1 266 ? 3.367 28.812 5.09 1 97.88 266 MET B N 1
ATOM 6950 C CA . MET B 1 266 ? 4.012 27.594 5.586 1 97.88 266 MET B CA 1
ATOM 6951 C C . MET B 1 266 ? 5.484 27.562 5.191 1 97.88 266 MET B C 1
ATOM 6953 O O . MET B 1 266 ? 6.336 27.172 5.988 1 97.88 266 MET B O 1
ATOM 6957 N N . GLU B 1 267 ? 5.797 27.953 3.932 1 97.88 267 GLU B N 1
ATOM 6958 C CA . GLU B 1 267 ? 7.191 28.062 3.506 1 97.88 267 GLU B CA 1
ATOM 6959 C C . GLU B 1 267 ? 7.965 29.031 4.391 1 97.88 267 GLU B C 1
ATOM 6961 O O . GLU B 1 267 ? 9.062 28.719 4.859 1 97.88 267 GLU B O 1
ATOM 6966 N N . ASP B 1 268 ? 7.375 30.172 4.629 1 97.38 268 ASP B N 1
ATOM 6967 C CA . ASP B 1 268 ? 8.023 31.219 5.426 1 97.38 268 ASP B CA 1
ATOM 6968 C C . ASP B 1 268 ? 8.234 30.75 6.863 1 97.38 268 ASP B C 1
ATOM 6970 O O . ASP B 1 268 ? 9.312 30.953 7.438 1 97.38 268 ASP B O 1
ATOM 6974 N N . ALA B 1 269 ? 7.211 30.188 7.43 1 97.62 269 ALA B N 1
ATOM 6975 C CA . ALA B 1 269 ? 7.309 29.703 8.805 1 97.62 269 ALA B CA 1
ATOM 6976 C C . ALA B 1 269 ? 8.398 28.641 8.938 1 97.62 269 ALA B C 1
ATOM 6978 O O . ALA B 1 269 ? 9.172 28.641 9.898 1 97.62 269 ALA B O 1
ATOM 6979 N N . ASN B 1 270 ? 8.453 27.719 8.023 1 98.19 270 ASN B N 1
ATOM 6980 C CA . ASN B 1 270 ? 9.461 26.656 8.094 1 98.19 270 ASN B CA 1
ATOM 6981 C C . ASN B 1 270 ? 10.867 27.219 7.914 1 98.19 270 ASN B C 1
ATOM 6983 O O . ASN B 1 270 ? 11.82 26.719 8.531 1 98.19 270 ASN B O 1
ATOM 6987 N N . LEU B 1 271 ? 10.992 28.188 7.039 1 98.12 271 LEU B N 1
ATOM 6988 C CA . LEU B 1 271 ? 12.297 28.828 6.855 1 98.12 271 LEU B CA 1
ATOM 6989 C C . LEU B 1 271 ? 12.773 29.469 8.148 1 98.12 271 LEU B C 1
ATOM 6991 O O . LEU B 1 271 ? 13.891 29.219 8.602 1 98.12 271 LEU B O 1
ATOM 6995 N N . GLN B 1 272 ? 11.938 30.266 8.766 1 97.5 272 GLN B N 1
ATOM 6996 C CA . GLN B 1 272 ? 12.297 30.969 9.992 1 97.5 272 GLN B CA 1
ATOM 6997 C C . GLN B 1 272 ? 12.539 30 11.141 1 97.5 272 GLN B C 1
ATOM 6999 O O . GLN B 1 272 ? 13.445 30.188 11.953 1 97.5 272 GLN B O 1
ATOM 7004 N N . ASP B 1 273 ? 11.695 29.031 11.203 1 98.31 273 ASP B N 1
ATOM 7005 C CA . ASP B 1 273 ? 11.852 28 12.227 1 98.31 273 ASP B CA 1
ATOM 7006 C C . ASP B 1 273 ? 13.172 27.25 12.055 1 98.31 273 ASP B C 1
ATOM 7008 O O . ASP B 1 273 ? 13.82 26.891 13.039 1 98.31 273 ASP B O 1
ATOM 7012 N N . SER B 1 274 ? 13.539 26.969 10.812 1 98.5 274 SER B N 1
ATOM 7013 C CA . SER B 1 274 ? 14.805 26.312 10.523 1 98.5 274 SER B CA 1
ATOM 7014 C C . SER B 1 274 ? 15.984 27.156 11 1 98.5 274 SER B C 1
ATOM 7016 O O . SER B 1 274 ? 16.938 26.625 11.57 1 98.5 274 SER B O 1
ATOM 7018 N N . VAL B 1 275 ? 15.922 28.406 10.773 1 98.31 275 VAL B N 1
ATOM 7019 C CA . VAL B 1 275 ? 16.969 29.312 11.219 1 98.31 275 VAL B CA 1
ATOM 7020 C C . VAL B 1 275 ? 17.078 29.281 12.742 1 98.31 275 VAL B C 1
ATOM 7022 O O . VAL B 1 275 ? 18.172 29.219 13.297 1 98.31 275 VAL B O 1
ATOM 7025 N N . ALA B 1 276 ? 15.938 29.312 13.406 1 98.06 276 ALA B N 1
ATOM 7026 C CA . ALA B 1 276 ? 15.922 29.234 14.867 1 98.06 276 ALA B CA 1
ATOM 7027 C C . ALA B 1 276 ? 16.562 27.938 15.352 1 98.06 276 ALA B C 1
ATOM 7029 O O . ALA B 1 276 ? 17.328 27.922 16.312 1 98.06 276 ALA B O 1
ATOM 7030 N N . ALA B 1 277 ? 16.234 26.859 14.719 1 98.31 277 ALA B N 1
ATOM 7031 C CA . ALA B 1 277 ? 16.781 25.547 15.078 1 98.31 277 ALA B CA 1
ATOM 7032 C C . ALA B 1 277 ? 18.297 25.516 14.875 1 98.31 277 ALA B C 1
ATOM 7034 O O . ALA B 1 277 ? 19.031 25.031 15.734 1 98.31 277 ALA B O 1
ATOM 7035 N N . ILE B 1 278 ? 18.75 26.016 13.734 1 98.5 278 ILE B N 1
ATOM 7036 C CA . ILE B 1 278 ? 20.172 26.062 13.422 1 98.5 278 ILE B CA 1
ATOM 7037 C C . ILE B 1 278 ? 20.922 26.844 14.5 1 98.5 278 ILE B C 1
ATOM 7039 O O . ILE B 1 278 ? 21.953 26.391 15 1 98.5 278 ILE B O 1
ATOM 7043 N N . ARG B 1 279 ? 20.375 27.969 14.906 1 98.38 279 ARG B N 1
ATOM 7044 C CA . ARG B 1 279 ? 20.984 28.797 15.945 1 98.38 279 ARG B CA 1
ATOM 7045 C C . ARG B 1 279 ? 21.062 28.047 17.266 1 98.38 279 ARG B C 1
ATOM 7047 O O . ARG B 1 279 ? 22.094 28.078 17.953 1 98.38 279 ARG B O 1
ATOM 7054 N N . PHE B 1 280 ? 20.031 27.422 17.641 1 98.31 280 PHE B N 1
ATOM 7055 C CA . PHE B 1 280 ? 20 26.672 18.891 1 98.31 280 PHE B CA 1
ATOM 7056 C C . PHE B 1 280 ? 21 25.531 18.875 1 98.31 280 PHE B C 1
ATOM 7058 O O . PHE B 1 280 ? 21.766 25.359 19.812 1 98.31 280 PHE B O 1
ATOM 7065 N N . PHE B 1 281 ? 20.969 24.672 17.781 1 98.25 281 PHE B N 1
ATOM 7066 C CA . PHE B 1 281 ? 21.844 23.516 17.719 1 98.25 281 PHE B CA 1
ATOM 7067 C C . PHE B 1 281 ? 23.297 23.938 17.703 1 98.25 281 PHE B C 1
ATOM 7069 O O . PHE B 1 281 ? 24.156 23.234 18.25 1 98.25 281 PHE B O 1
ATOM 7076 N N . ALA B 1 282 ? 23.625 25.047 17.047 1 98.06 282 ALA B N 1
ATOM 7077 C CA . ALA B 1 282 ? 24.984 25.578 17.062 1 98.06 282 ALA B CA 1
ATOM 7078 C C . ALA B 1 282 ? 25.422 25.906 18.484 1 98.06 282 ALA B C 1
ATOM 7080 O O . ALA B 1 282 ? 26.531 25.531 18.891 1 98.06 282 ALA B O 1
ATOM 7081 N N . LYS B 1 283 ? 24.562 26.531 19.234 1 97.88 283 LYS B N 1
ATOM 7082 C CA . LYS B 1 283 ? 24.859 26.859 20.625 1 97.88 283 LYS B CA 1
ATOM 7083 C C . LYS B 1 283 ? 25 25.578 21.469 1 97.88 283 LYS B C 1
ATOM 7085 O O . LYS B 1 283 ? 25.938 25.469 22.25 1 97.88 283 LYS B O 1
ATOM 7090 N N . LEU B 1 284 ? 24.078 24.719 21.312 1 97.81 284 LEU B N 1
ATOM 7091 C CA . LEU B 1 284 ? 24.062 23.484 22.094 1 97.81 284 LEU B CA 1
ATOM 7092 C C . LEU B 1 284 ? 25.375 22.719 21.906 1 97.81 284 LEU B C 1
ATOM 7094 O O . LEU B 1 284 ? 26.016 22.328 22.875 1 97.81 284 LEU B O 1
ATOM 7098 N N . GLU B 1 285 ? 25.734 22.469 20.656 1 97.31 285 GLU B N 1
ATOM 7099 C CA . GLU B 1 285 ? 26.953 21.719 20.375 1 97.31 285 GLU B CA 1
ATOM 7100 C C . GLU B 1 285 ? 28.172 22.422 20.969 1 97.31 285 GLU B C 1
ATOM 7102 O O . GLU B 1 285 ? 29.016 21.766 21.594 1 97.31 285 GLU B O 1
ATOM 7107 N N . LYS B 1 286 ? 28.297 23.688 20.75 1 97.31 286 LYS B N 1
ATOM 7108 C CA . LYS B 1 286 ? 29.422 24.453 21.266 1 97.31 286 LYS B CA 1
ATOM 7109 C C . LYS B 1 286 ? 29.562 24.297 22.766 1 97.31 286 LYS B C 1
ATOM 7111 O O . LYS B 1 286 ? 30.641 24 23.281 1 97.31 286 LYS B O 1
ATOM 7116 N N . GLU B 1 287 ? 28.469 24.469 23.422 1 97.69 287 GLU B N 1
ATOM 7117 C CA . GLU B 1 287 ? 28.5 24.469 24.891 1 97.69 287 GLU B CA 1
ATOM 7118 C C . GLU B 1 287 ? 28.703 23.062 25.438 1 97.69 287 GLU B C 1
ATOM 7120 O O . GLU B 1 287 ? 29.391 22.875 26.453 1 97.69 287 GLU B O 1
ATOM 7125 N N . VAL B 1 288 ? 28.125 22.109 24.844 1 96.62 288 VAL B N 1
ATOM 7126 C CA . VAL B 1 288 ? 28.359 20.719 25.266 1 96.62 288 VAL B CA 1
ATOM 7127 C C . VAL B 1 288 ? 29.828 20.375 25.109 1 96.62 288 VAL B C 1
ATOM 7129 O O . VAL B 1 288 ? 30.438 19.797 26 1 96.62 288 VAL B O 1
ATOM 7132 N N . LYS B 1 289 ? 30.422 20.75 24.031 1 95.56 289 LYS B N 1
ATOM 7133 C CA . LYS B 1 289 ? 31.828 20.453 23.75 1 95.56 289 LYS B CA 1
ATOM 7134 C C . LYS B 1 289 ? 32.75 21.219 24.703 1 95.56 289 LYS B C 1
ATOM 7136 O O . LYS B 1 289 ? 33.844 20.781 25 1 95.56 289 LYS B O 1
ATOM 7141 N N . GLN B 1 290 ? 32.281 22.312 25.188 1 96.31 290 GLN B N 1
ATOM 7142 C CA . GLN B 1 290 ? 33.031 23.109 26.156 1 96.31 290 GLN B CA 1
ATOM 7143 C C . GLN B 1 290 ? 32.844 22.578 27.562 1 96.31 290 GLN B C 1
ATOM 7145 O O . GLN B 1 290 ? 33.469 23.078 28.5 1 96.31 290 GLN B O 1
ATOM 7150 N N . GLY B 1 291 ? 31.984 21.609 27.734 1 94.38 291 GLY B N 1
ATOM 7151 C CA . GLY B 1 291 ? 31.844 20.953 29.016 1 94.38 291 GLY B CA 1
ATOM 7152 C C . GLY B 1 291 ? 30.688 21.516 29.844 1 94.38 291 GLY B C 1
ATOM 7153 O O . GLY B 1 291 ? 30.531 21.172 31.016 1 94.38 291 GLY B O 1
ATOM 7154 N N . LYS B 1 292 ? 29.922 22.391 29.25 1 95.88 292 LYS B N 1
ATOM 7155 C CA . LYS B 1 292 ? 28.75 22.891 29.969 1 95.88 292 LYS B CA 1
ATOM 7156 C C . LYS B 1 292 ? 27.703 21.781 30.156 1 95.88 292 LYS B C 1
ATOM 7158 O O . LYS B 1 292 ? 27.5 20.969 29.266 1 95.88 292 LYS B O 1
ATOM 7163 N N . ASN B 1 293 ? 27.062 21.844 31.281 1 92.62 293 ASN B N 1
ATOM 7164 C CA . ASN B 1 293 ? 26.078 20.828 31.594 1 92.62 293 ASN B CA 1
ATOM 7165 C C . ASN B 1 293 ? 24.734 21.125 30.938 1 92.62 293 ASN B C 1
ATOM 7167 O O . ASN B 1 293 ? 24.062 22.109 31.297 1 92.62 293 ASN B O 1
ATOM 7171 N N . TRP B 1 294 ? 24.344 20.438 29.969 1 94.12 294 TRP B N 1
ATOM 7172 C CA . TRP B 1 294 ? 23.031 20.469 29.328 1 94.12 294 TRP B CA 1
ATOM 7173 C C . TRP B 1 294 ? 22.25 19.188 29.625 1 94.12 294 TRP B C 1
ATOM 7175 O O . TRP B 1 294 ? 22.812 18.094 29.656 1 94.12 294 TRP B O 1
ATOM 7185 N N . THR B 1 295 ? 21 19.359 29.859 1 91 295 THR B N 1
ATOM 7186 C CA . THR B 1 295 ? 20.109 18.203 29.984 1 91 295 THR B CA 1
ATOM 7187 C C . THR B 1 295 ? 19.047 18.234 28.891 1 91 295 THR B C 1
ATOM 7189 O O . THR B 1 295 ? 18.875 19.25 28.203 1 91 295 THR B O 1
ATOM 7192 N N . VAL B 1 296 ? 18.344 17.141 28.797 1 89.56 296 VAL B N 1
ATOM 7193 C CA . VAL B 1 296 ? 17.25 17.047 27.844 1 89.56 296 VAL B CA 1
ATOM 7194 C C . VAL B 1 296 ? 16.156 18.062 28.203 1 89.56 296 VAL B C 1
ATOM 7196 O O . VAL B 1 296 ? 15.5 18.625 27.312 1 89.56 296 VAL B O 1
ATOM 7199 N N . TYR B 1 297 ? 16 18.281 29.438 1 89.38 297 TYR B N 1
ATOM 7200 C CA . TYR B 1 297 ? 15.047 19.266 29.922 1 89.38 297 TYR B CA 1
ATOM 7201 C C . TYR B 1 297 ? 15.438 20.672 29.453 1 89.38 297 TYR B C 1
ATOM 7203 O O . TYR B 1 297 ? 14.586 21.438 29.016 1 89.38 297 TYR B O 1
ATOM 7211 N N . ASP B 1 298 ? 16.672 20.984 29.594 1 92.81 298 ASP B N 1
ATOM 7212 C CA . ASP B 1 298 ? 17.172 22.281 29.156 1 92.81 298 ASP B CA 1
ATOM 7213 C C . ASP B 1 298 ? 16.922 22.484 27.672 1 92.81 298 ASP B C 1
ATOM 7215 O O . ASP B 1 298 ? 16.453 23.547 27.25 1 92.81 298 ASP B O 1
ATOM 7219 N N . ALA B 1 299 ? 17.266 21.5 26.938 1 93 299 ALA B N 1
ATOM 7220 C CA . ALA B 1 299 ? 17.141 21.594 25.484 1 93 299 ALA B CA 1
ATOM 7221 C C . ALA B 1 299 ? 15.68 21.703 25.062 1 93 299 ALA B C 1
ATOM 7223 O O . ALA B 1 299 ? 15.359 22.391 24.094 1 93 299 ALA B O 1
ATOM 7224 N N . PHE B 1 300 ? 14.859 20.984 25.75 1 87.81 300 PHE B N 1
ATOM 7225 C CA . PHE B 1 300 ? 13.414 21.016 25.531 1 87.81 300 PHE B CA 1
ATOM 7226 C C . PHE B 1 300 ? 12.891 22.438 25.578 1 87.81 300 PHE B C 1
ATOM 7228 O O . PHE B 1 300 ? 12.094 22.844 24.734 1 87.81 300 PHE B O 1
ATOM 7235 N N . HIS B 1 301 ? 13.383 23.234 26.438 1 90.88 301 HIS B N 1
ATOM 7236 C CA . HIS B 1 301 ? 12.883 24.594 26.641 1 90.88 301 HIS B CA 1
ATOM 7237 C C . HIS B 1 301 ? 13.625 25.594 25.766 1 90.88 301 HIS B C 1
ATOM 7239 O O . HIS B 1 301 ? 13.023 26.531 25.25 1 90.88 301 HIS B O 1
ATOM 7245 N N . GLU B 1 302 ? 14.867 25.391 25.641 1 95.25 302 GLU B N 1
ATOM 7246 C CA . GLU B 1 302 ? 15.719 26.391 25.016 1 95.25 302 GLU B CA 1
ATOM 7247 C C . GLU B 1 302 ? 15.32 26.609 23.562 1 95.25 302 GLU B C 1
ATOM 7249 O O . GLU B 1 302 ? 15.391 27.719 23.047 1 95.25 302 GLU B O 1
ATOM 7254 N N . ILE B 1 303 ? 14.914 25.594 22.859 1 96.75 303 ILE B N 1
ATOM 7255 C CA . ILE B 1 303 ? 14.547 25.719 21.453 1 96.75 303 ILE B CA 1
ATOM 7256 C C . ILE B 1 303 ? 13.383 26.688 21.312 1 96.75 303 ILE B C 1
ATOM 7258 O O . ILE B 1 303 ? 13.297 27.438 20.328 1 96.75 303 ILE B O 1
ATOM 7262 N N . HIS B 1 304 ? 12.484 26.734 22.219 1 95.56 304 HIS B N 1
ATOM 7263 C CA . HIS B 1 304 ? 11.312 27.609 22.141 1 95.56 304 HIS B CA 1
ATOM 7264 C C . HIS B 1 304 ? 11.688 29.047 22.438 1 95.56 304 HIS B C 1
ATOM 7266 O O . HIS B 1 304 ? 11.016 29.984 21.969 1 95.56 304 HIS B O 1
ATOM 7272 N N . ASN B 1 305 ? 12.789 29.234 23.172 1 96.94 305 ASN B N 1
ATOM 7273 C CA . ASN B 1 305 ? 13.281 30.609 23.359 1 96.94 305 ASN B CA 1
ATOM 7274 C C . ASN B 1 305 ? 13.734 31.219 22.031 1 96.94 305 ASN B C 1
ATOM 7276 O O . ASN B 1 305 ? 13.617 32.438 21.828 1 96.94 305 ASN B O 1
ATOM 7280 N N . TYR B 1 306 ? 14.273 30.406 21.219 1 97.38 306 TYR B N 1
ATOM 7281 C CA . TYR B 1 306 ? 14.648 30.875 19.891 1 97.38 306 TYR B CA 1
ATOM 7282 C C . TYR B 1 306 ? 13.422 31.109 19.016 1 97.38 306 TYR B C 1
ATOM 7284 O O . TYR B 1 306 ? 13.359 32.094 18.281 1 97.38 306 TYR B O 1
ATOM 7292 N N . ARG B 1 307 ? 12.383 30.281 19.109 1 97.06 307 ARG B N 1
ATOM 7293 C CA . ARG B 1 307 ? 11.18 30.422 18.297 1 97.06 307 ARG B CA 1
ATOM 7294 C C . ARG B 1 307 ? 10.383 31.656 18.703 1 97.06 307 ARG B C 1
ATOM 7296 O O . ARG B 1 307 ? 9.758 32.312 17.859 1 97.06 307 ARG B O 1
ATOM 7303 N N . LYS B 1 308 ? 10.422 31.969 19.984 1 96.56 308 LYS B N 1
ATOM 7304 C CA . LYS B 1 308 ? 9.703 33.125 20.5 1 96.56 308 LYS B CA 1
ATOM 7305 C C . LYS B 1 308 ? 10.203 34.406 19.859 1 96.56 308 LYS B C 1
ATOM 7307 O O . LYS B 1 308 ? 9.508 35.438 19.875 1 96.56 308 LYS B O 1
ATOM 7312 N N . GLN B 1 309 ? 11.367 34.344 19.281 1 95.06 309 GLN B N 1
ATOM 7313 C CA . GLN B 1 309 ? 11.945 35.5 18.641 1 95.06 309 GLN B CA 1
ATOM 7314 C C . GLN B 1 309 ? 11.43 35.656 17.219 1 95.06 309 GLN B C 1
ATOM 7316 O O . GLN B 1 309 ? 11.617 36.719 16.594 1 95.06 309 GLN B O 1
ATOM 7321 N N . ILE B 1 310 ? 10.781 34.688 16.703 1 94.12 310 ILE B N 1
ATOM 7322 C CA . ILE B 1 310 ? 10.273 34.719 15.336 1 94.12 310 ILE B CA 1
ATOM 7323 C C . ILE B 1 310 ? 8.945 35.469 15.297 1 94.12 310 ILE B C 1
ATOM 7325 O O . ILE B 1 310 ? 8.031 35.156 16.078 1 94.12 310 ILE B O 1
ATOM 7329 N N . PRO B 1 311 ? 8.828 36.312 14.328 1 92.5 311 PRO B N 1
ATOM 7330 C CA . PRO B 1 311 ? 7.527 36.969 14.188 1 92.5 311 PRO B CA 1
ATOM 7331 C C . PRO B 1 311 ? 6.379 36 14.016 1 92.5 311 PRO B C 1
ATOM 7333 O O . PRO B 1 311 ? 6.531 34.969 13.336 1 92.5 311 PRO B O 1
ATOM 7336 N N . TYR B 1 312 ? 5.219 36.188 14.703 1 94.75 312 TYR B N 1
ATOM 7337 C CA . TYR B 1 312 ? 3.957 35.469 14.539 1 94.75 312 TYR B CA 1
ATOM 7338 C C . TYR B 1 312 ? 3.982 34.156 15.289 1 94.75 312 TYR B C 1
ATOM 7340 O O . TYR B 1 312 ? 3.02 33.375 15.234 1 94.75 312 TYR B O 1
ATOM 7348 N N . PHE B 1 313 ? 5.105 33.844 15.953 1 96.75 313 PHE B N 1
ATOM 7349 C CA . PHE B 1 313 ? 5.086 32.656 16.797 1 96.75 313 PHE B CA 1
ATOM 7350 C C . PHE B 1 313 ? 3.977 32.75 17.828 1 96.75 313 PHE B C 1
ATOM 7352 O O . PHE B 1 313 ? 3.785 33.812 18.453 1 96.75 313 PHE B O 1
ATOM 7359 N N . ARG B 1 314 ? 3.23 31.688 18.094 1 95.62 314 ARG B N 1
ATOM 7360 C CA . ARG B 1 314 ? 2.145 31.719 19.078 1 95.62 314 ARG B CA 1
ATOM 7361 C C . ARG B 1 314 ? 2.303 30.609 20.109 1 95.62 314 ARG B C 1
ATOM 7363 O O . ARG B 1 314 ? 1.986 30.797 21.281 1 95.62 314 ARG B O 1
ATOM 7370 N N . ALA B 1 315 ? 2.795 29.422 19.672 1 94.69 315 ALA B N 1
ATOM 7371 C CA . ALA B 1 315 ? 2.928 28.281 20.562 1 94.69 315 ALA B CA 1
ATOM 7372 C C . ALA B 1 315 ? 3.752 27.172 19.922 1 94.69 315 ALA B C 1
ATOM 7374 O O . ALA B 1 315 ? 3.975 27.172 18.719 1 94.69 315 ALA B O 1
ATOM 7375 N N . PRO B 1 316 ? 4.309 26.234 20.797 1 94.75 316 PRO B N 1
ATOM 7376 C CA . PRO B 1 316 ? 4.789 24.984 20.203 1 94.75 316 PRO B CA 1
ATOM 7377 C C . PRO B 1 316 ? 3.691 24.219 19.469 1 94.75 316 PRO B C 1
ATOM 7379 O O . PRO B 1 316 ? 2.518 24.312 19.828 1 94.75 316 PRO B O 1
ATOM 7382 N N . ALA B 1 317 ? 4.023 23.578 18.375 1 94.5 317 ALA B N 1
ATOM 7383 C CA . ALA B 1 317 ? 3.049 22.844 17.578 1 94.5 317 ALA B CA 1
ATOM 7384 C C . ALA B 1 317 ? 2.633 21.547 18.281 1 94.5 317 ALA B C 1
ATOM 7386 O O . ALA B 1 317 ? 1.573 20.984 17.984 1 94.5 317 ALA B O 1
ATOM 7387 N N . PHE B 1 318 ? 3.434 20.984 19.094 1 89.44 318 PHE B N 1
ATOM 7388 C CA . PHE B 1 318 ? 3.246 19.766 19.891 1 89.44 318 PHE B CA 1
ATOM 7389 C C . PHE B 1 318 ? 4.27 19.703 21.016 1 89.44 318 PHE B C 1
ATOM 7391 O O . PHE B 1 318 ? 5.133 20.578 21.141 1 89.44 318 PHE B O 1
ATOM 7398 N N . ARG B 1 319 ? 4.082 18.797 21.781 1 85.44 319 ARG B N 1
ATOM 7399 C CA . ARG B 1 319 ? 5.059 18.594 22.859 1 85.44 319 ARG B CA 1
ATOM 7400 C C . ARG B 1 319 ? 6.414 18.188 22.281 1 85.44 319 ARG B C 1
ATOM 7402 O O . ARG B 1 319 ? 6.52 17.172 21.578 1 85.44 319 ARG B O 1
ATOM 7409 N N . THR B 1 320 ? 7.418 18.969 22.578 1 88.5 320 THR B N 1
ATOM 7410 C CA . THR B 1 320 ? 8.766 18.688 22.109 1 88.5 320 THR B CA 1
ATOM 7411 C C . THR B 1 320 ? 9.266 17.359 22.656 1 88.5 320 THR B C 1
ATOM 7413 O O . THR B 1 320 ? 9.055 17.047 23.828 1 88.5 320 THR B O 1
ATOM 7416 N N . LEU B 1 321 ? 9.844 16.594 21.797 1 85.5 321 LEU B N 1
ATOM 7417 C CA . LEU B 1 321 ? 10.492 15.352 22.188 1 85.5 321 LEU B CA 1
ATOM 7418 C C . LEU B 1 321 ? 12.008 15.469 22.094 1 85.5 321 LEU B C 1
ATOM 7420 O O . LEU B 1 321 ? 12.539 15.797 21.016 1 85.5 321 LEU B O 1
ATOM 7424 N N . THR B 1 322 ? 12.664 15.289 23.219 1 87.31 322 THR B N 1
ATOM 7425 C CA . THR B 1 322 ? 14.117 15.359 23.281 1 87.31 322 THR B CA 1
ATOM 7426 C C . THR B 1 322 ? 14.695 14.125 23.969 1 87.31 322 THR B C 1
ATOM 7428 O O . THR B 1 322 ? 14.133 13.633 24.953 1 87.31 322 THR B O 1
ATOM 7431 N N . GLY B 1 323 ? 15.734 13.617 23.344 1 84.12 323 GLY B N 1
ATOM 7432 C CA . GLY B 1 323 ? 16.391 12.461 23.938 1 84.12 323 GLY B CA 1
ATOM 7433 C C . GLY B 1 323 ? 17.891 12.43 23.672 1 84.12 323 GLY B C 1
ATOM 7434 O O . GLY B 1 323 ? 18.375 13.125 22.781 1 84.12 323 GLY B O 1
ATOM 7435 N N . SER B 1 324 ? 18.594 11.703 24.562 1 83.56 324 SER B N 1
ATOM 7436 C CA . SER B 1 324 ? 20.016 11.445 24.422 1 83.56 324 SER B CA 1
ATOM 7437 C C . SER B 1 324 ? 20.359 10.008 24.797 1 83.56 324 SER B C 1
ATOM 7439 O O . SER B 1 324 ? 20.031 9.555 25.906 1 83.56 324 SER B O 1
ATOM 7441 N N . GLY B 1 325 ? 21.047 9.312 23.812 1 75.75 325 GLY B N 1
ATOM 7442 C CA . GLY B 1 325 ? 21.406 7.926 24.062 1 75.75 325 GLY B CA 1
ATOM 7443 C C . GLY B 1 325 ? 20.219 7.031 24.312 1 75.75 325 GLY B C 1
ATOM 7444 O O . GLY B 1 325 ? 19.281 6.996 23.5 1 75.75 325 GLY B O 1
ATOM 7445 N N . PRO B 1 326 ? 20.281 6.398 25.453 1 66.31 326 PRO B N 1
ATOM 7446 C CA . PRO B 1 326 ? 19.234 5.422 25.781 1 66.31 326 PRO B CA 1
ATOM 7447 C C . PRO B 1 326 ? 17.844 6.039 25.812 1 66.31 326 PRO B C 1
ATOM 7449 O O . PRO B 1 326 ? 16.844 5.32 25.672 1 66.31 326 PRO B O 1
ATOM 7452 N N . THR B 1 327 ? 17.797 7.359 25.922 1 63.09 327 THR B N 1
ATOM 7453 C CA . THR B 1 327 ? 16.484 7.988 26.078 1 63.09 327 THR B CA 1
ATOM 7454 C C . THR B 1 327 ? 16.031 8.609 24.75 1 63.09 327 THR B C 1
ATOM 7456 O O . THR B 1 327 ? 15 9.266 24.703 1 63.09 327 THR B O 1
ATOM 7459 N N . ALA B 1 328 ? 16.812 8.531 23.781 1 61.5 328 ALA B N 1
ATOM 7460 C CA . ALA B 1 328 ? 16.422 9.094 22.5 1 61.5 328 ALA B CA 1
ATOM 7461 C C . ALA B 1 328 ? 15.219 8.352 21.922 1 61.5 328 ALA B C 1
ATOM 7463 O O . ALA B 1 328 ? 14.555 8.844 21 1 61.5 328 ALA B O 1
ATOM 7464 N N . ALA B 1 329 ? 14.875 7.164 22.312 1 55.53 329 ALA B N 1
ATOM 7465 C CA . ALA B 1 329 ? 13.695 6.434 21.859 1 55.53 329 ALA B CA 1
ATOM 7466 C C . ALA B 1 329 ? 12.43 6.977 22.5 1 55.53 329 ALA B C 1
ATOM 7468 O O . ALA B 1 329 ? 12.391 7.195 23.719 1 55.53 329 ALA B O 1
ATOM 7469 N N . PRO B 1 330 ? 11.602 7.852 21.797 1 53.97 330 PRO B N 1
ATOM 7470 C CA . PRO B 1 330 ? 10.523 8.758 22.203 1 53.97 330 PRO B CA 1
ATOM 7471 C C . PRO B 1 330 ? 9.617 8.148 23.266 1 53.97 330 PRO B C 1
ATOM 7473 O O . PRO B 1 330 ? 8.516 8.648 23.5 1 53.97 330 PRO B O 1
ATOM 7476 N N . ILE B 1 331 ? 9.641 6.891 23.484 1 45.81 331 ILE B N 1
ATOM 7477 C CA . ILE B 1 331 ? 8.336 6.449 23.969 1 45.81 331 ILE B CA 1
ATOM 7478 C C . ILE B 1 331 ? 7.863 7.379 25.094 1 45.81 331 ILE B C 1
ATOM 7480 O O . ILE B 1 331 ? 6.672 7.688 25.188 1 45.81 331 ILE B O 1
ATOM 7484 N N . TYR B 1 332 ? 8.445 7.504 26.25 1 46.66 332 TYR B N 1
ATOM 7485 C CA . TYR B 1 332 ? 7.582 7.551 27.422 1 46.66 332 TYR B CA 1
ATOM 7486 C C . TYR B 1 332 ? 7.543 8.953 28.016 1 46.66 332 TYR B C 1
ATOM 7488 O O . TYR B 1 332 ? 6.473 9.469 28.344 1 46.66 332 TYR B O 1
ATOM 7496 N N . ASN B 1 333 ? 8.609 9.523 28.859 1 50.16 333 ASN B N 1
ATOM 7497 C CA . ASN B 1 333 ? 8.391 10.359 30.031 1 50.16 333 ASN B CA 1
ATOM 7498 C C . ASN B 1 333 ? 8.859 11.789 29.797 1 50.16 333 ASN B C 1
ATOM 7500 O O . ASN B 1 333 ? 9.867 12.016 29.109 1 50.16 333 ASN B O 1
ATOM 7504 N N . MET B 1 334 ? 7.879 12.836 29.844 1 59.12 334 MET B N 1
ATOM 7505 C CA . MET B 1 334 ? 8.273 14.234 30 1 59.12 334 MET B CA 1
ATOM 7506 C C . MET B 1 334 ? 9.453 14.359 30.953 1 59.12 334 MET B C 1
ATOM 7508 O O . MET B 1 334 ? 9.406 13.875 32.094 1 59.12 334 MET B O 1
ATOM 7512 N N . PRO B 1 335 ? 10.547 14.969 30.266 1 67 335 PRO B N 1
ATOM 7513 C CA . PRO B 1 335 ? 11.656 15.172 31.203 1 67 335 PRO B CA 1
ATOM 7514 C C . PRO B 1 335 ? 11.312 16.141 32.344 1 67 335 PRO B C 1
ATOM 7516 O O . PRO B 1 335 ? 10.508 17.062 32.125 1 67 335 PRO B O 1
ATOM 7519 N N . THR B 1 336 ? 11.719 15.828 33.5 1 72.56 336 THR B N 1
ATOM 7520 C CA . THR B 1 336 ? 11.68 16.75 34.656 1 72.56 336 THR B CA 1
ATOM 7521 C C . THR B 1 336 ? 13.078 17.281 34.969 1 72.56 336 THR B C 1
ATOM 7523 O O . THR B 1 336 ? 14.078 16.672 34.594 1 72.56 336 THR B O 1
ATOM 7526 N N . PRO B 1 337 ? 13.039 18.469 35.531 1 77.69 337 PRO B N 1
ATOM 7527 C CA . PRO B 1 337 ? 14.359 19 35.875 1 77.69 337 PRO B CA 1
ATOM 7528 C C . PRO B 1 337 ? 15.18 18.016 36.719 1 77.69 337 PRO B C 1
ATOM 7530 O O . PRO B 1 337 ? 16.406 17.969 36.562 1 77.69 337 PRO B O 1
ATOM 7533 N N . GLU B 1 338 ? 14.57 17.234 37.562 1 77 338 GLU B N 1
ATOM 7534 C CA . GLU B 1 338 ? 15.25 16.344 38.5 1 77 338 GLU B CA 1
ATOM 7535 C C . GLU B 1 338 ? 15.68 15.055 37.812 1 77 338 GLU B C 1
ATOM 7537 O O . GLU B 1 338 ? 16.719 14.477 38.125 1 77 338 GLU B O 1
ATOM 7542 N N . ASP B 1 339 ? 14.914 14.695 36.875 1 71.88 339 ASP B N 1
ATOM 7543 C CA . ASP B 1 339 ? 15.148 13.398 36.25 1 71.88 339 ASP B CA 1
ATOM 7544 C C . ASP B 1 339 ? 15.43 13.555 34.75 1 71.88 339 ASP B C 1
ATOM 7546 O O . ASP B 1 339 ? 14.867 12.82 33.938 1 71.88 339 ASP B O 1
ATOM 7550 N N . SER B 1 340 ? 16.344 14.523 34.531 1 83.69 340 SER B N 1
ATOM 7551 C CA . SER B 1 340 ? 16.625 14.758 33.125 1 83.69 340 SER B CA 1
ATOM 7552 C C . SER B 1 340 ? 18 14.25 32.75 1 83.69 340 SER B C 1
ATOM 7554 O O . SER B 1 340 ? 18.984 14.5 33.438 1 83.69 340 SER B O 1
ATOM 7556 N N . GLN B 1 341 ? 18.062 13.484 31.719 1 84.81 341 GLN B N 1
ATOM 7557 C CA . GLN B 1 341 ? 19.297 12.898 31.234 1 84.81 341 GLN B CA 1
ATOM 7558 C C . GLN B 1 341 ? 20.234 13.984 30.688 1 84.81 341 GLN B C 1
ATOM 7560 O O . GLN B 1 341 ? 19.797 14.922 30.031 1 84.81 341 GLN B O 1
ATOM 7565 N N . PRO B 1 342 ? 21.531 13.828 30.969 1 89.94 342 PRO B N 1
ATOM 7566 C CA . PRO B 1 342 ? 22.5 14.781 30.406 1 89.94 342 PRO B CA 1
ATOM 7567 C C . PRO B 1 342 ? 22.688 14.602 28.906 1 89.94 342 PRO B C 1
ATOM 7569 O O . PRO B 1 342 ? 22.609 13.477 28.391 1 89.94 342 PRO B O 1
ATOM 7572 N N . ILE B 1 343 ? 22.875 15.711 28.219 1 92.75 343 ILE B N 1
ATOM 7573 C CA . ILE B 1 343 ? 23.312 15.695 26.828 1 92.75 343 ILE B CA 1
ATOM 7574 C C . ILE B 1 343 ? 24.844 15.703 26.766 1 92.75 343 ILE B C 1
ATOM 7576 O O . ILE B 1 343 ? 25.484 16.641 27.25 1 92.75 343 ILE B O 1
ATOM 7580 N N . THR B 1 344 ? 25.406 14.562 26.234 1 91.75 344 THR B N 1
ATOM 7581 C CA . THR B 1 344 ? 26.859 14.398 26.234 1 91.75 344 THR B CA 1
ATOM 7582 C C . THR B 1 344 ? 27.375 14.203 24.812 1 91.75 344 THR B C 1
ATOM 7584 O O . THR B 1 344 ? 26.594 14.164 23.859 1 91.75 344 THR B O 1
ATOM 7587 N N . SER B 1 345 ? 28.672 14.086 24.734 1 93.56 345 SER B N 1
ATOM 7588 C CA . SER B 1 345 ? 29.312 13.836 23.438 1 93.56 345 SER B CA 1
ATOM 7589 C C . SER B 1 345 ? 29.438 12.336 23.172 1 93.56 345 SER B C 1
ATOM 7591 O O . SER B 1 345 ? 30.062 11.922 22.203 1 93.56 345 SER B O 1
ATOM 7593 N N . GLU B 1 346 ? 28.812 11.523 23.969 1 90.94 346 GLU B N 1
ATOM 7594 C CA . GLU B 1 346 ? 29.016 10.078 23.891 1 90.94 346 GLU B CA 1
ATOM 7595 C C . GLU B 1 346 ? 27.875 9.398 23.141 1 90.94 346 GLU B C 1
ATOM 7597 O O . GLU B 1 346 ? 28.016 8.266 22.688 1 90.94 346 GLU B O 1
ATOM 7602 N N . HIS B 1 347 ? 26.797 10.133 23.094 1 89.56 347 HIS B N 1
ATOM 7603 C CA . HIS B 1 347 ? 25.609 9.5 22.516 1 89.56 347 HIS B CA 1
ATOM 7604 C C . HIS B 1 347 ? 24.953 10.406 21.484 1 89.56 347 HIS B C 1
ATOM 7606 O O . HIS B 1 347 ? 25.203 11.617 21.453 1 89.56 347 HIS B O 1
ATOM 7612 N N . ILE B 1 348 ? 24.062 9.773 20.703 1 93.44 348 ILE B N 1
ATOM 7613 C CA . ILE B 1 348 ? 23.266 10.539 19.766 1 93.44 348 ILE B CA 1
ATOM 7614 C C . ILE B 1 348 ? 22.234 11.391 20.531 1 93.44 348 ILE B C 1
ATOM 7616 O O . ILE B 1 348 ? 21.625 10.914 21.484 1 93.44 348 ILE B O 1
ATOM 7620 N N . PHE B 1 349 ? 22.188 12.641 20.172 1 93.12 349 PHE B N 1
ATOM 7621 C CA . PHE B 1 349 ? 21.156 13.57 20.594 1 93.12 349 PHE B CA 1
ATOM 7622 C C . PHE B 1 349 ? 20.016 13.625 19.578 1 93.12 349 PHE B C 1
ATOM 7624 O O . PHE B 1 349 ? 20.266 13.641 18.359 1 93.12 349 PHE B O 1
ATOM 7631 N N . MET B 1 350 ? 18.75 13.602 19.969 1 93.44 350 MET B N 1
ATOM 7632 C CA . MET B 1 350 ? 17.609 13.719 19.078 1 93.44 350 MET B CA 1
ATOM 7633 C C . MET B 1 350 ? 16.562 14.695 19.625 1 93.44 350 MET B C 1
ATOM 7635 O O . MET B 1 350 ? 16.266 14.664 20.812 1 93.44 350 MET B O 1
ATOM 7639 N N . GLN B 1 351 ? 16.047 15.539 18.781 1 94 351 GLN B N 1
ATOM 7640 C CA . GLN B 1 351 ? 14.977 16.438 19.188 1 94 351 GLN B CA 1
ATOM 7641 C C . GLN B 1 351 ? 13.938 16.578 18.094 1 94 351 GLN B C 1
ATOM 7643 O O . GLN B 1 351 ? 14.281 16.797 16.922 1 94 351 GLN B O 1
ATOM 7648 N N . ASP B 1 352 ? 12.719 16.359 18.422 1 93.88 352 ASP B N 1
ATOM 7649 C CA . ASP B 1 352 ? 11.508 16.531 17.625 1 93.88 352 ASP B CA 1
ATOM 7650 C C . ASP B 1 352 ? 10.68 17.703 18.141 1 93.88 352 ASP B C 1
ATOM 7652 O O . ASP B 1 352 ? 10.109 17.641 19.234 1 93.88 352 ASP B O 1
ATOM 7656 N N . SER B 1 353 ? 10.648 18.766 17.344 1 94.75 353 SER B N 1
ATOM 7657 C CA . SER B 1 353 ? 9.977 19.969 17.828 1 94.75 353 SER B CA 1
ATOM 7658 C C . SER B 1 353 ? 9.398 20.781 16.672 1 94.75 353 SER B C 1
ATOM 7660 O O . SER B 1 353 ? 9.781 20.578 15.508 1 94.75 353 SER B O 1
ATOM 7662 N N . GLY B 1 354 ? 8.445 21.641 16.938 1 96.69 354 GLY B N 1
ATOM 7663 C CA . GLY B 1 354 ? 7.801 22.516 15.977 1 96.69 354 GLY B CA 1
ATOM 7664 C C . GLY B 1 354 ? 7.074 23.688 16.609 1 96.69 354 GLY B C 1
ATOM 7665 O O . GLY B 1 354 ? 6.977 23.766 17.844 1 96.69 354 GLY B O 1
ATOM 7666 N N . GLY B 1 355 ? 6.668 24.625 15.805 1 97.25 355 GLY B N 1
ATOM 7667 C CA . GLY B 1 355 ? 5.961 25.812 16.266 1 97.25 355 GLY B CA 1
ATOM 7668 C C . GLY B 1 355 ? 4.703 26.094 15.469 1 97.25 355 GLY B C 1
ATOM 7669 O O . GLY B 1 355 ? 4.516 25.562 14.375 1 97.25 355 GLY B O 1
ATOM 7670 N N . GLN B 1 356 ? 3.805 26.844 16.109 1 97.06 356 GLN B N 1
ATOM 7671 C CA . GLN B 1 356 ? 2.623 27.422 15.477 1 97.06 356 GLN B CA 1
ATOM 7672 C C . GLN B 1 356 ? 2.83 28.891 15.156 1 97.06 356 GLN B C 1
ATOM 7674 O O . GLN B 1 356 ? 3.275 29.672 16.016 1 97.06 356 GLN B O 1
ATOM 7679 N N . TYR B 1 357 ? 2.521 29.266 13.969 1 97.19 357 TYR B N 1
ATOM 7680 C CA . TYR B 1 357 ? 2.719 30.641 13.523 1 97.19 357 TYR B CA 1
ATOM 7681 C C . TYR B 1 357 ? 1.442 31.203 12.906 1 97.19 357 TYR B C 1
ATOM 7683 O O . TYR B 1 357 ? 0.804 30.547 12.078 1 97.19 357 TYR B O 1
ATOM 7691 N N . LEU B 1 358 ? 1.106 32.375 13.227 1 95.06 358 LEU B N 1
ATOM 7692 C CA . LEU B 1 358 ? -0.118 33.031 12.797 1 95.06 358 LEU B CA 1
ATOM 7693 C C . LEU B 1 358 ? -0.172 33.125 11.273 1 95.06 358 LEU B C 1
ATOM 7695 O O . LEU B 1 358 ? -1.251 33.062 10.68 1 95.06 358 LEU B O 1
ATOM 7699 N N . ASN B 1 359 ? 0.905 33.312 10.633 1 87.19 359 ASN B N 1
ATOM 7700 C CA . ASN B 1 359 ? 0.95 33.438 9.18 1 87.19 359 ASN B CA 1
ATOM 7701 C C . ASN B 1 359 ? 0.86 32.094 8.5 1 87.19 359 ASN B C 1
ATOM 7703 O O . ASN B 1 359 ? 1.565 31.828 7.52 1 87.19 359 ASN B O 1
ATOM 7707 N N . THR B 1 360 ? 0.187 31.25 9.141 1 79.12 360 THR B N 1
ATOM 7708 C CA . THR B 1 360 ? -0.328 29.984 8.656 1 79.12 360 THR B CA 1
ATOM 7709 C C . THR B 1 360 ? 0.778 28.938 8.617 1 79.12 360 THR B C 1
ATOM 7711 O O . THR B 1 360 ? 0.785 28.062 7.746 1 79.12 360 THR B O 1
ATOM 7714 N N . GLY B 1 361 ? 1.535 29.062 9.523 1 88.06 361 GLY B N 1
ATOM 7715 C CA . GLY B 1 361 ? 2.574 28.047 9.531 1 88.06 361 GLY B CA 1
ATOM 7716 C C . GLY B 1 361 ? 2.469 27.094 10.703 1 88.06 361 GLY B C 1
ATOM 7717 O O . GLY B 1 361 ? 2.166 27.516 11.828 1 88.06 361 GLY B O 1
ATOM 7718 N N . THR B 1 362 ? 2.471 25.828 10.484 1 95.94 362 THR B N 1
ATOM 7719 C CA . THR B 1 362 ? 2.752 24.781 11.445 1 95.94 362 THR B CA 1
ATOM 7720 C C . THR B 1 362 ? 4.004 24 11.047 1 95.94 362 THR B C 1
ATOM 7722 O O . THR B 1 362 ? 4.129 23.562 9.898 1 95.94 362 THR B O 1
ATOM 7725 N N . THR B 1 363 ? 4.957 23.938 11.914 1 98.06 363 THR B N 1
ATOM 7726 C CA . THR B 1 363 ? 6.211 23.281 11.57 1 98.06 363 THR B CA 1
ATOM 7727 C C . THR B 1 363 ? 6.387 22 12.383 1 98.06 363 THR B C 1
ATOM 7729 O O . THR B 1 363 ? 5.699 21.781 13.383 1 98.06 363 THR B O 1
ATOM 7732 N N . ASP B 1 364 ? 7.148 21.141 11.953 1 98 364 ASP B N 1
ATOM 7733 C CA . ASP B 1 364 ? 7.484 19.844 12.523 1 98 364 ASP B CA 1
ATOM 7734 C C . ASP B 1 364 ? 8.836 19.344 12.016 1 98 364 ASP B C 1
ATOM 7736 O O . ASP B 1 364 ? 8.977 19 10.844 1 98 364 ASP B O 1
ATOM 7740 N N . MET B 1 365 ? 9.805 19.375 12.859 1 97.5 365 MET B N 1
ATOM 7741 C CA . MET B 1 365 ? 11.172 19.062 12.453 1 97.5 365 MET B CA 1
ATOM 7742 C C . MET B 1 365 ? 11.852 18.172 13.477 1 97.5 365 MET B C 1
ATOM 7744 O O . MET B 1 365 ? 11.719 18.375 14.688 1 97.5 365 MET B O 1
ATOM 7748 N N . THR B 1 366 ? 12.484 17.141 13.062 1 96.94 366 THR B N 1
ATOM 7749 C CA . THR B 1 366 ? 13.312 16.297 13.922 1 96.94 366 THR B CA 1
ATOM 7750 C C . THR B 1 366 ? 14.734 16.188 13.367 1 96.94 366 THR B C 1
ATOM 7752 O O . THR B 1 366 ? 14.922 16.031 12.156 1 96.94 366 THR B O 1
ATOM 7755 N N . ARG B 1 367 ? 15.719 16.359 14.234 1 97.38 367 ARG B N 1
ATOM 7756 C CA . ARG B 1 367 ? 17.109 16.109 13.875 1 97.38 367 ARG B CA 1
ATOM 7757 C C . ARG B 1 367 ? 17.812 15.281 14.938 1 97.38 367 ARG B C 1
ATOM 7759 O O . ARG B 1 367 ? 17.484 15.367 16.125 1 97.38 367 ARG B O 1
ATOM 7766 N N . SER B 1 368 ? 18.719 14.5 14.5 1 96.38 368 SER B N 1
ATOM 7767 C CA . SER B 1 368 ? 19.641 13.734 15.344 1 96.38 368 SER B CA 1
ATOM 7768 C C . SER B 1 368 ? 21.094 14.141 15.094 1 96.38 368 SER B C 1
ATOM 7770 O O . SER B 1 368 ? 21.531 14.203 13.945 1 96.38 368 SER B O 1
ATOM 7772 N N . PHE B 1 369 ? 21.781 14.43 16.172 1 96.38 369 PHE B N 1
ATOM 7773 C CA . PHE B 1 369 ? 23.188 14.844 16.109 1 96.38 369 PHE B CA 1
ATOM 7774 C C . PHE B 1 369 ? 24.031 14 17.062 1 96.38 369 PHE B C 1
ATOM 7776 O O . PHE B 1 369 ? 23.5 13.312 17.938 1 96.38 369 PHE B O 1
ATOM 7783 N N . HIS B 1 370 ? 25.312 14.023 16.812 1 96.12 370 HIS B N 1
ATOM 7784 C CA . HIS B 1 370 ? 26.328 13.469 17.719 1 96.12 370 HIS B CA 1
ATOM 7785 C C . HIS B 1 370 ? 27.453 14.477 17.969 1 96.12 370 HIS B C 1
ATOM 7787 O O . HIS B 1 370 ? 28.125 14.906 17.016 1 96.12 370 HIS B O 1
ATOM 7793 N N . PHE B 1 371 ? 27.75 14.836 19.219 1 95.75 371 PHE B N 1
ATOM 7794 C CA . PHE B 1 371 ? 28.641 15.945 19.516 1 95.75 371 PHE B CA 1
ATOM 7795 C C . PHE B 1 371 ? 30.047 15.438 19.828 1 95.75 371 PHE B C 1
ATOM 7797 O O . PHE B 1 371 ? 30.891 16.188 20.328 1 95.75 371 PHE B O 1
ATOM 7804 N N . GLY B 1 372 ? 30.266 14.188 19.578 1 95.69 372 GLY B N 1
ATOM 7805 C CA . GLY B 1 372 ? 31.562 13.539 19.719 1 95.69 372 GLY B CA 1
ATOM 7806 C C . GLY B 1 372 ? 31.891 12.594 18.578 1 95.69 372 GLY B C 1
ATOM 7807 O O . GLY B 1 372 ? 31.75 12.961 17.406 1 95.69 372 GLY B O 1
ATOM 7808 N N . ILE B 1 373 ? 32.438 11.383 18.953 1 96.38 373 ILE B N 1
ATOM 7809 C CA . ILE B 1 373 ? 32.812 10.383 17.953 1 96.38 373 ILE B CA 1
ATOM 7810 C C . ILE B 1 373 ? 31.781 9.258 17.938 1 96.38 373 ILE B C 1
ATOM 7812 O O . ILE B 1 373 ? 31.734 8.445 18.875 1 96.38 373 ILE B O 1
ATOM 7816 N N . PRO B 1 374 ? 31.031 9.156 16.859 1 96.25 374 PRO B N 1
ATOM 7817 C CA . PRO B 1 374 ? 30.016 8.109 16.797 1 96.25 374 PRO B CA 1
ATOM 7818 C C . PRO B 1 374 ? 30.594 6.723 16.578 1 96.25 374 PRO B C 1
ATOM 7820 O O . PRO B 1 374 ? 31.688 6.59 16 1 96.25 374 PRO B O 1
ATOM 7823 N N . THR B 1 375 ? 29.953 5.688 17.047 1 94.19 375 THR B N 1
ATOM 7824 C CA . THR B 1 375 ? 30.297 4.301 16.766 1 94.19 375 THR B CA 1
ATOM 7825 C C . THR B 1 375 ? 29.875 3.918 15.344 1 94.19 375 THR B C 1
ATOM 7827 O O . THR B 1 375 ? 29.094 4.621 14.711 1 94.19 375 THR B O 1
ATOM 7830 N N . GLU B 1 376 ? 30.422 2.816 14.891 1 94.62 376 GLU B N 1
ATOM 7831 C CA . GLU B 1 376 ? 30.047 2.324 13.57 1 94.62 376 GLU B CA 1
ATOM 7832 C C . GLU B 1 376 ? 28.562 1.955 13.508 1 94.62 376 GLU B C 1
ATOM 7834 O O . GLU B 1 376 ? 27.906 2.162 12.484 1 94.62 376 GLU B O 1
ATOM 7839 N N . ALA B 1 377 ? 28.078 1.466 14.586 1 90.75 377 ALA B N 1
ATOM 7840 C CA . ALA B 1 377 ? 26.672 1.092 14.664 1 90.75 377 ALA B CA 1
ATOM 7841 C C . ALA B 1 377 ? 25.766 2.32 14.555 1 90.75 377 ALA B C 1
ATOM 7843 O O . ALA B 1 377 ? 24.734 2.285 13.883 1 90.75 377 ALA B O 1
ATOM 7844 N N . GLU B 1 378 ? 26.172 3.369 15.227 1 93.75 378 GLU B N 1
ATOM 7845 C CA . GLU B 1 378 ? 25.422 4.621 15.156 1 93.75 378 GLU B CA 1
ATOM 7846 C C . GLU B 1 378 ? 25.422 5.184 13.742 1 93.75 378 GLU B C 1
ATOM 7848 O O . GLU B 1 378 ? 24.375 5.641 13.258 1 93.75 378 GLU B O 1
ATOM 7853 N N . LYS B 1 379 ? 26.531 5.09 13.07 1 96.44 379 LYS B N 1
ATOM 7854 C CA . LYS B 1 379 ? 26.641 5.598 11.711 1 96.44 379 LYS B CA 1
ATOM 7855 C C . LYS B 1 379 ? 25.781 4.781 10.75 1 96.44 379 LYS B C 1
ATOM 7857 O O . LYS B 1 379 ? 25.141 5.34 9.859 1 96.44 379 LYS B O 1
ATOM 7862 N N . ASP B 1 380 ? 25.828 3.51 10.938 1 93.62 380 ASP B N 1
ATOM 7863 C CA . ASP B 1 380 ? 25.047 2.623 10.078 1 93.62 380 ASP B CA 1
ATOM 7864 C C . ASP B 1 380 ? 23.547 2.918 10.188 1 93.62 380 ASP B C 1
ATOM 7866 O O . ASP B 1 380 ? 22.859 3.076 9.18 1 93.62 380 ASP B O 1
ATOM 7870 N N . ILE B 1 381 ? 23.062 3.045 11.391 1 92.31 381 ILE B N 1
ATOM 7871 C CA . ILE B 1 381 ? 21.641 3.266 11.648 1 92.31 381 ILE B CA 1
ATOM 7872 C C . ILE B 1 381 ? 21.25 4.652 11.148 1 92.31 381 ILE B C 1
ATOM 7874 O O . ILE B 1 381 ? 20.203 4.809 10.5 1 92.31 381 ILE B O 1
ATOM 7878 N N . TYR B 1 382 ? 22.078 5.621 11.484 1 96.38 382 TYR B N 1
ATOM 7879 C CA . TYR B 1 382 ? 21.797 6.98 11.031 1 96.38 382 TYR B CA 1
ATOM 7880 C C . TYR B 1 382 ? 21.703 7.035 9.508 1 96.38 382 TYR B C 1
ATOM 7882 O O . TYR B 1 382 ? 20.781 7.66 8.969 1 96.38 382 TYR B O 1
ATOM 7890 N N . THR B 1 383 ? 22.625 6.379 8.859 1 97.06 383 THR B N 1
ATOM 7891 C CA . THR B 1 383 ? 22.656 6.406 7.398 1 97.06 383 THR B CA 1
ATOM 7892 C C . THR B 1 383 ? 21.422 5.723 6.812 1 97.06 383 THR B C 1
ATOM 7894 O O . THR B 1 383 ? 20.844 6.207 5.84 1 97.06 383 THR B O 1
ATOM 7897 N N . ARG B 1 384 ? 21 4.656 7.391 1 95.69 384 ARG B N 1
ATOM 7898 C CA . ARG B 1 384 ? 19.812 3.945 6.91 1 95.69 384 ARG B CA 1
ATOM 7899 C C . ARG B 1 384 ? 18.562 4.793 7.078 1 95.69 384 ARG B C 1
ATOM 7901 O O . ARG B 1 384 ? 17.688 4.797 6.211 1 95.69 384 ARG B O 1
ATOM 7908 N N . VAL B 1 385 ? 18.453 5.453 8.188 1 97 385 VAL B N 1
ATOM 7909 C CA . VAL B 1 385 ? 17.312 6.336 8.422 1 97 385 VAL B CA 1
ATOM 7910 C C . VAL B 1 385 ? 17.344 7.492 7.426 1 97 385 VAL B C 1
ATOM 7912 O O . VAL B 1 385 ? 16.312 7.895 6.895 1 97 385 VAL B O 1
ATOM 7915 N N . LEU B 1 386 ? 18.531 7.984 7.184 1 98.31 386 LEU B N 1
ATOM 7916 C CA . LEU B 1 386 ? 18.688 9.047 6.195 1 98.31 386 LEU B CA 1
ATOM 7917 C C . LEU B 1 386 ? 18.266 8.562 4.812 1 98.31 386 LEU B C 1
ATOM 7919 O O . LEU B 1 386 ? 17.578 9.273 4.078 1 98.31 386 LEU B O 1
ATOM 7923 N N . MET B 1 387 ? 18.75 7.367 4.457 1 97.19 387 MET B N 1
ATOM 7924 C CA . MET B 1 387 ? 18.344 6.781 3.186 1 97.19 387 MET B CA 1
ATOM 7925 C C . MET B 1 387 ? 16.828 6.688 3.09 1 97.19 387 MET B C 1
ATOM 7927 O O . MET B 1 387 ? 16.234 7.004 2.051 1 97.19 387 MET B O 1
ATOM 7931 N N . ALA B 1 388 ? 16.188 6.262 4.168 1 97.88 388 ALA B N 1
ATOM 7932 C CA . ALA B 1 388 ? 14.734 6.168 4.219 1 97.88 388 ALA B CA 1
ATOM 7933 C C . ALA B 1 388 ? 14.094 7.523 3.941 1 97.88 388 ALA B C 1
ATOM 7935 O O . ALA B 1 388 ? 13.148 7.621 3.15 1 97.88 388 ALA B O 1
ATOM 7936 N N . HIS B 1 389 ? 14.594 8.508 4.555 1 98.62 389 HIS B N 1
ATOM 7937 C CA . HIS B 1 389 ? 14.078 9.859 4.383 1 98.62 389 HIS B CA 1
ATOM 7938 C C . HIS B 1 389 ? 14.25 10.336 2.945 1 98.62 389 HIS B C 1
ATOM 7940 O O . HIS B 1 389 ? 13.305 10.852 2.342 1 98.62 389 HIS B O 1
ATOM 7946 N N . ILE B 1 390 ? 15.445 10.148 2.404 1 98.19 390 ILE B N 1
ATOM 7947 C CA . ILE B 1 390 ? 15.773 10.633 1.067 1 98.19 390 ILE B CA 1
ATOM 7948 C C . ILE B 1 390 ? 14.922 9.898 0.033 1 98.19 390 ILE B C 1
ATOM 7950 O O . ILE B 1 390 ? 14.422 10.516 -0.914 1 98.19 390 ILE B O 1
ATOM 7954 N N . ASN B 1 391 ? 14.734 8.602 0.204 1 97.38 391 ASN B N 1
ATOM 7955 C CA . ASN B 1 391 ? 13.922 7.836 -0.735 1 97.38 391 ASN B CA 1
ATOM 7956 C C . ASN B 1 391 ? 12.523 8.422 -0.87 1 97.38 391 ASN B C 1
ATOM 7958 O O . ASN B 1 391 ? 12.008 8.57 -1.98 1 97.38 391 ASN B O 1
ATOM 7962 N N . MET B 1 392 ? 11.938 8.758 0.223 1 98 392 MET B N 1
ATOM 7963 C CA . MET B 1 392 ? 10.594 9.344 0.19 1 98 392 MET B CA 1
ATOM 7964 C C . MET B 1 392 ? 10.641 10.758 -0.361 1 98 392 MET B C 1
ATOM 7966 O O . MET B 1 392 ? 9.797 11.141 -1.173 1 98 392 MET B O 1
ATOM 7970 N N . ALA B 1 393 ? 11.586 11.523 0.042 1 98.25 393 ALA B N 1
ATOM 7971 C CA . ALA B 1 393 ? 11.68 12.93 -0.324 1 98.25 393 ALA B CA 1
ATOM 7972 C C . ALA B 1 393 ? 11.859 13.102 -1.83 1 98.25 393 ALA B C 1
ATOM 7974 O O . ALA B 1 393 ? 11.391 14.078 -2.414 1 98.25 393 ALA B O 1
ATOM 7975 N N . LYS B 1 394 ? 12.57 12.164 -2.461 1 96.56 394 LYS B N 1
ATOM 7976 C CA . LYS B 1 394 ? 12.883 12.328 -3.877 1 96.56 394 LYS B CA 1
ATOM 7977 C C . LYS B 1 394 ? 11.914 11.531 -4.75 1 96.56 394 LYS B C 1
ATOM 7979 O O . LYS B 1 394 ? 12.055 11.508 -5.973 1 96.56 394 LYS B O 1
ATOM 7984 N N . LEU B 1 395 ? 11.031 10.844 -4.18 1 97.25 395 LEU B N 1
ATOM 7985 C CA . LEU B 1 395 ? 10.156 9.922 -4.902 1 97.25 395 LEU B CA 1
ATOM 7986 C C . LEU B 1 395 ? 9.281 10.68 -5.898 1 97.25 395 LEU B C 1
ATOM 7988 O O . LEU B 1 395 ? 8.758 11.75 -5.582 1 97.25 395 LEU B O 1
ATOM 7992 N N . VAL B 1 396 ? 9.109 10.156 -7.086 1 95.38 396 VAL B N 1
ATOM 7993 C CA . VAL B 1 396 ? 8.117 10.539 -8.078 1 95.38 396 VAL B CA 1
ATOM 7994 C C . VAL B 1 396 ? 7.047 9.453 -8.195 1 95.38 396 VAL B C 1
ATOM 7996 O O . VAL B 1 396 ? 7.367 8.266 -8.234 1 95.38 396 VAL B O 1
ATOM 7999 N N . TRP B 1 397 ? 5.797 9.812 -8.141 1 92.94 397 TRP B N 1
ATOM 8000 C CA . TRP B 1 397 ? 4.742 8.812 -8.211 1 92.94 397 TRP B CA 1
ATOM 8001 C C . TRP B 1 397 ? 3.555 9.328 -9.023 1 92.94 397 TRP B C 1
ATOM 8003 O O . TRP B 1 397 ? 3.379 10.539 -9.172 1 92.94 397 TRP B O 1
ATOM 8013 N N . PRO B 1 398 ? 2.75 8.453 -9.617 1 89.19 398 PRO B N 1
ATOM 8014 C CA . PRO B 1 398 ? 1.596 8.898 -10.406 1 89.19 398 PRO B CA 1
ATOM 8015 C C . PRO B 1 398 ? 0.475 9.469 -9.539 1 89.19 398 PRO B C 1
ATOM 8017 O O . PRO B 1 398 ? 0.24 8.984 -8.43 1 89.19 398 PRO B O 1
ATOM 8020 N N . GLU B 1 399 ? -0.216 10.414 -10.062 1 88.19 399 GLU B N 1
ATOM 8021 C CA . GLU B 1 399 ? -1.403 10.945 -9.398 1 88.19 399 GLU B CA 1
ATOM 8022 C C . GLU B 1 399 ? -2.41 9.836 -9.102 1 88.19 399 GLU B C 1
ATOM 8024 O O . GLU B 1 399 ? -2.533 8.875 -9.859 1 88.19 399 GLU B O 1
ATOM 8029 N N . GLY B 1 400 ? -3.064 9.961 -7.945 1 86.69 400 GLY B N 1
ATOM 8030 C CA . GLY B 1 400 ? -4.078 8.992 -7.562 1 86.69 400 GLY B CA 1
ATOM 8031 C C . GLY B 1 400 ? -3.602 8.008 -6.512 1 86.69 400 GLY B C 1
ATOM 8032 O O . GLY B 1 400 ? -4.41 7.301 -5.906 1 86.69 400 GLY B O 1
ATOM 8033 N N . ARG B 1 401 ? -2.305 7.973 -6.25 1 88.31 401 ARG B N 1
ATOM 8034 C CA . ARG B 1 401 ? -1.762 7.07 -5.238 1 88.31 401 ARG B CA 1
ATOM 8035 C C . ARG B 1 401 ? -1.909 7.66 -3.842 1 88.31 401 ARG B C 1
ATOM 8037 O O . ARG B 1 401 ? -1.859 8.883 -3.67 1 88.31 401 ARG B O 1
ATOM 8044 N N . THR B 1 402 ? -2.107 6.766 -2.828 1 89.38 402 THR B N 1
ATOM 8045 C CA . THR B 1 402 ? -2.174 7.16 -1.427 1 89.38 402 THR B CA 1
ATOM 8046 C C . THR B 1 402 ? -0.811 7.012 -0.757 1 89.38 402 THR B C 1
ATOM 8048 O O . THR B 1 402 ? 0.122 6.469 -1.35 1 89.38 402 THR B O 1
ATOM 8051 N N . GLY B 1 403 ? -0.725 7.562 0.435 1 91.88 403 GLY B N 1
ATOM 8052 C CA . GLY B 1 403 ? 0.499 7.379 1.198 1 91.88 403 GLY B CA 1
ATOM 8053 C C . GLY B 1 403 ? 0.788 5.922 1.52 1 91.88 403 GLY B C 1
ATOM 8054 O O . GLY B 1 403 ? 1.949 5.527 1.64 1 91.88 403 GLY B O 1
ATOM 8055 N N . HIS B 1 404 ? -0.245 5.168 1.646 1 87.94 404 HIS B N 1
ATOM 8056 C CA . HIS B 1 404 ? -0.116 3.727 1.843 1 87.94 404 HIS B CA 1
ATOM 8057 C C . HIS B 1 404 ? 0.62 3.076 0.677 1 87.94 404 HIS B C 1
ATOM 8059 O O . HIS B 1 404 ? 1.477 2.213 0.883 1 87.94 404 HIS B O 1
ATOM 8065 N N . ASP B 1 405 ? 0.384 3.529 -0.488 1 89.06 405 ASP B N 1
ATOM 8066 C CA . ASP B 1 405 ? 0.927 2.955 -1.715 1 89.06 405 ASP B CA 1
ATOM 8067 C C . ASP B 1 405 ? 2.439 3.15 -1.789 1 89.06 405 ASP B C 1
ATOM 8069 O O . ASP B 1 405 ? 3.145 2.348 -2.404 1 89.06 405 ASP B O 1
ATOM 8073 N N . ILE B 1 406 ? 2.926 4.141 -1.116 1 94.69 406 ILE B N 1
ATOM 8074 C CA . ILE B 1 406 ? 4.309 4.504 -1.395 1 94.69 406 ILE B CA 1
ATOM 8075 C C . ILE B 1 406 ? 5.152 4.332 -0.133 1 94.69 406 ILE B C 1
ATOM 8077 O O . ILE B 1 406 ? 6.375 4.504 -0.165 1 94.69 406 ILE B O 1
ATOM 8081 N N . ASP B 1 407 ? 4.59 3.928 0.982 1 94.81 407 ASP B N 1
ATOM 8082 C CA . ASP B 1 407 ? 5.23 3.871 2.293 1 94.81 407 ASP B CA 1
ATOM 8083 C C . ASP B 1 407 ? 6.465 2.977 2.264 1 94.81 407 ASP B C 1
ATOM 8085 O O . ASP B 1 407 ? 7.488 3.299 2.875 1 94.81 407 ASP B O 1
ATOM 8089 N N . ALA B 1 408 ? 6.395 1.895 1.569 1 95.38 408 ALA B N 1
ATOM 8090 C CA . ALA B 1 408 ? 7.457 0.893 1.564 1 95.38 408 ALA B CA 1
ATOM 8091 C C . ALA B 1 408 ? 8.75 1.467 0.993 1 95.38 408 ALA B C 1
ATOM 8093 O O . ALA B 1 408 ? 9.844 1.049 1.376 1 95.38 408 ALA B O 1
ATOM 8094 N N . THR B 1 409 ? 8.672 2.43 0.086 1 96.25 409 THR B N 1
ATOM 8095 C CA . THR B 1 409 ? 9.859 3.01 -0.542 1 96.25 409 THR B CA 1
ATOM 8096 C C . THR B 1 409 ? 10.75 3.684 0.498 1 96.25 409 THR B C 1
ATOM 8098 O O . THR B 1 409 ? 11.969 3.711 0.352 1 96.25 409 THR B O 1
ATOM 8101 N N . ALA B 1 410 ? 10.133 4.125 1.563 1 96.94 410 ALA B N 1
ATOM 8102 C CA . ALA B 1 410 ? 10.891 4.742 2.646 1 96.94 410 ALA B CA 1
ATOM 8103 C C . ALA B 1 410 ? 11.469 3.686 3.582 1 96.94 410 ALA B C 1
ATOM 8105 O O . ALA B 1 410 ? 12.594 3.82 4.062 1 96.94 410 ALA B O 1
ATOM 8106 N N . ARG B 1 411 ? 10.812 2.656 3.801 1 94.38 411 ARG B N 1
ATOM 8107 C CA . ARG B 1 411 ? 11.141 1.724 4.871 1 94.38 411 ARG B CA 1
ATOM 8108 C C . ARG B 1 411 ? 12.195 0.716 4.41 1 94.38 411 ARG B C 1
ATOM 8110 O O . ARG B 1 411 ? 12.883 0.113 5.234 1 94.38 411 ARG B O 1
ATOM 8117 N N . GLU B 1 412 ? 12.305 0.538 3.115 1 94.69 412 GLU B N 1
ATOM 8118 C CA . GLU B 1 412 ? 13.078 -0.535 2.504 1 94.69 412 GLU B CA 1
ATOM 8119 C C . GLU B 1 412 ? 14.516 -0.543 3.029 1 94.69 412 GLU B C 1
ATOM 8121 O O . GLU B 1 412 ? 15.055 -1.604 3.344 1 94.69 412 GLU B O 1
ATOM 8126 N N . PRO B 1 413 ? 15.211 0.607 3.199 1 94.31 413 PRO B N 1
ATOM 8127 C CA . PRO B 1 413 ? 16.609 0.584 3.66 1 94.31 413 PRO B CA 1
ATOM 8128 C C . PRO B 1 413 ? 16.75 -0.027 5.051 1 94.31 413 PRO B C 1
ATOM 8130 O O . PRO B 1 413 ? 17.781 -0.65 5.352 1 94.31 413 PRO B O 1
ATOM 8133 N N . LEU B 1 414 ? 15.789 0.179 5.906 1 92 414 LEU B N 1
ATOM 8134 C CA . LEU B 1 414 ? 15.828 -0.423 7.234 1 92 414 LEU B CA 1
ATOM 8135 C C . LEU B 1 414 ? 15.445 -1.897 7.172 1 92 414 LEU B C 1
ATOM 8137 O O . LEU B 1 414 ? 16 -2.721 7.902 1 92 414 LEU B O 1
ATOM 8141 N N . TRP B 1 415 ? 14.516 -2.229 6.309 1 90.81 415 TRP B N 1
ATOM 8142 C CA . TRP B 1 415 ? 14.086 -3.613 6.148 1 90.81 415 TRP B CA 1
ATOM 8143 C C . TRP B 1 415 ? 15.25 -4.504 5.734 1 90.81 415 TRP B C 1
ATOM 8145 O O . TRP B 1 415 ? 15.32 -5.672 6.125 1 90.81 415 TRP B O 1
ATOM 8155 N N . GLU B 1 416 ? 16.125 -3.947 4.953 1 89.25 416 GLU B N 1
ATOM 8156 C CA . GLU B 1 416 ? 17.281 -4.699 4.496 1 89.25 416 GLU B CA 1
ATOM 8157 C C . GLU B 1 416 ? 18.094 -5.246 5.672 1 89.25 416 GLU B C 1
ATOM 8159 O O . GLU B 1 416 ? 18.781 -6.262 5.539 1 89.25 416 GLU B O 1
ATOM 8164 N N . LEU B 1 417 ? 17.938 -4.594 6.836 1 86.81 417 LEU B N 1
ATOM 8165 C CA . LEU B 1 417 ? 18.672 -5.008 8.031 1 86.81 417 LEU B CA 1
ATOM 8166 C C . LEU B 1 417 ? 17.75 -5.711 9.016 1 86.81 417 LEU B C 1
ATOM 8168 O O . LEU B 1 417 ? 18.156 -6.031 10.133 1 86.81 417 LEU B O 1
ATOM 8172 N N . GLY B 1 418 ? 16.547 -5.879 8.562 1 86.88 418 GLY B N 1
ATOM 8173 C CA . GLY B 1 418 ? 15.578 -6.453 9.477 1 86.88 418 GLY B CA 1
ATOM 8174 C C . GLY B 1 418 ? 15.094 -5.473 10.531 1 86.88 418 GLY B C 1
ATOM 8175 O O . GLY B 1 418 ? 14.75 -5.867 11.641 1 86.88 418 GLY B O 1
ATOM 8176 N N . LEU B 1 419 ? 15.219 -4.207 10.242 1 86.94 419 LEU B N 1
ATOM 8177 C CA . LEU B 1 419 ? 14.773 -3.152 11.141 1 86.94 419 LEU B CA 1
ATOM 8178 C C . LEU B 1 419 ? 13.523 -2.463 10.594 1 86.94 419 LEU B C 1
ATOM 8180 O O . LEU B 1 419 ? 13.25 -2.531 9.398 1 86.94 419 LEU B O 1
ATOM 8184 N N . ASP B 1 420 ? 12.742 -1.895 11.469 1 86.62 420 ASP B N 1
ATOM 8185 C CA . ASP B 1 420 ? 11.555 -1.125 11.125 1 86.62 420 ASP B CA 1
ATOM 8186 C C . ASP B 1 420 ? 11.25 -0.076 12.188 1 86.62 420 ASP B C 1
ATOM 8188 O O . ASP B 1 420 ? 12 0.075 13.156 1 86.62 420 ASP B O 1
ATOM 8192 N N . TYR B 1 421 ? 10.367 0.741 11.922 1 83.25 421 TYR B N 1
ATOM 8193 C CA . TYR B 1 421 ? 9.891 1.686 12.93 1 83.25 421 TYR B CA 1
ATOM 8194 C C . TYR B 1 421 ? 8.367 1.659 13.016 1 83.25 421 TYR B C 1
ATOM 8196 O O . TYR B 1 421 ? 7.688 1.36 12.031 1 83.25 421 TYR B O 1
ATOM 8204 N N . SER B 1 422 ? 7.781 2.031 14.086 1 75.06 422 SER B N 1
ATOM 8205 C CA . SER B 1 422 ? 6.383 1.744 14.398 1 75.06 422 SER B CA 1
ATOM 8206 C C . SER B 1 422 ? 5.484 2.916 14.023 1 75.06 422 SER B C 1
ATOM 8208 O O . SER B 1 422 ? 4.27 2.752 13.867 1 75.06 422 SER B O 1
ATOM 8210 N N . HIS B 1 423 ? 6.035 4.047 13.93 1 81.38 423 HIS B N 1
ATOM 8211 C CA . HIS B 1 423 ? 5.203 5.203 13.602 1 81.38 423 HIS B CA 1
ATOM 8212 C C . HIS B 1 423 ? 5.09 5.391 12.094 1 81.38 423 HIS B C 1
ATOM 8214 O O . HIS B 1 423 ? 5.773 4.711 11.328 1 81.38 423 HIS B O 1
ATOM 8220 N N . GLU B 1 424 ? 4.188 6.258 11.719 1 88.69 424 GLU B N 1
ATOM 8221 C CA . GLU B 1 424 ? 4.02 6.562 10.305 1 88.69 424 GLU B CA 1
ATOM 8222 C C . GLU B 1 424 ? 5.27 7.215 9.727 1 88.69 424 GLU B C 1
ATOM 8224 O O . GLU B 1 424 ? 6.008 7.895 10.438 1 88.69 424 GLU B O 1
ATOM 8229 N N . THR B 1 425 ? 5.492 6.953 8.461 1 95.19 425 THR B N 1
ATOM 8230 C CA . THR B 1 425 ? 6.566 7.641 7.758 1 95.19 425 THR B CA 1
ATOM 8231 C C . THR B 1 425 ? 6.281 9.141 7.668 1 95.19 425 THR B C 1
ATOM 8233 O O . THR B 1 425 ? 7.207 9.953 7.648 1 95.19 425 THR B O 1
ATOM 8236 N N . GLY B 1 426 ? 4.953 9.383 7.617 1 95.06 426 GLY B N 1
ATOM 8237 C CA . GLY B 1 426 ? 4.57 10.789 7.598 1 95.06 426 GLY B CA 1
ATOM 8238 C C . GLY B 1 426 ? 3.082 11 7.785 1 95.06 426 GLY B C 1
ATOM 8239 O O . GLY B 1 426 ? 2.295 10.062 7.676 1 95.06 426 GLY B O 1
ATOM 8240 N N . HIS B 1 427 ? 2.709 12.211 8.109 1 93.62 427 HIS B N 1
ATOM 8241 C CA . HIS B 1 427 ? 1.319 12.625 8.266 1 93.62 427 HIS B CA 1
ATOM 8242 C C . HIS B 1 427 ? 1.1 14.023 7.695 1 93.62 427 HIS B C 1
ATOM 8244 O O . HIS B 1 427 ? 2.055 14.789 7.52 1 93.62 427 HIS B O 1
ATOM 8250 N N . GLY B 1 428 ? -0.154 14.273 7.371 1 96.06 428 GLY B N 1
ATOM 8251 C CA . GLY B 1 428 ? -0.482 15.617 6.926 1 96.06 428 GLY B CA 1
ATOM 8252 C C . GLY B 1 428 ? -0.266 16.672 7.992 1 96.06 428 GLY B C 1
ATOM 8253 O O . GLY B 1 428 ? -0.324 16.375 9.188 1 96.06 428 GLY B O 1
ATOM 8254 N N . ILE B 1 429 ? -0.005 17.891 7.562 1 96.56 429 ILE B N 1
ATOM 8255 C CA . ILE B 1 429 ? 0.194 19.016 8.477 1 96.56 429 ILE B CA 1
ATOM 8256 C C . ILE B 1 429 ? -0.66 20.203 8.023 1 96.56 429 ILE B C 1
ATOM 8258 O O . ILE B 1 429 ? -0.779 20.469 6.828 1 96.56 429 ILE B O 1
ATOM 8262 N N . GLY B 1 430 ? -1.221 20.859 8.969 1 96.44 430 GLY B N 1
ATOM 8263 C CA . GLY B 1 430 ? -2.143 21.938 8.695 1 96.44 430 GLY B CA 1
ATOM 8264 C C . GLY B 1 430 ? -1.459 23.297 8.609 1 96.44 430 GLY B C 1
ATOM 8265 O O . GLY B 1 430 ? -0.283 23.422 8.961 1 96.44 430 GLY B O 1
ATOM 8266 N N . ALA B 1 431 ? -2.133 24.266 8.109 1 97.31 431 ALA B N 1
ATOM 8267 C CA . ALA B 1 431 ? -1.732 25.672 8.062 1 97.31 431 ALA B CA 1
ATOM 8268 C C . ALA B 1 431 ? -2.25 26.422 9.289 1 97.31 431 ALA B C 1
ATOM 8270 O O . ALA B 1 431 ? -3.414 26.828 9.328 1 97.31 431 ALA B O 1
ATOM 8271 N N . TYR B 1 432 ? -1.294 26.703 10.188 1 97.12 432 TYR B N 1
ATOM 8272 C CA . TYR B 1 432 ? -1.762 27.172 11.484 1 97.12 432 TYR B CA 1
ATOM 8273 C C . TYR B 1 432 ? -2.953 26.359 11.961 1 97.12 432 TYR B C 1
ATOM 8275 O O . TYR B 1 432 ? -4.02 26.906 12.25 1 97.12 432 TYR B O 1
ATOM 8283 N N . GLY B 1 433 ? -2.717 25.109 11.922 1 95.81 433 GLY B N 1
ATOM 8284 C CA . GLY B 1 433 ? -3.682 24.047 12.195 1 95.81 433 GLY B CA 1
ATOM 8285 C C . GLY B 1 433 ? -3.072 22.859 12.906 1 95.81 433 GLY B C 1
ATOM 8286 O O . GLY B 1 433 ? -2.121 23 13.672 1 95.81 433 GLY B O 1
ATOM 8287 N N . GLY B 1 434 ? -3.658 21.766 12.703 1 94.06 434 GLY B N 1
ATOM 8288 C CA . GLY B 1 434 ? -3.145 20.578 13.375 1 94.06 434 GLY B CA 1
ATOM 8289 C C . GLY B 1 434 ? -1.77 20.156 12.883 1 94.06 434 GLY B C 1
ATOM 8290 O O . GLY B 1 434 ? -1.505 20.172 11.68 1 94.06 434 GLY B O 1
ATOM 8291 N N . VAL B 1 435 ? -0.902 19.828 13.891 1 94.31 435 VAL B N 1
ATOM 8292 C CA . VAL B 1 435 ? 0.377 19.25 13.492 1 94.31 435 VAL B CA 1
ATOM 8293 C C . VAL B 1 435 ? 0.143 17.938 12.75 1 94.31 435 VAL B C 1
ATOM 8295 O O . VAL B 1 435 ? 0.935 17.547 11.891 1 94.31 435 VAL B O 1
ATOM 8298 N N . ILE B 1 436 ? -0.916 17.297 13.109 1 91.62 436 ILE B N 1
ATOM 8299 C CA . ILE B 1 436 ? -1.437 16.188 12.344 1 91.62 436 ILE B CA 1
ATOM 8300 C C . ILE B 1 436 ? -2.75 16.578 11.672 1 91.62 436 ILE B C 1
ATOM 8302 O O . ILE B 1 436 ? -3.699 16.984 12.344 1 91.62 436 ILE B O 1
ATOM 8306 N N . GLU B 1 437 ? -2.773 16.531 10.445 1 92.06 437 GLU B N 1
ATOM 8307 C CA . GLU B 1 437 ? -3.967 16.906 9.695 1 92.06 437 GLU B CA 1
ATOM 8308 C C . GLU B 1 437 ? -4.312 15.844 8.648 1 92.06 437 GLU B C 1
ATOM 8310 O O . GLU B 1 437 ? -3.434 15.344 7.949 1 92.06 437 GLU B O 1
ATOM 8315 N N . GLY B 1 438 ? -5.531 15.453 8.641 1 88.38 438 GLY B N 1
ATOM 8316 C CA . GLY B 1 438 ? -6.012 14.562 7.594 1 88.38 438 GLY B CA 1
ATOM 8317 C C . GLY B 1 438 ? -6.801 15.273 6.512 1 88.38 438 GLY B C 1
ATOM 8318 O O . GLY B 1 438 ? -7.094 16.469 6.641 1 88.38 438 GLY B O 1
ATOM 8319 N N . PRO B 1 439 ? -7.152 14.656 5.441 1 89.31 439 PRO B N 1
ATOM 8320 C CA . PRO B 1 439 ? -6.789 13.266 5.152 1 89.31 439 PRO B CA 1
ATOM 8321 C C . PRO B 1 439 ? -5.367 13.133 4.609 1 89.31 439 PRO B C 1
ATOM 8323 O O . PRO B 1 439 ? -4.715 14.141 4.324 1 89.31 439 PRO B O 1
ATOM 8326 N N . GLY B 1 440 ? -4.914 11.922 4.531 1 84.38 440 GLY B N 1
ATOM 8327 C CA . GLY B 1 440 ? -3.605 11.617 3.973 1 84.38 440 GLY B CA 1
ATOM 8328 C C . GLY B 1 440 ? -2.586 11.227 5.023 1 84.38 440 GLY B C 1
ATOM 8329 O O . GLY B 1 440 ? -2.461 11.891 6.055 1 84.38 440 GLY B O 1
ATOM 8330 N N . ARG B 1 441 ? -2.074 10.195 4.965 1 89.12 441 ARG B N 1
ATOM 8331 C CA . ARG B 1 441 ? -0.994 9.633 5.77 1 89.12 441 ARG B CA 1
ATOM 8332 C C . ARG B 1 441 ? -0.044 8.805 4.91 1 89.12 441 ARG B C 1
ATOM 8334 O O . ARG B 1 441 ? -0.438 8.289 3.861 1 89.12 441 ARG B O 1
ATOM 8341 N N . ILE B 1 442 ? 1.162 8.852 5.262 1 94.19 442 ILE B N 1
ATOM 8342 C CA . ILE B 1 442 ? 2.115 7.961 4.605 1 94.19 442 ILE B CA 1
ATOM 8343 C C . ILE B 1 442 ? 2.463 6.805 5.539 1 94.19 442 ILE B C 1
ATOM 8345 O O . ILE B 1 442 ? 3.377 6.914 6.359 1 94.19 442 ILE B O 1
ATOM 8349 N N . SER B 1 443 ? 1.649 5.746 5.379 1 88.56 443 SER B N 1
ATOM 8350 C CA . SER B 1 443 ? 1.828 4.582 6.242 1 88.56 443 SER B CA 1
ATOM 8351 C C . SER B 1 443 ? 1.088 3.367 5.695 1 88.56 443 SER B C 1
ATOM 8353 O O . SER B 1 443 ? -0.025 3.492 5.18 1 88.56 443 SER B O 1
ATOM 8355 N N . SER B 1 444 ? 1.781 2.215 5.641 1 74.69 444 SER B N 1
ATOM 8356 C CA . SER B 1 444 ? 1.126 0.968 5.262 1 74.69 444 SER B CA 1
ATOM 8357 C C . SER B 1 444 ? 0.586 0.23 6.48 1 74.69 444 SER B C 1
ATOM 8359 O O . SER B 1 444 ? -0.055 -0.814 6.348 1 74.69 444 SER B O 1
ATOM 8361 N N . THR B 1 445 ? 1.097 0.541 7.629 1 57.62 445 THR B N 1
ATOM 8362 C CA . THR B 1 445 ? 0.667 -0.149 8.844 1 57.62 445 THR B CA 1
ATOM 8363 C C . THR B 1 445 ? -0.667 0.405 9.336 1 57.62 445 THR B C 1
ATOM 8365 O O . THR B 1 445 ? -0.924 1.606 9.227 1 57.62 445 THR B O 1
ATOM 8368 N N . TYR B 1 446 ? -1.599 -0.342 9.047 1 48.38 446 TYR B N 1
ATOM 8369 C CA . TYR B 1 446 ? -2.855 0.118 9.625 1 48.38 446 TYR B CA 1
ATOM 8370 C C . TYR B 1 446 ? -2.666 0.528 11.086 1 48.38 446 TYR B C 1
ATOM 8372 O O . TYR B 1 446 ? -3.639 0.814 11.781 1 48.38 446 TYR B O 1
ATOM 8380 N N . ALA B 1 447 ? -1.316 0.216 11.445 1 39.97 447 ALA B N 1
ATOM 8381 C CA . ALA B 1 447 ? -1.116 0.389 12.883 1 39.97 447 ALA B CA 1
ATOM 8382 C C . ALA B 1 447 ? -1.725 1.702 13.367 1 39.97 447 ALA B C 1
ATOM 8384 O O . ALA B 1 447 ? -2.252 1.776 14.484 1 39.97 447 ALA B O 1
ATOM 8385 N N . ASP B 1 448 ? -1.175 2.65 12.617 1 36.72 448 ASP B N 1
ATOM 8386 C CA . ASP B 1 448 ? -1.088 3.867 13.422 1 36.72 448 ASP B CA 1
ATOM 8387 C C . ASP B 1 448 ? -2.467 4.297 13.922 1 36.72 448 ASP B C 1
ATOM 8389 O O . ASP B 1 448 ? -2.574 5.148 14.805 1 36.72 448 ASP B O 1
ATOM 8393 N N . PHE B 1 449 ? -3.318 4.258 12.961 1 34.28 449 PHE B N 1
ATOM 8394 C CA . PHE B 1 449 ? -4.383 4.695 13.859 1 34.28 449 PHE B CA 1
ATOM 8395 C C . PHE B 1 449 ? -4.52 3.742 15.039 1 34.28 449 PHE B C 1
ATOM 8397 O O . PHE B 1 449 ? -4.957 4.145 16.125 1 34.28 449 PHE B O 1
ATOM 8404 N N . ILE B 1 450 ? -4.004 2.426 14.656 1 32.38 450 ILE B N 1
ATOM 8405 C CA . ILE B 1 450 ? -4.039 1.401 15.688 1 32.38 450 ILE B CA 1
ATOM 8406 C C . ILE B 1 450 ? -2.688 1.335 16.391 1 32.38 450 ILE B C 1
ATOM 8408 O O . ILE B 1 450 ? -2.557 0.69 17.438 1 32.38 450 ILE B O 1
ATOM 8412 N N . SER B 1 451 ? -1.626 1.541 15.773 1 29.89 451 SER B N 1
ATOM 8413 C CA . SER B 1 451 ? -0.303 1.226 16.297 1 29.89 451 SER B CA 1
ATOM 8414 C C . SER B 1 451 ? -0.089 1.867 17.672 1 29.89 451 SER B C 1
ATOM 8416 O O . SER B 1 451 ? 0.754 1.415 18.453 1 29.89 451 SER B O 1
ATOM 8418 N N . ASP B 1 452 ? -0.202 3.092 17.688 1 29.66 452 ASP B N 1
ATOM 8419 C CA . ASP B 1 452 ? 0.178 3.529 19.031 1 29.66 452 ASP B CA 1
ATOM 8420 C C . ASP B 1 452 ? -0.509 2.684 20.094 1 29.66 452 ASP B C 1
ATOM 8422 O O . ASP B 1 452 ? -0.398 2.971 21.297 1 29.66 452 ASP B O 1
ATOM 8426 N N . VAL B 1 453 ? -1.541 1.862 19.688 1 28.23 453 VAL B N 1
ATOM 8427 C CA . VAL B 1 453 ? -2.08 0.914 20.656 1 28.23 453 VAL B CA 1
ATOM 8428 C C . VAL B 1 453 ? -1.396 -0.441 20.5 1 28.23 453 VAL B C 1
ATOM 8430 O O . VAL B 1 453 ? -1.536 -1.089 19.453 1 28.23 453 VAL B O 1
ATOM 8433 N N . PRO B 1 454 ? -0.247 -0.712 21.031 1 28 454 PRO B N 1
ATOM 8434 C CA . PRO B 1 454 ? 0.243 -2.092 21.062 1 28 454 PRO B CA 1
ATOM 8435 C C . PRO B 1 454 ? -0.874 -3.119 20.891 1 28 454 PRO B C 1
ATOM 8437 O O . PRO B 1 454 ? -0.605 -4.277 20.562 1 28 454 PRO B O 1
ATOM 8440 N N . PHE B 1 455 ? -2.031 -2.818 21.391 1 27.3 455 PHE B N 1
ATOM 8441 C CA . PHE B 1 455 ? -3.09 -3.768 21.719 1 27.3 455 PHE B CA 1
ATOM 8442 C C . PHE B 1 455 ? -3.756 -4.293 20.453 1 27.3 455 PHE B C 1
ATOM 8444 O O . PHE B 1 455 ? -4.516 -5.262 20.5 1 27.3 455 PHE B O 1
ATOM 8451 N N . TYR B 1 456 ? -3.643 -3.539 19.469 1 30.44 456 TYR B N 1
ATOM 8452 C CA . TYR B 1 456 ? -4.414 -4.203 18.422 1 30.44 456 TYR B CA 1
ATOM 8453 C C . TYR B 1 456 ? -3.795 -5.547 18.062 1 30.44 456 TYR B C 1
ATOM 8455 O O . TYR B 1 456 ? -4.492 -6.453 17.594 1 30.44 456 TYR B O 1
ATOM 8463 N N . ALA B 1 457 ? -2.543 -5.543 18.109 1 30.42 457 ALA B N 1
ATOM 8464 C CA . ALA B 1 457 ? -2.082 -6.926 18 1 30.42 457 ALA B CA 1
ATOM 8465 C C . ALA B 1 457 ? -2.727 -7.809 19.062 1 30.42 457 ALA B C 1
ATOM 8467 O O . ALA B 1 457 ? -2.939 -9 18.844 1 30.42 457 ALA B O 1
ATOM 8468 N N . ALA B 1 458 ? -2.805 -7.293 20.266 1 28.27 458 ALA B N 1
ATOM 8469 C CA . ALA B 1 458 ? -3.273 -8.164 21.344 1 28.27 458 ALA B CA 1
ATOM 8470 C C . ALA B 1 458 ? -4.781 -8.383 21.25 1 28.27 458 ALA B C 1
ATOM 8472 O O . ALA B 1 458 ? -5.297 -9.391 21.734 1 28.27 458 ALA B O 1
ATOM 8473 N N . ILE B 1 459 ? -5.531 -7.316 21.172 1 30.44 459 ILE B N 1
ATOM 8474 C CA . ILE B 1 459 ? -6.957 -7.59 21.312 1 30.44 459 ILE B CA 1
ATOM 8475 C C . ILE B 1 459 ? -7.469 -8.32 20.062 1 30.44 459 ILE B C 1
ATOM 8477 O O . ILE B 1 459 ? -8.508 -8.977 20.109 1 30.44 459 ILE B O 1
ATOM 8481 N N . PHE B 1 460 ? -7.055 -7.75 18.906 1 32.09 460 PHE B N 1
ATOM 8482 C CA . PHE B 1 460 ? -7.52 -8.648 17.859 1 32.09 460 PHE B CA 1
ATOM 8483 C C . PHE B 1 460 ? -6.656 -9.906 17.797 1 32.09 460 PHE B C 1
ATOM 8485 O O . PHE B 1 460 ? -5.426 -9.82 17.828 1 32.09 460 PHE B O 1
ATOM 8492 N N . SER B 1 461 ? -7.137 -10.812 18.484 1 30.38 461 SER B N 1
ATOM 8493 C CA . SER B 1 461 ? -6.465 -12.102 18.391 1 30.38 461 SER B CA 1
ATOM 8494 C C . SER B 1 461 ? -5.789 -12.266 17.031 1 30.38 461 SER B C 1
ATOM 8496 O O . SER B 1 461 ? -6.168 -11.602 16.062 1 30.38 461 SER B O 1
ATOM 8498 N N . GLU B 1 462 ? -4.508 -12.648 16.969 1 33.59 462 GLU B N 1
ATOM 8499 C CA . GLU B 1 462 ? -3.842 -13.164 15.781 1 33.59 462 GLU B CA 1
ATOM 8500 C C . GLU B 1 462 ? -4.852 -13.492 14.688 1 33.59 462 GLU B C 1
ATOM 8502 O O . GLU B 1 462 ? -4.527 -13.445 13.5 1 33.59 462 GLU B O 1
ATOM 8507 N N . GLU B 1 463 ? -5.996 -13.914 15.117 1 33.59 463 GLU B N 1
ATOM 8508 C CA . GLU B 1 463 ? -7.027 -14.5 14.266 1 33.59 463 GLU B CA 1
ATOM 8509 C C . GLU B 1 463 ? -7.828 -13.414 13.539 1 33.59 463 GLU B C 1
ATOM 8511 O O . GLU B 1 463 ? -8.508 -13.695 12.555 1 33.59 463 GLU B O 1
ATOM 8516 N N . GLU B 1 464 ? -8.055 -12.258 14.203 1 36.38 464 GLU B N 1
ATOM 8517 C CA . GLU B 1 464 ? -8.906 -11.258 13.57 1 36.38 464 GLU B CA 1
ATOM 8518 C C . GLU B 1 464 ? -8.109 -10.359 12.633 1 36.38 464 GLU B C 1
ATOM 8520 O O . GLU B 1 464 ? -7.129 -9.734 13.047 1 36.38 464 GLU B O 1
ATOM 8525 N N . ASN B 1 465 ? -7.898 -10.727 11.469 1 36.84 465 ASN B N 1
ATOM 8526 C CA . ASN B 1 465 ? -7.18 -10.141 10.344 1 36.84 465 ASN B CA 1
ATOM 8527 C C . ASN B 1 465 ? -7.418 -8.633 10.258 1 36.84 465 ASN B C 1
ATOM 8529 O O . ASN B 1 465 ? -8.406 -8.195 9.672 1 36.84 465 ASN B O 1
ATOM 8533 N N . ILE B 1 466 ? -7.031 -7.859 11.242 1 39.97 466 ILE B N 1
ATOM 8534 C CA . ILE B 1 466 ? -7.016 -6.402 11.344 1 39.97 466 ILE B CA 1
ATOM 8535 C C . ILE B 1 466 ? -6.598 -5.801 10.008 1 39.97 466 ILE B C 1
ATOM 8537 O O . ILE B 1 466 ? -6.742 -4.594 9.789 1 39.97 466 ILE B O 1
ATOM 8541 N N . TYR B 1 467 ? -5.793 -6.543 9.258 1 39.72 467 TYR B N 1
ATOM 8542 C CA . TYR B 1 467 ? -5.242 -6.051 8 1 39.72 467 TYR B CA 1
ATOM 8543 C C . TYR B 1 467 ? -6.359 -5.688 7.027 1 39.72 467 TYR B C 1
ATOM 8545 O O . TYR B 1 467 ? -6.102 -5.098 5.973 1 39.72 467 TYR B O 1
ATOM 8553 N N . LYS B 1 468 ? -7.699 -6.051 7.645 1 45.88 468 LYS B N 1
ATOM 8554 C CA . LYS B 1 468 ? -8.758 -6.012 6.637 1 45.88 468 LYS B CA 1
ATOM 8555 C C . LYS B 1 468 ? -9.438 -4.645 6.613 1 45.88 468 LYS B C 1
ATOM 8557 O O . LYS B 1 468 ? -10.281 -4.379 5.75 1 45.88 468 LYS B O 1
ATOM 8562 N N . PHE B 1 469 ? -9.031 -3.803 7.621 1 46.12 469 PHE B N 1
ATOM 8563 C CA . PHE B 1 469 ? -9.883 -2.623 7.512 1 46.12 469 PHE B CA 1
ATOM 8564 C C . PHE B 1 469 ? -9.07 -1.402 7.109 1 46.12 469 PHE B C 1
ATOM 8566 O O . PHE B 1 469 ? -8.258 -0.903 7.891 1 46.12 469 PHE B O 1
ATOM 8573 N N . PRO B 1 470 ? -9.047 -1.235 5.75 1 52.66 470 PRO B N 1
ATOM 8574 C CA . PRO B 1 470 ? -8.359 -0.01 5.328 1 52.66 470 PRO B CA 1
ATOM 8575 C C . PRO B 1 470 ? -8.875 1.231 6.051 1 52.66 470 PRO B C 1
ATOM 8577 O O . PRO B 1 470 ? -10.016 1.242 6.535 1 52.66 470 PRO B O 1
ATOM 8580 N N . ASP B 1 471 ? -8.023 2.205 6.43 1 62.03 471 ASP B N 1
ATOM 8581 C CA . ASP B 1 471 ? -8.422 3.525 6.902 1 62.03 471 ASP B CA 1
ATOM 8582 C C . ASP B 1 471 ? -9.5 4.129 6.004 1 62.03 471 ASP B C 1
ATOM 8584 O O . ASP B 1 471 ? -9.258 4.398 4.828 1 62.03 471 ASP B O 1
ATOM 8588 N N . PRO B 1 472 ? -10.711 4.156 6.531 1 61.38 472 PRO B N 1
ATOM 8589 C CA . PRO B 1 472 ? -11.789 4.664 5.688 1 61.38 472 PRO B CA 1
ATOM 8590 C C . PRO B 1 472 ? -11.531 6.082 5.188 1 61.38 472 PRO B C 1
ATOM 8592 O O . PRO B 1 472 ? -12.234 6.562 4.293 1 61.38 472 PRO B O 1
ATOM 8595 N N . THR B 1 473 ? -10.508 6.645 5.738 1 67.62 473 THR B N 1
ATOM 8596 C CA . THR B 1 473 ? -10.266 8.031 5.352 1 67.62 473 THR B CA 1
ATOM 8597 C C . THR B 1 473 ? -9.062 8.133 4.422 1 67.62 473 THR B C 1
ATOM 8599 O O . THR B 1 473 ? -8.609 9.234 4.105 1 67.62 473 THR B O 1
ATOM 8602 N N . GLU B 1 474 ? -8.594 6.965 4.023 1 79.31 474 GLU B N 1
ATOM 8603 C CA . GLU B 1 474 ? -7.473 7.012 3.09 1 79.31 474 GLU B CA 1
ATOM 8604 C C . GLU B 1 474 ? -7.82 7.836 1.853 1 79.31 474 GLU B C 1
ATOM 8606 O O . GLU B 1 474 ? -8.938 7.738 1.33 1 79.31 474 GLU B O 1
ATOM 8611 N N . TYR B 1 475 ? -6.93 8.656 1.485 1 87.19 475 TYR B N 1
ATOM 8612 C CA . TYR B 1 475 ? -7.148 9.609 0.401 1 87.19 475 TYR B CA 1
ATOM 8613 C C . TYR B 1 475 ? -5.883 9.789 -0.427 1 87.19 475 TYR B C 1
ATOM 8615 O O . TYR B 1 475 ? -4.777 9.828 0.118 1 87.19 475 TYR B O 1
ATOM 8623 N N . PRO B 1 476 ? -6.031 9.867 -1.774 1 89.81 476 PRO B N 1
ATOM 8624 C CA . PRO B 1 476 ? -4.848 10.086 -2.609 1 89.81 476 PRO B CA 1
ATOM 8625 C C . PRO B 1 476 ? -4.109 11.375 -2.262 1 89.81 476 PRO B C 1
ATOM 8627 O O . PRO B 1 476 ? -4.742 12.383 -1.933 1 89.81 476 PRO B O 1
ATOM 8630 N N . LEU B 1 477 ? -2.838 11.297 -2.348 1 94.38 477 LEU B N 1
ATOM 8631 C CA . LEU B 1 477 ? -2.035 12.5 -2.18 1 94.38 477 LEU B CA 1
ATOM 8632 C C . LEU B 1 477 ? -2.277 13.477 -3.324 1 94.38 477 LEU B C 1
ATOM 8634 O O . LEU B 1 477 ? -2.273 13.086 -4.492 1 94.38 477 LEU B O 1
ATOM 8638 N N . GLN B 1 478 ? -2.529 14.719 -3.027 1 95.62 478 GLN B N 1
ATOM 8639 C CA . GLN B 1 478 ? -2.842 15.727 -4.039 1 95.62 478 GLN B CA 1
ATOM 8640 C C . GLN B 1 478 ? -1.858 16.891 -3.982 1 95.62 478 GLN B C 1
ATOM 8642 O O . GLN B 1 478 ? -1.272 17.156 -2.934 1 95.62 478 GLN B O 1
ATOM 8647 N N . LYS B 1 479 ? -1.748 17.5 -5.156 1 97.06 479 LYS B N 1
ATOM 8648 C CA . LYS B 1 479 ? -0.932 18.703 -5.223 1 97.06 479 LYS B CA 1
ATOM 8649 C C . LYS B 1 479 ? -1.335 19.703 -4.137 1 97.06 479 LYS B C 1
ATOM 8651 O O . LYS B 1 479 ? -2.523 19.891 -3.867 1 97.06 479 LYS B O 1
ATOM 8656 N N . ASN B 1 480 ? -0.354 20.25 -3.404 1 98.25 480 ASN B N 1
ATOM 8657 C CA . ASN B 1 480 ? -0.49 21.312 -2.414 1 98.25 480 ASN B CA 1
ATOM 8658 C C . ASN B 1 480 ? -0.876 20.75 -1.046 1 98.25 480 ASN B C 1
ATOM 8660 O O . ASN B 1 480 ? -1.193 21.516 -0.129 1 98.25 480 ASN B O 1
ATOM 8664 N N . MET B 1 481 ? -0.963 19.453 -0.915 1 98.12 481 MET B N 1
ATOM 8665 C CA . MET B 1 481 ? -1.027 18.859 0.415 1 98.12 481 MET B CA 1
ATOM 8666 C C . MET B 1 481 ? 0.344 18.859 1.082 1 98.12 481 MET B C 1
ATOM 8668 O O . MET B 1 481 ? 1.361 18.641 0.42 1 98.12 481 MET B O 1
ATOM 8672 N N . PHE B 1 482 ? 0.414 19.094 2.322 1 98.31 482 PHE B N 1
ATOM 8673 C CA . PHE B 1 482 ? 1.654 19.125 3.088 1 98.31 482 PHE B CA 1
ATOM 8674 C C . PHE B 1 482 ? 1.768 17.906 3.988 1 98.31 482 PHE B C 1
ATOM 8676 O O . PHE B 1 482 ? 0.783 17.484 4.598 1 98.31 482 PHE B O 1
ATOM 8683 N N . PHE B 1 483 ? 2.961 17.375 4.059 1 98.06 483 PHE B N 1
ATOM 8684 C CA . PHE B 1 483 ? 3.227 16.188 4.859 1 98.06 483 PHE B CA 1
ATOM 8685 C C . PHE B 1 483 ? 4.566 16.297 5.578 1 98.06 483 PHE B C 1
ATOM 8687 O O . PHE B 1 483 ? 5.453 17.031 5.133 1 98.06 483 PHE B O 1
ATOM 8694 N N . THR B 1 484 ? 4.66 15.602 6.688 1 97.69 484 THR B N 1
ATOM 8695 C CA . THR B 1 484 ? 5.969 15.273 7.234 1 97.69 484 THR B CA 1
ATOM 8696 C C . THR B 1 484 ? 6.531 14.008 6.59 1 97.69 484 THR B C 1
ATOM 8698 O O . THR B 1 484 ? 5.773 13.18 6.082 1 97.69 484 THR B O 1
ATOM 8701 N N . VAL B 1 485 ? 7.789 13.914 6.508 1 98.19 485 VAL B N 1
ATOM 8702 C CA . VAL B 1 485 ? 8.516 12.672 6.258 1 98.19 485 VAL B CA 1
ATOM 8703 C C . VAL B 1 485 ? 9.508 12.422 7.395 1 98.19 485 VAL B C 1
ATOM 8705 O O . VAL B 1 485 ? 10.5 13.133 7.531 1 98.19 485 VAL B O 1
ATOM 8708 N N . GLU B 1 486 ? 9.211 11.375 8.156 1 97.06 486 GLU B N 1
ATOM 8709 C CA . GLU B 1 486 ? 9.898 11.305 9.445 1 97.06 486 GLU B CA 1
ATOM 8710 C C . GLU B 1 486 ? 10.25 9.867 9.805 1 97.06 486 GLU B C 1
ATOM 8712 O O . GLU B 1 486 ? 9.922 9.398 10.898 1 97.06 486 GLU B O 1
ATOM 8717 N N . PRO B 1 487 ? 11.008 9.203 8.922 1 96.38 487 PRO B N 1
ATOM 8718 C CA . PRO B 1 487 ? 11.477 7.875 9.336 1 96.38 487 PRO B CA 1
ATOM 8719 C C . PRO B 1 487 ? 12.359 7.922 10.578 1 96.38 487 PRO B C 1
ATOM 8721 O O . PRO B 1 487 ? 12.898 8.977 10.922 1 96.38 487 PRO B O 1
ATOM 8724 N N . GLY B 1 488 ? 12.406 6.785 11.273 1 92.25 488 GLY B N 1
ATOM 8725 C CA . GLY B 1 488 ? 13.234 6.676 12.469 1 92.25 488 GLY B CA 1
ATOM 8726 C C . GLY B 1 488 ? 13.562 5.242 12.836 1 92.25 488 GLY B C 1
ATOM 8727 O O . GLY B 1 488 ? 13.188 4.309 12.125 1 92.25 488 GLY B O 1
ATOM 8728 N N . PHE B 1 489 ? 14.414 5.102 13.805 1 88.75 489 PHE B N 1
ATOM 8729 C CA . PHE B 1 489 ? 14.742 3.83 14.438 1 88.75 489 PHE B CA 1
ATOM 8730 C C . PHE B 1 489 ? 15.039 4.027 15.922 1 88.75 489 PHE B C 1
ATOM 8732 O O . PHE B 1 489 ? 15.719 4.984 16.297 1 88.75 489 PHE B O 1
ATOM 8739 N N . TYR B 1 490 ? 14.492 3.109 16.672 1 82.69 490 TYR B N 1
ATOM 8740 C CA . TYR B 1 490 ? 14.648 3.182 18.125 1 82.69 490 TYR B CA 1
ATOM 8741 C C . TYR B 1 490 ? 15 1.814 18.703 1 82.69 490 TYR B C 1
ATOM 8743 O O . TYR B 1 490 ? 14.258 0.846 18.5 1 82.69 490 TYR B O 1
ATOM 8751 N N . GLU B 1 491 ? 16.109 1.703 19.219 1 79.44 491 GLU B N 1
ATOM 8752 C CA . GLU B 1 491 ? 16.5 0.545 20.016 1 79.44 491 GLU B CA 1
ATOM 8753 C C . GLU B 1 491 ? 16.531 0.889 21.5 1 79.44 491 GLU B C 1
ATOM 8755 O O . GLU B 1 491 ? 17.297 1.763 21.922 1 79.44 491 GLU B O 1
ATOM 8760 N N . MET B 1 492 ? 15.859 0.189 22.234 1 72.12 492 MET B N 1
ATOM 8761 C CA . MET B 1 492 ? 15.719 0.497 23.656 1 72.12 492 MET B CA 1
ATOM 8762 C C . MET B 1 492 ? 17.078 0.507 24.344 1 72.12 492 MET B C 1
ATOM 8764 O O . MET B 1 492 ? 17.891 -0.393 24.141 1 72.12 492 MET B O 1
ATOM 8768 N N . ASP B 1 493 ? 17.281 1.601 25.094 1 73.62 493 ASP B N 1
ATOM 8769 C CA . ASP B 1 493 ? 18.438 1.819 25.969 1 73.62 493 ASP B CA 1
ATOM 8770 C C . ASP B 1 493 ? 19.719 1.873 25.156 1 73.62 493 ASP B C 1
ATOM 8772 O O . ASP B 1 493 ? 20.797 1.574 25.688 1 73.62 493 ASP B O 1
ATOM 8776 N N . ASN B 1 494 ? 19.609 2.131 23.938 1 79.56 494 ASN B N 1
ATOM 8777 C CA . ASN B 1 494 ? 20.828 2.111 23.141 1 79.56 494 ASN B CA 1
ATOM 8778 C C . ASN B 1 494 ? 20.859 3.27 22.141 1 79.56 494 ASN B C 1
ATOM 8780 O O . ASN B 1 494 ? 21.453 4.316 22.422 1 79.56 494 ASN B O 1
ATOM 8784 N N . ILE B 1 495 ? 20.078 3.193 21.016 1 82.12 495 ILE B N 1
ATOM 8785 C CA . ILE B 1 495 ? 20.172 4.18 19.938 1 82.12 495 ILE B CA 1
ATOM 8786 C C . ILE B 1 495 ? 18.781 4.66 19.547 1 82.12 495 ILE B C 1
ATOM 8788 O O . ILE B 1 495 ? 17.828 3.869 19.5 1 82.12 495 ILE B O 1
ATOM 8792 N N . GLY B 1 496 ? 18.594 5.961 19.406 1 87.19 496 GLY B N 1
ATOM 8793 C CA . GLY B 1 496 ? 17.422 6.559 18.797 1 87.19 496 GLY B CA 1
ATOM 8794 C C . GLY B 1 496 ? 17.75 7.598 17.734 1 87.19 496 GLY B C 1
ATOM 8795 O O . GLY B 1 496 ? 18.578 8.484 17.969 1 87.19 496 GLY B O 1
ATOM 8796 N N . VAL B 1 497 ? 17.234 7.352 16.547 1 93.12 497 VAL B N 1
ATOM 8797 C CA . VAL B 1 497 ? 17.453 8.281 15.438 1 93.12 497 VAL B CA 1
ATOM 8798 C C . VAL B 1 497 ? 16.125 8.586 14.742 1 93.12 497 VAL B C 1
ATOM 8800 O O . VAL B 1 497 ? 15.305 7.695 14.555 1 93.12 497 VAL B O 1
ATOM 8803 N N . ARG B 1 498 ? 15.859 9.812 14.492 1 93.69 498 ARG B N 1
ATOM 8804 C CA . ARG B 1 498 ? 14.742 10.266 13.68 1 93.69 498 ARG B CA 1
ATOM 8805 C C . ARG B 1 498 ? 15.102 11.523 12.891 1 93.69 498 ARG B C 1
ATOM 8807 O O . ARG B 1 498 ? 15.914 12.328 13.344 1 93.69 498 ARG B O 1
ATOM 8814 N N . MET B 1 499 ? 14.68 11.641 11.758 1 96.25 499 MET B N 1
ATOM 8815 C CA . MET B 1 499 ? 14.805 12.852 10.945 1 96.25 499 MET B CA 1
ATOM 8816 C C . MET B 1 499 ? 13.484 13.188 10.266 1 96.25 499 MET B C 1
ATOM 8818 O O . MET B 1 499 ? 12.789 12.297 9.773 1 96.25 499 MET B O 1
ATOM 8822 N N . GLU B 1 500 ? 13.156 14.391 10.328 1 97.81 500 GLU B N 1
ATOM 8823 C CA . GLU B 1 500 ? 11.828 14.789 9.867 1 97.81 500 GLU B CA 1
ATOM 8824 C C . GLU B 1 500 ? 11.867 16.141 9.156 1 97.81 500 GLU B C 1
ATOM 8826 O O . GLU B 1 500 ? 12.461 17.094 9.664 1 97.81 500 GLU B O 1
ATOM 8831 N N . ASN B 1 501 ? 11.367 16.203 7.98 1 98.69 501 ASN B N 1
ATOM 8832 C CA . ASN B 1 501 ? 11.109 17.438 7.25 1 98.69 501 ASN B CA 1
ATOM 8833 C C . ASN B 1 501 ? 9.625 17.578 6.91 1 98.69 501 ASN B C 1
ATOM 8835 O O . ASN B 1 501 ? 8.922 16.578 6.746 1 98.69 501 ASN B O 1
ATOM 8839 N N . VAL B 1 502 ? 9.203 18.797 6.875 1 98.62 502 VAL B N 1
ATOM 8840 C CA . VAL B 1 502 ? 7.934 19.125 6.238 1 98.62 502 VAL B CA 1
ATOM 8841 C C . VAL B 1 502 ? 8.133 19.312 4.738 1 98.62 502 VAL B C 1
ATOM 8843 O O . VAL B 1 502 ? 9.094 19.953 4.309 1 98.62 502 VAL B O 1
ATOM 8846 N N . MET B 1 503 ? 7.27 18.703 3.99 1 98.31 503 MET B N 1
ATOM 8847 C CA . MET B 1 503 ? 7.27 18.781 2.533 1 98.31 503 MET B CA 1
ATOM 8848 C C . MET B 1 503 ? 5.855 18.969 1.998 1 98.31 503 MET B C 1
ATOM 8850 O O . MET B 1 503 ? 4.883 18.766 2.725 1 98.31 503 MET B O 1
ATOM 8854 N N . TYR B 1 504 ? 5.73 19.422 0.789 1 98.25 504 TYR B N 1
ATOM 8855 C CA . TYR B 1 504 ? 4.414 19.438 0.164 1 98.25 504 TYR B CA 1
ATOM 8856 C C . TYR B 1 504 ? 4.469 18.875 -1.248 1 98.25 504 TYR B C 1
ATOM 8858 O O . TYR B 1 504 ? 5.543 18.797 -1.851 1 98.25 504 TYR B O 1
ATOM 8866 N N . VAL B 1 505 ? 3.354 18.391 -1.729 1 98.25 505 VAL B N 1
ATOM 8867 C CA . VAL B 1 505 ? 3.229 17.703 -3.004 1 98.25 505 VAL B CA 1
ATOM 8868 C C . VAL B 1 505 ? 3.146 18.703 -4.141 1 98.25 505 VAL B C 1
ATOM 8870 O O . VAL B 1 505 ? 2.371 19.672 -4.074 1 98.25 505 VAL B O 1
ATOM 8873 N N . THR B 1 506 ? 3.926 18.547 -5.121 1 97.75 506 THR B N 1
ATOM 8874 C CA . THR B 1 506 ? 3.914 19.359 -6.332 1 97.75 506 THR B CA 1
ATOM 8875 C C . THR B 1 506 ? 3.957 18.469 -7.578 1 97.75 506 THR B C 1
ATOM 8877 O O . THR B 1 506 ? 4.09 17.25 -7.473 1 97.75 506 THR B O 1
ATOM 8880 N N . SER B 1 507 ? 3.764 19.047 -8.734 1 94.5 507 SER B N 1
ATOM 8881 C CA . SER B 1 507 ? 3.854 18.312 -9.992 1 94.5 507 SER B CA 1
ATOM 8882 C C . SER B 1 507 ? 5.297 17.922 -10.305 1 94.5 507 SER B C 1
ATOM 8884 O O . SER B 1 507 ? 6.215 18.719 -10.086 1 94.5 507 SER B O 1
ATOM 8886 N N . ALA B 1 508 ? 5.414 16.656 -10.742 1 91.62 508 ALA B N 1
ATOM 8887 C CA . ALA B 1 508 ? 6.727 16.25 -11.227 1 91.62 508 ALA B CA 1
ATOM 8888 C C . ALA B 1 508 ? 6.906 16.609 -12.703 1 91.62 508 ALA B C 1
ATOM 8890 O O . ALA B 1 508 ? 6.086 16.234 -13.547 1 91.62 508 ALA B O 1
ATOM 8891 N N . HIS B 1 509 ? 7.699 17.547 -13.125 1 81.31 509 HIS B N 1
ATOM 8892 C CA . HIS B 1 509 ? 7.949 17.906 -14.516 1 81.31 509 HIS B CA 1
ATOM 8893 C C . HIS B 1 509 ? 9.055 17.047 -15.117 1 81.31 509 HIS B C 1
ATOM 8895 O O . HIS B 1 509 ? 10.242 17.328 -14.93 1 81.31 509 HIS B O 1
ATOM 8901 N N . LEU B 1 510 ? 8.516 15.992 -15.766 1 77.06 510 LEU B N 1
ATOM 8902 C CA . LEU B 1 510 ? 9.469 15.031 -16.312 1 77.06 510 LEU B CA 1
ATOM 8903 C C . LEU B 1 510 ? 9.57 15.172 -17.828 1 77.06 510 LEU B C 1
ATOM 8905 O O . LEU B 1 510 ? 8.586 15.5 -18.5 1 77.06 510 LEU B O 1
ATOM 8909 N N . LYS B 1 511 ? 10.766 15.648 -18.422 1 59.31 511 LYS B N 1
ATOM 8910 C CA . LYS B 1 511 ? 11.023 15.938 -19.828 1 59.31 511 LYS B CA 1
ATOM 8911 C C . LYS B 1 511 ? 10.344 14.914 -2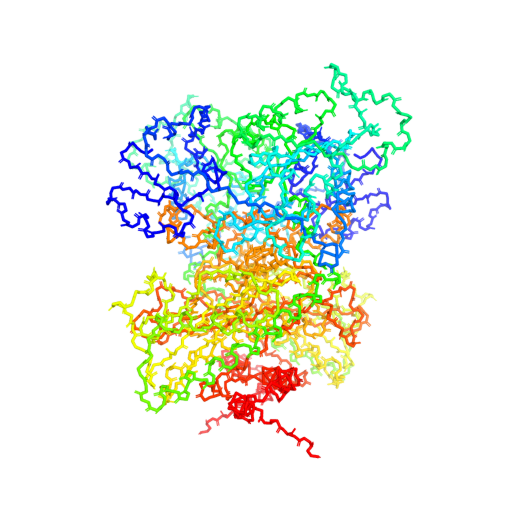0.734 1 59.31 511 LYS B C 1
ATOM 8913 O O . LYS B 1 511 ? 9.875 15.25 -21.812 1 59.31 511 LYS B O 1
ATOM 8918 N N . GLN B 1 512 ? 10.703 13.836 -20.609 1 53.47 512 GLN B N 1
ATOM 8919 C CA . GLN B 1 512 ? 10.531 12.891 -21.703 1 53.47 512 GLN B CA 1
ATOM 8920 C C . GLN B 1 512 ? 9.07 12.492 -21.859 1 53.47 512 GLN B C 1
ATOM 8922 O O . GLN B 1 512 ? 8.695 11.883 -22.859 1 53.47 512 GLN B O 1
ATOM 8927 N N . ILE B 1 513 ? 8.18 12.438 -20.859 1 51.72 513 ILE B N 1
ATOM 8928 C CA . ILE B 1 513 ? 7.262 11.336 -21.109 1 51.72 513 ILE B CA 1
ATOM 8929 C C . ILE B 1 513 ? 5.84 11.875 -21.266 1 51.72 513 ILE B C 1
ATOM 8931 O O . ILE B 1 513 ? 5.414 12.742 -20.5 1 51.72 513 ILE B O 1
ATOM 8935 N N . SER B 1 514 ? 5.418 11.812 -22.469 1 49.25 514 SER B N 1
ATOM 8936 C CA . SER B 1 514 ? 4.027 11.859 -22.906 1 49.25 514 SER B CA 1
ATOM 8937 C C . SER B 1 514 ? 3.139 11 -22.016 1 49.25 514 SER B C 1
ATOM 8939 O O . SER B 1 514 ? 2.682 9.93 -22.422 1 49.25 514 SER B O 1
ATOM 8941 N N . SER B 1 515 ? 3.502 10.844 -20.828 1 53.28 515 SER B N 1
ATOM 8942 C CA . SER B 1 515 ? 2.658 9.875 -20.141 1 53.28 515 SER B CA 1
ATOM 8943 C C . SER B 1 515 ? 1.258 10.43 -19.906 1 53.28 515 SER B C 1
ATOM 8945 O O . SER B 1 515 ? 1.081 11.641 -19.75 1 53.28 515 SER B O 1
ATOM 8947 N N . ARG B 1 516 ? 0.332 9.773 -20.344 1 56.69 516 ARG B N 1
ATOM 8948 C CA . ARG B 1 516 ? -1.089 10 -20.094 1 56.69 516 ARG B CA 1
ATOM 8949 C C . ARG B 1 516 ? -1.354 10.258 -18.609 1 56.69 516 ARG B C 1
ATOM 8951 O O . ARG B 1 516 ? -2.404 10.789 -18.25 1 56.69 516 ARG B O 1
ATOM 8958 N N . CYS B 1 517 ? -0.268 9.891 -17.781 1 67.94 517 CYS B N 1
ATOM 8959 C CA . CYS B 1 517 ? -0.535 10.055 -16.359 1 67.94 517 CYS B CA 1
ATOM 8960 C C . CYS B 1 517 ? 0.272 11.211 -15.781 1 67.94 517 CYS B C 1
ATOM 8962 O O . CYS B 1 517 ? 1.381 11.492 -16.25 1 67.94 517 CYS B O 1
ATOM 8964 N N . LYS B 1 518 ? -0.311 12.07 -15.008 1 85.19 518 LYS B N 1
ATOM 8965 C CA . LYS B 1 518 ? 0.375 13.117 -14.258 1 85.19 518 LYS B CA 1
ATOM 8966 C C . LYS B 1 518 ? 1.117 12.539 -13.055 1 85.19 518 LYS B C 1
ATOM 8968 O O . LYS B 1 518 ? 0.637 11.602 -12.414 1 85.19 518 LYS B O 1
ATOM 8973 N N . PHE B 1 519 ? 2.324 13.008 -12.883 1 91.44 519 PHE B N 1
ATOM 8974 C CA . PHE B 1 519 ? 3.131 12.523 -11.766 1 91.44 519 PHE B CA 1
ATOM 8975 C C . PHE B 1 519 ? 3.357 13.633 -10.742 1 91.44 519 PHE B C 1
ATOM 8977 O O . PHE B 1 519 ? 3.318 14.82 -11.086 1 91.44 519 PHE B O 1
ATOM 8984 N N . LEU B 1 520 ? 3.535 13.211 -9.539 1 95.81 520 LEU B N 1
ATOM 8985 C CA . LEU B 1 520 ? 3.717 14.102 -8.398 1 95.81 520 LEU B CA 1
ATOM 8986 C C . LEU B 1 520 ? 5.066 13.859 -7.73 1 95.81 520 LEU B C 1
ATOM 8988 O O . LEU B 1 520 ? 5.711 12.836 -7.973 1 95.81 520 LEU B O 1
ATOM 8992 N N . ARG B 1 521 ? 5.531 14.789 -6.965 1 97.31 521 ARG B N 1
ATOM 8993 C CA . ARG B 1 521 ? 6.738 14.703 -6.152 1 97.31 521 ARG B CA 1
ATOM 8994 C C . ARG B 1 521 ? 6.637 15.602 -4.926 1 97.31 521 ARG B C 1
ATOM 8996 O O . ARG B 1 521 ? 5.688 16.375 -4.789 1 97.31 521 ARG B O 1
ATOM 9003 N N . PHE B 1 522 ? 7.59 15.5 -4.043 1 98.06 522 PHE B N 1
ATOM 9004 C CA . PHE B 1 522 ? 7.641 16.344 -2.857 1 98.06 522 PHE B CA 1
ATOM 9005 C C . PHE B 1 522 ? 8.586 17.516 -3.066 1 98.06 522 PHE B C 1
ATOM 9007 O O . PHE B 1 522 ? 9.594 17.406 -3.766 1 98.06 522 PHE B O 1
ATOM 9014 N N . GLU B 1 523 ? 8.211 18.578 -2.492 1 98.12 523 GLU B N 1
ATOM 9015 C CA . GLU B 1 523 ? 9.094 19.719 -2.281 1 98.12 523 GLU B CA 1
ATOM 9016 C C . GLU B 1 523 ? 9.367 19.938 -0.798 1 98.12 523 GLU B C 1
ATOM 9018 O O . GLU B 1 523 ? 8.445 20.141 -0.009 1 98.12 523 GLU B O 1
ATOM 9023 N N . THR B 1 524 ? 10.656 19.891 -0.41 1 98.44 524 THR B N 1
ATOM 9024 C CA . THR B 1 524 ? 11.047 20 0.991 1 98.44 524 THR B CA 1
ATOM 9025 C C . THR B 1 524 ? 11.125 21.469 1.416 1 98.44 524 THR B C 1
ATOM 9027 O O . THR B 1 524 ? 11.742 22.297 0.727 1 98.44 524 THR B O 1
ATOM 9030 N N . ILE B 1 525 ? 10.609 21.781 2.629 1 98.31 525 ILE B N 1
ATOM 9031 C CA . ILE B 1 525 ? 10.641 23.188 3.016 1 98.31 525 ILE B CA 1
ATOM 9032 C C . ILE B 1 525 ? 11.273 23.328 4.398 1 98.31 525 ILE B C 1
ATOM 9034 O O . ILE B 1 525 ? 11.578 24.438 4.84 1 98.31 525 ILE B O 1
ATOM 9038 N N . THR B 1 526 ? 11.445 22.25 5.176 1 98.62 526 THR B N 1
ATOM 9039 C CA . THR B 1 526 ? 12.305 22.281 6.352 1 98.62 526 THR B CA 1
ATOM 9040 C C . THR B 1 526 ? 13.773 22.312 5.945 1 98.62 526 THR B C 1
ATOM 9042 O O . THR B 1 526 ? 14.227 21.469 5.168 1 98.62 526 THR B O 1
ATOM 9045 N N . LEU B 1 527 ? 14.531 23.234 6.484 1 98.31 527 LEU B N 1
ATOM 9046 C CA . LEU B 1 527 ? 15.867 23.5 5.961 1 98.31 527 LEU B CA 1
ATOM 9047 C C . LEU B 1 527 ? 16.906 23.5 7.078 1 98.31 527 LEU B C 1
ATOM 9049 O O . LEU B 1 527 ? 17.578 24.5 7.309 1 98.31 527 LEU B O 1
ATOM 9053 N N . VAL B 1 528 ? 17.062 22.422 7.746 1 98.5 528 VAL B N 1
ATOM 9054 C CA . VAL B 1 528 ? 18.078 22.188 8.773 1 98.5 528 VAL B CA 1
ATOM 9055 C C . VAL B 1 528 ? 19.047 21.094 8.312 1 98.5 528 VAL B C 1
ATOM 9057 O O . VAL B 1 528 ? 18.609 20.016 7.879 1 98.5 528 VAL B O 1
ATOM 9060 N N . PRO B 1 529 ? 20.328 21.328 8.375 1 97.44 529 PRO B N 1
ATOM 9061 C CA . PRO B 1 529 ? 21.266 20.328 7.844 1 97.44 529 PRO B CA 1
ATOM 9062 C C . PRO B 1 529 ? 21.25 19.031 8.633 1 97.44 529 PRO B C 1
ATOM 9064 O O . PRO B 1 529 ? 20.828 19 9.797 1 97.44 529 PRO B O 1
ATOM 9067 N N . TYR B 1 530 ? 21.656 17.938 7.941 1 97.56 530 TYR B N 1
ATOM 9068 C CA . TYR B 1 530 ? 21.891 16.656 8.594 1 97.56 530 TYR B CA 1
ATOM 9069 C C . TYR B 1 530 ? 23.297 16.594 9.195 1 97.56 530 TYR B C 1
ATOM 9071 O O . TYR B 1 530 ? 24.078 17.531 9.062 1 97.56 530 TYR B O 1
ATOM 9079 N N . GLU B 1 531 ? 23.578 15.562 9.93 1 96.75 531 GLU B N 1
ATOM 9080 C CA . GLU B 1 531 ? 24.844 15.406 10.617 1 96.75 531 GLU B CA 1
ATOM 9081 C C . GLU B 1 531 ? 25.859 14.672 9.75 1 96.75 531 GLU B C 1
ATOM 9083 O O . GLU B 1 531 ? 25.859 13.438 9.688 1 96.75 531 GLU B O 1
ATOM 9088 N N . PRO B 1 532 ? 26.844 15.336 9.242 1 95.44 532 PRO B N 1
ATOM 9089 C CA . PRO B 1 532 ? 27.719 14.75 8.227 1 95.44 532 PRO B CA 1
ATOM 9090 C C . PRO B 1 532 ? 28.547 13.586 8.766 1 95.44 532 PRO B C 1
ATOM 9092 O O . PRO B 1 532 ? 28.734 12.586 8.07 1 95.44 532 PRO B O 1
ATOM 9095 N N . HIS B 1 533 ? 29.125 13.648 9.961 1 93.94 533 HIS B N 1
ATOM 9096 C CA . HIS B 1 533 ? 30.047 12.625 10.422 1 93.94 533 HIS B CA 1
ATOM 9097 C C . HIS B 1 533 ? 29.297 11.383 10.906 1 93.94 533 HIS B C 1
ATOM 9099 O O . HIS B 1 533 ? 29.922 10.406 11.328 1 93.94 533 HIS B O 1
ATOM 9105 N N . LEU B 1 534 ? 27.984 11.445 10.844 1 96.56 534 LEU B N 1
ATOM 9106 C CA . LEU B 1 534 ? 27.188 10.258 11.109 1 96.56 534 LEU B CA 1
ATOM 9107 C C . LEU B 1 534 ? 26.844 9.539 9.805 1 96.56 534 LEU B C 1
ATOM 9109 O O . LEU B 1 534 ? 26.328 8.414 9.828 1 96.56 534 LEU B O 1
ATOM 9113 N N . ILE B 1 535 ? 27.141 10.086 8.664 1 96.75 535 ILE B N 1
ATOM 9114 C CA . ILE B 1 535 ? 26.719 9.547 7.379 1 96.75 535 ILE B CA 1
ATOM 9115 C C . ILE B 1 535 ? 27.812 8.672 6.789 1 96.75 535 ILE B C 1
ATOM 9117 O O . ILE B 1 535 ? 28.969 9.117 6.66 1 96.75 535 ILE B O 1
ATOM 9121 N N . LYS B 1 536 ? 27.5 7.469 6.516 1 95.31 536 LYS B N 1
ATOM 9122 C CA . LYS B 1 536 ? 28.344 6.629 5.672 1 95.31 536 LYS B CA 1
ATOM 9123 C C . LYS B 1 536 ? 28.047 6.855 4.195 1 95.31 536 LYS B C 1
ATOM 9125 O O . LYS B 1 536 ? 27.234 6.141 3.604 1 95.31 536 LYS B O 1
ATOM 9130 N N . TYR B 1 537 ? 28.781 7.633 3.553 1 92.88 537 TYR B N 1
ATOM 9131 C CA . TYR B 1 537 ? 28.484 8.141 2.217 1 92.88 537 TYR B CA 1
ATOM 9132 C C . TYR B 1 537 ? 28.578 7.027 1.18 1 92.88 537 TYR B C 1
ATOM 9134 O O . TYR B 1 537 ? 27.875 7.055 0.166 1 92.88 537 TYR B O 1
ATOM 9142 N N . ASN B 1 538 ? 29.359 6.043 1.405 1 88.56 538 ASN B N 1
ATOM 9143 C CA . ASN B 1 538 ? 29.531 4.953 0.454 1 88.56 538 ASN B CA 1
ATOM 9144 C C . ASN B 1 538 ? 28.297 4.07 0.376 1 88.56 538 ASN B C 1
ATOM 9146 O O . ASN B 1 538 ? 28.156 3.26 -0.543 1 88.56 538 ASN B O 1
ATOM 9150 N N . MET B 1 539 ? 27.422 4.219 1.338 1 90.88 539 MET B N 1
ATOM 9151 C CA . MET B 1 539 ? 26.188 3.443 1.336 1 90.88 539 MET B CA 1
ATOM 9152 C C . MET B 1 539 ? 25.141 4.102 0.455 1 90.88 539 MET B C 1
ATOM 9154 O O . MET B 1 539 ? 24.141 3.469 0.08 1 90.88 539 MET B O 1
ATOM 9158 N N . LEU B 1 540 ? 25.281 5.352 0.167 1 92.56 540 LEU B N 1
ATOM 9159 C CA . LEU B 1 540 ? 24.281 6.094 -0.586 1 92.56 540 LEU B CA 1
ATOM 9160 C C . LEU B 1 540 ? 24.438 5.859 -2.084 1 92.56 540 LEU B C 1
ATOM 9162 O O . LEU B 1 540 ? 25.562 5.785 -2.588 1 92.56 540 LEU B O 1
ATOM 9166 N N . SER B 1 541 ? 23.344 5.723 -2.764 1 86.56 541 SER B N 1
ATOM 9167 C CA . SER B 1 541 ? 23.375 5.715 -4.223 1 86.56 541 SER B CA 1
ATOM 9168 C C . SER B 1 541 ? 23.703 7.094 -4.777 1 86.56 541 SER B C 1
ATOM 9170 O O . SER B 1 541 ? 23.688 8.086 -4.043 1 86.56 541 SER B O 1
ATOM 9172 N N . GLN B 1 542 ? 23.922 7.141 -6.078 1 86.56 542 GLN B N 1
ATOM 9173 C CA . GLN B 1 542 ? 24.219 8.422 -6.703 1 86.56 542 GLN B CA 1
ATOM 9174 C C . GLN B 1 542 ? 23.031 9.367 -6.613 1 86.56 542 GLN B C 1
ATOM 9176 O O . GLN B 1 542 ? 23.188 10.562 -6.371 1 86.56 542 GLN B O 1
ATOM 9181 N N . THR B 1 543 ? 21.875 8.852 -6.809 1 89.38 543 THR B N 1
ATOM 9182 C CA . THR B 1 543 ? 20.688 9.695 -6.762 1 89.38 543 THR B CA 1
ATOM 9183 C C . THR B 1 543 ? 20.453 10.219 -5.348 1 89.38 543 THR B C 1
ATOM 9185 O O . THR B 1 543 ? 19.953 11.328 -5.164 1 89.38 543 THR B O 1
ATOM 9188 N N . GLN B 1 544 ? 20.781 9.445 -4.324 1 93.25 544 GLN B N 1
ATOM 9189 C CA . GLN B 1 544 ? 20.672 9.891 -2.938 1 93.25 544 GLN B CA 1
ATOM 9190 C C . GLN B 1 544 ? 21.688 10.992 -2.629 1 93.25 544 GLN B C 1
ATOM 9192 O O . GLN B 1 544 ? 21.359 11.977 -1.964 1 93.25 544 GLN B O 1
ATOM 9197 N N . LEU B 1 545 ? 22.859 10.789 -3.123 1 93.31 545 LEU B N 1
ATOM 9198 C CA . LEU B 1 545 ? 23.906 11.797 -2.943 1 93.31 545 LEU B CA 1
ATOM 9199 C C . LEU B 1 545 ? 23.516 13.102 -3.635 1 93.31 545 LEU B C 1
ATOM 9201 O O . LEU B 1 545 ? 23.719 14.188 -3.084 1 93.31 545 LEU B O 1
ATOM 9205 N N . ASP B 1 546 ? 22.984 12.969 -4.828 1 93.19 546 ASP B N 1
ATOM 9206 C CA . ASP B 1 546 ? 22.547 14.148 -5.559 1 93.19 546 ASP B CA 1
ATOM 9207 C C . ASP B 1 546 ? 21.469 14.906 -4.789 1 93.19 546 ASP B C 1
ATOM 9209 O O . ASP B 1 546 ? 21.5 16.141 -4.699 1 93.19 546 ASP B O 1
ATOM 9213 N N . TRP B 1 547 ? 20.547 14.188 -4.277 1 95.38 547 TRP B N 1
ATOM 9214 C CA . TRP B 1 547 ? 19.484 14.82 -3.498 1 95.38 547 TRP B CA 1
ATOM 9215 C C . TRP B 1 547 ? 20.047 15.531 -2.275 1 95.38 547 TRP B C 1
ATOM 9217 O O . TRP B 1 547 ? 19.656 16.656 -1.964 1 95.38 547 TRP B O 1
ATOM 9227 N N . LEU B 1 548 ? 20.922 14.844 -1.541 1 96.44 548 LEU B N 1
ATOM 9228 C CA . LEU B 1 548 ? 21.531 15.414 -0.338 1 96.44 548 LEU B CA 1
ATOM 9229 C C . LEU B 1 548 ? 22.281 16.703 -0.662 1 96.44 548 LEU B C 1
ATOM 9231 O O . LEU B 1 548 ? 22.188 17.688 0.073 1 96.44 548 LEU B O 1
ATOM 9235 N N . ASN B 1 549 ? 22.984 16.688 -1.765 1 94.81 549 ASN B N 1
ATOM 9236 C CA . ASN B 1 549 ? 23.719 17.875 -2.193 1 94.81 549 ASN B CA 1
ATOM 9237 C C . ASN B 1 549 ? 22.781 19.016 -2.545 1 94.81 549 ASN B C 1
ATOM 9239 O O . ASN B 1 549 ? 23.031 20.172 -2.178 1 94.81 549 ASN B O 1
ATOM 9243 N N . ASP B 1 550 ? 21.812 18.703 -3.307 1 95.62 550 ASP B N 1
ATOM 9244 C CA . ASP B 1 550 ? 20.828 19.719 -3.668 1 95.62 550 ASP B CA 1
ATOM 9245 C C . ASP B 1 550 ? 20.156 20.297 -2.426 1 95.62 550 ASP B C 1
ATOM 9247 O O . ASP B 1 550 ? 19.938 21.516 -2.338 1 95.62 550 ASP B O 1
ATOM 9251 N N . TYR B 1 551 ? 19.828 19.453 -1.542 1 97 551 TYR B N 1
ATOM 9252 C CA . TYR B 1 551 ? 19.203 19.875 -0.291 1 97 551 TYR B CA 1
ATOM 9253 C C . TYR B 1 551 ? 20.125 20.797 0.495 1 97 551 TYR B C 1
ATOM 9255 O O . TYR B 1 551 ? 19.703 21.844 0.973 1 97 551 TYR B O 1
ATOM 9263 N N . ASN B 1 552 ? 21.328 20.391 0.684 1 96.31 552 ASN B N 1
ATOM 9264 C CA . ASN B 1 552 ? 22.312 21.219 1.376 1 96.31 552 ASN B CA 1
ATOM 9265 C C . ASN B 1 552 ? 22.484 22.578 0.706 1 96.31 552 ASN B C 1
ATOM 9267 O O . ASN B 1 552 ? 22.625 23.594 1.385 1 96.31 552 ASN B O 1
ATOM 9271 N N . GLY B 1 553 ? 22.516 22.547 -0.592 1 95.5 553 GLY B N 1
ATOM 9272 C CA . GLY B 1 553 ? 22.562 23.797 -1.32 1 95.5 553 GLY B CA 1
ATOM 9273 C C . GLY B 1 553 ? 21.391 24.719 -1.016 1 95.5 553 GLY B C 1
ATOM 9274 O O . GLY B 1 553 ? 21.578 25.922 -0.823 1 95.5 553 GLY B O 1
ATOM 9275 N N . LYS B 1 554 ? 20.266 24.141 -0.963 1 97 554 LYS B N 1
ATOM 9276 C CA . LYS B 1 554 ? 19.062 24.906 -0.648 1 97 554 LYS B CA 1
ATOM 9277 C C . LYS B 1 554 ? 19.125 25.469 0.773 1 97 554 LYS B C 1
ATOM 9279 O O . LYS B 1 554 ? 18.719 26.609 1.017 1 97 554 LYS B O 1
ATOM 9284 N N . VAL B 1 555 ? 19.516 24.609 1.714 1 97.88 555 VAL B N 1
ATOM 9285 C CA . VAL B 1 555 ? 19.672 25.031 3.1 1 97.88 555 VAL B CA 1
ATOM 9286 C C . VAL B 1 555 ? 20.594 26.25 3.166 1 97.88 555 VAL B C 1
ATOM 9288 O O . VAL B 1 555 ? 20.25 27.266 3.777 1 97.88 555 VAL B O 1
ATOM 9291 N N . LEU B 1 556 ? 21.703 26.156 2.525 1 96.19 556 LEU B N 1
ATOM 9292 C CA . LEU B 1 556 ? 22.672 27.234 2.533 1 96.19 556 LEU B CA 1
ATOM 9293 C C . LEU B 1 556 ? 22.094 28.484 1.883 1 96.19 556 LEU B C 1
ATOM 9295 O O . LEU B 1 556 ? 22.188 29.578 2.445 1 96.19 556 LEU B O 1
ATOM 9299 N N . GLN B 1 557 ? 21.531 28.328 0.786 1 96.56 557 GLN B N 1
ATOM 9300 C CA . GLN B 1 557 ? 21.016 29.453 -0.002 1 96.56 557 GLN B CA 1
ATOM 9301 C C . GLN B 1 557 ? 19.938 30.203 0.759 1 96.56 557 GLN B C 1
ATOM 9303 O O . GLN B 1 557 ? 19.859 31.438 0.678 1 96.56 557 GLN B O 1
ATOM 9308 N N . LYS B 1 558 ? 19.172 29.547 1.494 1 97.81 558 LYS B N 1
ATOM 9309 C CA . LYS B 1 558 ? 17.984 30.172 2.082 1 97.81 558 LYS B CA 1
ATOM 9310 C C . LYS B 1 558 ? 18.266 30.641 3.51 1 97.81 558 LYS B C 1
ATOM 9312 O O . LYS B 1 558 ? 17.75 31.672 3.945 1 97.81 558 LYS B O 1
ATOM 9317 N N . THR B 1 559 ? 19.078 29.922 4.273 1 98.12 559 THR B N 1
ATOM 9318 C CA . THR B 1 559 ? 19.219 30.203 5.695 1 98.12 559 THR B CA 1
ATOM 9319 C C . THR B 1 559 ? 20.438 31.078 5.965 1 98.12 559 THR B C 1
ATOM 9321 O O . THR B 1 559 ? 20.438 31.891 6.887 1 98.12 559 THR B O 1
ATOM 9324 N N . ALA B 1 560 ? 21.516 30.953 5.203 1 97.06 560 ALA B N 1
ATOM 93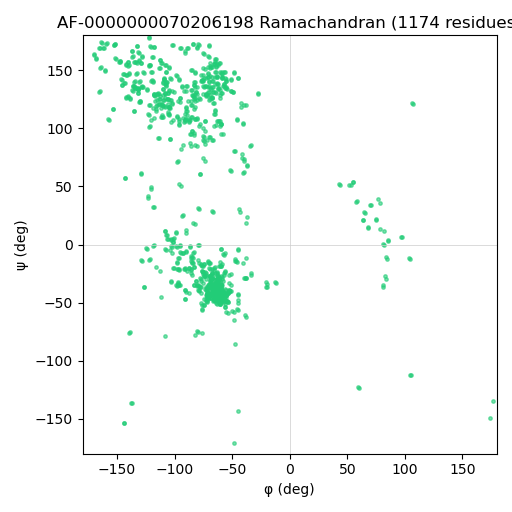25 C CA . ALA B 1 560 ? 22.766 31.656 5.441 1 97.06 560 ALA B CA 1
ATOM 9326 C C . ALA B 1 560 ? 22.547 33.188 5.41 1 97.06 560 ALA B C 1
ATOM 9328 O O . ALA B 1 560 ? 23.047 33.906 6.281 1 97.06 560 ALA B O 1
ATOM 9329 N N . PRO B 1 561 ? 21.844 33.719 4.41 1 97.81 561 PRO B N 1
ATOM 9330 C CA . PRO B 1 561 ? 21.625 35.188 4.379 1 97.81 561 PRO B CA 1
ATOM 9331 C C . PRO B 1 561 ? 20.891 35.688 5.617 1 97.81 561 PRO B C 1
ATOM 9333 O O . PRO B 1 561 ? 21.156 36.812 6.062 1 97.81 561 PRO B O 1
ATOM 9336 N N . ILE B 1 562 ? 20.016 34.906 6.129 1 97.56 562 ILE B N 1
ATOM 9337 C CA . ILE B 1 562 ? 19.281 35.344 7.316 1 97.56 562 ILE B CA 1
ATOM 9338 C C . ILE B 1 562 ? 20.203 35.344 8.531 1 97.56 562 ILE B C 1
ATOM 9340 O O . ILE B 1 562 ? 20.172 36.25 9.344 1 97.56 562 ILE B O 1
ATOM 9344 N N . LEU B 1 563 ? 21.031 34.344 8.664 1 97.81 563 LEU B N 1
ATOM 9345 C CA . LEU B 1 563 ? 22.016 34.25 9.742 1 97.81 563 LEU B CA 1
ATOM 9346 C C . LEU B 1 563 ? 23.016 35.406 9.656 1 97.81 563 LEU B C 1
ATOM 9348 O O . LEU B 1 563 ? 23.406 35.969 10.68 1 97.81 563 LEU B O 1
ATOM 9352 N N . GLU B 1 564 ? 23.438 35.75 8.484 1 97.06 564 GLU B N 1
ATOM 9353 C CA . GLU B 1 564 ? 24.359 36.875 8.273 1 97.06 564 GLU B CA 1
ATOM 9354 C C . GLU B 1 564 ? 23.734 38.188 8.719 1 97.06 564 GLU B C 1
ATOM 9356 O O . GLU B 1 564 ? 24.375 38.969 9.43 1 97.06 564 GLU B O 1
ATOM 9361 N N . ARG B 1 565 ? 22.516 38.375 8.328 1 96.62 565 ARG B N 1
ATOM 9362 C CA . ARG B 1 565 ? 21.812 39.594 8.664 1 96.62 565 ARG B CA 1
ATOM 9363 C C . ARG B 1 565 ? 21.594 39.719 10.164 1 96.62 565 ARG B C 1
ATOM 9365 O O . ARG B 1 565 ? 21.625 40.812 10.727 1 96.62 565 ARG B O 1
ATOM 9372 N N . SER B 1 566 ? 21.391 38.594 10.766 1 94.12 566 SER B N 1
ATOM 9373 C CA . SER B 1 566 ? 21.156 38.594 12.211 1 94.12 566 SER B CA 1
ATOM 9374 C C . SER B 1 566 ? 22.469 38.75 12.977 1 94.12 566 SER B C 1
ATOM 9376 O O . SER B 1 566 ? 22.469 39 14.188 1 94.12 566 SER B O 1
ATOM 9378 N N . GLY B 1 567 ? 23.625 38.531 12.328 1 95.19 567 GLY B N 1
ATOM 9379 C CA . GLY B 1 567 ? 24.938 38.688 12.945 1 95.19 567 GLY B CA 1
ATOM 9380 C C . GLY B 1 567 ? 25.359 37.5 13.758 1 95.19 567 GLY B C 1
ATOM 9381 O O . GLY B 1 567 ? 26.281 37.562 14.57 1 95.19 567 GLY B O 1
ATOM 9382 N N . ASP B 1 568 ? 24.641 36.406 13.625 1 96.75 568 ASP B N 1
ATOM 9383 C CA . ASP B 1 568 ? 24.984 35.188 14.367 1 96.75 568 ASP B CA 1
ATOM 9384 C C . ASP B 1 568 ? 26.109 34.438 13.68 1 96.75 568 ASP B C 1
ATOM 9386 O O . ASP B 1 568 ? 25.859 33.406 13.047 1 96.75 568 ASP B O 1
ATOM 9390 N N . LYS B 1 569 ? 27.312 34.75 13.906 1 96.69 569 LYS B N 1
ATOM 9391 C CA . LYS B 1 569 ? 28.5 34.188 13.234 1 96.69 569 LYS B CA 1
ATOM 9392 C C . LYS B 1 569 ? 28.734 32.75 13.641 1 96.69 569 LYS B C 1
ATOM 9394 O O . LYS B 1 569 ? 29.219 31.938 12.836 1 96.69 569 LYS B O 1
ATOM 9399 N N . GLU B 1 570 ? 28.422 32.5 14.805 1 96.56 570 GLU B N 1
ATOM 9400 C CA . GLU B 1 570 ? 28.609 31.141 15.289 1 96.56 570 GLU B CA 1
ATOM 9401 C C . GLU B 1 570 ? 27.688 30.156 14.578 1 96.56 570 GLU B C 1
ATOM 9403 O O . GLU B 1 570 ? 28.141 29.078 14.148 1 96.56 570 GLU B O 1
ATOM 9408 N N . ALA B 1 571 ? 26.453 30.516 14.469 1 97.94 571 ALA B N 1
ATOM 9409 C CA . ALA B 1 571 ? 25.484 29.656 13.773 1 97.94 571 ALA B CA 1
ATOM 9410 C C . ALA B 1 571 ? 25.859 29.5 12.297 1 97.94 571 ALA B C 1
ATOM 9412 O O . ALA B 1 571 ? 25.703 28.422 11.727 1 97.94 571 ALA B O 1
ATOM 9413 N N . LEU B 1 572 ? 26.297 30.594 11.734 1 97.5 572 LEU B N 1
ATOM 9414 C CA . LEU B 1 572 ? 26.703 30.562 10.336 1 97.5 572 LEU B CA 1
ATOM 9415 C C . LEU B 1 572 ? 27.891 29.625 10.141 1 97.5 572 LEU B C 1
ATOM 9417 O O . LEU B 1 572 ? 27.922 28.828 9.188 1 97.5 572 LEU B O 1
ATOM 9421 N N . ALA B 1 573 ? 28.875 29.688 11.008 1 96.69 573 ALA B N 1
ATOM 9422 C CA . ALA B 1 573 ? 30.047 28.812 10.938 1 96.69 573 ALA B CA 1
ATOM 9423 C C . ALA B 1 573 ? 29.641 27.359 11.125 1 96.69 573 ALA B C 1
ATOM 9425 O O . ALA B 1 573 ? 30.172 26.469 10.453 1 96.69 573 ALA B O 1
ATOM 9426 N N . TRP B 1 574 ? 28.75 27.188 12.055 1 97 574 TRP B N 1
ATOM 9427 C CA . TRP B 1 574 ? 28.234 25.859 12.328 1 97 574 TRP B CA 1
ATOM 9428 C C . TRP B 1 574 ? 27.562 25.266 11.094 1 97 574 TRP B C 1
ATOM 9430 O O . TRP B 1 574 ? 27.797 24.109 10.742 1 97 574 TRP B O 1
ATOM 9440 N N . LEU B 1 575 ? 26.734 26.031 10.414 1 97.06 575 LEU B N 1
ATOM 9441 C CA . LEU B 1 575 ? 26.016 25.641 9.195 1 97.06 575 LEU B CA 1
ATOM 9442 C C . LEU B 1 575 ? 27 25.312 8.078 1 97.06 575 LEU B C 1
ATOM 9444 O O . LEU B 1 575 ? 26.875 24.281 7.426 1 97.06 575 LEU B O 1
ATOM 9448 N N . MET B 1 576 ? 28.016 26.109 7.914 1 94.31 576 MET B N 1
ATOM 9449 C CA . MET B 1 576 ? 29 25.938 6.844 1 94.31 576 MET B CA 1
ATOM 9450 C C . MET B 1 576 ? 29.797 24.672 7.027 1 94.31 576 MET B C 1
ATOM 9452 O O . MET B 1 576 ? 30.078 23.953 6.059 1 94.31 576 MET B O 1
ATOM 9456 N N . LYS B 1 577 ? 30.125 24.438 8.18 1 92.38 577 LYS B N 1
ATOM 9457 C CA . LYS B 1 577 ? 30.891 23.234 8.492 1 92.38 577 LYS B CA 1
ATOM 9458 C C . LYS B 1 577 ? 30.109 21.984 8.102 1 92.38 577 LYS B C 1
ATOM 9460 O O . LYS B 1 577 ? 30.688 21 7.629 1 92.38 577 LYS B O 1
ATOM 9465 N N . ARG B 1 578 ? 28.906 21.984 8.281 1 91.75 578 ARG B N 1
ATOM 9466 C CA . ARG B 1 578 ? 28.078 20.812 8 1 91.75 578 ARG B CA 1
ATOM 9467 C C . ARG B 1 578 ? 27.797 20.688 6.508 1 91.75 578 ARG B C 1
ATOM 9469 O O . ARG B 1 578 ? 27.734 19.562 5.98 1 91.75 578 ARG B O 1
ATOM 9476 N N . ILE B 1 579 ? 27.562 21.719 5.859 1 89.06 579 ILE B N 1
ATOM 9477 C CA . ILE B 1 579 ? 27.25 21.688 4.438 1 89.06 579 ILE B CA 1
ATOM 9478 C C . ILE B 1 579 ? 28.5 21.328 3.641 1 89.06 579 ILE B C 1
ATOM 9480 O O . ILE B 1 579 ? 28.422 20.562 2.674 1 89.06 579 ILE B O 1
ATOM 9484 N N . LEU B 1 580 ? 29.656 21.797 3.977 1 71.88 580 LEU B N 1
ATOM 9485 C CA . LEU B 1 580 ? 30.906 21.547 3.275 1 71.88 580 LEU B CA 1
ATOM 9486 C C . LEU B 1 580 ? 31.344 20.094 3.428 1 71.88 580 LEU B C 1
ATOM 9488 O O . LEU B 1 580 ? 31.891 19.5 2.498 1 71.88 580 LEU B O 1
ATOM 9492 N N . LYS B 1 581 ? 31.047 19.5 4.488 1 63.41 581 LYS B N 1
ATOM 9493 C CA . LYS B 1 581 ? 31.469 18.125 4.77 1 63.41 581 LYS B CA 1
ATOM 9494 C C . LYS B 1 581 ? 30.578 17.125 4.043 1 63.41 581 LYS B C 1
ATOM 9496 O O . LYS B 1 581 ? 31.031 16.016 3.715 1 63.41 581 LYS B O 1
ATOM 9501 N N . THR B 1 582 ? 29.328 17.344 3.875 1 58.19 582 THR B N 1
ATOM 9502 C CA . THR B 1 582 ? 28.453 16.422 3.156 1 58.19 582 THR B CA 1
ATOM 9503 C C . THR B 1 582 ? 28.625 16.578 1.647 1 58.19 582 THR B C 1
ATOM 9505 O O . THR B 1 582 ? 28.375 15.641 0.891 1 58.19 582 THR B O 1
ATOM 9508 N N . GLY B 1 583 ? 28.812 17.875 1.036 1 54.81 583 GLY B N 1
ATOM 9509 C CA . GLY B 1 583 ? 28.891 18.219 -0.373 1 54.81 583 GLY B CA 1
ATOM 9510 C C . GLY B 1 583 ? 30.219 17.828 -1.002 1 54.81 583 GLY B C 1
ATOM 9511 O O . GLY B 1 583 ? 31.281 18.078 -0.425 1 54.81 583 GLY B O 1
ATOM 9512 N N . ARG B 1 584 ? 30.438 16.703 -1.519 1 48.22 584 ARG B N 1
ATOM 9513 C CA . ARG B 1 584 ? 31.281 16.922 -2.684 1 48.22 584 ARG B CA 1
ATOM 9514 C C . ARG B 1 584 ? 30.891 18.188 -3.422 1 48.22 584 ARG B C 1
ATOM 9516 O O . ARG B 1 584 ? 30.281 18.125 -4.5 1 48.22 584 ARG B O 1
ATOM 9523 N N . LEU B 1 585 ? 30.25 18.938 -2.799 1 42.44 585 LEU B N 1
ATOM 9524 C CA . LEU B 1 585 ? 29.891 20.203 -3.43 1 42.44 585 LEU B CA 1
ATOM 9525 C C . LEU B 1 585 ? 31.062 20.781 -4.215 1 42.44 585 LEU B C 1
ATOM 9527 O O . LEU B 1 585 ? 32.125 21.047 -3.646 1 42.44 585 LEU B O 1
ATOM 9531 N N . MET B 1 586 ? 31.328 20.281 -5.363 1 36.84 586 MET B N 1
ATOM 9532 C CA . MET B 1 586 ? 32.062 21.094 -6.324 1 36.84 586 MET B CA 1
ATOM 9533 C C . MET B 1 586 ? 31.641 22.562 -6.23 1 36.84 586 MET B C 1
ATOM 9535 O O . MET B 1 586 ? 30.484 22.906 -6.488 1 36.84 586 MET B O 1
ATOM 9539 N N . ILE B 1 587 ? 31.859 23.344 -5.262 1 28.31 587 ILE B N 1
ATOM 9540 C CA . ILE B 1 587 ? 31.875 24.766 -5.598 1 28.31 587 ILE B CA 1
ATOM 9541 C C . ILE B 1 587 ? 32.438 24.953 -7.012 1 28.31 587 ILE B C 1
ATOM 9543 O O . ILE B 1 587 ? 33.594 24.609 -7.281 1 28.31 587 ILE B O 1
ATOM 9547 N N . LYS B 1 588 ? 31.734 24.875 -8.016 1 28.27 588 LYS B N 1
ATOM 9548 C CA . LYS B 1 588 ? 32.156 25.594 -9.211 1 28.27 588 LYS B CA 1
ATOM 9549 C C . LYS B 1 588 ? 32.719 26.969 -8.859 1 28.27 588 LYS B C 1
ATOM 9551 O O . LYS B 1 588 ? 31.984 27.812 -8.359 1 28.27 588 LYS B O 1
ATOM 9556 N N . GLU B 1 589 ? 33.906 26.969 -8.305 1 20.31 589 GLU B N 1
ATOM 9557 C CA . GLU B 1 589 ? 34.562 28.234 -8.594 1 20.31 589 GLU B CA 1
ATOM 9558 C C . GLU B 1 589 ? 34.344 28.641 -10.055 1 20.31 589 GLU B C 1
ATOM 9560 O O . GLU B 1 589 ? 34.469 27.812 -10.953 1 20.31 589 GLU B O 1
#

Solvent-accessible surface area (backbone atoms only — not comparable to full-atom values): 62556 Å² total; per-residue (Å²): 117,94,83,52,51,58,39,52,36,82,45,80,43,41,63,58,49,66,68,41,63,90,62,48,46,61,33,44,68,61,58,64,63,57,49,45,56,59,26,47,78,72,73,40,80,87,78,87,68,89,70,60,67,64,62,67,64,52,75,83,80,65,76,77,77,74,80,64,71,56,29,47,50,56,50,88,33,56,60,56,51,36,63,59,48,48,51,54,42,47,50,48,30,57,76,68,64,35,37,32,38,49,47,63,56,57,71,40,58,29,60,45,60,31,33,35,20,61,46,74,64,44,33,40,27,52,74,46,41,34,42,36,31,54,87,80,34,42,27,41,36,21,26,66,62,37,70,57,43,28,71,35,78,49,80,50,92,89,38,88,52,32,35,25,67,71,58,67,51,71,83,84,68,73,61,56,44,62,41,94,88,71,46,65,51,41,82,58,66,70,70,72,58,60,76,56,79,41,61,44,79,36,67,55,45,70,68,59,52,32,49,50,49,28,54,52,51,64,36,83,86,36,62,24,35,34,35,41,81,78,50,54,66,66,59,56,69,36,35,59,74,90,28,57,38,76,40,74,44,59,56,39,54,54,66,37,40,46,52,74,43,26,47,50,21,31,45,51,42,23,45,54,50,22,47,30,48,46,44,44,53,35,49,51,47,55,38,42,70,71,64,46,91,41,29,35,37,53,53,58,51,51,53,52,60,43,41,67,70,38,86,52,50,77,45,48,27,47,84,61,42,54,18,39,20,45,48,22,40,76,74,80,78,83,62,37,88,88,67,34,56,63,49,57,46,82,34,40,33,25,40,38,43,33,36,25,23,66,50,12,7,44,37,53,39,26,48,44,43,63,66,50,76,76,52,70,67,55,21,51,53,46,33,30,35,48,50,14,36,47,43,52,50,69,38,37,41,58,65,70,44,34,27,32,37,47,29,38,49,24,48,41,57,33,22,69,53,48,40,71,57,77,68,52,39,21,37,13,43,26,60,43,33,34,62,67,26,54,56,36,41,23,36,63,58,71,28,53,94,40,32,70,38,73,42,51,64,61,70,37,44,91,76,54,65,67,88,67,60,70,64,85,54,68,36,53,59,46,68,41,24,33,29,38,41,37,31,43,41,62,41,88,69,49,44,23,42,42,41,29,32,33,27,29,31,36,78,46,89,53,88,77,45,88,39,96,60,59,35,27,26,52,45,78,42,51,46,63,85,71,49,42,93,38,49,53,68,86,76,51,50,70,70,50,50,50,49,51,40,53,48,44,49,49,30,47,68,64,42,45,62,55,31,59,74,70,62,41,60,62,33,46,52,48,52,50,57,37,43,58,66,62,28,85,59,71,69,79,119,115,95,85,50,51,60,41,52,36,80,43,80,45,41,63,58,51,64,67,40,63,90,63,46,46,61,34,44,68,60,59,64,63,59,49,45,57,59,27,46,77,72,73,42,78,87,77,89,68,88,69,59,67,64,62,67,64,53,76,83,81,66,77,75,78,73,80,65,72,54,28,48,50,56,52,87,32,56,58,54,51,34,64,59,47,48,51,53,44,46,49,50,30,58,76,68,64,35,36,32,38,49,47,63,56,57,72,40,58,30,61,47,60,32,34,36,20,62,47,72,65,44,32,38,25,53,74,48,40,34,43,38,31,54,88,81,34,42,26,42,36,20,26,66,61,37,71,57,44,29,71,33,77,51,80,49,92,90,38,87,54,33,37,26,67,70,58,66,50,72,84,84,70,72,65,56,43,64,41,93,87,71,48,64,52,40,80,60,67,69,68,72,56,59,76,54,79,42,62,44,78,35,66,55,43,70,67,60,50,34,50,51,48,27,54,53,52,64,35,84,87,38,62,24,36,35,35,40,81,79,51,53,66,67,58,55,70,35,36,60,76,90,28,57,38,75,40,74,45,59,56,40,53,54,66,34,41,47,52,74,42,24,47,51,20,32,45,51,42,24,45,55,50,21,46,32,48,45,43,46,51,35,49,48,50,52,38,40,69,70,65,46,91,41,30,36,37,53,53,56,51,51,54,52,61,43,42,68,71,40,87,51,51,76,44,47,25,49,83,62,42,54,19,41,20,44,49,24,38,76,77,80,77,84,63,36,88,88,69,35,56,63,48,57,46,81,34,40,32,26,39,37,44,33,37,24,23,66,49,11,6,44,38,53,37,26,47,42,44,64,66,50,74,77,52,71,68,54,20,52,52,45,31,29,34,49,48,13,38,46,44,51,50,70,37,38,42,57,64,73,43,33,27,32,37,48,31,39,49,23,46,40,58,32,21,69,53,48,41,71,59,77,68,53,38,19,37,12,42,26,58,44,32,33,61,66,27,55,54,36,42,23,35,62,59,71,31,50,93,37,32,69,38,73,45,51,64,61,70,35,43,90,78,50,64,68,87,69,59,71,64,84,53,68,36,52,58,47,68,41,24,33,29,38,41,38,32,42,40,62,41,88,69,47,46,21,42,42,42,28,33,33,27,29,30,37,78,47,87,56,88,79,44,86,39,93,60,58,34,28,25,50,45,77,42,50,46,62,86,71,49,42,91,38,49,53,66,85,76,50,50,70,69,51,49,50,49,54,39,52,48,43,51,50,28,49,70,64,42,45,61,54,31,58,73,70,62,41,60,64,32,45,51,47,51,49,55,36,43,58,66,62,29,83,58,71,71,78,120

Sequence (1178 aa):
MRNKTVIWTDGRNIQNAMKMDCDWQIYRKVWWKNFELSFAKDNITLLGIEDDLVDQVWVDDRPPQINVTINALPIQFAGRSWQDKMRDVLEEMTKAGVDVLVVSDLDENPWLFNMRAFSFGFDPFFYSFAVIERRTRITRLYILDHKSMLSGRPSDPEVHMTLENHLDIGDGRCSVMVTENGYIESPYSADECSQNPIVQTREYNVKDVVKDVTRLASIPQTRKVWLSPYCSYALYSAVPKVKIYQDNTPVRILKSVKNPVEIKGMEDANLQDSVAAIRFFAKLEKEVKQGKNWTVYDAFHEIHNYRKQIPYFRAPAFRTLTGSGPTAAPIYNMPTPEDSQPITSEHIFMQDSGGQYLNTGTTDMTRSFHFGIPTEAEKDIYTRVLMAHINMAKLVWPEGRTGHDIDATAREPLWELGLDYSHETGHGIGAYGGVIEGPGRISSTYADFISDVPFYAAIFSEEENIYKFPDPTEYPLQKNMFFTVEPGFYEMDNIGVRMENVMYVTSAHLKQISSRCKFLRFETITLVPYEPHLIKYNMLSQTQLDWLNDYNGKVLQKTAPILERSGDKEALAWLMKRILKTGRLMIKEMRNKTVIWTDGRNIQNAMKMDCDWQIYRKVWWKNFELSFAKDNITLLGIEDDLVDQVWVDDRPPQINVTINALPIQFAGRSWQDKMRDVLEEMTKAGVDVLVVSDLDENPWLFNMRAFSFGFDPFFYSFAVIERRTRITRLYILDHKSMLSGRPSDPEVHMTLENHLDIGDGRCSVMVTENGYIESPYSADECSQNPIVQTREYNVKDVVKDVTRLASIPQTRKVWLSPYCSYALYSAVPKVKIYQDNTPVRILKSVKNPVEIKGMEDANLQDSVAAIRFFAKLEKEVKQGKNWTVYDAFHEIHNYRKQIPYFRAPAFRTLTGSGPTAAPIYNMPTPEDSQPITSEHIFMQDSGGQYLNTGTTDMTRSFHFGIPTEAEKDIYTRVLMAHINMAKLVWPEGRTGHDIDATAREPLWELGLDYSHETGHGIGAYGGVIEGPGRISSTYADFISDVPFYAAIFSEEENIYKFPDPTEYPLQKNMFFTVEPGFYEMDNIGVRMENVMYVTSAHLKQISSRCKFLRFETITLVPYEPHLIKYNMLSQTQLDWLNDYNGKVLQKTAPILERSGDKEALAWLMKRILKTGRLMIKE

pLDDT: mean 81.33, std 21.28, range [20.27, 98.69]

Secondary structure (DSSP, 8-state):
-TT-EEEE--STTHHHHHTS-TTEEEE----HHHHHHHHHTTT------SS-HHHHH--S-PPPP---PPEEPPHHHHSS-HHHHHHHHHHHHHHHT-SEEEE-STTHHHHHTTEE--TTSSSS---EEEEEETTT-EEEEEETTHHHHHHSPPSSTT--S-HHHHTT--SSTT--EE-TTS-EE-SS-TTTTTSS-EEEEEE--HHHHHHHHHHHHHSTT---EEE-TT--HHHHHTS-GGGEEES--HHHHHHHS--HHHHHHHHHHHHHHHHHHHHHHHHHHHHHHTT--EEHHHHHHHHHHHHTTSTTEEEESS--EEEEGGG-S-SS----STT--EE-SSSEEEEEE-EEETTTEE--EEEEEESS---HHHHHHHHHHHHHHHHHHT-EEETT-BHHHHHHHHHHHHHTTT---SS-SEEE--SSS-SSEEEEEE-S-THHHHTTSTHHHHHS-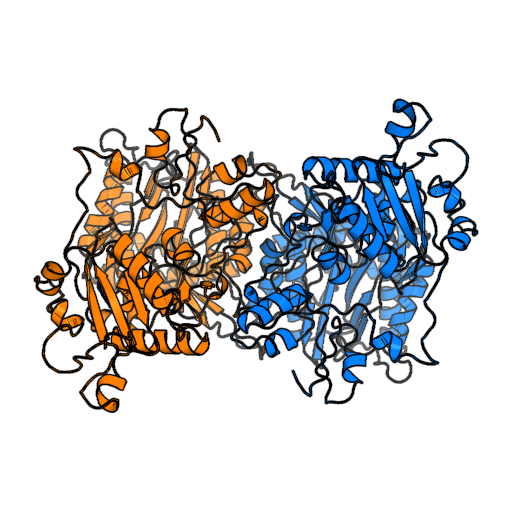TTS-GGG---TT--B--TT-EEEE--EEEETTTEEEE-BEEEEEEE---SS---SS-EEEEEE-------GGG--GGGS-HHHHHHHHHHHHHHHHHHHHHHHHHT-HHHHHHHHHHHHHH-------/-TT-EEEE--STTHHHHHHS-TTEEEE----HHHHHHHHHTTT------SS-HHHHH--S-PPPP-----EEPPHHHHSS-HHHHHHHHHHHHHHHT-SEEEE-STTHHHHHTTEE--TTSSSS---EEEEEETTT-EEEEEETTHHHHHHSPPSSTT--S-HHHHTT-SSSS---EE-TTS-EE-SS-TTTTTSS-EEEEEE--HHHHHHHHHHHHHSTT---EEE-TT--HHHHHTS-GGGEEES--HHHHHHHS--HHHHHHHHHHHHHHHHHHHHHHHHHHHHHHTT--EEHHHHHHHHHHHHTTSTTEEEESS--EEEEGGG-STTS----STT--EE-SSSEEEEEE-EEETTTEE--EEEEEESS---HHHHHHHHHHHHHHHHHHT-EEETT-BHHHHHHHHHHHHHTTT---SS-SEEE--SSS-SSEEEEEE-S-THHHHTTSTHHHHHS-TTS-GGG---TT--B--TT-EEEE--EEEETTTEEEE-BEEEEEEE---SS---SS-EEEEEE-------GGG--GGGS-HHHHHHHHHHHHHHHHHHHHHHHHHT-HHHHHHHHHHHHHH-------

Foldseek 3Di:
DPQEAAAADLLQVVVVVVVDPPRHNHRHPDLVVVVQVVVVVVPDHDDDDPDDVVVVVVDPDDDDQQDDAKFAQDCLQLVDALFVLLVVLLVVCVVVVFFKEKDQDFFQVCNSHRIFCQRPHQFRTFGWMWMAGNPLLEIEIAHAPFVCNQPDADPDPVGGDGNCVSLVPDDDDQPQPQDPLRDRPRVPPCPPNVPTHHYHYDHDDPVVVLVVLLVVLPRPVGQAYEDESRDDVSNVVSHPPRRYDYAPRPSQVVQLFGDPQLLVLALVQLLQLLLLVLLLVLVVLVCQVVVHWDWQLNSQPVSVVSVVVDAQWDGKLDRKAKDWFQGLQRPDDDDDPVRTHTHHLATKIKMWTWTFGSSFHTFIWMAIEHSHADDPVLLLQQQLQLQLLLQQQFDKFFFPDALLRCLCSSQVSQVVVPFGDQDFQKAWCGGSGHNHGDDGTNHNPPCVSPVSPPCVPPPVDVPNPPNPDPDSHTGTADARRKMKGKTWGHDHNGHTGITIFIWGKDWDDDPDDPDPTTMIHIDTSNQHAHYQSSYPCVVDDPSSLVSNLVSLVVSCVSNLVVCVVVVVVSSNVSSVVRNVRSDVPPPPD/DPQEAAAAALLVVVVVVVVDDPRHNHRHPDLVVVVQVVVVVVPDHDDDDPDDPVVVVPPPDDDDQQDDAKFAQDCLQLVDALFVLLVVLLVVCVVVVFFKEKDQDFFQVCNSHRIFCQRPHQFRTFGWMWMAGNPLLEIEIAHAPFVCNQPDADPDPVGGDGNCVSLVPDDPDQPQPQDPLRDRPRVPPCPPNVPTHHYHYHHDDPVVVLVVLLVVLPRPVGQAYEDESRDDVSNVVSHPPRRYDYAPRPSQVVQLFGDPQLLVLALVQLLQLLLLVLLLVLVVLVCQVVVHWDWQLNSQPVSVVSVVPDAQWDGKLDRKAKDWFLGLFRPDDDDDPVRTHTHHLATKIKMWTWTFGSSFHTFIWMAIEHSHADDPVLLLQQQLQLQLLLQQQFDKFFFPDALLRCLCSSQVSQVVVPFGDQDFQKAWCGGSGHNHGDDGTNHNPPCVSPVSPVCVPPPVDVPNPPNPDPPSHTGTADARRKMKGKTWGHDHNGHTGITIFIWGKDWDDDPDDPDPTTMIHIDTSNQHAHYQSSYDCVVDDPSSLVSNLVSLVVSCVSNLVVCVVVVVVSSNVSSVVRNVRSDVPPPPD

Radius of gyration: 33.0 Å; Cα contacts (8 Å, |Δi|>4): 2355; chains: 2; bounding box: 83×94×85 Å

Organism: Mizuhopecten yessoensis (NCBI:txid6573)